Protein AF-0000000072560593 (afdb_homodimer)

Organism: Arthroderma benhamiae (strain ATCC MYA-4681 / CBS 112371) (NCBI:txid663331)

InterPro domains:
  IPR002575 Aminoglycoside phosphotransferase [PF01636] (200-382)
  IPR011009 Protein kinase-like domain superfamily [SSF56112] (179-382)
  IPR051678 Aminoglycoside Phosphotransferase Enzymes [PTHR21310] (184-388)

Secondary structure (DSSP, 8-state):
--------B--STTHHHHHHHHHHHHHHHHHH-TTB-GGGG--HHHHHHHHHHHHHTS-HHHHHHHHHHHHHHHHHHH-TTS-TGGGS-TTHHHHHHHHS--------SS------HHHHHHHT---EEEEEPPPHHHHHHHHTT-S-S-TT-HHHHHHHHHHHHHTSEEEEEETTTEEEEE-SSSEEEEEEETTS-SHHHHHHHHHHHH-TTSS-PPEEEEEEETTEEEEEEEPPPSEEGGGTGGG--HHHHHHHHHHHHHHHHHHTT-EE-TTSPPBBTTTTBEEETTTEEEEEE----SHHHHHHHHTTS-BSS-HHHHHHHHHTTHHHHHH--SEEEE-S---GGGEEEEE-SSSTT-EEEEEE---TT-EEE-TTHHHHHTTTT--SSS--GGGGG--TTT-GGGSHHHHHHHHHHHTTBSS--TTT--/--------B--STTHHHHHHHHHHHHHHHHHH-TTB-GGGS--HHHHHHHHHHHHHTS-HHHHHHHHHHHHHHHHHHH-TTS-TGGGS-TTHHHHHHHHS--------SS------HHHHHHHT---EEEEEPPPHHHHHHHHTT-S-S-TT-HHHHHHHHHHHHHTSEEEEEETTTEEEEE-SSSEEEEEEETTS-SHHHHHHHHHHHH-TTSS-PPEEEEEEETTEEEEEEEPPPSEEGGGTGGG--HHHHHHHHHHHHHHHHHHTT-EE-TTSPPBBTTTTBEEETTTEEEEEE----SHHHHHHHHTTS-BSS-HHHHHHHHHTTHHHHHH--SEEEE-S---GGGEEEEE-SSSTT-EEEEEE---TT-EEE-TTHHHHHTTTT--SSS--GGGGG--TTT-GGGSHHHHHHHHHHHTTBSS--TTT--

Nearest PDB structures (foldseek):
  4few-assembly8_D  TM=5.692E-01  e=2.452E-05  Acinetobacter baumannii AYE
  4feu-assembly6_F  TM=5.617E-01  e=8.099E-05  Acinetobacter baumannii AYE
  4gkh-assembly10_J  TM=5.613E-01  e=8.099E-05  Acinetobacter baumannii AYE
  4ej7-assembly2_B  TM=5.491E-01  e=1.139E-04  Acinetobacter baumannii AYE
  6e2o-assembly1_A  TM=5.482E-01  e=1.652E-03  Homo sapiens

Sequence (868 aa):
MTADARVLILDKPNAAQMNQDLMQAFTEAIQKNPAADLLSVIGRAYVRAHRVVQYRELSDAGQLNLQTANDLYDAVIANPDINLRDRFPSDYDRKYRWAKPKPVVAEPPKPVKPRDWFKERLDNIHSASIVYPLSDQASALLQTHSKSRDYSDEEALATSLKSLVLNSERLFDNIIRGAVVKANDDIAIKVFPDSRDLTEYHNLQYLASHAPDLPVPRVHGLIILGHYRVMFMSYIRGVTIDKVWSGLSHEGKVSLKEQLGNIFSRLRCLRQDDGQELGGLGGEGVKDYRIMEVFAYKGITTAKAFNDLQFSAKHRASPCYAKLLHSFLEIPNKSLRGAVFTHGDLKKSNIMVKQTSEDPNQYTITGIIDWEDSGFYPEYYESTTISNGQSIMNDDDWYLYMPDCLSPLQFPIYWLVDRLWGNLLWNWRTDIVRMTADARVLILDKPNAAQMNQDLMQAFTEAIQKNPAADLLSVIGRAYVRAHRVVQYRELSDAGQLNLQTANDLYDAVIANPDINLRDRFPSDYDRKYRWAKPKPVVAEPPKPVKPRDWFKERLDNIHSASIVYPLSDQASALLQTHSKSRDYSDEEALATSLKSLVLNSERLFDNIIRGAVVKANDDIAIKVFPDSRDLTEYHNLQYLASHAPDLPVPRVHGLIILGHYRVMFMSYIRGVTIDKVWSGLSHEGKVSLKEQLGNIFSRLRCLRQDDGQELGGLGGEGVKDYRIMEVFAYKGITTAKAFNDLQFSAKHRASPCYAKLLHSFLEIPNKSLRGAVFTHGDLKKSNIMVKQTSEDPNQYTITGIIDWEDSGFYPEYYESTTISNGQSIMNDDDWYLYMPDCLSPLQFPIYWLVDRLWGNLLWNWRTDIVR

Solvent-accessible surface area (backbone atoms only — not comparable to full-atom values): 46481 Å² total; per-residue (Å²): 133,75,80,81,69,78,67,42,60,41,89,48,97,59,26,43,59,51,46,51,53,48,52,49,51,44,51,53,42,36,72,74,34,51,32,41,28,60,79,56,65,63,52,69,68,60,50,51,47,51,50,54,44,57,39,71,77,38,54,60,18,17,32,52,36,45,51,50,27,50,51,46,38,51,47,29,72,75,40,33,66,53,66,59,76,76,66,50,64,88,60,45,65,64,54,42,69,70,24,39,74,66,79,67,73,57,73,63,63,81,69,67,76,74,80,53,64,68,55,60,61,51,68,77,45,63,38,28,47,78,76,40,74,61,33,73,67,50,46,52,57,44,47,74,47,33,96,58,94,61,71,82,41,28,48,59,41,23,52,14,49,50,52,47,58,73,72,24,51,75,75,44,76,39,95,83,64,28,35,31,25,40,69,51,92,56,33,22,36,40,37,26,45,63,78,50,79,63,29,32,61,40,42,32,50,49,38,56,73,75,44,63,83,55,53,52,54,45,71,28,24,30,31,37,46,63,65,27,35,39,35,32,25,41,41,71,64,65,45,39,37,66,80,48,54,89,76,40,46,71,68,31,47,50,51,47,20,51,52,51,37,56,54,49,53,58,45,44,66,43,64,46,60,62,72,48,74,31,14,17,76,75,67,58,15,33,76,45,61,58,60,36,75,74,54,54,46,68,88,36,30,44,52,64,53,48,51,53,53,61,72,64,34,67,56,63,54,12,69,42,46,48,48,52,58,54,53,64,46,56,64,60,51,72,70,62,74,35,26,18,43,34,53,52,58,60,47,47,79,30,30,24,27,37,73,74,51,91,47,90,41,40,62,40,80,52,26,47,55,74,45,63,60,23,27,34,36,40,76,57,49,45,26,44,37,48,48,56,78,41,40,47,57,57,70,54,63,67,77,77,48,48,29,69,94,47,22,47,73,68,40,47,62,62,27,46,46,46,52,58,52,27,51,35,26,73,84,40,32,40,77,62,34,121,133,74,80,80,67,76,67,42,59,41,90,46,96,57,26,43,57,51,45,51,54,47,50,50,50,45,51,54,43,37,70,75,33,52,32,40,28,63,78,55,64,62,52,70,68,60,52,52,46,51,49,54,44,57,39,72,78,39,55,59,17,18,31,53,35,46,51,48,26,50,49,48,38,50,47,28,72,73,39,34,66,52,65,60,76,75,64,48,65,88,60,44,66,64,52,41,71,69,24,40,73,66,78,68,73,56,74,65,63,80,70,67,77,73,79,52,64,67,55,59,60,50,69,78,45,62,39,27,47,77,76,40,74,60,35,72,67,49,45,53,57,43,44,74,48,33,98,57,94,61,73,82,41,29,47,60,38,23,53,13,49,49,50,48,57,71,72,25,50,76,77,43,78,38,95,82,66,28,35,32,25,40,68,52,91,56,34,23,36,41,36,28,45,63,78,50,79,62,29,32,62,40,42,31,52,49,38,56,72,75,44,65,84,54,53,51,54,45,71,29,26,31,32,35,46,64,64,28,35,38,36,33,24,42,41,71,64,65,44,39,38,65,82,48,53,90,76,41,45,71,69,29,47,50,51,46,20,52,53,49,36,56,54,49,55,56,45,44,64,43,65,48,61,63,74,47,71,32,15,16,75,75,68,57,15,33,77,46,63,59,59,36,74,73,54,54,46,70,88,36,30,41,51,64,52,47,51,53,53,62,69,63,34,66,57,63,54,13,69,43,45,49,49,52,58,54,53,65,46,56,66,60,51,73,71,62,73,34,26,18,44,34,54,53,58,61,46,47,78,30,31,23,26,36,74,74,52,92,48,89,43,40,63,41,80,52,24,47,54,75,45,62,60,23,28,34,35,39,76,56,49,45,26,43,36,50,48,56,77,40,40,48,58,56,70,54,63,69,76,77,47,48,29,69,93,47,22,46,76,69,37,46,62,62,28,46,49,46,52,58,52,28,49,36,26,72,84,38,30,40,78,64,35,120

Radius of gyration: 35.48 Å; Cα contacts (8 Å, |Δi|>4): 1489; chains: 2; bounding box: 83×112×77 Å

Structure (mmCIF, N/CA/C/O backbone):
data_AF-0000000072560593-model_v1
#
loop_
_entity.id
_entity.type
_entity.pdbx_description
1 polymer 'Aminoglycoside phosphotransferase domain-containing protein'
#
loop_
_atom_site.group_PDB
_atom_site.id
_atom_site.type_symbol
_atom_site.label_atom_id
_atom_site.label_alt_id
_atom_site.label_comp_id
_atom_site.label_asym_id
_atom_site.label_entity_id
_atom_site.label_seq_id
_atom_site.pdbx_PDB_ins_code
_atom_site.Cartn_x
_atom_site.Cartn_y
_atom_site.Cartn_z
_atom_site.occupancy
_atom_site.B_iso_or_equiv
_atom_site.auth_seq_id
_atom_site.auth_comp_id
_atom_site.auth_asym_id
_atom_site.auth_atom_id
_atom_site.pdbx_PDB_model_num
ATOM 1 N N . MET A 1 1 ? 37.312 35.906 -19.078 1 23.61 1 MET A N 1
ATOM 2 C CA . MET A 1 1 ? 38.281 35.469 -18.047 1 23.61 1 MET A CA 1
ATOM 3 C C . MET A 1 1 ? 37.781 34.25 -17.312 1 23.61 1 MET A C 1
ATOM 5 O O . MET A 1 1 ? 36.812 34.312 -16.562 1 23.61 1 MET A O 1
ATOM 9 N N . THR A 1 2 ? 37.75 33.125 -18.016 1 32.91 2 THR A N 1
ATOM 10 C CA . THR A 1 2 ? 37.281 31.781 -17.703 1 32.91 2 THR A CA 1
ATOM 11 C C . THR A 1 2 ? 37.75 31.359 -16.312 1 32.91 2 THR A C 1
ATOM 13 O O . THR A 1 2 ? 38.906 31.516 -15.969 1 32.91 2 THR A O 1
ATOM 16 N N . ALA A 1 3 ? 37 31.484 -15.297 1 35.66 3 ALA A N 1
ATOM 17 C CA . ALA A 1 3 ? 37.281 31.047 -13.93 1 35.66 3 ALA A CA 1
ATOM 18 C C . ALA A 1 3 ? 38.344 29.938 -13.906 1 35.66 3 ALA A C 1
ATOM 20 O O . ALA A 1 3 ? 38.219 28.969 -14.648 1 35.66 3 ALA A O 1
ATOM 21 N N . ASP A 1 4 ? 39.656 30.109 -13.68 1 45.06 4 ASP A N 1
ATOM 22 C CA . ASP A 1 4 ? 40.875 29.328 -13.5 1 45.06 4 ASP A CA 1
ATOM 23 C C . ASP A 1 4 ? 40.562 27.984 -12.82 1 45.06 4 ASP A C 1
ATOM 25 O O . ASP A 1 4 ? 40.375 27.938 -11.609 1 45.06 4 ASP A O 1
ATOM 29 N N . ALA A 1 5 ? 40 27.125 -13.336 1 55.78 5 ALA A N 1
ATOM 30 C CA . ALA A 1 5 ? 39.75 25.781 -12.836 1 55.78 5 ALA A CA 1
ATOM 31 C C . ALA A 1 5 ? 41.031 25.109 -12.359 1 55.78 5 ALA A C 1
ATOM 33 O O . ALA A 1 5 ? 42 25.031 -13.102 1 55.78 5 ALA A O 1
ATOM 34 N N . ARG A 1 6 ? 41.344 25 -11.141 1 74.19 6 ARG A N 1
ATOM 35 C CA . ARG A 1 6 ? 42.469 24.344 -10.469 1 74.19 6 ARG A CA 1
ATOM 36 C C . ARG A 1 6 ? 42.781 23.016 -11.141 1 74.19 6 ARG A C 1
ATOM 38 O O . ARG A 1 6 ? 41.906 22.172 -11.32 1 74.19 6 ARG A O 1
ATOM 45 N N . VAL A 1 7 ? 44.062 22.953 -11.828 1 84.75 7 VAL A N 1
ATOM 46 C CA . VAL A 1 7 ? 44.531 21.719 -12.453 1 84.75 7 VAL A CA 1
ATOM 47 C C . VAL A 1 7 ? 44.906 20.703 -11.375 1 84.75 7 VAL A C 1
ATOM 49 O O . VAL A 1 7 ? 45.688 21.016 -10.469 1 84.75 7 VAL A O 1
ATOM 52 N N . LEU A 1 8 ? 44.375 19.641 -11.414 1 88.75 8 LEU A N 1
ATOM 53 C CA . LEU A 1 8 ? 44.656 18.578 -10.453 1 88.75 8 LEU A CA 1
ATOM 54 C C . LEU A 1 8 ? 46 17.906 -10.742 1 88.75 8 LEU A C 1
ATOM 56 O O . LEU A 1 8 ? 46.531 18.031 -11.852 1 88.75 8 LEU A O 1
ATOM 60 N N . ILE A 1 9 ? 46.594 17.297 -9.672 1 90.69 9 ILE A N 1
ATOM 61 C CA . ILE A 1 9 ? 47.875 16.625 -9.805 1 90.69 9 ILE A CA 1
ATOM 62 C C . ILE A 1 9 ? 47.719 15.133 -9.578 1 90.69 9 ILE A C 1
ATOM 64 O O . ILE A 1 9 ? 47.094 14.711 -8.602 1 90.69 9 ILE A O 1
ATOM 68 N N . LEU A 1 10 ? 48.156 14.305 -10.523 1 91.19 10 LEU A N 1
ATOM 69 C CA . LEU A 1 10 ? 48.062 12.852 -10.391 1 91.19 10 LEU A CA 1
ATOM 70 C C . LEU A 1 10 ? 48.906 12.352 -9.234 1 91.19 10 LEU A C 1
ATOM 72 O O . LEU A 1 10 ? 50.031 12.781 -9.062 1 91.19 10 LEU A O 1
ATOM 76 N N . ASP A 1 11 ? 48.344 11.531 -8.375 1 84.62 11 ASP A N 1
ATOM 77 C CA . ASP A 1 11 ? 49.031 10.977 -7.211 1 84.62 11 ASP A CA 1
ATOM 78 C C . ASP A 1 11 ? 49.594 9.594 -7.531 1 84.62 11 ASP A C 1
ATOM 80 O O . ASP A 1 11 ? 49.219 8.602 -6.918 1 84.62 11 ASP A O 1
ATOM 84 N N . LYS A 1 12 ? 50.375 9.5 -8.609 1 87.25 12 LYS A N 1
ATOM 85 C CA . LYS A 1 12 ? 51.062 8.273 -8.992 1 87.25 12 LYS A CA 1
ATOM 86 C C . LYS A 1 12 ? 52.562 8.531 -9.227 1 87.25 12 LYS A C 1
ATOM 88 O O . LYS A 1 12 ? 52.938 9.578 -9.773 1 87.25 12 LYS A O 1
ATOM 93 N N . PRO A 1 13 ? 53.438 7.66 -8.82 1 85.5 13 PRO A N 1
ATOM 94 C CA . PRO A 1 13 ? 54.875 7.848 -9.008 1 85.5 13 PRO A CA 1
ATOM 95 C C . PRO A 1 13 ? 55.281 7.984 -10.477 1 85.5 13 PRO A C 1
ATOM 97 O O . PRO A 1 13 ? 56.25 8.68 -10.797 1 85.5 13 PRO A O 1
ATOM 100 N N . ASN A 1 14 ? 54.5 7.379 -11.367 1 90.44 14 ASN A N 1
ATOM 101 C CA . ASN A 1 14 ? 54.844 7.438 -12.789 1 90.44 14 ASN A CA 1
ATOM 102 C C . ASN A 1 14 ? 53.938 8.43 -13.531 1 90.44 14 ASN A C 1
ATOM 104 O O . ASN A 1 14 ? 53.688 8.273 -14.727 1 90.44 14 ASN A O 1
ATOM 108 N N . ALA A 1 15 ? 53.469 9.461 -12.781 1 91.69 15 ALA A N 1
ATOM 109 C CA . ALA A 1 15 ? 52.531 10.414 -13.344 1 91.69 15 ALA A CA 1
ATOM 110 C C . ALA A 1 15 ? 53.094 11.141 -14.555 1 91.69 15 ALA A C 1
ATOM 112 O O . ALA A 1 15 ? 52.438 11.312 -15.57 1 91.69 15 ALA A O 1
ATOM 113 N N . ALA A 1 16 ? 54.344 11.508 -14.461 1 92.56 16 ALA A N 1
ATOM 114 C CA . ALA A 1 16 ? 55 12.227 -15.555 1 92.56 16 ALA A CA 1
ATOM 115 C C . ALA A 1 16 ? 55.094 11.352 -16.797 1 92.56 16 ALA A C 1
ATOM 117 O O . ALA A 1 16 ? 54.844 11.82 -17.922 1 92.56 16 ALA A O 1
ATOM 118 N N . GLN A 1 17 ? 55.438 10.078 -16.594 1 92.75 17 GLN A N 1
ATOM 119 C CA . GLN A 1 17 ? 55.531 9.141 -17.703 1 92.75 17 GLN A CA 1
ATOM 120 C C . GLN A 1 17 ? 54.156 8.898 -18.328 1 92.75 17 GLN A C 1
ATOM 122 O O . GLN A 1 17 ? 54 8.781 -19.547 1 92.75 17 GLN A O 1
ATOM 127 N N . MET A 1 18 ? 53.125 8.859 -17.5 1 93.12 18 MET A N 1
ATOM 128 C CA . MET A 1 18 ? 51.75 8.688 -17.969 1 93.12 18 MET A CA 1
ATOM 129 C C . MET A 1 18 ? 51.344 9.836 -18.891 1 93.12 18 MET A C 1
ATOM 131 O O . MET A 1 18 ? 50.719 9.617 -19.922 1 93.12 18 MET A O 1
ATOM 135 N N . ASN A 1 19 ? 51.75 11.008 -18.484 1 94 19 ASN A N 1
ATOM 136 C CA . ASN A 1 19 ? 51.438 12.188 -19.266 1 94 19 ASN A CA 1
ATOM 137 C C . ASN A 1 19 ? 52.188 12.195 -20.609 1 94 19 ASN A C 1
ATOM 139 O O . ASN A 1 19 ? 51.594 12.547 -21.641 1 94 19 ASN A O 1
ATOM 143 N N . GLN A 1 20 ? 53.438 11.734 -20.547 1 93.31 20 GLN A N 1
ATOM 144 C CA . GLN A 1 20 ? 54.188 11.648 -21.781 1 93.31 20 GLN A CA 1
ATOM 145 C C . GLN A 1 20 ? 53.594 10.633 -22.75 1 93.31 20 GLN A C 1
ATOM 147 O O . GLN A 1 20 ? 53.469 10.898 -23.938 1 93.31 20 GLN A O 1
ATOM 152 N N . ASP A 1 21 ? 53.25 9.5 -22.188 1 92.81 21 ASP A N 1
ATOM 153 C CA . ASP A 1 21 ? 52.625 8.453 -23 1 92.81 21 ASP A CA 1
ATOM 154 C C . ASP A 1 21 ? 51.312 8.938 -23.609 1 92.81 21 ASP A C 1
ATOM 156 O O . ASP A 1 21 ? 51.031 8.664 -24.781 1 92.81 21 ASP A O 1
ATOM 160 N N . LEU A 1 22 ? 50.531 9.641 -22.828 1 93.69 22 LEU A N 1
ATOM 161 C CA . LEU A 1 22 ? 49.25 10.117 -23.297 1 93.69 22 LEU A CA 1
ATOM 162 C C . LEU A 1 22 ? 49.406 11.172 -24.375 1 93.69 22 LEU A C 1
ATOM 164 O O . LEU A 1 22 ? 48.719 11.148 -25.391 1 93.69 22 LEU A O 1
ATOM 168 N N . MET A 1 23 ? 50.344 12.07 -24.188 1 94.25 23 MET A N 1
ATOM 169 C CA . MET A 1 23 ? 50.625 13.102 -25.188 1 94.25 23 MET A CA 1
ATOM 170 C C . MET A 1 23 ? 51.062 12.477 -26.516 1 94.25 23 MET A C 1
ATOM 172 O O . MET A 1 23 ? 50.688 12.953 -27.578 1 94.25 23 MET A O 1
ATOM 176 N N . GLN A 1 24 ? 51.844 11.422 -26.406 1 92.69 24 GLN A N 1
ATOM 177 C CA . GLN A 1 24 ? 52.281 10.711 -27.609 1 92.69 24 GLN A CA 1
ATOM 178 C C . GLN A 1 24 ? 51.094 10.07 -28.312 1 92.69 24 GLN A C 1
ATOM 180 O O . GLN A 1 24 ? 50.969 10.148 -29.547 1 92.69 24 GLN A O 1
ATOM 185 N N . ALA A 1 25 ? 50.219 9.508 -27.562 1 92.81 25 ALA A N 1
ATOM 186 C CA . ALA A 1 25 ? 49 8.898 -28.125 1 92.81 25 ALA A CA 1
ATOM 187 C C . ALA A 1 25 ? 48.125 9.938 -28.828 1 92.81 25 ALA A C 1
ATOM 189 O O . ALA A 1 25 ? 47.562 9.68 -29.891 1 92.81 25 ALA A O 1
ATOM 190 N N . PHE A 1 26 ? 48 11.07 -28.188 1 94 26 PHE A N 1
ATOM 191 C CA . PHE A 1 26 ? 47.219 12.156 -28.766 1 94 26 PHE A CA 1
ATOM 192 C C . PHE A 1 26 ? 47.812 12.602 -30.094 1 94 26 PHE A C 1
ATOM 194 O O . PHE A 1 26 ? 47.094 12.781 -31.078 1 94 26 PHE A O 1
ATOM 201 N N . THR A 1 27 ? 49.156 12.75 -30.078 1 93.38 27 THR A N 1
ATOM 202 C CA . THR A 1 27 ? 49.844 13.18 -31.281 1 93.38 27 THR A CA 1
ATOM 203 C C . THR A 1 27 ? 49.656 12.164 -32.406 1 93.38 27 THR A C 1
ATOM 205 O O . THR A 1 27 ? 49.438 12.539 -33.562 1 93.38 27 THR A O 1
ATOM 208 N N . GLU A 1 28 ? 49.719 10.922 -32.094 1 92.31 28 GLU A N 1
ATOM 209 C CA . GLU A 1 28 ? 49.531 9.867 -33.094 1 92.31 28 GLU A CA 1
ATOM 210 C C . GLU A 1 28 ? 48.125 9.898 -33.656 1 92.31 28 GLU A C 1
ATOM 212 O O . GLU A 1 28 ? 47.906 9.711 -34.844 1 92.31 28 GLU A O 1
ATOM 217 N N . ALA A 1 29 ? 47.188 10.148 -32.812 1 93 29 ALA A N 1
ATOM 218 C CA . ALA A 1 29 ? 45.781 10.188 -33.219 1 93 29 ALA A CA 1
ATOM 219 C C . ALA A 1 29 ? 45.531 11.367 -34.156 1 93 29 ALA A C 1
ATOM 221 O O . ALA A 1 29 ? 44.844 11.227 -35.156 1 93 29 ALA A O 1
ATOM 222 N N . ILE A 1 30 ? 46.062 12.516 -33.781 1 92.75 30 ILE A N 1
ATOM 223 C CA . ILE A 1 30 ? 45.906 13.727 -34.562 1 92.75 30 ILE A CA 1
ATOM 224 C C . ILE A 1 30 ? 46.562 13.555 -35.938 1 92.75 30 ILE A C 1
ATOM 226 O O . ILE A 1 30 ? 46.062 14.031 -36.938 1 92.75 30 ILE A O 1
ATOM 230 N N . GLN A 1 31 ? 47.719 12.859 -35.969 1 92.12 31 GLN A N 1
ATOM 231 C CA . GLN A 1 31 ? 48.438 12.609 -37.219 1 92.12 31 GLN A CA 1
ATOM 232 C C . GLN A 1 31 ? 47.594 11.742 -38.156 1 92.12 31 GLN A C 1
ATOM 234 O O . GLN A 1 31 ? 47.625 11.945 -39.375 1 92.12 31 GLN A O 1
ATOM 239 N N . LYS A 1 32 ? 46.844 10.859 -37.594 1 91.44 32 LYS A N 1
ATOM 240 C CA . LYS A 1 32 ? 45.969 10.008 -38.375 1 91.44 32 LYS A CA 1
ATOM 241 C C . LYS A 1 32 ? 44.75 10.773 -38.875 1 91.44 32 LYS A C 1
ATOM 243 O O . LYS A 1 32 ? 44.344 10.648 -40.031 1 91.44 32 LYS A O 1
ATOM 248 N N . ASN A 1 33 ? 44.156 11.555 -37.969 1 91.69 33 ASN A N 1
ATOM 249 C CA . ASN A 1 33 ? 43 12.383 -38.281 1 91.69 33 ASN A CA 1
ATOM 250 C C . ASN A 1 33 ? 42.969 13.641 -37.406 1 91.69 33 ASN A C 1
ATOM 252 O O . ASN A 1 33 ? 42.781 13.57 -36.188 1 91.69 33 ASN A O 1
ATOM 256 N N . PRO A 1 34 ? 43.156 14.797 -37.969 1 91.75 34 PRO A N 1
ATOM 257 C CA . PRO A 1 34 ? 43.219 16.047 -37.188 1 91.75 34 PRO A CA 1
ATOM 258 C C . PRO A 1 34 ? 41.938 16.312 -36.406 1 91.75 34 PRO A C 1
ATOM 260 O O . PRO A 1 34 ? 41.938 17.109 -35.469 1 91.75 34 PRO A O 1
ATOM 263 N N 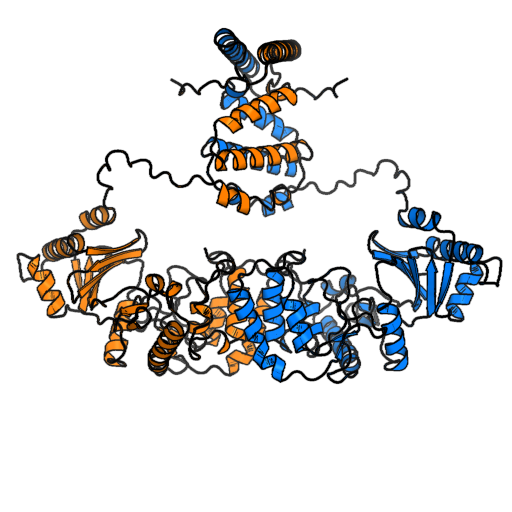. ALA A 1 35 ? 40.906 15.625 -36.812 1 91.19 35 ALA A N 1
ATOM 264 C CA . ALA A 1 35 ? 39.625 15.805 -36.125 1 91.19 35 ALA A CA 1
ATOM 265 C C . ALA A 1 35 ? 39.344 14.656 -35.156 1 91.19 35 ALA A C 1
ATOM 267 O O . ALA A 1 35 ? 38.219 14.453 -34.719 1 91.19 35 ALA A O 1
ATOM 268 N N . ALA A 1 36 ? 40.406 13.969 -34.812 1 93.38 36 ALA A N 1
ATOM 269 C CA . ALA A 1 36 ? 40.25 12.844 -33.906 1 93.38 36 ALA A CA 1
ATOM 270 C C . ALA A 1 36 ? 39.75 13.305 -32.531 1 93.38 36 ALA A C 1
ATOM 272 O O . ALA A 1 36 ? 40.156 14.359 -32.062 1 93.38 36 ALA A O 1
ATOM 273 N N . ASP A 1 37 ? 38.875 12.602 -31.906 1 92.62 37 ASP A N 1
ATOM 274 C CA . ASP A 1 37 ? 38.438 12.836 -30.531 1 92.62 37 ASP A CA 1
ATOM 275 C C . ASP A 1 37 ? 39.469 12.352 -29.531 1 92.62 37 ASP A C 1
ATOM 277 O O . ASP A 1 37 ? 39.594 11.156 -29.281 1 92.62 37 ASP A O 1
ATOM 281 N N . LEU A 1 38 ? 40.094 13.219 -28.969 1 92.62 38 LEU A N 1
ATOM 282 C CA . LEU A 1 38 ? 41.25 12.883 -28.125 1 92.62 38 LEU A CA 1
ATOM 283 C C . LEU A 1 38 ? 40.75 12.211 -26.828 1 92.62 38 LEU A C 1
ATOM 285 O O . LEU A 1 38 ? 41.5 11.445 -26.219 1 92.62 38 LEU A O 1
ATOM 289 N N . LEU A 1 39 ? 39.531 12.5 -26.406 1 92.25 39 LEU A N 1
ATOM 290 C CA . LEU A 1 39 ? 39 11.883 -25.188 1 92.25 39 LEU A CA 1
ATOM 291 C C . LEU A 1 39 ? 38.75 10.398 -25.406 1 92.25 39 LEU A C 1
ATOM 293 O O . LEU A 1 39 ? 38.719 9.617 -24.453 1 92.25 39 LEU A O 1
ATOM 297 N N . SER A 1 40 ? 38.594 9.992 -26.656 1 91.25 40 SER A N 1
ATOM 298 C CA . SER A 1 40 ? 38.344 8.586 -26.969 1 91.25 40 SER A CA 1
ATOM 299 C C . SER A 1 40 ? 39.656 7.785 -26.953 1 91.25 40 SER A C 1
ATOM 301 O O . SER A 1 40 ? 39.625 6.555 -26.984 1 91.25 40 SER A O 1
ATOM 303 N N . VAL A 1 41 ? 40.781 8.508 -26.844 1 91.38 41 VAL A N 1
ATOM 304 C CA . VAL A 1 41 ? 42.094 7.879 -26.938 1 91.38 41 VAL A CA 1
ATOM 305 C C . VAL A 1 41 ? 42.594 7.578 -25.531 1 91.38 41 VAL A C 1
ATOM 307 O O . VAL A 1 41 ? 43.562 6.812 -25.359 1 91.38 41 VAL A O 1
ATOM 310 N N . ILE A 1 42 ? 42 8.156 -24.531 1 91.25 42 ILE A N 1
ATOM 311 C CA . ILE A 1 42 ? 42.5 8.055 -23.156 1 91.25 42 ILE A CA 1
ATOM 312 C C . ILE A 1 42 ? 42.312 6.633 -22.641 1 91.25 42 ILE A C 1
ATOM 314 O O . ILE A 1 42 ? 41.219 6.086 -22.703 1 91.25 42 ILE A O 1
ATOM 318 N N . GLY A 1 43 ? 43.344 5.984 -22.188 1 88.25 43 GLY A N 1
ATOM 319 C CA . GLY A 1 43 ? 43.312 4.625 -21.672 1 88.25 43 GLY A CA 1
ATOM 320 C C . GLY A 1 43 ? 42.656 4.52 -20.297 1 88.25 43 GLY A C 1
ATOM 321 O O . GLY A 1 43 ? 42.562 5.512 -19.578 1 88.25 43 GLY A O 1
ATOM 322 N N . ARG A 1 44 ? 42.25 3.359 -19.875 1 88.19 44 ARG A N 1
ATOM 323 C CA . ARG A 1 44 ? 41.562 3.088 -18.625 1 88.19 44 ARG A CA 1
ATOM 324 C C . ARG A 1 44 ? 42.438 3.404 -17.422 1 88.19 44 ARG A C 1
ATOM 326 O O . ARG A 1 44 ? 41.969 3.879 -16.406 1 88.19 44 ARG A O 1
ATOM 333 N N . ALA A 1 45 ? 43.719 3.154 -17.578 1 88.38 45 ALA A N 1
ATOM 334 C CA . ALA A 1 45 ? 44.625 3.391 -16.469 1 88.38 45 ALA A CA 1
ATOM 335 C C . ALA A 1 45 ? 44.688 4.875 -16.125 1 88.38 45 ALA A C 1
ATOM 337 O O . ALA A 1 45 ? 44.75 5.234 -14.938 1 88.38 45 ALA A O 1
ATOM 338 N N . TYR A 1 46 ? 44.812 5.758 -17.109 1 92.62 46 TYR A N 1
ATOM 339 C CA . TYR A 1 46 ? 44.875 7.191 -16.859 1 92.62 46 TYR A CA 1
ATOM 340 C C . TYR A 1 46 ? 43.562 7.68 -16.234 1 92.62 46 TYR A C 1
ATOM 342 O O . TYR A 1 46 ? 43.562 8.492 -15.312 1 92.62 46 TYR A O 1
ATOM 350 N N . VAL A 1 47 ? 42.406 7.113 -16.766 1 92.06 47 VAL A N 1
ATOM 351 C CA . VAL A 1 47 ? 41.094 7.48 -16.25 1 92.06 47 VAL A CA 1
ATOM 352 C C . VAL A 1 47 ? 41 7.109 -14.766 1 92.06 47 VAL A C 1
ATOM 354 O O . VAL A 1 47 ? 40.5 7.891 -13.953 1 92.06 47 VAL A O 1
ATOM 357 N N . ARG A 1 48 ? 41.469 5.98 -14.461 1 89.81 48 ARG A N 1
ATOM 358 C CA . ARG A 1 48 ? 41.438 5.539 -13.07 1 89.81 48 ARG A CA 1
ATOM 359 C C . ARG A 1 48 ? 42.281 6.469 -12.188 1 89.81 48 ARG A C 1
ATOM 361 O O . ARG A 1 48 ? 41.844 6.828 -11.086 1 89.81 48 ARG A O 1
ATOM 368 N N . ALA A 1 49 ? 43.438 6.832 -12.664 1 90.56 49 ALA A N 1
ATOM 369 C CA . ALA A 1 49 ? 44.281 7.754 -11.914 1 90.56 49 ALA A CA 1
ATOM 370 C C . ALA A 1 49 ? 43.625 9.102 -11.727 1 90.56 49 ALA A C 1
ATOM 372 O O . ALA A 1 49 ? 43.688 9.703 -10.656 1 90.56 49 ALA A O 1
ATOM 373 N N . HIS A 1 50 ? 42.969 9.586 -12.734 1 92.12 50 HIS A N 1
ATOM 374 C CA . HIS A 1 50 ? 42.219 10.844 -12.688 1 92.12 50 HIS A CA 1
ATOM 375 C C . HIS A 1 50 ? 41.094 10.781 -11.648 1 92.12 50 HIS A C 1
ATOM 377 O O . HIS A 1 50 ? 40.969 11.703 -10.836 1 92.12 50 HIS A O 1
ATOM 383 N N . ARG A 1 51 ? 40.375 9.664 -11.656 1 92.38 51 ARG A N 1
ATOM 384 C CA . ARG A 1 51 ? 39.25 9.508 -10.742 1 92.38 51 ARG A CA 1
ATOM 385 C C . ARG A 1 51 ? 39.719 9.477 -9.289 1 92.38 51 ARG A C 1
ATOM 387 O O . ARG A 1 51 ? 39.062 10.055 -8.414 1 92.38 51 ARG A O 1
ATOM 394 N N . VAL A 1 52 ? 40.812 8.875 -9.086 1 89.25 52 VAL A N 1
ATOM 395 C CA . VAL A 1 52 ? 41.344 8.781 -7.734 1 89.25 52 VAL A CA 1
ATOM 396 C C . VAL A 1 52 ? 41.656 10.172 -7.203 1 89.25 52 VAL A C 1
ATOM 398 O O . VAL A 1 52 ? 41.375 10.484 -6.043 1 89.25 52 VAL A O 1
ATOM 401 N N . VAL A 1 53 ? 42.188 10.992 -7.996 1 89.06 53 VAL A N 1
ATOM 402 C CA . VAL A 1 53 ? 42.562 12.344 -7.582 1 89.06 53 VAL A CA 1
ATOM 403 C C . VAL A 1 53 ? 41.281 13.164 -7.355 1 89.06 53 VAL A C 1
ATOM 405 O O . VAL A 1 53 ? 41.219 13.977 -6.43 1 89.06 53 VAL A O 1
ATOM 408 N N . GLN A 1 54 ? 40.281 12.93 -8.18 1 88.12 54 GLN A N 1
ATOM 409 C CA . GLN A 1 54 ? 39 13.641 -8.016 1 88.12 54 GLN A CA 1
ATOM 410 C C . GLN A 1 54 ? 38.375 13.312 -6.676 1 88.12 54 GLN A C 1
ATOM 412 O O . GLN A 1 54 ? 37.812 14.188 -6.012 1 88.12 54 GLN A O 1
ATOM 417 N N . TYR A 1 55 ? 38.469 12.07 -6.312 1 87.5 55 TYR A N 1
ATOM 418 C CA . TYR A 1 55 ? 37.844 11.617 -5.074 1 87.5 55 TYR A CA 1
ATOM 419 C C . TYR A 1 55 ? 38.469 12.305 -3.865 1 87.5 55 TYR A C 1
ATOM 421 O O . TYR A 1 55 ? 37.781 12.672 -2.92 1 87.5 55 TYR A O 1
ATOM 429 N N . ARG A 1 56 ? 39.719 12.523 -3.896 1 81.69 56 ARG A N 1
ATOM 430 C CA . ARG A 1 56 ? 40.5 13.008 -2.75 1 81.69 56 ARG A CA 1
ATOM 431 C C . ARG A 1 56 ? 40.094 14.438 -2.398 1 81.69 56 ARG A C 1
ATOM 433 O O . ARG A 1 56 ? 40.219 14.859 -1.246 1 81.69 56 ARG A O 1
ATOM 440 N N . GLU A 1 57 ? 39.531 15.109 -3.314 1 79.88 57 GLU A N 1
ATOM 441 C CA . GLU A 1 57 ? 39.219 16.516 -3.086 1 79.88 57 GLU A CA 1
ATOM 442 C C . GLU A 1 57 ? 37.781 16.672 -2.615 1 79.88 57 GLU A C 1
ATOM 444 O O . GLU A 1 57 ? 37.312 17.781 -2.342 1 79.88 57 GLU A O 1
ATOM 449 N N . LEU A 1 58 ? 37.125 15.555 -2.514 1 85.44 58 LEU A N 1
ATOM 450 C CA . LEU A 1 58 ? 35.688 15.648 -2.256 1 85.44 58 LEU A CA 1
ATOM 451 C C . LEU A 1 58 ? 35.344 15.188 -0.838 1 85.44 58 LEU A C 1
ATOM 453 O O . LEU A 1 58 ? 36.156 14.492 -0.205 1 85.44 58 LEU A O 1
ATOM 457 N N . SER A 1 59 ? 34.25 15.711 -0.237 1 85.69 59 SER A N 1
ATOM 458 C CA . SER A 1 59 ? 33.688 15.203 1.011 1 85.69 59 SER A CA 1
ATOM 459 C C . SER A 1 59 ? 33.312 13.734 0.887 1 85.69 59 SER A C 1
ATOM 461 O O . SER A 1 59 ? 33.312 13.172 -0.211 1 85.69 59 SER A O 1
ATOM 463 N N . ASP A 1 60 ? 32.969 13.094 1.914 1 86.25 60 ASP A N 1
ATOM 464 C CA . ASP A 1 60 ? 32.531 11.695 1.892 1 86.25 60 ASP A CA 1
ATOM 465 C C . ASP A 1 60 ? 31.312 11.516 0.992 1 86.25 60 ASP A C 1
ATOM 467 O O . ASP A 1 60 ? 31.25 10.555 0.22 1 86.25 60 ASP A O 1
ATOM 471 N N . ALA A 1 61 ? 30.438 12.422 1.118 1 87.69 61 ALA A N 1
ATOM 472 C CA . ALA A 1 61 ? 29.25 12.375 0.271 1 87.69 61 ALA A CA 1
ATOM 473 C C . ALA A 1 61 ? 29.609 12.602 -1.194 1 87.69 61 ALA A C 1
ATOM 475 O O . ALA A 1 61 ? 29.062 11.938 -2.082 1 87.69 61 ALA A O 1
ATOM 476 N N . GLY A 1 62 ? 30.484 13.484 -1.345 1 91.19 62 GLY A N 1
ATOM 477 C CA . GLY A 1 62 ? 30.953 13.75 -2.691 1 91.19 62 GLY A CA 1
ATOM 478 C C . GLY A 1 62 ? 31.656 12.562 -3.328 1 91.19 62 GLY A C 1
ATOM 479 O O . GLY A 1 62 ? 31.453 12.281 -4.512 1 91.19 62 GLY A O 1
ATOM 480 N N . GLN A 1 63 ? 32.406 11.875 -2.541 1 92.38 63 GLN A N 1
ATOM 481 C CA . GLN A 1 63 ? 33.094 10.68 -3.023 1 92.38 63 GLN A CA 1
ATOM 482 C C . GLN A 1 63 ? 32.094 9.586 -3.395 1 92.38 63 GLN A C 1
ATOM 484 O O . GLN A 1 63 ? 32.219 8.969 -4.453 1 92.38 63 GLN A O 1
ATOM 489 N N . LEU A 1 64 ? 31.172 9.438 -2.5 1 90.44 64 LEU A N 1
ATOM 490 C CA . LEU A 1 64 ? 30.125 8.453 -2.752 1 90.44 64 LEU A CA 1
ATOM 491 C C . LEU A 1 64 ? 29.391 8.766 -4.047 1 90.44 64 LEU A C 1
ATOM 493 O O . LEU A 1 64 ? 29.172 7.879 -4.875 1 90.44 64 LEU A O 1
ATOM 497 N N . ASN A 1 65 ? 29.031 9.938 -4.176 1 92.81 65 ASN A N 1
ATOM 498 C CA . ASN A 1 65 ? 28.281 10.391 -5.34 1 92.81 65 ASN A CA 1
ATOM 499 C C . ASN A 1 65 ? 29.078 10.234 -6.625 1 92.81 65 ASN A C 1
ATOM 501 O O . ASN A 1 65 ? 28.578 9.719 -7.625 1 92.81 65 ASN A O 1
ATOM 505 N N . LEU A 1 66 ? 30.297 10.68 -6.586 1 93.56 66 LEU A N 1
ATOM 506 C CA . LEU A 1 66 ? 31.125 10.625 -7.785 1 93.56 66 LEU A CA 1
ATOM 507 C C . LEU A 1 66 ? 31.438 9.18 -8.156 1 93.56 66 LEU A C 1
ATOM 509 O O . LEU A 1 66 ? 31.438 8.82 -9.336 1 93.56 66 LEU A O 1
ATOM 513 N N . GLN A 1 67 ? 31.703 8.406 -7.176 1 92.88 67 GLN A N 1
ATOM 514 C CA . GLN A 1 67 ? 31.922 6.984 -7.434 1 92.88 67 GLN A CA 1
ATOM 515 C C . GLN A 1 67 ? 30.688 6.348 -8.07 1 92.88 67 GLN A C 1
ATOM 517 O O . GLN A 1 67 ? 30.812 5.586 -9.031 1 92.88 67 GLN A O 1
ATOM 522 N N . THR A 1 68 ? 29.578 6.652 -7.531 1 92.81 68 THR A N 1
ATOM 523 C CA . THR A 1 68 ? 28.328 6.117 -8.062 1 92.81 68 THR A CA 1
ATOM 524 C C . THR A 1 68 ? 28.109 6.574 -9.5 1 92.81 68 THR A C 1
ATOM 526 O O . THR A 1 68 ? 27.766 5.766 -10.367 1 92.81 68 THR A O 1
ATOM 529 N N . ALA A 1 69 ? 28.266 7.805 -9.75 1 93.62 69 ALA A N 1
ATOM 530 C CA . ALA A 1 69 ? 28.109 8.352 -11.094 1 93.62 69 ALA A CA 1
ATOM 531 C C . ALA A 1 69 ? 29.078 7.699 -12.078 1 93.62 69 ALA A C 1
ATOM 533 O O . ALA A 1 69 ? 28.688 7.355 -13.195 1 93.62 69 ALA A O 1
ATOM 534 N N . ASN A 1 70 ? 30.312 7.559 -11.641 1 93.81 70 ASN A N 1
ATOM 535 C CA . ASN A 1 70 ? 31.312 6.91 -12.477 1 93.81 70 ASN A CA 1
ATOM 536 C C . ASN A 1 70 ? 30.953 5.453 -12.758 1 93.81 70 ASN A C 1
ATOM 538 O O . ASN A 1 70 ? 31.141 4.965 -13.875 1 93.81 70 ASN A O 1
ATOM 542 N N . ASP A 1 71 ? 30.484 4.824 -11.758 1 91.69 71 ASP A N 1
ATOM 543 C CA . ASP A 1 71 ? 30.078 3.428 -11.922 1 91.69 71 ASP A CA 1
ATOM 544 C C . ASP A 1 71 ? 28.938 3.297 -12.93 1 91.69 71 ASP A C 1
ATOM 546 O O . ASP A 1 71 ? 28.938 2.375 -13.742 1 91.69 71 ASP A O 1
ATOM 550 N N . LEU A 1 72 ? 28 4.133 -12.828 1 92.75 72 LEU A N 1
ATOM 551 C CA . LEU A 1 72 ? 26.891 4.129 -13.766 1 92.75 72 LEU A CA 1
ATOM 552 C C . LEU A 1 72 ? 27.375 4.41 -15.188 1 92.75 72 LEU A C 1
ATOM 554 O O . LEU A 1 72 ? 26.938 3.752 -16.141 1 92.75 72 LEU A O 1
ATOM 558 N N . TYR A 1 73 ? 28.297 5.355 -15.312 1 93.25 73 TYR A N 1
ATOM 559 C CA . TYR A 1 73 ? 28.891 5.672 -16.609 1 93.25 73 TYR A CA 1
ATOM 560 C C . TYR A 1 73 ? 29.594 4.457 -17.188 1 93.25 73 TYR A C 1
ATOM 562 O O . TYR A 1 73 ? 29.391 4.109 -18.359 1 93.25 73 TYR A O 1
ATOM 570 N N . ASP A 1 74 ? 30.359 3.812 -16.375 1 92.25 74 ASP A N 1
ATOM 571 C CA . ASP A 1 74 ? 31.094 2.633 -16.828 1 92.25 74 ASP A CA 1
ATOM 572 C C . ASP A 1 74 ? 30.141 1.518 -17.25 1 92.25 74 ASP A C 1
ATOM 574 O O . ASP A 1 74 ? 30.406 0.8 -18.219 1 92.25 74 ASP A O 1
ATOM 578 N N . ALA A 1 75 ? 29.094 1.416 -16.516 1 90.44 75 ALA A N 1
ATOM 579 C CA . ALA A 1 75 ? 28.109 0.394 -16.844 1 90.44 75 ALA A CA 1
ATOM 580 C C . ALA A 1 75 ? 27.5 0.638 -18.234 1 90.44 75 ALA A C 1
ATOM 582 O O . ALA A 1 75 ? 27.297 -0.302 -19 1 90.44 75 ALA A O 1
ATOM 583 N N . VAL A 1 76 ? 27.281 1.85 -18.547 1 91.25 76 VAL A N 1
ATOM 584 C CA . VAL A 1 76 ? 26.672 2.199 -19.828 1 91.25 76 VAL A CA 1
ATOM 585 C C . VAL A 1 76 ? 27.688 1.977 -20.953 1 91.25 76 VAL A C 1
ATOM 587 O O . VAL A 1 76 ? 27.328 1.484 -22.031 1 91.25 76 VAL A O 1
ATOM 590 N N . ILE A 1 77 ? 28.938 2.322 -20.688 1 88.56 77 ILE A N 1
ATOM 591 C CA . ILE A 1 77 ? 29.969 2.141 -21.703 1 88.56 77 ILE A CA 1
ATOM 592 C C . ILE A 1 77 ? 30.156 0.653 -21.984 1 88.56 77 ILE A C 1
ATOM 594 O O . ILE A 1 77 ? 30.344 0.26 -23.141 1 88.56 77 ILE A O 1
ATOM 598 N N . ALA A 1 78 ? 30.031 -0.099 -20.969 1 87.12 78 ALA A N 1
ATOM 599 C CA . ALA A 1 78 ? 30.188 -1.542 -21.125 1 87.12 78 ALA A CA 1
ATOM 600 C C . ALA A 1 78 ? 28.984 -2.152 -21.828 1 87.12 78 ALA A C 1
ATOM 602 O O . ALA A 1 78 ? 29.125 -2.996 -22.719 1 87.12 78 ALA A O 1
ATOM 603 N N . ASN A 1 79 ? 27.828 -1.752 -21.422 1 87.69 79 ASN A N 1
ATOM 604 C CA . ASN A 1 79 ? 26.547 -2.209 -21.969 1 87.69 79 ASN A CA 1
ATOM 605 C C . ASN A 1 79 ? 25.562 -1.06 -22.125 1 87.69 79 ASN A C 1
ATOM 607 O O . ASN A 1 79 ? 24.781 -0.782 -21.219 1 87.69 79 ASN A O 1
ATOM 611 N N . PRO A 1 80 ? 25.562 -0.495 -23.266 1 89.38 80 PRO A N 1
ATOM 612 C CA . PRO A 1 80 ? 24.828 0.757 -23.453 1 89.38 80 PRO A CA 1
ATOM 613 C C . PRO A 1 80 ? 23.312 0.586 -23.266 1 89.38 80 PRO A C 1
ATOM 615 O O . PRO A 1 80 ? 22.625 1.535 -22.891 1 89.38 80 PRO A O 1
ATOM 618 N N . ASP A 1 81 ? 22.781 -0.588 -23.5 1 86.75 81 ASP A N 1
ATOM 619 C CA . ASP A 1 81 ? 21.328 -0.744 -23.562 1 86.75 81 ASP A CA 1
ATOM 620 C C . ASP A 1 81 ? 20.781 -1.279 -22.25 1 86.75 81 ASP A C 1
ATOM 622 O O . ASP A 1 81 ? 19.625 -1.722 -22.188 1 86.75 81 ASP A O 1
ATOM 626 N N . ILE A 1 82 ? 21.562 -1.179 -21.25 1 87.44 82 ILE A N 1
ATOM 627 C CA . ILE A 1 82 ? 21.141 -1.669 -19.938 1 87.44 82 ILE A CA 1
ATOM 628 C C . ILE A 1 82 ? 20.094 -0.734 -19.359 1 87.44 82 ILE A C 1
ATOM 630 O O . ILE A 1 82 ? 19.953 0.412 -19.797 1 87.44 82 ILE A O 1
ATOM 634 N N . ASN A 1 83 ? 19.312 -1.236 -18.453 1 84.94 83 ASN A N 1
ATOM 635 C CA . ASN A 1 83 ? 18.484 -0.359 -17.625 1 84.94 83 ASN A CA 1
ATOM 636 C C . ASN A 1 83 ? 19.312 0.315 -16.547 1 84.94 83 ASN A C 1
ATOM 638 O O . ASN A 1 83 ? 19.703 -0.329 -15.562 1 84.94 83 ASN A O 1
ATOM 642 N N . LEU A 1 84 ? 19.531 1.539 -16.641 1 88.75 84 LEU A N 1
ATOM 643 C CA . LEU A 1 84 ? 20.469 2.271 -15.797 1 88.75 84 LEU A CA 1
ATOM 644 C C . LEU A 1 84 ? 19.938 2.404 -14.375 1 88.75 84 LEU A C 1
ATOM 646 O O . LEU A 1 84 ? 20.719 2.402 -13.422 1 88.75 84 LEU A O 1
ATOM 650 N N . ARG A 1 85 ? 18.719 2.531 -14.25 1 85.44 85 ARG A N 1
ATOM 651 C CA . ARG A 1 85 ? 18.125 2.66 -12.922 1 85.44 85 ARG A CA 1
ATOM 652 C C . ARG A 1 85 ? 18.375 1.402 -12.094 1 85.44 85 ARG A C 1
ATOM 654 O O . ARG A 1 85 ? 18.641 1.485 -10.898 1 85.44 85 ARG A O 1
ATOM 661 N N . ASP A 1 86 ? 18.391 0.365 -12.828 1 81.94 86 ASP A N 1
ATOM 662 C CA . ASP A 1 86 ? 18.609 -0.918 -12.172 1 81.94 86 ASP A CA 1
ATOM 663 C C . ASP A 1 86 ? 20.062 -1.048 -11.695 1 81.94 86 ASP A C 1
ATOM 665 O O . ASP A 1 86 ? 20.359 -1.848 -10.805 1 81.94 86 ASP A O 1
ATOM 669 N N . ARG A 1 87 ? 20.922 -0.303 -12.266 1 86.81 87 ARG A N 1
ATOM 670 C CA . ARG A 1 87 ? 22.344 -0.39 -11.969 1 86.81 87 ARG A CA 1
ATOM 671 C C . ARG A 1 87 ? 22.719 0.566 -10.836 1 86.81 87 ARG A C 1
ATOM 673 O O . ARG A 1 87 ? 23.859 0.531 -10.344 1 86.81 87 ARG A O 1
ATOM 680 N N . PHE A 1 88 ? 21.719 1.31 -10.359 1 85.94 88 PHE A N 1
ATOM 681 C CA . PHE A 1 88 ? 21.953 2.189 -9.219 1 85.94 88 PHE A CA 1
ATOM 682 C C . PHE A 1 88 ? 22.109 1.383 -7.934 1 85.94 88 PHE A C 1
ATOM 684 O O . PHE A 1 88 ? 21.312 0.489 -7.656 1 85.94 88 PHE A O 1
ATOM 691 N N . PRO A 1 89 ? 23.219 1.662 -7.203 1 80.69 89 PRO A N 1
ATOM 692 C CA . PRO A 1 89 ? 23.5 0.813 -6.043 1 80.69 89 PRO A CA 1
ATOM 693 C C . PRO A 1 89 ? 22.344 0.786 -5.043 1 80.69 89 PRO A C 1
ATOM 695 O O . PRO A 1 89 ? 21.844 1.841 -4.633 1 80.69 89 PRO A O 1
ATOM 698 N N . SER A 1 90 ? 22.016 -0.382 -4.664 1 77.44 90 SER A N 1
ATOM 699 C CA . SER A 1 90 ? 20.875 -0.576 -3.779 1 77.44 90 SER A CA 1
ATOM 700 C C . SER A 1 90 ? 21.156 -0.009 -2.391 1 77.44 90 SER A C 1
ATOM 702 O O . SER A 1 90 ? 20.234 0.438 -1.705 1 77.44 90 SER A O 1
ATOM 704 N N . ASP A 1 91 ? 22.406 0.104 -2.029 1 76.38 91 ASP A N 1
ATOM 705 C CA . ASP A 1 91 ? 22.781 0.573 -0.695 1 76.38 91 ASP A CA 1
ATOM 706 C C . ASP A 1 91 ? 23.156 2.053 -0.718 1 76.38 91 ASP A C 1
ATOM 708 O O . ASP A 1 91 ? 23.703 2.574 0.255 1 76.38 91 ASP A O 1
ATOM 712 N N . TYR A 1 92 ? 22.906 2.691 -1.749 1 86.06 92 TYR A N 1
ATOM 713 C CA . TYR A 1 92 ? 23.312 4.082 -1.906 1 86.06 92 TYR A CA 1
ATOM 714 C C . TYR A 1 92 ? 22.719 4.957 -0.811 1 86.06 92 TYR A C 1
ATOM 716 O O . TYR A 1 92 ? 23.422 5.754 -0.188 1 86.06 92 TYR A O 1
ATOM 724 N N . ASP A 1 93 ? 21.516 4.793 -0.539 1 79.12 93 ASP A N 1
ATOM 725 C CA . ASP A 1 93 ? 20.844 5.672 0.407 1 79.12 93 ASP A CA 1
ATOM 726 C C . ASP A 1 93 ? 21.438 5.531 1.809 1 79.12 93 ASP A C 1
ATOM 728 O O . ASP A 1 93 ? 21.609 6.523 2.516 1 79.12 93 ASP A O 1
ATOM 732 N N . ARG A 1 94 ? 21.688 4.41 2.141 1 74.12 94 ARG A N 1
ATOM 733 C CA . ARG A 1 94 ? 22.328 4.141 3.422 1 74.12 94 ARG A CA 1
ATOM 734 C C . ARG A 1 94 ? 23.719 4.789 3.49 1 74.12 94 ARG A C 1
ATOM 736 O O . ARG A 1 94 ? 24.031 5.473 4.465 1 74.12 94 ARG A O 1
ATOM 743 N N . LYS A 1 95 ? 24.438 4.652 2.561 1 81.06 95 LYS A N 1
ATOM 744 C CA . LYS A 1 95 ? 25.797 5.199 2.516 1 81.06 95 LYS A CA 1
ATOM 745 C C . LYS A 1 95 ? 25.766 6.727 2.482 1 81.06 95 LYS A C 1
ATOM 747 O O . LYS A 1 95 ? 26.594 7.379 3.131 1 81.06 95 LYS A O 1
ATOM 752 N N . TYR A 1 96 ? 24.781 7.188 1.756 1 84.5 96 TYR A N 1
ATOM 753 C CA . TYR A 1 96 ? 24.688 8.641 1.632 1 84.5 96 TYR A CA 1
ATOM 754 C C . TYR A 1 96 ? 24.281 9.273 2.959 1 84.5 96 TYR A C 1
ATOM 756 O O . TYR A 1 96 ? 24.781 10.344 3.316 1 84.5 96 TYR A O 1
ATOM 764 N N . ARG A 1 97 ? 23.469 8.719 3.691 1 77.25 97 ARG A N 1
ATOM 765 C CA . ARG A 1 97 ? 23.047 9.211 5 1 77.25 97 ARG A CA 1
ATOM 766 C C . ARG A 1 97 ? 24.25 9.352 5.938 1 77.25 97 ARG A C 1
ATOM 768 O O . ARG A 1 97 ? 24.312 10.305 6.715 1 77.25 97 ARG A O 1
ATOM 775 N N . TRP A 1 98 ? 25.141 8.508 5.75 1 74 98 TRP A N 1
ATOM 776 C CA . TRP A 1 98 ? 26.328 8.516 6.602 1 74 98 TRP A CA 1
ATOM 777 C C . TRP A 1 98 ? 27.359 9.5 6.082 1 74 98 TRP A C 1
ATOM 779 O O . TRP A 1 98 ? 28.094 10.109 6.867 1 74 98 TRP A O 1
ATOM 789 N N . ALA A 1 99 ? 27.391 9.719 4.852 1 76.56 99 ALA A N 1
ATOM 790 C CA . ALA A 1 99 ? 28.453 10.484 4.227 1 76.56 99 ALA A CA 1
ATOM 791 C C . ALA A 1 99 ? 28.094 11.961 4.129 1 76.56 99 ALA A C 1
ATOM 793 O O . ALA A 1 99 ? 28.969 12.828 4.039 1 76.56 99 ALA A O 1
ATOM 794 N N . LYS A 1 100 ? 26.938 12.172 4.121 1 73 100 LYS A N 1
ATOM 795 C CA . LYS A 1 100 ? 26.531 13.555 3.93 1 73 100 LYS A CA 1
ATOM 796 C C . LYS A 1 100 ? 27.109 14.461 5.012 1 73 100 LYS A C 1
ATOM 798 O O . LYS A 1 100 ? 27.141 14.078 6.188 1 73 100 LYS A O 1
ATOM 803 N N . PRO A 1 101 ? 28 15.445 4.531 1 59.88 101 PRO A N 1
ATOM 804 C CA . PRO A 1 101 ? 28.578 16.344 5.551 1 59.88 101 PRO A CA 1
ATOM 805 C C . PRO A 1 101 ? 27.531 16.812 6.559 1 59.88 101 PRO A C 1
ATOM 807 O O . PRO A 1 101 ? 26.375 17.031 6.203 1 59.88 101 PRO A O 1
ATOM 810 N N . LYS A 1 102 ? 27.875 16.734 7.762 1 50.56 102 LYS A N 1
ATOM 811 C CA . LYS A 1 102 ? 27.078 17.438 8.758 1 50.56 102 LYS A CA 1
ATOM 812 C C . LYS A 1 102 ? 27 18.922 8.445 1 50.56 102 LYS A C 1
ATOM 814 O O . LYS A 1 102 ? 27.969 19.516 7.961 1 50.56 102 LYS A O 1
ATOM 819 N N . PRO A 1 103 ? 25.953 19.438 8.305 1 40.97 103 PRO A N 1
ATOM 820 C CA . PRO A 1 103 ? 26 20.891 8.094 1 40.97 103 PRO A CA 1
ATOM 821 C C . PRO A 1 103 ? 27.062 21.562 8.953 1 40.97 103 PRO A C 1
ATOM 823 O O . PRO A 1 103 ? 27.078 21.406 10.172 1 40.97 103 PRO A O 1
ATOM 826 N N . VAL A 1 104 ? 28.219 21.469 8.555 1 37.75 104 VAL A N 1
ATOM 827 C CA . VAL A 1 104 ? 29.016 22.453 9.289 1 37.75 104 VAL A CA 1
ATOM 828 C C . VAL A 1 104 ? 28.281 23.781 9.336 1 37.75 104 VAL A C 1
ATOM 830 O O . VAL A 1 104 ? 27.891 24.328 8.297 1 37.75 104 VAL A O 1
ATOM 833 N N . VAL A 1 105 ? 27.719 24.062 10.352 1 33.53 105 VAL A N 1
ATOM 834 C CA . VAL A 1 105 ? 27.359 25.453 10.562 1 33.53 105 VAL A CA 1
ATOM 835 C C . VAL A 1 105 ? 28.547 26.359 10.234 1 33.53 105 VAL A C 1
ATOM 837 O O . VAL A 1 105 ? 29.547 26.359 10.953 1 33.53 105 VAL A O 1
ATOM 840 N N . ALA A 1 106 ? 29.266 26.172 9.156 1 38.25 106 ALA A N 1
ATOM 841 C CA . ALA A 1 106 ? 30.109 27.344 8.898 1 38.25 106 ALA A CA 1
ATOM 842 C C . ALA A 1 106 ? 29.656 28.531 9.727 1 38.25 106 ALA A C 1
ATOM 844 O O . ALA A 1 106 ? 28.453 28.766 9.891 1 38.25 106 ALA A O 1
ATOM 845 N N . GLU A 1 107 ? 30.516 28.891 10.602 1 34.09 107 GLU A N 1
ATOM 846 C CA . GLU A 1 107 ? 30.156 30.141 11.25 1 34.09 107 GLU A CA 1
ATOM 847 C C . GLU A 1 107 ? 29.547 31.125 10.25 1 34.09 107 GLU A C 1
ATOM 849 O O . GLU A 1 107 ? 30.125 31.391 9.203 1 34.09 107 GLU A O 1
ATOM 854 N N . PRO A 1 108 ? 28.25 31.141 9.977 1 36.72 108 PRO A N 1
ATOM 855 C CA . PRO A 1 108 ? 27.75 32.031 8.938 1 36.72 108 PRO A CA 1
ATOM 856 C C . PRO A 1 108 ? 28.609 33.281 8.781 1 36.72 108 PRO A C 1
ATOM 858 O O . PRO A 1 108 ? 29.219 33.75 9.75 1 36.72 108 PRO A O 1
ATOM 861 N N . PRO A 1 109 ? 29.484 33.375 7.723 1 38.72 109 PRO A N 1
ATOM 862 C CA . PRO A 1 109 ? 30.078 34.719 7.766 1 38.72 109 PRO A CA 1
ATOM 863 C C . PRO A 1 109 ? 29.266 35.719 8.586 1 38.72 109 PRO A C 1
ATOM 865 O O . PRO A 1 109 ? 28.094 35.469 8.852 1 38.72 109 PRO A O 1
ATOM 868 N N . LYS A 1 110 ? 29.75 36.75 9.094 1 38.81 110 LYS A N 1
ATOM 869 C CA . LYS A 1 110 ? 28.906 37.625 9.906 1 38.81 110 LYS A CA 1
ATOM 870 C C . LYS A 1 110 ? 27.484 37.688 9.344 1 38.81 110 LYS A C 1
ATOM 872 O O . LYS A 1 110 ? 27.297 37.906 8.148 1 38.81 110 LYS A O 1
ATOM 877 N N . PRO A 1 111 ? 26.469 36.938 9.82 1 37.88 111 PRO A N 1
ATOM 878 C CA . PRO A 1 111 ? 25.125 36.906 9.25 1 37.88 111 PRO A CA 1
ATOM 879 C C . PRO A 1 111 ? 24.734 38.25 8.594 1 37.88 111 PRO A C 1
ATOM 881 O O . PRO A 1 111 ? 24.75 39.281 9.242 1 37.88 111 PRO A O 1
ATOM 884 N N . VAL A 1 112 ? 25.266 38.531 7.426 1 40.41 112 VAL A N 1
ATOM 885 C CA . VAL A 1 112 ? 24.469 39.625 6.902 1 40.41 112 VAL A CA 1
ATOM 886 C C . VAL A 1 112 ? 23.016 39.469 7.344 1 40.41 112 VAL A C 1
ATOM 888 O O . VAL A 1 112 ? 22.5 38.344 7.375 1 40.41 112 VAL A O 1
ATOM 891 N N . LYS A 1 113 ? 22.375 40.156 8.133 1 45.22 113 LYS A N 1
ATOM 892 C CA . LYS A 1 113 ? 21.047 40.062 8.719 1 45.22 113 LYS A CA 1
ATOM 893 C C . LYS A 1 113 ? 20.078 39.375 7.77 1 45.22 113 LYS A C 1
ATOM 895 O O . LYS A 1 113 ? 19.906 39.812 6.629 1 45.22 113 LYS A O 1
ATOM 900 N N . PRO A 1 114 ? 19.875 38 7.637 1 49.78 114 PRO A N 1
ATOM 901 C CA . PRO A 1 114 ? 18.922 37.312 6.762 1 49.78 114 PRO A CA 1
ATOM 902 C C . PRO A 1 114 ? 17.719 38.156 6.398 1 49.78 114 PRO A C 1
ATOM 904 O O . PRO A 1 114 ? 17.156 38.875 7.258 1 49.78 114 PRO A O 1
ATOM 907 N N . ARG A 1 115 ? 17.594 38.594 5.109 1 62.78 115 ARG A N 1
ATOM 908 C CA . ARG A 1 115 ? 16.438 39.344 4.66 1 62.78 115 ARG A CA 1
ATOM 909 C C . ARG A 1 115 ? 15.141 38.719 5.195 1 62.78 115 ARG A C 1
ATOM 911 O O . ARG A 1 115 ? 14.93 37.5 5.09 1 62.78 115 ARG A O 1
ATOM 918 N N . ASP A 1 116 ? 14.531 39.25 6.043 1 83.69 116 ASP A N 1
ATOM 919 C CA . ASP A 1 116 ? 13.227 38.875 6.578 1 83.69 116 ASP A CA 1
ATOM 920 C C . ASP A 1 116 ? 12.164 38.844 5.48 1 83.69 116 ASP A C 1
ATOM 922 O O . ASP A 1 116 ? 11.578 39.875 5.168 1 83.69 116 ASP A O 1
ATOM 926 N N . TRP A 1 117 ? 11.992 37.688 4.754 1 86.19 117 TRP A N 1
ATOM 927 C CA . TRP A 1 117 ? 11.055 37.562 3.639 1 86.19 117 TRP A CA 1
ATOM 928 C C . TRP A 1 117 ? 9.688 38.125 4.016 1 86.19 117 TRP A C 1
ATOM 930 O O . TRP A 1 117 ? 9 38.719 3.176 1 86.19 117 TRP A O 1
ATOM 940 N N . PHE A 1 118 ? 9.383 37.812 5.184 1 90.19 118 PHE A N 1
ATOM 941 C CA . PHE A 1 118 ? 8.062 38.219 5.672 1 90.19 118 PHE A CA 1
ATOM 942 C C . PHE A 1 118 ? 7.938 39.75 5.727 1 90.19 118 PHE A C 1
ATOM 944 O O . PHE A 1 118 ? 6.934 40.312 5.285 1 90.19 118 PHE A O 1
ATOM 951 N N . LYS A 1 119 ? 8.969 40.344 6.188 1 90.94 119 LYS A N 1
ATOM 952 C CA . LYS A 1 119 ? 9 41.812 6.211 1 90.94 119 LYS A CA 1
ATOM 953 C C . LYS A 1 119 ? 9.016 42.375 4.797 1 90.94 119 LYS A C 1
ATOM 955 O O . LYS A 1 119 ? 8.32 43.375 4.512 1 90.94 119 LYS A O 1
ATOM 960 N N . GLU A 1 120 ? 9.758 41.781 3.969 1 89.88 120 GLU A N 1
ATOM 961 C CA . GLU A 1 120 ? 9.859 42.25 2.588 1 89.88 120 GLU A CA 1
ATOM 962 C C . GLU A 1 120 ? 8.508 42.156 1.88 1 89.88 120 GLU A C 1
ATOM 964 O O . GLU A 1 120 ? 8.141 43.031 1.117 1 89.88 120 GLU A O 1
ATOM 969 N N . ARG A 1 121 ? 7.824 41.188 2.162 1 90.06 121 ARG A N 1
ATOM 970 C CA . ARG A 1 121 ? 6.539 40.969 1.501 1 90.06 121 ARG A CA 1
ATOM 971 C C . ARG A 1 121 ? 5.48 41.906 2.043 1 90.06 121 ARG A C 1
ATOM 973 O O . ARG A 1 121 ? 4.625 42.406 1.295 1 90.06 121 ARG A O 1
ATOM 980 N N . LEU A 1 122 ? 5.555 42.188 3.314 1 92.81 122 LEU A N 1
ATOM 981 C CA . LEU A 1 122 ? 4.555 43.062 3.93 1 92.81 122 LEU A CA 1
ATOM 982 C C . LEU A 1 122 ? 4.84 44.531 3.621 1 92.81 122 LEU A C 1
ATOM 984 O O . LEU A 1 122 ? 3.916 45.344 3.523 1 92.81 122 LEU A O 1
ATOM 988 N N . ASP A 1 123 ? 6.094 44.812 3.42 1 89.75 123 ASP A N 1
ATOM 989 C CA . ASP A 1 123 ? 6.504 46.219 3.213 1 89.75 123 ASP A CA 1
ATOM 990 C C . ASP A 1 123 ? 5.883 46.781 1.943 1 89.75 123 ASP A C 1
ATOM 992 O O . ASP A 1 123 ? 5.621 48 1.864 1 89.75 123 ASP A O 1
ATOM 996 N N . ASN A 1 124 ? 5.582 45.969 1.036 1 87.94 124 ASN A N 1
ATOM 997 C CA . ASN A 1 124 ? 5.09 46.438 -0.256 1 87.94 124 ASN A CA 1
ATOM 998 C C . ASN A 1 124 ? 3.568 46.562 -0.269 1 87.94 124 ASN A C 1
ATOM 1000 O O . ASN A 1 124 ? 2.977 46.906 -1.287 1 87.94 124 ASN A O 1
ATOM 1004 N N . ILE A 1 125 ? 2.928 46.375 0.896 1 93.88 125 ILE A N 1
ATOM 1005 C CA . ILE A 1 125 ? 1.471 46.406 0.964 1 93.88 125 ILE A CA 1
ATOM 1006 C C . ILE A 1 125 ? 1.019 47.719 1.647 1 93.88 125 ILE A C 1
ATOM 1008 O O . ILE A 1 125 ? 1.471 48.031 2.75 1 93.88 125 ILE A O 1
ATOM 1012 N N . HIS A 1 126 ? -0.003 48.438 1.012 1 92.56 126 HIS A N 1
ATOM 1013 C CA . HIS A 1 126 ? -0.33 49.781 1.527 1 92.56 126 HIS A CA 1
ATOM 1014 C C . HIS A 1 126 ? -1.824 49.906 1.804 1 92.56 126 HIS A C 1
ATOM 1016 O O . HIS A 1 126 ? -2.309 51 2.123 1 92.56 126 HIS A O 1
ATOM 1022 N N . SER A 1 127 ? -2.516 48.844 1.64 1 93.94 127 SER A N 1
ATOM 1023 C CA . SER A 1 127 ? -3.955 48.906 1.872 1 93.94 127 SER A CA 1
ATOM 1024 C C . SER A 1 127 ? -4.441 47.75 2.713 1 93.94 127 SER A C 1
ATOM 1026 O O . SER A 1 127 ? -3.941 46.625 2.57 1 93.94 127 SER A O 1
ATOM 1028 N N . ALA A 1 128 ? -5.387 48.031 3.594 1 95.94 128 ALA A N 1
ATOM 1029 C CA . ALA A 1 128 ? -6.016 47.031 4.434 1 95.94 128 ALA A CA 1
ATOM 1030 C C . ALA A 1 128 ? -7.488 47.344 4.672 1 95.94 128 ALA A C 1
ATOM 1032 O O . ALA A 1 128 ? -7.895 48.531 4.605 1 95.94 128 ALA A O 1
ATOM 1033 N N . SER A 1 129 ? -8.281 46.375 4.844 1 96 129 SER A N 1
ATOM 1034 C CA . SER A 1 129 ? -9.695 46.562 5.145 1 96 129 SER A CA 1
ATOM 1035 C C . SER A 1 129 ? -10.211 45.469 6.066 1 96 129 SER A C 1
ATOM 1037 O O . SER A 1 129 ? -9.82 44.312 5.934 1 96 129 SER A O 1
ATOM 1039 N N . ILE A 1 130 ? -11.055 45.812 6.945 1 95.56 130 ILE A N 1
ATOM 1040 C CA . ILE A 1 130 ? -11.625 44.844 7.883 1 95.56 130 ILE A CA 1
ATOM 1041 C C . ILE A 1 130 ? -12.742 44.062 7.199 1 95.56 130 ILE A C 1
ATOM 1043 O O . ILE A 1 130 ? -13.664 44.656 6.625 1 95.56 130 ILE A O 1
ATOM 1047 N N . VAL A 1 131 ? -12.672 42.781 7.184 1 95.06 131 VAL A N 1
ATOM 1048 C CA . VAL A 1 131 ? -13.664 41.875 6.598 1 95.06 131 VAL A CA 1
ATOM 1049 C C . VAL A 1 131 ? -14.633 41.406 7.68 1 95.06 131 VAL A C 1
ATOM 1051 O O . VAL A 1 131 ? -15.852 41.469 7.492 1 95.06 131 VAL A O 1
ATOM 1054 N N . TYR A 1 132 ? -14.148 40.875 8.727 1 96.88 132 TYR A N 1
ATOM 1055 C CA . TYR A 1 132 ? -14.898 40.5 9.922 1 96.88 132 TYR A CA 1
ATOM 1056 C C . TYR A 1 132 ? -14.516 41.375 11.102 1 96.88 132 TYR A C 1
ATOM 1058 O O . TYR A 1 132 ? -13.328 41.625 11.352 1 96.88 132 TYR A O 1
ATOM 1066 N N . PRO A 1 133 ? -15.422 41.875 11.844 1 96.06 133 PRO A N 1
ATOM 1067 C CA . PRO A 1 133 ? -15.141 42.844 12.898 1 96.06 133 PRO A CA 1
ATOM 1068 C C . PRO A 1 133 ? -14.164 42.312 13.945 1 96.06 133 PRO A C 1
ATOM 1070 O O . PRO A 1 133 ? -14.219 41.156 14.305 1 96.06 133 PRO A O 1
ATOM 1073 N N . LEU A 1 134 ? -13.336 43.25 14.383 1 96.56 134 LEU A N 1
ATOM 1074 C CA . LEU A 1 134 ? -12.359 42.938 15.414 1 96.56 134 LEU A CA 1
ATOM 1075 C C . LEU A 1 134 ? -13.023 42.906 16.797 1 96.56 134 LEU A C 1
ATOM 1077 O O . LEU A 1 134 ? -13.891 43.75 17.078 1 96.56 134 LEU A O 1
ATOM 1081 N N . SER A 1 135 ? -12.664 41.938 17.594 1 96.81 135 SER A N 1
ATOM 1082 C CA . SER A 1 135 ? -13.062 41.969 19 1 96.81 135 SER A CA 1
ATOM 1083 C C . SER A 1 135 ? -12.445 43.188 19.734 1 96.81 135 SER A C 1
ATOM 1085 O O . SER A 1 135 ? -11.57 43.844 19.188 1 96.81 135 SER A O 1
ATOM 1087 N N . ASP A 1 136 ? -12.859 43.375 20.969 1 95.31 136 ASP A N 1
ATOM 1088 C CA . ASP A 1 136 ? -12.305 44.469 21.781 1 95.31 136 ASP A CA 1
ATOM 1089 C C . ASP A 1 136 ? -10.812 44.25 22.031 1 95.31 136 ASP A C 1
ATOM 1091 O O . ASP A 1 136 ? -10.023 45.188 21.984 1 95.31 136 ASP A O 1
ATOM 1095 N N . GLN A 1 137 ? -10.438 43.031 22.219 1 96.12 137 GLN A N 1
ATOM 1096 C CA . GLN A 1 137 ? -9.039 42.719 22.5 1 96.12 137 GLN A CA 1
ATOM 1097 C C . GLN A 1 137 ? -8.164 42.969 21.281 1 96.12 137 GLN A C 1
ATOM 1099 O O . GLN A 1 137 ? -7.078 43.531 21.391 1 96.12 137 GLN A O 1
ATOM 1104 N N . ALA A 1 138 ? -8.664 42.5 20.156 1 95.88 138 ALA A N 1
ATOM 1105 C CA . ALA A 1 138 ? -7.902 42.688 18.922 1 95.88 138 ALA A CA 1
ATOM 1106 C C . ALA A 1 138 ? -7.801 44.156 18.547 1 95.88 138 ALA A C 1
ATOM 1108 O O . ALA A 1 138 ? -6.742 44.625 18.109 1 95.88 138 ALA A O 1
ATOM 1109 N N . SER A 1 139 ? -8.898 44.906 18.766 1 93.88 139 SER A N 1
ATOM 1110 C CA . SER A 1 139 ? -8.914 46.312 18.484 1 93.88 139 SER A CA 1
ATOM 1111 C C . SER A 1 139 ? -7.934 47.062 19.375 1 93.88 139 SER A C 1
ATOM 1113 O O . SER A 1 139 ? -7.238 48 18.906 1 93.88 139 SER A O 1
ATOM 1115 N N . ALA A 1 140 ? -7.918 46.688 20.609 1 93.56 140 ALA A N 1
ATOM 1116 C CA . ALA A 1 140 ? -7.012 47.312 21.562 1 93.56 140 ALA A CA 1
ATOM 1117 C C . ALA A 1 140 ? -5.555 47.094 21.156 1 93.56 140 ALA A C 1
ATOM 1119 O O . ALA A 1 140 ? -4.727 48 21.297 1 93.56 140 ALA A O 1
ATOM 1120 N N . LEU A 1 141 ? -5.215 45.969 20.688 1 94.06 141 LEU A N 1
ATOM 1121 C CA . LEU A 1 141 ? -3.861 45.656 20.25 1 94.06 141 LEU A CA 1
ATOM 1122 C C . LEU A 1 141 ? -3.471 46.5 19.047 1 94.06 141 LEU A C 1
ATOM 1124 O O . LEU A 1 141 ? -2.355 47.031 18.984 1 94.06 141 LEU A O 1
ATOM 1128 N N . LEU A 1 142 ? -4.379 46.531 18.141 1 92.56 142 LEU A N 1
ATOM 1129 C CA . LEU A 1 142 ? -4.121 47.312 16.938 1 92.56 142 LEU A CA 1
ATOM 1130 C C . LEU A 1 142 ? -3.938 48.812 17.281 1 92.56 142 LEU A C 1
ATOM 1132 O O . LEU A 1 142 ? -3.123 49.5 16.656 1 92.56 142 LEU A O 1
ATOM 1136 N N . GLN A 1 143 ? -4.641 49.281 18.25 1 91.06 143 GLN A N 1
ATOM 1137 C CA . GLN A 1 143 ? -4.609 50.688 18.656 1 91.06 143 GLN A CA 1
ATOM 1138 C C . GLN A 1 143 ? -3.26 51.062 19.266 1 91.06 143 GLN A C 1
ATOM 1140 O O . GLN A 1 143 ? -2.844 52.219 19.219 1 91.06 143 GLN A O 1
ATOM 1145 N N . THR A 1 144 ? -2.592 50.094 19.797 1 91.38 144 THR A N 1
ATOM 1146 C CA . THR A 1 144 ? -1.273 50.344 20.359 1 91.38 144 THR A CA 1
ATOM 1147 C C . THR A 1 144 ? -0.275 50.688 19.266 1 91.38 144 THR A C 1
ATOM 1149 O O . THR A 1 144 ? 0.779 51.281 19.531 1 91.38 144 THR A O 1
ATOM 1152 N N . HIS A 1 145 ? -0.597 50.406 18.031 1 90.06 145 HIS A N 1
ATOM 1153 C CA . HIS A 1 145 ? 0.29 50.656 16.906 1 90.06 145 HIS A CA 1
ATOM 1154 C C . HIS A 1 145 ? -0.292 51.719 15.977 1 90.06 145 HIS A C 1
ATOM 1156 O O . HIS A 1 145 ? 0.191 51.906 14.859 1 90.06 145 HIS A O 1
ATOM 1162 N N . SER A 1 146 ? -1.377 52.156 16.375 1 82.44 146 SER A N 1
ATOM 1163 C CA . SER A 1 146 ? -2.057 53.125 15.523 1 82.44 146 SER A CA 1
ATOM 1164 C C . SER A 1 146 ? -2.066 54.531 16.172 1 82.44 146 SER A C 1
ATOM 1166 O O . SER A 1 146 ? -2.154 54.625 17.391 1 82.44 146 SER A O 1
ATOM 1168 N N . LYS A 1 147 ? -1.905 55.531 15.305 1 72.88 147 LYS A N 1
ATOM 1169 C CA . LYS A 1 147 ? -2.045 56.906 15.781 1 72.88 147 LYS A CA 1
ATOM 1170 C C . LYS A 1 147 ? -3.502 57.344 15.734 1 72.88 147 LYS A C 1
ATOM 1172 O O . LYS A 1 147 ? -3.865 58.375 16.344 1 72.88 147 LYS A O 1
ATOM 1177 N N . SER A 1 148 ? -4.273 56.656 14.969 1 69.69 148 SER A N 1
ATOM 1178 C CA . SER A 1 148 ? -5.672 57.031 14.789 1 69.69 148 SER A CA 1
ATOM 1179 C C . SER A 1 148 ? -6.605 55.875 15.172 1 69.69 148 SER A C 1
ATOM 1181 O O . SER A 1 148 ? -6.242 54.688 15.039 1 69.69 148 SER A O 1
ATOM 1183 N N . ARG A 1 149 ? -7.723 56.219 15.812 1 68.19 149 ARG A N 1
ATOM 1184 C CA . ARG A 1 149 ? -8.742 55.219 16.156 1 68.19 149 ARG A CA 1
ATOM 1185 C C . ARG A 1 149 ? -9.688 55 14.984 1 68.19 149 ARG A C 1
ATOM 1187 O O . ARG A 1 149 ? -10.633 54.188 15.094 1 68.19 149 ARG A O 1
ATOM 1194 N N . ASP A 1 150 ? -9.43 55.656 13.875 1 71.44 150 ASP A N 1
ATOM 1195 C CA . ASP A 1 150 ? -10.281 55.531 12.703 1 71.44 150 ASP A CA 1
ATOM 1196 C C . ASP A 1 150 ? -9.75 54.5 11.734 1 71.44 150 ASP A C 1
ATOM 1198 O O . ASP A 1 150 ? -8.695 54.688 11.125 1 71.44 150 ASP A O 1
ATOM 1202 N N . TYR A 1 151 ? -10.461 53.344 11.648 1 76.75 151 TYR A N 1
ATOM 1203 C CA . TYR A 1 151 ? -10.023 52.25 10.789 1 76.75 151 TYR A CA 1
ATOM 1204 C C . TYR A 1 151 ? -10.539 52.406 9.367 1 76.75 151 TYR A C 1
ATOM 1206 O O . TYR A 1 151 ? -10.367 51.531 8.523 1 76.75 151 TYR A O 1
ATOM 1214 N N . SER A 1 152 ? -11.125 53.562 9.094 1 82.06 152 SER A N 1
ATOM 1215 C CA . SER A 1 152 ? -11.625 53.844 7.746 1 82.06 152 SER A CA 1
ATOM 1216 C C . SER A 1 152 ? -10.484 54.219 6.801 1 82.06 152 SER A C 1
ATOM 1218 O O . SER A 1 152 ? -10.617 54.062 5.582 1 82.06 152 SER A O 1
ATOM 1220 N N . ASP A 1 153 ? -9.445 54.594 7.383 1 87.69 153 ASP A N 1
ATOM 1221 C CA . ASP A 1 153 ? -8.258 54.875 6.582 1 87.69 153 ASP A CA 1
ATOM 1222 C C . ASP A 1 153 ? -7.477 53.594 6.285 1 87.69 153 ASP A C 1
ATOM 1224 O O . ASP A 1 153 ? -6.746 53.094 7.145 1 87.69 153 ASP A O 1
ATOM 1228 N N . GLU A 1 154 ? -7.531 53.188 5.043 1 91.75 154 GLU A N 1
ATOM 1229 C CA . GLU A 1 154 ? -6.957 51.906 4.633 1 91.75 154 GLU A CA 1
ATOM 1230 C C . GLU A 1 154 ? -5.438 51.906 4.793 1 91.75 154 GLU A C 1
ATOM 1232 O O . GLU A 1 154 ? -4.848 50.875 5.164 1 91.75 154 GLU A O 1
ATOM 1237 N N . GLU A 1 155 ? -4.828 52.969 4.496 1 91.31 155 GLU A N 1
ATOM 1238 C CA . GLU A 1 155 ? -3.373 53.094 4.586 1 91.31 155 GLU A CA 1
ATOM 1239 C C . GLU A 1 155 ? -2.908 53.062 6.039 1 91.31 155 GLU A C 1
ATOM 1241 O O . GLU A 1 155 ? -1.899 52.438 6.367 1 91.31 155 GLU A O 1
ATOM 1246 N N . ALA A 1 156 ? -3.625 53.781 6.852 1 91.56 156 ALA A N 1
ATOM 1247 C CA . ALA A 1 156 ? -3.297 53.844 8.273 1 91.56 156 ALA A CA 1
ATOM 1248 C C . ALA A 1 156 ? -3.477 52.469 8.914 1 91.56 156 ALA A C 1
ATOM 1250 O O . ALA A 1 156 ? -2.66 52.031 9.742 1 91.56 156 ALA A O 1
ATOM 1251 N N . LEU A 1 157 ? -4.578 51.875 8.5 1 93.94 157 LEU A N 1
ATOM 1252 C CA . LEU A 1 157 ? -4.84 50.531 9.016 1 93.94 157 LEU A CA 1
ATOM 1253 C C . LEU A 1 157 ? -3.73 49.562 8.609 1 93.94 157 LEU A C 1
ATOM 1255 O O . LEU A 1 157 ? -3.262 48.781 9.43 1 93.94 157 LEU A O 1
ATOM 1259 N N . ALA A 1 158 ? -3.316 49.625 7.359 1 95.25 158 ALA A N 1
ATOM 1260 C CA . ALA A 1 158 ? -2.252 48.75 6.859 1 95.25 158 ALA A CA 1
ATOM 1261 C C . ALA A 1 158 ? -0.955 48.969 7.629 1 95.25 158 ALA A C 1
ATOM 1263 O O . ALA A 1 158 ? -0.276 48.031 8.008 1 95.25 158 ALA A O 1
ATOM 1264 N N . THR A 1 159 ? -0.62 50.188 7.879 1 93.25 159 THR A N 1
ATOM 1265 C CA . THR A 1 159 ? 0.616 50.562 8.57 1 93.25 159 THR A CA 1
ATOM 1266 C C . THR A 1 159 ? 0.6 50.031 10.008 1 93.25 159 THR A C 1
ATOM 1268 O O . THR A 1 159 ? 1.579 49.438 10.469 1 93.25 159 THR A O 1
ATOM 1271 N N . SER A 1 160 ? -0.509 50.25 10.648 1 94.38 160 SER A N 1
ATOM 1272 C CA . SER A 1 160 ? -0.638 49.812 12.031 1 94.38 160 SER A CA 1
ATOM 1273 C C . SER A 1 160 ? -0.596 48.281 12.125 1 94.38 160 SER A C 1
ATOM 1275 O O . SER A 1 160 ? 0.02 47.719 13.039 1 94.38 160 SER A O 1
ATOM 1277 N N . LEU A 1 161 ? -1.289 47.719 11.203 1 96.06 161 LEU A N 1
ATOM 1278 C CA . LEU A 1 161 ? -1.345 46.25 11.188 1 96.06 161 LEU A CA 1
ATOM 1279 C C . LEU A 1 161 ? 0.036 45.656 10.93 1 96.06 161 LEU A C 1
ATOM 1281 O O . LEU A 1 161 ? 0.441 44.688 11.602 1 96.06 161 LEU A O 1
ATOM 1285 N N . LYS A 1 162 ? 0.774 46.125 10 1 96.25 162 LYS A N 1
ATOM 1286 C CA . LYS A 1 162 ? 2.123 45.656 9.695 1 96.25 162 LYS A CA 1
ATOM 1287 C C . LYS A 1 162 ? 3.053 45.844 10.891 1 96.25 162 LYS A C 1
ATOM 1289 O O . LYS A 1 162 ? 3.842 44.938 11.211 1 96.25 162 LYS A O 1
ATOM 1294 N N . SER A 1 163 ? 2.973 46.969 11.484 1 95.19 163 SER A N 1
ATOM 1295 C CA . SER A 1 163 ? 3.781 47.25 12.664 1 95.19 163 SER A CA 1
ATOM 1296 C C . SER A 1 163 ? 3.508 46.219 13.766 1 95.19 163 SER A C 1
ATOM 1298 O O . SER A 1 163 ? 4.441 45.688 14.375 1 95.19 163 SER A O 1
ATOM 1300 N N . LEU A 1 164 ? 2.25 46.031 14.016 1 96.44 164 LEU A N 1
ATOM 1301 C CA . LEU A 1 164 ? 1.863 45.062 15.039 1 96.44 164 LEU A CA 1
ATOM 1302 C C . LEU A 1 164 ? 2.426 43.688 14.719 1 96.44 164 LEU A C 1
ATOM 1304 O O . LEU A 1 164 ? 3.057 43.031 15.578 1 96.44 164 LEU A O 1
ATOM 1308 N N . VAL A 1 165 ? 2.217 43.156 13.484 1 97.19 165 VAL A N 1
ATOM 1309 C CA . VAL A 1 165 ? 2.605 41.812 13.062 1 97.19 165 VAL A CA 1
ATOM 1310 C C . VAL A 1 165 ? 4.125 41.656 13.109 1 97.19 165 VAL A C 1
ATOM 1312 O O . VAL A 1 165 ? 4.648 40.688 13.641 1 97.19 165 VAL A O 1
ATOM 1315 N N . LEU A 1 166 ? 4.875 42.656 12.625 1 95.31 166 LEU A N 1
ATOM 1316 C CA . LEU A 1 166 ? 6.328 42.562 12.484 1 95.31 166 LEU A CA 1
ATOM 1317 C C . LEU A 1 166 ? 7.016 42.688 13.836 1 95.31 166 LEU A C 1
ATOM 1319 O O . LEU A 1 166 ? 8.148 42.25 14.008 1 95.31 166 LEU A O 1
ATOM 1323 N N . ASN A 1 167 ? 6.344 43.25 14.797 1 94.94 167 ASN A N 1
ATOM 1324 C CA . ASN A 1 167 ? 6.93 43.406 16.125 1 94.94 167 ASN A CA 1
ATOM 1325 C C . ASN A 1 167 ? 6.473 42.312 17.078 1 94.94 167 ASN A C 1
ATOM 1327 O O . ASN A 1 167 ? 6.777 42.375 18.266 1 94.94 167 ASN A O 1
ATOM 1331 N N . SER A 1 168 ? 5.715 41.438 16.625 1 96.62 168 SER A N 1
ATOM 1332 C CA . SER A 1 168 ? 5.25 40.281 17.422 1 96.62 168 SER A CA 1
ATOM 1333 C C . SER A 1 168 ? 6.184 39.094 17.281 1 96.62 168 SER A C 1
ATOM 1335 O O . SER A 1 168 ? 6.902 38.969 16.281 1 96.62 168 SER A O 1
ATOM 1337 N N . GLU A 1 169 ? 6.148 38.219 18.266 1 96.25 169 GLU A N 1
ATOM 1338 C CA . GLU A 1 169 ? 6.961 37.031 18.234 1 96.25 169 GLU A CA 1
ATOM 1339 C C . GLU A 1 169 ? 6.469 36.031 17.172 1 96.25 169 GLU A C 1
ATOM 1341 O O . GLU A 1 169 ? 5.285 35.688 17.141 1 96.25 169 GLU A O 1
ATOM 1346 N N . ARG A 1 170 ? 7.355 35.594 16.375 1 95.38 170 ARG A N 1
ATOM 1347 C CA . ARG A 1 170 ? 7.004 34.656 15.305 1 95.38 170 ARG A CA 1
ATOM 1348 C C . ARG A 1 170 ? 6.941 33.219 15.82 1 95.38 170 ARG A C 1
ATOM 1350 O O . ARG A 1 170 ? 7.934 32.719 16.344 1 95.38 170 ARG A O 1
ATOM 1357 N N . LEU A 1 171 ? 5.863 32.594 15.625 1 95.19 171 LEU A N 1
ATOM 1358 C CA . LEU A 1 171 ? 5.652 31.234 16.062 1 95.19 171 LEU A CA 1
ATOM 1359 C C . LEU A 1 171 ? 5.863 30.25 14.914 1 95.19 171 LEU A C 1
ATOM 1361 O O . LEU A 1 171 ? 6.266 29.109 15.133 1 95.19 171 LEU A O 1
ATOM 1365 N N . PHE A 1 172 ? 5.504 30.656 13.797 1 92.56 172 PHE A N 1
ATOM 1366 C CA . PHE A 1 172 ? 5.602 29.875 12.562 1 92.56 172 PHE A CA 1
ATOM 1367 C C . PHE A 1 172 ? 5.805 30.781 11.359 1 92.56 172 PHE A C 1
ATOM 1369 O O . PHE A 1 172 ? 5.273 31.891 11.32 1 92.56 172 PHE A O 1
ATOM 1376 N N . ASP A 1 173 ? 6.59 30.359 10.438 1 90.38 173 ASP A N 1
ATOM 1377 C CA . ASP A 1 173 ? 6.695 31.094 9.18 1 90.38 173 ASP A CA 1
ATOM 1378 C C . ASP A 1 173 ? 7.113 30.172 8.031 1 90.38 173 ASP A C 1
ATOM 1380 O O . ASP A 1 173 ? 8.023 29.344 8.195 1 90.38 173 ASP A O 1
ATOM 1384 N N . ASN A 1 174 ? 6.395 30.234 7.012 1 89.44 174 ASN A N 1
ATOM 1385 C CA . ASN A 1 174 ? 6.582 29.531 5.746 1 89.44 174 ASN A CA 1
ATOM 1386 C C . ASN A 1 174 ? 6.23 30.422 4.559 1 89.44 174 ASN A C 1
ATOM 1388 O O . ASN A 1 174 ? 5.129 30.969 4.488 1 89.44 174 ASN A O 1
ATOM 1392 N N . ILE A 1 175 ? 7.098 30.578 3.682 1 84.38 175 ILE A N 1
ATOM 1393 C CA . ILE A 1 175 ? 6.969 31.531 2.598 1 84.38 175 ILE A CA 1
ATOM 1394 C C . ILE A 1 175 ? 5.715 31.234 1.778 1 84.38 175 ILE A C 1
ATOM 1396 O O . ILE A 1 175 ? 5.082 32.125 1.234 1 84.38 175 ILE A O 1
ATOM 1400 N N . ILE A 1 176 ? 5.332 30.016 1.767 1 81.62 176 ILE A N 1
ATOM 1401 C CA . ILE A 1 176 ? 4.195 29.609 0.951 1 81.62 176 ILE A CA 1
ATOM 1402 C C . ILE A 1 176 ? 2.908 29.719 1.764 1 81.62 176 ILE A C 1
ATOM 1404 O O . ILE A 1 176 ? 1.885 30.188 1.253 1 81.62 176 ILE A O 1
ATOM 1408 N N . ARG A 1 177 ? 3.014 29.453 3.051 1 87.75 177 ARG A N 1
ATOM 1409 C CA . ARG A 1 177 ? 1.805 29.312 3.857 1 87.75 177 ARG A CA 1
ATOM 1410 C C . ARG A 1 177 ? 1.551 30.562 4.688 1 87.75 177 ARG A C 1
ATOM 1412 O O . ARG A 1 177 ? 0.438 30.781 5.172 1 87.75 177 ARG A O 1
ATOM 1419 N N . GLY A 1 178 ? 2.592 31.359 4.914 1 93 178 GLY A N 1
ATOM 1420 C CA . GLY A 1 178 ? 2.455 32.562 5.719 1 93 178 GLY A CA 1
ATOM 1421 C C . GLY A 1 178 ? 3.111 32.438 7.082 1 93 178 GLY A C 1
ATOM 1422 O O . GLY A 1 178 ? 4.148 31.781 7.223 1 93 178 GLY A O 1
ATOM 1423 N N . ALA A 1 179 ? 2.512 33.219 7.973 1 96 179 ALA A N 1
ATOM 1424 C CA . ALA A 1 179 ? 3.141 33.25 9.289 1 96 179 ALA A CA 1
ATOM 1425 C C . ALA A 1 179 ? 2.094 33.344 10.398 1 96 179 ALA A C 1
ATOM 1427 O O . ALA A 1 179 ? 0.96 33.75 10.156 1 96 179 ALA A O 1
ATOM 1428 N N . VAL A 1 180 ? 2.498 32.812 11.516 1 97.75 180 VAL A N 1
ATOM 1429 C CA . VAL A 1 180 ? 1.719 32.969 12.742 1 97.75 180 VAL A CA 1
ATOM 1430 C C . VAL A 1 180 ? 2.562 33.656 13.805 1 97.75 180 VAL A C 1
ATOM 1432 O O . VAL A 1 180 ? 3.703 33.281 14.062 1 97.75 180 VAL A O 1
ATOM 1435 N N . VAL A 1 181 ? 1.982 34.75 14.422 1 97.81 181 VAL A N 1
ATOM 1436 C CA . VAL A 1 181 ? 2.738 35.5 15.422 1 97.81 181 VAL A CA 1
ATOM 1437 C C . VAL A 1 181 ? 1.939 35.562 16.719 1 97.81 181 VAL A C 1
ATOM 1439 O O . VAL A 1 181 ? 0.708 35.5 16.703 1 97.81 181 VAL A O 1
ATOM 1442 N N . LYS A 1 182 ? 2.658 35.594 17.781 1 98.12 182 LYS A N 1
ATOM 1443 C CA . LYS A 1 182 ? 2.074 35.844 19.094 1 98.12 182 LYS A CA 1
ATOM 1444 C C . LYS A 1 182 ? 2.037 37.344 19.391 1 98.12 182 LYS A C 1
ATOM 1446 O O . LYS A 1 182 ? 3.057 37.938 19.75 1 98.12 182 LYS A O 1
ATOM 1451 N N . ALA A 1 183 ? 0.896 37.938 19.25 1 97.44 183 ALA A N 1
ATOM 1452 C CA . ALA A 1 183 ? 0.766 39.375 19.484 1 97.44 183 ALA A CA 1
ATOM 1453 C C . ALA A 1 183 ? 0.877 39.719 20.969 1 97.44 183 ALA A C 1
ATOM 1455 O O . ALA A 1 183 ? 1.517 40.719 21.344 1 97.44 183 ALA A O 1
ATOM 1456 N N . ASN A 1 184 ? 0.271 38.938 21.797 1 96.25 184 ASN A N 1
ATOM 1457 C CA . ASN A 1 184 ? 0.406 38.969 23.25 1 96.25 184 ASN A CA 1
ATOM 1458 C C . ASN A 1 184 ? -0.026 37.656 23.891 1 96.25 184 ASN A C 1
ATOM 1460 O O . ASN A 1 184 ? -0.104 36.625 23.219 1 96.25 184 ASN A O 1
ATOM 1464 N N . ASP A 1 185 ? -0.305 37.656 25.188 1 96.19 185 ASP A N 1
ATOM 1465 C CA . ASP A 1 185 ? -0.556 36.406 25.906 1 96.19 185 ASP A CA 1
ATOM 1466 C C . ASP A 1 185 ? -1.962 35.875 25.609 1 96.19 185 ASP A C 1
ATOM 1468 O O . ASP A 1 185 ? -2.283 34.719 25.953 1 96.19 185 ASP A O 1
ATOM 1472 N N . ASP A 1 186 ? -2.734 36.688 24.844 1 97.06 186 ASP A N 1
ATOM 1473 C CA . ASP A 1 186 ? -4.125 36.281 24.641 1 97.06 186 ASP A CA 1
ATOM 1474 C C . ASP A 1 186 ? -4.426 36.094 23.156 1 97.06 186 ASP A C 1
ATOM 1476 O O . ASP A 1 186 ? -5.387 35.438 22.781 1 97.06 186 ASP A O 1
ATOM 1480 N N . ILE A 1 187 ? -3.637 36.781 22.312 1 98.25 187 ILE A N 1
ATOM 1481 C CA . ILE A 1 187 ? -4.02 36.844 20.906 1 98.25 187 ILE A CA 1
ATOM 1482 C C . ILE A 1 187 ? -2.852 36.375 20.031 1 98.25 187 ILE A C 1
ATOM 1484 O O . ILE A 1 187 ? -1.712 36.812 20.234 1 98.25 187 ILE A O 1
ATOM 1488 N N . ALA A 1 188 ? -3.15 35.5 19.125 1 98.56 188 ALA A N 1
ATOM 1489 C CA . ALA A 1 188 ? -2.27 35.125 18.016 1 98.56 188 ALA A CA 1
ATOM 1490 C C . ALA A 1 188 ? -2.811 35.656 16.703 1 98.56 188 ALA A C 1
ATOM 1492 O O . ALA A 1 188 ? -4.02 35.875 16.547 1 98.56 188 ALA A O 1
ATOM 1493 N N . ILE A 1 189 ? -1.897 35.906 15.773 1 98.62 189 ILE A N 1
ATOM 1494 C CA . ILE A 1 189 ? -2.279 36.438 14.461 1 98.62 189 ILE A CA 1
ATOM 1495 C C . ILE A 1 189 ? -1.729 35.5 13.375 1 98.62 189 ILE A C 1
ATOM 1497 O O . ILE A 1 189 ? -0.535 35.188 13.359 1 98.62 189 ILE A O 1
ATOM 1501 N N . LYS A 1 190 ? -2.566 35 12.523 1 98.38 190 LYS A N 1
ATOM 1502 C CA . LYS A 1 190 ? -2.176 34.219 11.352 1 98.38 190 LYS A CA 1
ATOM 1503 C C . LYS A 1 190 ? -2.262 35.062 10.078 1 98.38 190 LYS A C 1
ATOM 1505 O O . LYS A 1 190 ? -3.318 35.594 9.758 1 98.38 190 LYS A O 1
ATOM 1510 N N . VAL A 1 191 ? -1.173 35.219 9.406 1 97.75 191 VAL A N 1
ATOM 1511 C CA . VAL A 1 191 ? -1.094 35.906 8.125 1 97.75 191 VAL A CA 1
ATOM 1512 C C . VAL A 1 191 ? -0.909 34.875 7 1 97.75 191 VAL A C 1
ATOM 1514 O O . VAL A 1 191 ? 0.078 34.156 6.977 1 97.75 191 VAL A O 1
ATOM 1517 N N . PHE A 1 192 ? -1.862 34.844 6.102 1 95.62 192 PHE A N 1
ATOM 1518 C CA . PHE A 1 192 ? -1.788 33.844 5.043 1 95.62 192 PHE A CA 1
ATOM 1519 C C . PHE A 1 192 ? -2.223 34.438 3.707 1 95.62 192 PHE A C 1
ATOM 1521 O O . PHE A 1 192 ? -2.975 35.406 3.67 1 95.62 192 PHE A O 1
ATOM 1528 N N . PRO A 1 193 ? -1.725 33.875 2.625 1 92.88 193 PRO A N 1
ATOM 1529 C CA . PRO A 1 193 ? -2.01 34.438 1.307 1 92.88 193 PRO A CA 1
ATOM 1530 C C . PRO A 1 193 ? -3.459 34.25 0.873 1 92.88 193 PRO A C 1
ATOM 1532 O O . PRO A 1 193 ? -4.137 33.344 1.385 1 92.88 193 PRO A O 1
ATOM 1535 N N . ASP A 1 194 ? -3.85 35.031 -0.05 1 91.06 194 ASP A N 1
ATOM 1536 C CA . ASP A 1 194 ? -5.23 35 -0.515 1 91.06 194 ASP A CA 1
ATOM 1537 C C . ASP A 1 194 ? -5.473 33.781 -1.419 1 91.06 194 ASP A C 1
ATOM 1539 O O . ASP A 1 194 ? -6.602 33.531 -1.846 1 91.06 194 ASP A O 1
ATOM 1543 N N . SER A 1 195 ? -4.441 33 -1.637 1 84.75 195 SER A N 1
ATOM 1544 C CA . SER A 1 195 ? -4.605 31.734 -2.322 1 84.75 195 SER A CA 1
ATOM 1545 C C . SER A 1 195 ? -5.309 30.703 -1.43 1 84.75 195 SER A C 1
ATOM 1547 O O . SER A 1 195 ? -5.84 29.703 -1.919 1 84.75 195 SER A O 1
ATOM 1549 N N . ARG A 1 196 ? -5.344 31.016 -0.191 1 88 196 ARG A N 1
ATOM 1550 C CA . ARG A 1 196 ? -6.051 30.172 0.757 1 88 196 ARG A CA 1
ATOM 1551 C C . ARG A 1 196 ? -7.414 30.75 1.113 1 88 196 ARG A C 1
ATOM 1553 O O . ARG A 1 196 ? -7.578 31.984 1.131 1 88 196 ARG A O 1
ATOM 1560 N N . ASP A 1 197 ? -8.281 29.922 1.399 1 90.31 197 ASP A N 1
ATOM 1561 C CA . ASP A 1 197 ? -9.633 30.391 1.676 1 90.31 197 ASP A CA 1
ATOM 1562 C C . ASP A 1 197 ? -9.828 30.672 3.164 1 90.31 197 ASP A C 1
ATOM 1564 O O . ASP A 1 197 ? -8.859 30.672 3.928 1 90.31 197 ASP A O 1
ATOM 1568 N N . LEU A 1 198 ? -11.047 31.016 3.562 1 94.81 198 LEU A N 1
ATOM 1569 C CA . LEU A 1 198 ? -11.32 31.453 4.926 1 94.81 198 LEU A CA 1
ATOM 1570 C C . LEU A 1 198 ? -11.945 30.344 5.746 1 94.81 198 LEU A C 1
ATOM 1572 O O . LEU A 1 198 ? -12.719 30.594 6.668 1 94.81 198 LEU A O 1
ATOM 1576 N N . THR A 1 199 ? -11.664 29.078 5.406 1 94.88 199 THR A N 1
ATOM 1577 C CA . THR A 1 199 ? -12.219 27.891 6.07 1 94.88 199 THR A CA 1
ATOM 1578 C C . THR A 1 199 ? -11.945 27.938 7.57 1 94.88 199 THR A C 1
ATOM 1580 O O . THR A 1 199 ? -12.844 27.719 8.383 1 94.88 199 THR A O 1
ATOM 1583 N N . GLU A 1 200 ? -10.758 28.25 7.855 1 96.88 200 GLU A N 1
ATOM 1584 C CA . GLU A 1 200 ? -10.391 28.25 9.266 1 96.88 200 GLU A CA 1
ATOM 1585 C C . GLU A 1 200 ? -11.234 29.25 10.062 1 96.88 200 GLU A C 1
ATOM 1587 O O . GLU A 1 200 ? -11.758 28.922 11.125 1 96.88 200 GLU A O 1
ATOM 1592 N N . TYR A 1 201 ? -11.375 30.438 9.555 1 97.69 201 TYR A N 1
ATOM 1593 C CA . TYR A 1 201 ? -12.148 31.453 10.258 1 97.69 201 TYR A CA 1
ATOM 1594 C C . TYR A 1 201 ? -13.594 31.016 10.43 1 97.69 201 TYR A C 1
ATOM 1596 O O . TYR A 1 201 ? -14.141 31.062 11.539 1 97.69 201 TYR A O 1
ATOM 1604 N N . HIS A 1 202 ? -14.227 30.578 9.367 1 97.5 202 HIS A N 1
ATOM 1605 C CA . HIS A 1 202 ? -15.625 30.188 9.375 1 97.5 202 HIS A CA 1
ATOM 1606 C C . HIS A 1 202 ? -15.852 29 10.305 1 97.5 202 HIS A C 1
ATOM 1608 O O . HIS A 1 202 ? -16.828 28.969 11.055 1 97.5 202 HIS A O 1
ATOM 1614 N N . ASN A 1 203 ? -14.969 28.062 10.289 1 97.5 203 ASN A N 1
ATOM 1615 C CA . ASN A 1 203 ? -15.125 26.859 11.102 1 97.5 203 ASN A CA 1
ATOM 1616 C C . ASN A 1 203 ? -14.93 27.156 12.586 1 97.5 203 ASN A C 1
ATOM 1618 O O . ASN A 1 203 ? -15.633 26.609 13.43 1 97.5 203 ASN A O 1
ATOM 1622 N N . LEU A 1 204 ? -13.977 28.016 12.852 1 98.25 204 LEU A N 1
ATOM 1623 C CA . LEU A 1 204 ? -13.781 28.406 14.242 1 98.25 204 LEU A CA 1
ATOM 1624 C C . LEU A 1 204 ? -14.977 29.188 14.766 1 98.25 204 LEU A C 1
ATOM 1626 O O . LEU A 1 204 ? -15.344 29.062 15.938 1 98.25 204 LEU A O 1
ATOM 1630 N N . GLN A 1 205 ? -15.602 30 13.914 1 97.5 205 GLN A N 1
ATOM 1631 C CA . GLN A 1 205 ? -16.828 30.703 14.289 1 97.5 205 GLN A CA 1
ATOM 1632 C C . GLN A 1 205 ? -17.953 29.719 14.609 1 97.5 205 GLN A C 1
ATOM 1634 O O . GLN A 1 205 ? -18.656 29.891 15.602 1 97.5 205 GLN A O 1
ATOM 1639 N N . TYR A 1 206 ? -18.094 28.781 13.812 1 97.75 206 TYR A N 1
ATOM 1640 C CA . TYR A 1 206 ? -19.109 27.75 14.008 1 97.75 206 TYR A CA 1
ATOM 1641 C C . TYR A 1 206 ? -18.891 27.016 15.328 1 97.75 206 TYR A C 1
ATOM 1643 O O . TYR A 1 206 ? -19.828 26.812 16.094 1 97.75 206 TYR A O 1
ATOM 1651 N N . LEU A 1 207 ? -17.609 26.594 15.594 1 98.19 207 LEU A N 1
ATOM 1652 C CA . LEU A 1 207 ? -17.297 25.844 16.812 1 98.19 207 LEU A CA 1
ATOM 1653 C C . LEU A 1 207 ? -17.547 26.703 18.047 1 98.19 207 LEU A C 1
ATOM 1655 O O . LEU A 1 207 ? -17.969 26.188 19.094 1 98.19 207 LEU A O 1
ATOM 1659 N N . ALA A 1 208 ? -17.297 28.031 17.922 1 97.19 208 ALA A N 1
ATOM 1660 C CA . ALA A 1 208 ? -17.547 28.938 19.047 1 97.19 208 ALA A CA 1
ATOM 1661 C C . ALA A 1 208 ? -19.016 28.953 19.422 1 97.19 208 ALA A C 1
ATOM 1663 O O . ALA A 1 208 ? -19.359 29.078 20.594 1 97.19 208 ALA A O 1
ATOM 1664 N N . SER A 1 209 ? -19.844 28.766 18.453 1 96.75 209 SER A N 1
ATOM 1665 C CA . SER A 1 209 ? -21.281 28.844 18.656 1 96.75 209 SER A CA 1
ATOM 1666 C C . SER A 1 209 ? -21.859 27.5 19.047 1 96.75 209 SER A C 1
ATOM 1668 O O . SER A 1 209 ? -22.781 27.422 19.859 1 96.75 209 SER A O 1
ATOM 1670 N N . HIS A 1 210 ? -21.344 26.422 18.578 1 97.38 210 HIS A N 1
ATOM 1671 C CA . HIS A 1 210 ? -22 25.125 18.688 1 97.38 210 HIS A CA 1
ATOM 1672 C C . HIS A 1 210 ? -21.297 24.219 19.703 1 97.38 210 HIS A C 1
ATOM 1674 O O . HIS A 1 210 ? -21.875 23.25 20.188 1 97.38 210 HIS A O 1
ATOM 1680 N N . ALA A 1 211 ? -20.062 24.484 19.938 1 97.44 211 ALA A N 1
ATOM 1681 C CA . ALA A 1 211 ? -19.281 23.734 20.906 1 97.44 211 ALA A CA 1
ATOM 1682 C C . ALA A 1 211 ? -18.297 24.641 21.641 1 97.44 211 ALA A C 1
ATOM 1684 O O . ALA A 1 211 ? -17.094 24.453 21.578 1 97.44 211 ALA A O 1
ATOM 1685 N N . PRO A 1 212 ? -18.797 25.531 22.453 1 96.25 212 PRO A N 1
ATOM 1686 C CA . PRO A 1 212 ? -17.984 26.562 23.078 1 96.25 212 PRO A CA 1
ATOM 1687 C C . PRO A 1 212 ? -16.984 26 24.094 1 96.25 212 PRO A C 1
ATOM 1689 O O . PRO A 1 212 ? -15.992 26.641 24.422 1 96.25 212 PRO A O 1
ATOM 1692 N N . ASP A 1 213 ? -17.172 24.797 24.547 1 96.12 213 ASP A N 1
ATOM 1693 C CA . ASP A 1 213 ? -16.344 24.234 25.594 1 96.12 213 ASP A CA 1
ATOM 1694 C C . ASP A 1 213 ? -15.133 23.5 25 1 96.12 213 ASP A C 1
ATOM 1696 O O . ASP A 1 213 ? -14.25 23.047 25.75 1 96.12 213 ASP A O 1
ATOM 1700 N N . LEU A 1 214 ? -15.117 23.344 23.719 1 97.94 214 LEU A N 1
ATOM 1701 C CA . LEU A 1 214 ? -13.969 22.688 23.094 1 97.94 214 LEU A CA 1
ATOM 1702 C C . LEU A 1 214 ? -12.727 23.562 23.188 1 97.94 214 LEU A C 1
ATOM 1704 O O . LEU A 1 214 ? -12.805 24.797 23.047 1 97.94 214 LEU A O 1
ATOM 1708 N N . PRO A 1 215 ? -11.602 22.938 23.5 1 98.25 215 PRO A N 1
ATOM 1709 C CA . PRO A 1 215 ? -10.352 23.703 23.562 1 98.25 215 PRO A CA 1
ATOM 1710 C C . PRO A 1 215 ? -9.805 24.062 22.188 1 98.25 215 PRO A C 1
ATOM 1712 O O . PRO A 1 215 ? -8.812 23.469 21.734 1 98.25 215 PRO A O 1
ATOM 1715 N N . VAL A 1 216 ? -10.375 25.031 21.516 1 98.44 216 VAL A N 1
ATOM 1716 C CA . VAL A 1 216 ? -9.984 25.516 20.203 1 98.44 216 VAL A CA 1
ATOM 1717 C C . VAL A 1 216 ? -9.867 27.031 20.219 1 98.44 216 VAL A C 1
ATOM 1719 O O . VAL A 1 216 ? -10.469 27.703 21.062 1 98.44 216 VAL A O 1
ATOM 1722 N N . PRO A 1 217 ? -9.102 27.609 19.297 1 98.5 217 PRO A N 1
ATOM 1723 C CA . PRO A 1 217 ? -9 29.062 19.266 1 98.5 217 PRO A CA 1
ATOM 1724 C C . PRO A 1 217 ? -10.328 29.75 18.938 1 98.5 217 PRO A C 1
ATOM 1726 O O . PRO A 1 217 ? -11.109 29.219 18.141 1 98.5 217 PRO A O 1
ATOM 1729 N N . ARG A 1 218 ? -10.5 30.891 19.562 1 98.06 218 ARG A N 1
ATOM 1730 C CA . ARG A 1 218 ? -11.602 31.766 19.203 1 98.06 218 ARG A CA 1
ATOM 1731 C C . ARG A 1 218 ? -11.148 32.844 18.234 1 98.06 218 ARG A C 1
ATOM 1733 O O . ARG A 1 218 ? -10.047 33.375 18.375 1 98.06 218 ARG A O 1
ATOM 1740 N N . VAL A 1 219 ? -12.023 33.156 17.359 1 98 219 VAL A N 1
ATOM 1741 C CA . VAL A 1 219 ? -11.648 34.188 16.375 1 98 219 VAL A CA 1
ATOM 1742 C C . VAL A 1 219 ? -11.93 35.562 16.938 1 98 219 VAL A C 1
ATOM 1744 O O . VAL A 1 219 ? -12.914 35.75 17.641 1 98 219 VAL A O 1
ATOM 1747 N N . HIS A 1 220 ? -11.047 36.5 16.594 1 98.38 220 HIS A N 1
ATOM 1748 C CA . HIS A 1 220 ? -11.133 37.875 17.094 1 98.38 220 HIS A CA 1
ATOM 1749 C C . HIS A 1 220 ? -11.148 38.875 15.93 1 98.38 220 HIS A C 1
ATOM 1751 O O . HIS A 1 220 ? -10.734 40 16.094 1 98.38 220 HIS A O 1
ATOM 1757 N N . GLY A 1 221 ? -11.492 38.375 14.742 1 97.94 221 GLY A N 1
ATOM 1758 C CA . GLY A 1 221 ? -11.609 39.25 13.586 1 97.94 221 GLY A CA 1
ATOM 1759 C C . GLY A 1 221 ? -10.656 38.906 12.461 1 97.94 221 GLY A C 1
ATOM 1760 O O . GLY A 1 221 ? -9.797 38.031 12.625 1 97.94 221 GLY A O 1
ATOM 1761 N N . LEU A 1 222 ? -10.906 39.562 11.297 1 98.25 222 LEU A N 1
ATOM 1762 C CA . LEU A 1 222 ? -10.109 39.281 10.109 1 98.25 222 LEU A CA 1
ATOM 1763 C C . LEU A 1 222 ? -9.961 40.531 9.25 1 98.25 222 LEU A C 1
ATOM 1765 O O . LEU A 1 222 ? -10.93 41.25 9.039 1 98.25 222 LEU A O 1
ATOM 1769 N N . ILE A 1 223 ? -8.758 40.75 8.797 1 97.69 223 ILE A N 1
ATOM 1770 C CA . ILE A 1 223 ? -8.43 41.938 7.988 1 97.69 223 ILE A CA 1
ATOM 1771 C C . ILE A 1 223 ? -7.793 41.469 6.672 1 97.69 223 ILE A C 1
ATOM 1773 O O . ILE A 1 223 ? -6.965 40.562 6.656 1 97.69 223 ILE A O 1
ATOM 1777 N N . ILE A 1 224 ? -8.164 42.125 5.609 1 97.31 224 ILE A N 1
ATOM 1778 C CA . ILE A 1 224 ? -7.453 41.969 4.34 1 97.31 224 ILE A CA 1
ATOM 1779 C C . ILE A 1 224 ? -6.27 42.938 4.297 1 97.31 224 ILE A C 1
ATOM 1781 O O . ILE A 1 224 ? -6.422 44.125 4.551 1 97.31 224 ILE A O 1
ATOM 1785 N N . LEU A 1 225 ? -5.145 42.438 4.074 1 97.25 225 LEU A N 1
ATOM 1786 C CA . LEU A 1 225 ? -3.914 43.188 3.898 1 97.25 225 LEU A CA 1
ATOM 1787 C C . LEU A 1 225 ? -3.283 42.906 2.541 1 97.25 225 LEU A C 1
ATOM 1789 O O . LEU A 1 225 ? -2.42 42.031 2.428 1 97.25 225 LEU A O 1
ATOM 1793 N N . GLY A 1 226 ? -3.734 43.656 1.525 1 95.31 226 GLY A N 1
ATOM 1794 C CA . GLY A 1 226 ? -3.301 43.344 0.173 1 95.31 226 GLY A CA 1
ATOM 1795 C C . GLY A 1 226 ? -3.686 41.938 -0.272 1 95.31 226 GLY A C 1
ATOM 1796 O O . GLY A 1 226 ? -4.867 41.594 -0.283 1 95.31 226 GLY A O 1
ATOM 1797 N N . HIS A 1 227 ? -2.672 41.156 -0.555 1 93.88 227 HIS A N 1
ATOM 1798 C CA . HIS A 1 227 ? -2.924 39.812 -1.002 1 93.88 227 HIS A CA 1
ATOM 1799 C C . HIS A 1 227 ? -2.826 38.812 0.158 1 93.88 227 HIS A C 1
ATOM 1801 O O . HIS A 1 227 ? -2.701 37.594 -0.057 1 93.88 227 HIS A O 1
ATOM 1807 N N . TYR A 1 228 ? -2.855 39.375 1.334 1 96.25 228 TYR A N 1
ATOM 1808 C CA . TYR A 1 228 ? -2.836 38.531 2.518 1 96.25 228 TYR A CA 1
ATOM 1809 C C . TYR A 1 228 ? -4.125 38.656 3.318 1 96.25 228 TYR A C 1
ATOM 1811 O O . TYR A 1 228 ? -4.84 39.656 3.176 1 96.25 228 TYR A O 1
ATOM 1819 N N . ARG A 1 229 ? -4.391 37.656 4.062 1 97.62 229 ARG A N 1
ATOM 1820 C CA . ARG A 1 229 ? -5.406 37.656 5.109 1 97.62 229 ARG A CA 1
ATOM 1821 C C . ARG A 1 229 ? -4.766 37.625 6.492 1 97.62 229 ARG A C 1
ATOM 1823 O O . ARG A 1 229 ? -3.799 36.875 6.707 1 97.62 229 ARG A O 1
ATOM 1830 N N . VAL A 1 230 ? -5.273 38.469 7.316 1 98.31 230 VAL A N 1
ATOM 1831 C CA . VAL A 1 230 ? -4.762 38.531 8.68 1 98.31 230 VAL A CA 1
ATOM 1832 C C . VAL A 1 230 ? -5.867 38.188 9.672 1 98.31 230 VAL A C 1
ATOM 1834 O O . VAL A 1 230 ? -6.77 38.969 9.922 1 98.31 230 VAL A O 1
ATOM 1837 N N . MET A 1 231 ? -5.688 37.031 10.258 1 98.5 231 MET A N 1
ATOM 1838 C CA . MET A 1 231 ? -6.711 36.531 11.164 1 98.5 231 MET A CA 1
ATOM 1839 C C . MET A 1 231 ? -6.242 36.625 12.617 1 98.5 231 MET A C 1
ATOM 1841 O O . MET A 1 231 ? -5.172 36.125 12.961 1 98.5 231 MET A O 1
ATOM 1845 N N . PHE A 1 232 ? -7.051 37.281 13.414 1 98.56 232 PHE A N 1
ATOM 1846 C CA . PHE A 1 232 ? -6.82 37.344 14.852 1 98.56 232 PHE A CA 1
ATOM 1847 C C . PHE A 1 232 ? -7.535 36.188 15.562 1 98.56 232 PHE A C 1
ATOM 1849 O O . PHE A 1 232 ? -8.711 35.938 15.305 1 98.56 232 PHE A O 1
ATOM 1856 N N . MET A 1 233 ? -6.848 35.5 16.469 1 98.56 233 MET A N 1
ATOM 1857 C CA . MET A 1 233 ? -7.445 34.375 17.219 1 98.56 233 MET A CA 1
ATOM 1858 C C . MET A 1 233 ? -6.812 34.281 18.609 1 98.56 233 MET A C 1
ATOM 1860 O O . MET A 1 233 ? -5.773 34.875 18.875 1 98.56 233 MET A O 1
ATOM 1864 N N . SER A 1 234 ? -7.488 33.625 19.438 1 98.38 234 SER A N 1
ATOM 1865 C CA . SER A 1 234 ? -6.945 33.438 20.766 1 98.38 234 SER A CA 1
ATOM 1866 C C . SER A 1 234 ? -5.652 32.625 20.734 1 98.38 234 SER A C 1
ATOM 1868 O O . SER A 1 234 ? -5.539 31.656 19.969 1 98.38 234 SER A O 1
ATOM 1870 N N . TYR A 1 235 ? -4.723 33.031 21.484 1 98.25 235 TYR A N 1
ATOM 1871 C CA . TYR A 1 235 ? -3.465 32.312 21.641 1 98.25 235 TYR A CA 1
ATOM 1872 C C . TYR A 1 235 ? -3.627 31.141 22.594 1 98.25 235 TYR A C 1
ATOM 1874 O O . TYR A 1 235 ? -4.176 31.281 23.688 1 98.25 235 TYR A O 1
ATOM 1882 N N . ILE A 1 236 ? -3.227 29.953 22.203 1 98.06 236 ILE A N 1
ATOM 1883 C CA . ILE A 1 236 ? -3.277 28.766 23.031 1 98.06 236 ILE A CA 1
ATOM 1884 C C . ILE A 1 236 ? -1.917 28.531 23.688 1 98.06 236 ILE A C 1
ATOM 1886 O O . ILE A 1 236 ? -0.919 28.312 22.984 1 98.06 236 ILE A O 1
ATOM 1890 N N . ARG A 1 237 ? -1.895 28.516 24.953 1 96.12 237 ARG A N 1
ATOM 1891 C CA . ARG A 1 237 ? -0.65 28.391 25.703 1 96.12 237 ARG A CA 1
ATOM 1892 C C . ARG A 1 237 ? -0.168 26.938 25.719 1 96.12 237 ARG A C 1
ATOM 1894 O O . ARG A 1 237 ? -0.967 26.016 25.578 1 96.12 237 ARG A O 1
ATOM 1901 N N . GLY A 1 238 ? 1.17 26.844 25.891 1 96.38 238 GLY A N 1
ATOM 1902 C CA . GLY A 1 238 ? 1.764 25.516 26 1 96.38 238 GLY A CA 1
ATOM 1903 C C . GLY A 1 238 ? 2.729 25.203 24.875 1 96.38 238 GLY A C 1
ATOM 1904 O O . GLY A 1 238 ? 3.232 26.109 24.203 1 96.38 238 GLY A O 1
ATOM 1905 N N . VAL A 1 239 ? 3.076 23.938 24.797 1 96.19 239 VAL A N 1
ATOM 1906 C CA . VAL A 1 239 ? 3.955 23.438 23.75 1 96.19 239 VAL A CA 1
ATOM 1907 C C . VAL A 1 239 ? 3.236 22.359 22.953 1 96.19 239 VAL A C 1
ATOM 1909 O O . VAL A 1 239 ? 2.258 21.766 23.422 1 96.19 239 VAL A O 1
ATOM 1912 N N . THR A 1 240 ? 3.668 22.109 21.734 1 97.56 240 THR A N 1
ATOM 1913 C CA . THR A 1 240 ? 3.053 21.078 20.906 1 97.56 240 THR A CA 1
ATOM 1914 C C . THR A 1 240 ? 3.475 19.688 21.391 1 97.56 240 THR A C 1
ATOM 1916 O O . THR A 1 240 ? 4.578 19.516 21.906 1 97.56 240 THR A O 1
ATOM 1919 N N . ILE A 1 241 ? 2.672 18.703 21.141 1 97.06 241 ILE A N 1
ATOM 1920 C CA . ILE A 1 241 ? 2.873 17.344 21.609 1 97.06 241 ILE A CA 1
ATOM 1921 C C . ILE A 1 241 ? 4.148 16.766 21 1 97.06 241 ILE A C 1
ATOM 1923 O O . ILE A 1 241 ? 4.836 15.953 21.641 1 97.06 241 ILE A O 1
ATOM 1927 N N . ASP A 1 242 ? 4.488 17.172 19.859 1 95.81 242 ASP A N 1
ATOM 1928 C CA . ASP A 1 242 ? 5.66 16.625 19.172 1 95.81 242 ASP A CA 1
ATOM 1929 C C . ASP A 1 242 ? 6.934 16.906 19.969 1 95.81 242 ASP A C 1
ATOM 1931 O O . ASP A 1 242 ? 7.91 16.156 19.859 1 95.81 242 ASP A O 1
ATOM 1935 N N . LYS A 1 243 ? 6.934 17.906 20.844 1 95.44 243 LYS A N 1
ATOM 1936 C CA . LYS A 1 243 ? 8.109 18.297 21.609 1 95.44 243 LYS A CA 1
ATOM 1937 C C . LYS A 1 243 ? 8.242 17.469 22.875 1 95.44 243 LYS A C 1
ATOM 1939 O O . LYS A 1 243 ? 9.32 17.406 23.484 1 95.44 243 LYS A O 1
ATOM 1944 N N . VAL A 1 244 ? 7.176 16.781 23.25 1 96.12 244 VAL A N 1
ATOM 1945 C CA . VAL A 1 244 ? 7.23 16.141 24.562 1 96.12 244 VAL A CA 1
ATOM 1946 C C . VAL A 1 244 ? 6.934 14.648 24.422 1 96.12 244 VAL A C 1
ATOM 1948 O O . VAL A 1 244 ? 7.211 13.867 25.328 1 96.12 244 VAL A O 1
ATOM 1951 N N . TRP A 1 245 ? 6.473 14.141 23.344 1 96.94 245 TRP A N 1
ATOM 1952 C CA . TRP A 1 245 ? 5.918 12.805 23.172 1 96.94 245 TRP A CA 1
ATOM 1953 C C . TRP A 1 245 ? 6.965 11.742 23.469 1 96.94 245 TRP A C 1
ATOM 1955 O O . TRP A 1 245 ? 6.688 10.773 24.188 1 96.94 245 TRP A O 1
ATOM 1965 N N . SER A 1 246 ? 8.164 11.93 22.938 1 94.25 246 SER A N 1
ATOM 1966 C CA . SER A 1 246 ? 9.211 10.914 23.016 1 94.25 246 SER A CA 1
ATOM 1967 C C . SER A 1 246 ? 9.617 10.672 24.469 1 94.25 246 SER A C 1
ATOM 1969 O O . SER A 1 246 ? 10.102 9.586 24.812 1 94.25 246 SER A O 1
ATOM 1971 N N . GLY A 1 247 ? 9.352 11.641 25.344 1 94.38 247 GLY A N 1
ATOM 1972 C CA . GLY A 1 247 ? 9.773 11.523 26.734 1 94.38 247 GLY A CA 1
ATOM 1973 C C . GLY A 1 247 ? 8.664 11.023 27.641 1 94.38 247 GLY A C 1
ATOM 1974 O O . GLY A 1 247 ? 8.914 10.734 28.812 1 94.38 247 GLY A O 1
ATOM 1975 N N . LEU A 1 248 ? 7.52 10.797 27.125 1 96.5 248 LEU A N 1
ATOM 1976 C CA . LEU A 1 248 ? 6.375 10.414 27.953 1 96.5 248 LEU A CA 1
ATOM 1977 C C . LEU A 1 248 ? 6.402 8.922 28.25 1 96.5 248 LEU A C 1
ATOM 1979 O O . LEU A 1 248 ? 6.809 8.117 27.406 1 96.5 248 LEU A O 1
ATOM 1983 N N . SER A 1 249 ? 5.941 8.578 29.422 1 95.81 249 SER A N 1
ATOM 1984 C CA . SER A 1 249 ? 5.703 7.188 29.781 1 95.81 249 SER A CA 1
ATOM 1985 C C . SER A 1 249 ? 4.438 6.648 29.125 1 95.81 249 SER A C 1
ATOM 1987 O O . SER A 1 249 ? 3.666 7.414 28.547 1 95.81 249 SER A O 1
ATOM 1989 N N . HIS A 1 250 ? 4.262 5.348 29.219 1 97 250 HIS A N 1
ATOM 1990 C CA . HIS A 1 250 ? 3.041 4.719 28.734 1 97 250 HIS A CA 1
ATOM 1991 C C . HIS A 1 250 ? 1.803 5.328 29.375 1 97 250 HIS A C 1
ATOM 1993 O O . HIS A 1 250 ? 0.827 5.641 28.688 1 97 250 HIS A O 1
ATOM 1999 N N . GLU A 1 251 ? 1.857 5.566 30.641 1 96.31 251 GLU A N 1
ATOM 2000 C CA . GLU A 1 251 ? 0.724 6.125 31.375 1 96.31 251 GLU A CA 1
ATOM 2001 C C . GLU A 1 251 ? 0.421 7.551 30.922 1 96.31 251 GLU A C 1
ATOM 2003 O O . GLU A 1 251 ? -0.744 7.938 30.812 1 96.31 251 GLU A O 1
ATOM 2008 N N . GLY A 1 252 ? 1.521 8.328 30.672 1 96.88 252 GLY A N 1
ATOM 2009 C CA . GLY A 1 252 ? 1.345 9.672 30.141 1 96.88 252 GLY A CA 1
ATOM 2010 C C . GLY A 1 252 ? 0.676 9.695 28.781 1 96.88 252 GLY A C 1
ATOM 2011 O O . GLY A 1 252 ? -0.214 10.508 28.531 1 96.88 252 GLY A O 1
ATOM 2012 N N . LYS A 1 253 ? 1.07 8.766 27.984 1 98 253 LYS A N 1
ATOM 2013 C CA . LYS A 1 253 ? 0.506 8.672 26.641 1 98 253 LYS A CA 1
ATOM 2014 C C . LYS A 1 253 ? -0.953 8.227 26.688 1 98 253 LYS A C 1
ATOM 2016 O O . LYS A 1 253 ? -1.786 8.727 25.922 1 98 253 LYS A O 1
ATOM 2021 N N . VAL A 1 254 ? -1.266 7.305 27.531 1 98.12 254 VAL A N 1
ATOM 2022 C CA . VAL A 1 254 ? -2.637 6.836 27.703 1 98.12 254 VAL A CA 1
ATOM 2023 C C . VAL A 1 254 ? -3.52 7.977 28.203 1 98.12 254 VAL A C 1
ATOM 2025 O O . VAL A 1 254 ? -4.66 8.125 27.766 1 98.12 254 VAL A O 1
ATOM 2028 N N . SER A 1 255 ? -2.957 8.758 29.094 1 97.5 255 SER A N 1
ATOM 2029 C CA . SER A 1 255 ? -3.699 9.906 29.609 1 97.5 255 SER A CA 1
ATOM 2030 C C . SER A 1 255 ? -4.035 10.891 28.484 1 97.5 255 SER A C 1
ATOM 2032 O O . SER A 1 255 ? -5.168 11.375 28.406 1 97.5 255 SER A O 1
ATOM 2034 N N . LEU A 1 256 ? -3.094 11.195 27.688 1 98.06 256 LEU A N 1
ATOM 2035 C CA . LEU A 1 256 ? -3.322 12.102 26.562 1 98.06 256 LEU A CA 1
ATOM 2036 C C . LEU A 1 256 ? -4.301 11.492 25.562 1 98.06 256 LEU A C 1
ATOM 2038 O O . LEU A 1 256 ? -5.133 12.203 25 1 98.06 256 LEU A O 1
ATOM 2042 N N . LYS A 1 257 ? -4.184 10.195 25.359 1 98.38 257 LYS A N 1
ATOM 2043 C CA . LYS A 1 257 ? -5.137 9.477 24.516 1 98.38 257 LYS A CA 1
ATOM 2044 C C . LYS A 1 257 ? -6.562 9.672 25.016 1 98.38 257 LYS A C 1
ATOM 2046 O O . LYS A 1 257 ? -7.473 9.938 24.219 1 98.38 257 LYS A O 1
ATOM 2051 N N . GLU A 1 258 ? -6.75 9.539 26.266 1 98.38 258 GLU A N 1
ATOM 2052 C CA . GLU A 1 258 ? -8.07 9.695 26.875 1 98.38 258 GLU A CA 1
ATOM 2053 C C . GLU A 1 258 ? -8.586 11.125 26.719 1 98.38 258 GLU A C 1
ATOM 2055 O O . GLU A 1 258 ? -9.758 11.344 26.422 1 98.38 258 GLU A O 1
ATOM 2060 N N . GLN A 1 259 ? -7.715 12.07 26.922 1 98.31 259 GLN A N 1
ATOM 2061 C CA . GLN A 1 259 ? -8.086 13.477 26.734 1 98.31 259 GLN A CA 1
ATOM 2062 C C . GLN A 1 259 ? -8.5 13.758 25.297 1 98.31 259 GLN A C 1
ATOM 2064 O O . GLN A 1 259 ? -9.523 14.391 25.047 1 98.31 259 GLN A O 1
ATOM 2069 N N . LEU A 1 260 ? -7.734 13.234 24.375 1 98.56 260 LEU A N 1
ATOM 2070 C CA . LEU A 1 260 ? -8.062 13.383 22.969 1 98.56 260 LEU A CA 1
ATOM 2071 C C . LEU A 1 260 ? -9.406 12.734 22.656 1 98.56 260 LEU A C 1
ATOM 2073 O O . LEU A 1 260 ? -10.219 13.305 21.922 1 98.56 260 LEU A O 1
ATOM 2077 N N . GLY A 1 261 ? -9.586 11.562 23.219 1 98.5 261 GLY A N 1
ATOM 2078 C CA . GLY A 1 261 ? -10.852 10.875 23.047 1 98.5 261 GLY A CA 1
ATOM 2079 C C . GLY A 1 261 ? -12.047 11.695 23.5 1 98.5 261 GLY A C 1
ATOM 2080 O O . GLY A 1 261 ? -13.055 11.766 22.781 1 98.5 261 GLY A O 1
ATOM 2081 N N . ASN A 1 262 ? -11.922 12.297 24.594 1 98.25 262 ASN A N 1
ATOM 2082 C CA . ASN A 1 262 ? -12.992 13.125 25.125 1 98.25 262 ASN A CA 1
ATOM 2083 C C . ASN A 1 262 ? -13.266 14.344 24.234 1 98.25 262 ASN A C 1
ATOM 2085 O O . ASN A 1 262 ? -14.422 14.656 23.953 1 98.25 262 ASN A O 1
ATOM 2089 N N . ILE A 1 263 ? -12.242 14.977 23.812 1 98.56 263 ILE A N 1
ATOM 2090 C CA . ILE A 1 263 ? -12.359 16.172 22.984 1 98.56 263 ILE A CA 1
ATOM 2091 C C . ILE A 1 263 ? -12.992 15.82 21.641 1 98.56 263 ILE A C 1
ATOM 2093 O O . ILE A 1 263 ? -13.961 16.453 21.219 1 98.56 263 ILE A O 1
ATOM 2097 N N . PHE A 1 264 ? -12.586 14.766 21.031 1 98.38 264 PHE A N 1
ATOM 2098 C CA . PHE A 1 264 ? -13.008 14.469 19.656 1 98.38 264 PHE A CA 1
ATOM 2099 C C . PHE A 1 264 ? -14.336 13.727 19.656 1 98.38 264 PHE A C 1
ATOM 2101 O O . PHE A 1 264 ? -15.086 13.797 18.672 1 98.38 264 PHE A O 1
ATOM 2108 N N . SER A 1 265 ? -14.641 13.039 20.734 1 97.38 265 SER A N 1
ATOM 2109 C CA . SER A 1 265 ? -15.992 12.5 20.812 1 97.38 265 SER A CA 1
ATOM 2110 C C . SER A 1 265 ? -17.031 13.617 20.828 1 97.38 265 SER A C 1
ATOM 2112 O O . SER A 1 265 ? -18.094 13.5 20.203 1 97.38 265 SER A O 1
ATOM 2114 N N . ARG A 1 266 ? -16.703 14.672 21.516 1 97.75 266 ARG A N 1
ATOM 2115 C CA . ARG A 1 266 ? -17.594 15.828 21.547 1 97.75 266 ARG A CA 1
ATOM 2116 C C . ARG A 1 266 ? -17.641 16.531 20.203 1 97.75 266 ARG A C 1
ATOM 2118 O O . ARG A 1 266 ? -18.719 16.906 19.719 1 97.75 266 ARG A O 1
ATOM 2125 N N . LEU A 1 267 ? -16.484 16.672 19.594 1 98.38 267 LEU A N 1
ATOM 2126 C CA . LEU A 1 267 ? -16.422 17.297 18.281 1 98.38 267 LEU A CA 1
ATOM 2127 C C . LEU A 1 267 ? -17.266 16.531 17.281 1 98.38 267 LEU A C 1
ATOM 2129 O O . LEU A 1 267 ? -18.031 17.141 16.516 1 98.38 267 LEU A O 1
ATOM 2133 N N . ARG A 1 268 ? -17.219 15.25 17.328 1 97.06 268 ARG A N 1
ATOM 2134 C CA . ARG A 1 268 ? -17.844 14.375 16.328 1 97.06 268 ARG A CA 1
ATOM 2135 C C . ARG A 1 268 ? -19.328 14.18 16.609 1 97.06 268 ARG A C 1
ATOM 2137 O O . ARG A 1 268 ? -20.031 13.562 15.82 1 97.06 268 ARG A O 1
ATOM 2144 N N . CYS A 1 269 ? -19.797 14.734 17.734 1 96.88 269 CYS A N 1
ATOM 2145 C CA . CYS A 1 269 ? -21.219 14.797 17.984 1 96.88 269 CYS A CA 1
ATOM 2146 C C . CYS A 1 269 ? -21.891 15.844 17.109 1 96.88 269 CYS A C 1
ATOM 2148 O O . CYS A 1 269 ? -23.109 15.828 16.938 1 96.88 269 CYS A O 1
ATOM 2150 N N . LEU A 1 270 ? -21.094 16.766 16.656 1 97.88 270 LEU A N 1
ATOM 2151 C CA . LEU A 1 270 ? -21.609 17.688 15.656 1 97.88 270 LEU A CA 1
ATOM 2152 C C . LEU A 1 270 ? -21.781 17 14.312 1 97.88 270 LEU A C 1
ATOM 2154 O O . LEU A 1 270 ? -20.781 16.641 13.672 1 97.88 270 LEU A O 1
ATOM 2158 N N . ARG A 1 271 ? -23.031 16.859 13.875 1 96.56 271 ARG A N 1
ATOM 2159 C CA . ARG A 1 271 ? -23.328 16.047 12.695 1 96.56 271 ARG A CA 1
ATOM 2160 C C . ARG A 1 271 ? -24.203 16.812 11.711 1 96.56 271 ARG A C 1
ATOM 2162 O O . ARG A 1 271 ? -24.844 17.797 12.078 1 96.56 271 ARG A O 1
ATOM 2169 N N . GLN A 1 272 ? -24.156 16.391 10.539 1 95.44 272 GLN A N 1
ATOM 2170 C CA . GLN A 1 272 ? -25.094 16.844 9.523 1 95.44 272 GLN A CA 1
ATOM 2171 C C . GLN A 1 272 ? -25.594 15.688 8.68 1 95.44 272 GLN A C 1
ATOM 2173 O O . GLN A 1 272 ? -24.906 14.672 8.523 1 95.44 272 GLN A O 1
ATOM 2178 N N . ASP A 1 273 ? -26.766 15.812 8.117 1 93.69 273 ASP A N 1
ATOM 2179 C CA . ASP A 1 273 ? -27.391 14.781 7.289 1 93.69 273 ASP A CA 1
ATOM 2180 C C . ASP A 1 273 ? -26.875 14.859 5.852 1 93.69 273 ASP A C 1
ATOM 2182 O O . ASP A 1 273 ? -26.344 15.891 5.43 1 93.69 273 ASP A O 1
ATOM 2186 N N . ASP A 1 274 ? -27.031 13.719 5.184 1 91.69 274 ASP A N 1
ATOM 2187 C CA . ASP A 1 274 ? -26.719 13.727 3.756 1 91.69 274 ASP A CA 1
ATOM 2188 C C . ASP A 1 274 ? -27.547 14.781 3.021 1 91.69 274 ASP A C 1
ATOM 2190 O O . ASP A 1 274 ? -28.656 15.102 3.432 1 91.69 274 ASP A O 1
ATOM 2194 N N . GLY A 1 275 ? -26.953 15.312 1.978 1 92.31 275 GLY A N 1
ATOM 2195 C CA . GLY A 1 275 ? -27.625 16.359 1.227 1 92.31 275 GLY A CA 1
ATOM 2196 C C . GLY A 1 275 ? -27.031 17.734 1.439 1 92.31 275 GLY A C 1
ATOM 2197 O O . GLY A 1 275 ? -27.141 18.609 0.574 1 92.31 275 GLY A O 1
ATOM 2198 N N . GLN A 1 276 ? -26.469 17.969 2.602 1 94.56 276 GLN A N 1
ATOM 2199 C CA . GLN A 1 276 ? -25.766 19.219 2.875 1 94.56 276 GLN A CA 1
ATOM 2200 C C . GLN A 1 276 ? -24.344 19.172 2.352 1 94.56 276 GLN A C 1
ATOM 2202 O O . GLN A 1 276 ? -23.688 18.125 2.41 1 94.56 276 GLN A O 1
ATOM 2207 N N . GLU A 1 277 ? -23.875 20.312 1.94 1 95.69 277 GLU A N 1
ATOM 2208 C CA . GLU A 1 277 ? -22.531 20.375 1.373 1 95.69 277 GLU A CA 1
ATOM 2209 C C . GLU A 1 277 ? -21.469 20.062 2.426 1 95.69 277 GLU A C 1
ATOM 2211 O O . GLU A 1 277 ? -21.531 20.562 3.549 1 95.69 277 GLU A O 1
ATOM 2216 N N . LEU A 1 278 ? -20.562 19.203 2.035 1 96.12 278 LEU A N 1
ATOM 2217 C CA . LEU A 1 278 ? -19.422 18.859 2.891 1 96.12 278 LEU A CA 1
ATOM 2218 C C . LEU A 1 278 ? -18.328 19.906 2.791 1 96.12 278 LEU A C 1
ATOM 2220 O O . LEU A 1 278 ? -18.312 20.719 1.858 1 96.12 278 LEU A O 1
ATOM 2224 N N . GLY A 1 279 ? -17.453 19.891 3.82 1 95.5 279 GLY A N 1
ATOM 2225 C CA . GLY A 1 279 ? -16.312 20.797 3.801 1 95.5 279 GLY A CA 1
ATOM 2226 C C . GLY A 1 279 ? -16.5 22 4.711 1 95.5 279 GLY A C 1
ATOM 2227 O O . GLY A 1 279 ? -17.125 21.906 5.766 1 95.5 279 GLY A O 1
ATOM 2228 N N . GLY A 1 280 ? -15.844 23.078 4.332 1 94.06 280 GLY A N 1
ATOM 2229 C CA . GLY A 1 280 ? -15.875 24.297 5.125 1 94.06 280 GLY A CA 1
ATOM 2230 C C . GLY A 1 280 ? -17.266 24.906 5.234 1 94.06 280 GLY A C 1
ATOM 2231 O O . GLY A 1 280 ? -18.047 24.844 4.285 1 94.06 280 GLY A O 1
ATOM 2232 N N . LEU A 1 281 ? -17.531 25.547 6.289 1 94.75 281 LEU A N 1
ATOM 2233 C CA . LEU A 1 281 ? -18.875 25.984 6.652 1 94.75 281 LEU A CA 1
ATOM 2234 C C . LEU A 1 281 ? -19.203 27.328 6.012 1 94.75 281 LEU A C 1
ATOM 2236 O O . LEU A 1 281 ? -20.344 27.781 6.07 1 94.75 281 LEU A O 1
ATOM 2240 N N . GLY A 1 282 ? -18.219 27.969 5.375 1 93.38 282 GLY A N 1
ATOM 2241 C CA . GLY A 1 282 ? -18.469 29.172 4.602 1 93.38 282 GLY A CA 1
ATOM 2242 C C . GLY A 1 282 ? -18.781 28.891 3.143 1 93.38 282 GLY A C 1
ATOM 2243 O O . GLY A 1 282 ? -18.875 29.812 2.332 1 93.38 282 GLY A O 1
ATOM 2244 N N . GLY A 1 283 ? -18.906 27.625 2.873 1 92 283 GLY A N 1
ATOM 2245 C CA . GLY A 1 283 ? -19.156 27.234 1.496 1 92 283 GLY A CA 1
ATOM 2246 C C . GLY A 1 283 ? -17.891 27 0.694 1 92 283 GLY A C 1
ATOM 2247 O O . GLY A 1 283 ? -17.922 27 -0.538 1 92 283 GLY A O 1
ATOM 2248 N N . GLU A 1 284 ? -16.859 26.828 1.315 1 92.25 284 GLU A N 1
ATOM 2249 C CA . GLU A 1 284 ? -15.578 26.672 0.626 1 92.25 284 GLU A CA 1
ATOM 2250 C C . GLU A 1 284 ? -15.508 25.344 -0.107 1 92.25 284 GLU A C 1
ATOM 2252 O O . GLU A 1 284 ? -14.812 25.219 -1.119 1 92.25 284 GLU A O 1
ATOM 2257 N N . GLY A 1 285 ? -16.219 24.281 0.438 1 93.44 285 GLY A N 1
ATOM 2258 C CA . GLY A 1 285 ? -16.172 22.953 -0.15 1 93.44 285 GLY A CA 1
ATOM 2259 C C . GLY A 1 285 ? -15.195 22.031 0.548 1 93.44 285 GLY A C 1
ATOM 2260 O O . GLY A 1 285 ? -14.68 22.359 1.621 1 93.44 285 GLY A O 1
ATOM 2261 N N . VAL A 1 286 ? -15.008 20.844 -0.059 1 93.81 286 VAL A N 1
ATOM 2262 C CA . VAL A 1 286 ? -14.164 19.828 0.548 1 93.81 286 VAL A CA 1
ATOM 2263 C C . VAL A 1 286 ? -12.719 20 0.076 1 93.81 286 VAL A C 1
ATOM 2265 O O . VAL A 1 286 ? -12.477 20.5 -1.024 1 93.81 286 VAL A O 1
ATOM 2268 N N . LYS A 1 287 ? -11.844 19.578 1.034 1 88.88 287 LYS A N 1
ATOM 2269 C CA . LYS A 1 287 ? -10.414 19.609 0.751 1 88.88 287 LYS A CA 1
ATOM 2270 C C . LYS A 1 287 ? -9.781 18.234 0.936 1 88.88 287 LYS A C 1
ATOM 2272 O O . LYS A 1 287 ? -10.172 17.484 1.833 1 88.88 287 LYS A O 1
ATOM 2277 N N . ASP A 1 288 ? -8.867 17.875 -0.02 1 83.69 288 ASP A N 1
ATOM 2278 C CA . ASP A 1 288 ? -7.961 16.734 0.105 1 83.69 288 ASP A CA 1
ATOM 2279 C C . ASP A 1 288 ? -6.637 17.016 -0.603 1 83.69 288 ASP A C 1
ATOM 2281 O O . ASP A 1 288 ? -6.57 17 -1.834 1 83.69 288 ASP A O 1
ATOM 2285 N N . TYR A 1 289 ? -5.707 17.281 0.225 1 74.06 289 TYR A N 1
ATOM 2286 C CA . TYR A 1 289 ? -4.422 17.719 -0.314 1 74.06 289 TYR A CA 1
ATOM 2287 C C . TYR A 1 289 ? -3.814 16.641 -1.211 1 74.06 289 TYR A C 1
ATOM 2289 O O . TYR A 1 289 ? -2.971 16.938 -2.059 1 74.06 289 TYR A O 1
ATOM 2297 N N . ARG A 1 290 ? -4.195 15.508 -1.026 1 74.31 290 ARG A N 1
ATOM 2298 C CA . ARG A 1 290 ? -3.658 14.43 -1.859 1 74.31 290 ARG A CA 1
ATOM 2299 C C . ARG A 1 290 ? -4.188 14.531 -3.285 1 74.31 290 ARG A C 1
ATOM 2301 O O . ARG A 1 290 ? -3.596 13.969 -4.215 1 74.31 290 ARG A O 1
ATOM 2308 N N . ILE A 1 291 ? -5.367 15.055 -3.439 1 71.06 291 ILE A N 1
ATOM 2309 C CA . ILE A 1 291 ? -5.996 15.211 -4.746 1 71.06 291 ILE A CA 1
ATOM 2310 C C . ILE A 1 291 ? -5.562 16.531 -5.371 1 71.06 291 ILE A C 1
ATOM 2312 O O . ILE A 1 291 ? -5.078 16.562 -6.504 1 71.06 291 ILE A O 1
ATOM 2316 N N . MET A 1 292 ? -5.863 17.547 -4.613 1 63 292 MET A N 1
ATOM 2317 C CA . MET A 1 292 ? -5.539 18.906 -5.02 1 63 292 MET A CA 1
ATOM 2318 C C . MET A 1 292 ? -5.016 19.719 -3.84 1 63 292 MET A C 1
ATOM 2320 O O . MET A 1 292 ? -5.637 19.75 -2.777 1 63 292 MET A O 1
ATOM 2324 N N . GLU A 1 293 ? -3.891 20.219 -4.023 1 58.72 293 GLU A N 1
ATOM 2325 C CA . GLU A 1 293 ? -3.205 20.891 -2.926 1 58.72 293 GLU A CA 1
ATOM 2326 C C . GLU A 1 293 ? -3.967 22.141 -2.486 1 58.72 293 GLU A C 1
ATOM 2328 O O . GLU A 1 293 ? -4.125 22.391 -1.288 1 58.72 293 GLU A O 1
ATOM 2333 N N . VAL A 1 294 ? -4.449 22.938 -3.363 1 58.66 294 VAL A N 1
ATOM 2334 C CA . VAL A 1 294 ? -4.805 24.266 -2.873 1 58.66 294 VAL A CA 1
ATOM 2335 C C . VAL A 1 294 ? -6.289 24.531 -3.115 1 58.66 294 VAL A C 1
ATOM 2337 O O . VAL A 1 294 ? -6.879 25.406 -2.496 1 58.66 294 VAL A O 1
ATOM 2340 N N . PHE A 1 295 ? -6.953 23.641 -3.785 1 67.44 295 PHE A N 1
ATOM 2341 C CA . PHE A 1 295 ? -8.305 24.031 -4.156 1 67.44 295 PHE A CA 1
ATOM 2342 C C . PHE A 1 295 ? -9.336 23.094 -3.529 1 67.44 295 PHE A C 1
ATOM 2344 O O . PHE A 1 295 ? -9.062 21.906 -3.34 1 67.44 295 PHE A O 1
ATOM 2351 N N . ALA A 1 296 ? -10.406 23.797 -3.084 1 77.56 296 ALA A N 1
ATOM 2352 C CA . ALA A 1 296 ? -11.562 23.062 -2.566 1 77.56 296 ALA A CA 1
ATOM 2353 C C . ALA A 1 296 ? -12.531 22.688 -3.688 1 77.56 296 ALA A C 1
ATOM 2355 O O . ALA A 1 296 ? -12.57 23.359 -4.719 1 77.56 296 ALA A O 1
ATOM 2356 N N . TYR A 1 297 ? -13.219 21.578 -3.463 1 87.5 297 TYR A N 1
ATOM 2357 C CA . TYR A 1 297 ? -14.242 21.109 -4.391 1 87.5 297 TYR A CA 1
ATOM 2358 C C . TYR A 1 297 ? -15.633 21.344 -3.818 1 87.5 297 TYR A C 1
ATOM 2360 O O . TYR A 1 297 ? -15.922 20.938 -2.689 1 87.5 297 TYR A O 1
ATOM 2368 N N . LYS A 1 298 ? -16.438 22.016 -4.633 1 91.38 298 LYS A N 1
ATOM 2369 C CA . LYS A 1 298 ? -17.812 22.297 -4.199 1 91.38 298 LYS A CA 1
ATOM 2370 C C . LYS A 1 298 ? -18.781 21.25 -4.75 1 91.38 298 LYS A C 1
ATOM 2372 O O . LYS A 1 298 ? -18.422 20.469 -5.633 1 91.38 298 LYS A O 1
ATOM 2377 N N . GLY A 1 299 ? -19.875 21.156 -4.098 1 92 299 GLY A N 1
ATOM 2378 C CA . GLY A 1 299 ? -20.953 20.359 -4.641 1 92 299 GLY A CA 1
ATOM 2379 C C . GLY A 1 299 ? -20.922 18.922 -4.152 1 92 299 GLY A C 1
ATOM 2380 O O . GLY A 1 299 ? -21.672 18.078 -4.648 1 92 299 GLY A O 1
ATOM 2381 N N . ILE A 1 300 ? -20.109 18.562 -3.221 1 94.94 300 ILE A N 1
ATOM 2382 C CA . ILE A 1 300 ? -20.062 17.219 -2.65 1 94.94 300 ILE A CA 1
ATOM 2383 C C . ILE A 1 300 ? -20.984 17.141 -1.434 1 94.94 300 ILE A C 1
ATOM 2385 O O . ILE A 1 300 ? -20.797 17.875 -0.459 1 94.94 300 ILE A O 1
ATOM 2389 N N . THR A 1 301 ? -21.938 16.203 -1.462 1 95.31 301 THR A N 1
ATOM 2390 C CA . THR A 1 301 ? -22.953 16.25 -0.425 1 95.31 301 THR A CA 1
ATOM 2391 C C . THR A 1 301 ? -23.125 14.891 0.242 1 95.31 301 THR A C 1
ATOM 2393 O O . THR A 1 301 ? -23.969 14.727 1.128 1 95.31 301 THR A O 1
ATOM 2396 N N . THR A 1 302 ? -22.359 13.875 -0.203 1 93.44 302 THR A N 1
ATOM 2397 C CA . THR A 1 302 ? -22.453 12.539 0.385 1 93.44 302 THR A CA 1
ATOM 2398 C C . THR A 1 302 ? -21.062 11.922 0.554 1 93.44 302 THR A C 1
ATOM 2400 O O . THR A 1 302 ? -20.125 12.32 -0.125 1 93.44 302 THR A O 1
ATOM 2403 N N . ALA A 1 303 ? -21.047 10.938 1.409 1 92.19 303 ALA A N 1
ATOM 2404 C CA . ALA A 1 303 ? -19.797 10.211 1.606 1 92.19 303 ALA A CA 1
ATOM 2405 C C . ALA A 1 303 ? -19.359 9.516 0.32 1 92.19 303 ALA A C 1
ATOM 2407 O O . ALA A 1 303 ? -18.172 9.508 -0.015 1 92.19 303 ALA A O 1
ATOM 2408 N N . LYS A 1 304 ? -20.312 8.945 -0.377 1 92.19 304 LYS A N 1
ATOM 2409 C CA . LYS A 1 304 ? -20.016 8.266 -1.634 1 92.19 304 LYS A CA 1
ATOM 2410 C C . LYS A 1 304 ? -19.422 9.234 -2.652 1 92.19 304 LYS A C 1
ATOM 2412 O O . LYS A 1 304 ? -18.438 8.906 -3.324 1 92.19 304 LYS A O 1
ATOM 2417 N N . ALA A 1 305 ? -20 10.383 -2.752 1 92.56 305 ALA A N 1
ATOM 2418 C CA . ALA A 1 305 ? -19.5 11.383 -3.684 1 92.56 305 ALA A CA 1
ATOM 2419 C C . ALA A 1 305 ? -18.094 11.828 -3.293 1 92.56 305 ALA A C 1
ATOM 2421 O O . ALA A 1 305 ? -17.25 12.094 -4.16 1 92.56 305 ALA A O 1
ATOM 2422 N N . PHE A 1 306 ? -17.875 11.961 -2.01 1 94.5 306 PHE A N 1
ATOM 2423 C CA . PHE A 1 306 ? -16.547 12.328 -1.528 1 94.5 306 PHE A CA 1
ATOM 2424 C C . PHE A 1 306 ? -15.531 11.258 -1.871 1 94.5 306 PHE A C 1
ATOM 2426 O O . PHE A 1 306 ? -14.422 11.562 -2.316 1 94.5 306 PHE A O 1
ATOM 2433 N N . ASN A 1 307 ? -15.906 10.008 -1.727 1 92.88 307 ASN A N 1
ATOM 2434 C CA . ASN A 1 307 ? -15.047 8.891 -2.117 1 92.88 307 ASN A CA 1
ATOM 2435 C C . ASN A 1 307 ? -14.75 8.914 -3.613 1 92.88 307 ASN A C 1
ATOM 2437 O O . ASN A 1 307 ? -13.602 8.695 -4.023 1 92.88 307 ASN A O 1
ATOM 2441 N N . ASP A 1 308 ? -15.766 9.148 -4.383 1 92.69 308 ASP A N 1
ATOM 2442 C CA . ASP A 1 308 ? -15.594 9.227 -5.832 1 92.69 308 ASP A CA 1
ATOM 2443 C C . ASP A 1 308 ? -14.602 10.328 -6.203 1 92.69 308 ASP A C 1
ATOM 2445 O O . ASP A 1 308 ? -13.773 10.148 -7.098 1 92.69 308 ASP A O 1
ATOM 2449 N N . LEU A 1 309 ? -14.703 11.445 -5.516 1 92.19 309 LEU A N 1
ATOM 2450 C CA . LEU A 1 309 ? -13.766 12.539 -5.734 1 92.19 309 LEU A CA 1
ATOM 2451 C C . LEU A 1 309 ? -12.336 12.109 -5.414 1 92.19 309 LEU A C 1
ATOM 2453 O O . LEU A 1 309 ? -11.414 12.391 -6.18 1 92.19 309 LEU A O 1
ATOM 2457 N N . GLN A 1 310 ? -12.141 11.469 -4.328 1 92.12 310 GLN A N 1
ATOM 2458 C CA . GLN A 1 310 ? -10.812 11.016 -3.93 1 92.12 310 GLN A CA 1
ATOM 2459 C C . GLN A 1 310 ? -10.219 10.078 -4.977 1 92.12 310 GLN A C 1
ATOM 2461 O O . GLN A 1 310 ? -9.023 10.148 -5.27 1 92.12 310 GLN A O 1
ATOM 2466 N N . PHE A 1 311 ? -11 9.219 -5.57 1 92.88 311 PHE A N 1
ATOM 2467 C CA . PHE A 1 311 ? -10.523 8.234 -6.543 1 92.88 311 PHE A CA 1
ATOM 2468 C C . PHE A 1 311 ? -10.359 8.867 -7.914 1 92.88 311 PHE A C 1
ATOM 2470 O O . PHE A 1 311 ? -9.859 8.234 -8.844 1 92.88 311 PHE A O 1
ATOM 2477 N N . SER A 1 312 ? -10.766 10.133 -8.047 1 89.19 312 SER A N 1
ATOM 2478 C CA . SER A 1 312 ? -10.586 10.844 -9.312 1 89.19 312 SER A CA 1
ATOM 2479 C C . SER A 1 312 ? -9.195 11.477 -9.398 1 89.19 312 SER A C 1
ATOM 2481 O O . SER A 1 312 ? -8.805 11.977 -10.453 1 89.19 312 SER A O 1
ATOM 2483 N N . ALA A 1 313 ? -8.422 11.414 -8.305 1 86.88 313 ALA A N 1
ATOM 2484 C CA . ALA A 1 313 ? -7.074 11.977 -8.281 1 86.88 313 ALA A CA 1
ATOM 2485 C C . ALA A 1 313 ? -6.18 11.328 -9.328 1 86.88 313 ALA A C 1
ATOM 2487 O O . ALA A 1 313 ? -6.355 10.148 -9.656 1 86.88 313 ALA A O 1
ATOM 2488 N N . LYS A 1 314 ? -5.23 12.133 -9.82 1 85.19 314 LYS A N 1
ATOM 2489 C CA . LYS A 1 314 ? -4.258 11.578 -10.75 1 85.19 314 LYS A CA 1
ATOM 2490 C C . LYS A 1 314 ? -3.396 10.516 -10.078 1 85.19 314 LYS A C 1
ATOM 2492 O O . LYS A 1 314 ? -2.928 10.703 -8.953 1 85.19 314 LYS A O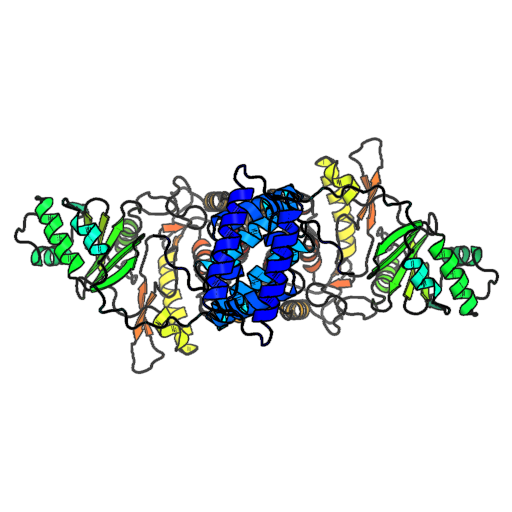 1
ATOM 2497 N N . HIS A 1 315 ? -3.26 9.383 -10.766 1 87.81 315 HIS A N 1
ATOM 2498 C CA . HIS A 1 315 ? -2.596 8.242 -10.156 1 87.81 315 HIS A CA 1
ATOM 2499 C C . HIS A 1 315 ? -1.923 7.363 -11.203 1 87.81 315 HIS A C 1
ATOM 2501 O O . HIS A 1 315 ? -2.16 7.531 -12.406 1 87.81 315 HIS A O 1
ATOM 2507 N N . ARG A 1 316 ? -1.138 6.367 -10.789 1 85.88 316 ARG A N 1
ATOM 2508 C CA . ARG A 1 316 ? -0.38 5.492 -11.68 1 85.88 316 ARG A CA 1
ATOM 2509 C C . ARG A 1 316 ? -1.07 4.145 -11.844 1 85.88 316 ARG A C 1
ATOM 2511 O O . ARG A 1 316 ? -0.631 3.305 -12.633 1 85.88 316 ARG A O 1
ATOM 2518 N N . ALA A 1 317 ? -2.141 3.879 -11.133 1 91.19 317 ALA A N 1
ATOM 2519 C CA . ALA A 1 317 ? -2.826 2.59 -11.172 1 91.19 317 ALA A CA 1
ATOM 2520 C C . ALA A 1 317 ? -3.516 2.371 -12.516 1 91.19 317 ALA A C 1
ATOM 2522 O O . ALA A 1 317 ? -4.027 3.316 -13.117 1 91.19 317 ALA A O 1
ATOM 2523 N N . SER A 1 318 ? -3.461 1.136 -12.961 1 92.69 318 SER A N 1
ATOM 2524 C CA . SER A 1 318 ? -4.293 0.787 -14.109 1 92.69 318 SER A CA 1
ATOM 2525 C C . SER A 1 318 ? -5.773 0.969 -13.789 1 92.69 318 SER A C 1
ATOM 2527 O O . SER A 1 318 ? -6.172 0.948 -12.625 1 92.69 318 SER A O 1
ATOM 2529 N N . PRO A 1 319 ? -6.633 1.108 -14.789 1 95.12 319 PRO A N 1
ATOM 2530 C CA . PRO A 1 319 ? -8.07 1.275 -14.562 1 95.12 319 PRO A CA 1
ATOM 2531 C C . PRO A 1 319 ? -8.688 0.115 -13.781 1 95.12 319 PRO A C 1
ATOM 2533 O O . PRO A 1 319 ? -9.477 0.336 -12.859 1 95.12 319 PRO A O 1
ATOM 2536 N N . CYS A 1 320 ? -8.234 -1.104 -14.062 1 95.12 320 CYS A N 1
ATOM 2537 C CA . CYS A 1 320 ? -8.812 -2.266 -13.391 1 95.12 320 CYS A CA 1
ATOM 2538 C C . CYS A 1 320 ? -8.359 -2.34 -11.938 1 95.12 320 CYS A C 1
ATOM 2540 O O . CYS A 1 320 ? -9.125 -2.752 -11.07 1 95.12 320 CYS A O 1
ATOM 2542 N N . TYR A 1 321 ? -7.121 -1.944 -11.758 1 95.25 321 TYR A N 1
ATOM 2543 C CA . TYR A 1 321 ? -6.648 -1.942 -10.383 1 95.25 321 TYR A CA 1
ATOM 2544 C C . TYR A 1 321 ? -7.371 -0.883 -9.555 1 95.25 321 TYR A C 1
ATOM 2546 O O . TYR A 1 321 ? -7.785 -1.145 -8.422 1 95.25 321 TYR A O 1
ATOM 2554 N N . ALA A 1 322 ? -7.539 0.303 -10.109 1 95.94 322 ALA A N 1
ATOM 2555 C CA . ALA A 1 322 ? -8.281 1.375 -9.453 1 95.94 322 ALA A CA 1
ATOM 2556 C C . ALA A 1 322 ? -9.719 0.954 -9.164 1 95.94 322 ALA A C 1
ATOM 2558 O O . ALA A 1 322 ? -10.242 1.206 -8.078 1 95.94 322 ALA A O 1
ATOM 2559 N N . LYS A 1 323 ? -10.305 0.3 -10.109 1 96.81 323 LYS A N 1
ATOM 2560 C CA . LYS A 1 323 ? -11.672 -0.176 -9.945 1 96.81 323 LYS A CA 1
ATOM 2561 C C . LYS A 1 323 ? -11.766 -1.203 -8.82 1 96.81 323 LYS A C 1
ATOM 2563 O O . LYS A 1 323 ? -12.711 -1.176 -8.023 1 96.81 323 LYS A O 1
ATOM 2568 N N . LEU A 1 324 ? -10.836 -2.08 -8.773 1 96.56 324 LEU A N 1
ATOM 2569 C CA . LEU A 1 324 ? -10.82 -3.078 -7.711 1 96.56 324 LEU A CA 1
ATOM 2570 C C . LEU A 1 324 ? -10.711 -2.414 -6.34 1 96.56 324 LEU A C 1
ATOM 2572 O O . LEU A 1 324 ? -11.5 -2.713 -5.441 1 96.56 324 LEU A O 1
ATOM 2576 N N . LEU A 1 325 ? -9.789 -1.494 -6.195 1 96.75 325 LEU A N 1
ATOM 2577 C CA . LEU A 1 325 ? -9.625 -0.805 -4.922 1 96.75 325 LEU A CA 1
ATOM 2578 C C . LEU A 1 325 ? -10.891 -0.051 -4.543 1 96.75 325 LEU A C 1
ATOM 2580 O O . LEU A 1 325 ? -11.312 -0.077 -3.383 1 96.75 325 LEU A O 1
ATOM 2584 N N . HIS A 1 326 ? -11.5 0.586 -5.516 1 97.19 326 HIS A N 1
ATOM 2585 C CA . HIS A 1 326 ? -12.727 1.336 -5.281 1 97.19 326 HIS A CA 1
ATOM 2586 C C . HIS A 1 326 ? -13.867 0.414 -4.855 1 97.19 326 HIS A C 1
ATOM 2588 O O . HIS A 1 326 ? -14.703 0.795 -4.039 1 97.19 326 HIS A O 1
ATOM 2594 N N . SER A 1 327 ? -13.844 -0.829 -5.316 1 96.81 327 SER A N 1
ATOM 2595 C CA . SER A 1 327 ? -14.922 -1.774 -5.055 1 96.81 327 SER A CA 1
ATOM 2596 C C . SER A 1 327 ? -14.953 -2.184 -3.586 1 96.81 327 SER A C 1
ATOM 2598 O O . SER A 1 327 ? -16.016 -2.553 -3.062 1 96.81 327 SER A O 1
ATOM 2600 N N . PHE A 1 328 ? -13.859 -2.08 -2.922 1 97.44 328 PHE A N 1
ATOM 2601 C CA . PHE A 1 328 ? -13.828 -2.418 -1.503 1 97.44 328 PHE A CA 1
ATOM 2602 C C . PHE A 1 328 ? -14.703 -1.471 -0.699 1 97.44 328 PHE A C 1
ATOM 2604 O O . PHE A 1 328 ? -15.117 -1.795 0.417 1 97.44 328 PHE A O 1
ATOM 2611 N N . LEU A 1 329 ? -15.008 -0.289 -1.216 1 96.75 329 LEU A N 1
ATOM 2612 C CA . LEU A 1 329 ? -15.727 0.737 -0.47 1 96.75 329 LEU A CA 1
ATOM 2613 C C . LEU A 1 329 ? -17.219 0.651 -0.735 1 96.75 329 LEU A C 1
ATOM 2615 O O . LEU A 1 329 ? -18.016 1.318 -0.067 1 96.75 329 LEU A O 1
ATOM 2619 N N . GLU A 1 330 ? -17.656 -0.193 -1.63 1 93.75 330 GLU A N 1
ATOM 2620 C CA . GLU A 1 330 ? -19.047 -0.26 -2.025 1 93.75 330 GLU A CA 1
ATOM 2621 C C . GLU A 1 330 ? -19.938 -0.682 -0.856 1 93.75 330 GLU A C 1
ATOM 2623 O O . GLU A 1 330 ? -20.953 -0.039 -0.576 1 93.75 330 GLU A O 1
ATOM 2628 N N . ILE A 1 331 ? -19.531 -1.652 -0.156 1 90 331 ILE A N 1
ATOM 2629 C CA . ILE A 1 331 ? -20.359 -2.168 0.932 1 90 331 ILE A CA 1
ATOM 2630 C C . ILE A 1 331 ? -20.266 -1.235 2.137 1 90 331 ILE A C 1
ATOM 2632 O O . ILE A 1 331 ? -21.281 -0.819 2.689 1 90 331 ILE A O 1
ATOM 2636 N N . PRO A 1 332 ? -19.062 -0.866 2.496 1 88.62 332 PRO A N 1
ATOM 2637 C CA . PRO A 1 332 ? -18.969 0.08 3.609 1 88.62 332 PRO A CA 1
ATOM 2638 C C . PRO A 1 332 ? -19.734 1.374 3.354 1 88.62 332 PRO A C 1
ATOM 2640 O O . PRO A 1 332 ? -20.312 1.951 4.281 1 88.62 332 PRO A O 1
ATOM 2643 N N . ASN A 1 333 ? -19.797 1.822 2.176 1 86.44 333 ASN A N 1
ATOM 2644 C CA . ASN A 1 333 ? -20.453 3.076 1.833 1 86.44 333 ASN A CA 1
ATOM 2645 C C . ASN A 1 333 ? -21.953 2.998 2.068 1 86.44 333 ASN A C 1
ATOM 2647 O O . ASN A 1 333 ? -22.609 4.016 2.305 1 86.44 333 ASN A O 1
ATOM 2651 N N . LYS A 1 334 ? -22.469 1.817 2.045 1 85.94 334 LYS A N 1
ATOM 2652 C CA . LYS A 1 334 ? -23.906 1.644 2.229 1 85.94 334 LYS A CA 1
ATOM 2653 C C . LYS A 1 334 ? -24.312 1.925 3.672 1 85.94 334 LYS A C 1
ATOM 2655 O O . LYS A 1 334 ? -25.453 2.289 3.939 1 85.94 334 LYS A O 1
ATOM 2660 N N . SER A 1 335 ? -23.328 1.889 4.551 1 83.69 335 SER A N 1
ATOM 2661 C CA . SER A 1 335 ? -23.641 2.039 5.965 1 83.69 335 SER A CA 1
ATOM 2662 C C . SER A 1 335 ? -23.328 3.443 6.461 1 83.69 335 SER A C 1
ATOM 2664 O O . SER A 1 335 ? -23.688 3.814 7.578 1 83.69 335 SER A O 1
ATOM 2666 N N . LEU A 1 336 ? -22.719 4.16 5.625 1 86.62 336 LEU A N 1
ATOM 2667 C CA . LEU A 1 336 ? -22.344 5.504 6.043 1 86.62 336 LEU A CA 1
ATOM 2668 C C . LEU A 1 336 ? -23.531 6.457 5.969 1 86.62 336 LEU A C 1
ATOM 2670 O O . LEU A 1 336 ? -24.297 6.434 5 1 86.62 336 LEU A O 1
ATOM 2674 N N . ARG A 1 337 ? -23.719 7.129 7.145 1 84.12 337 ARG A N 1
ATOM 2675 C CA . ARG A 1 337 ? -24.797 8.109 7.172 1 84.12 337 ARG A CA 1
ATOM 2676 C C . ARG A 1 337 ? -24.297 9.461 7.656 1 84.12 337 ARG A C 1
ATOM 2678 O O . ARG A 1 337 ? -23.703 9.562 8.727 1 84.12 337 ARG A O 1
ATOM 2685 N N . GLY A 1 338 ? -24.547 10.453 6.809 1 91.12 338 GLY A N 1
ATOM 2686 C CA . GLY A 1 338 ? -24.25 11.82 7.191 1 91.12 338 GLY A CA 1
ATOM 2687 C C . GLY A 1 338 ? -22.766 12.102 7.312 1 91.12 338 GLY A C 1
ATOM 2688 O O . GLY A 1 338 ? -21.953 11.516 6.59 1 91.12 338 GLY A O 1
ATOM 2689 N N . ALA A 1 339 ? -22.469 13.203 8 1 96.69 339 ALA A N 1
ATOM 2690 C CA . ALA A 1 339 ? -21.109 13.68 8.203 1 96.69 339 ALA A CA 1
ATOM 2691 C C . ALA A 1 339 ? -20.906 14.211 9.617 1 96.69 339 ALA A C 1
ATOM 2693 O O . ALA A 1 339 ? -21.875 14.453 10.336 1 96.69 339 ALA A O 1
ATOM 2694 N N . VAL A 1 340 ? -19.703 14.219 9.992 1 97.75 340 VAL A N 1
ATOM 2695 C CA . VAL A 1 340 ? -19.344 14.727 11.32 1 97.75 340 VAL A CA 1
ATOM 2696 C C . VAL A 1 340 ? -18.266 15.797 11.188 1 97.75 340 VAL A C 1
ATOM 2698 O O . VAL A 1 340 ? -17.516 15.82 10.219 1 97.75 340 VAL A O 1
ATOM 2701 N N . PHE A 1 341 ? -18.266 16.656 12.141 1 98.5 341 PHE A N 1
ATOM 2702 C CA . PHE A 1 341 ? -17.219 17.672 12.117 1 98.5 341 PHE A CA 1
ATOM 2703 C C . PHE A 1 341 ? -15.844 17.062 12.32 1 98.5 341 PHE A C 1
ATOM 2705 O O . PHE A 1 341 ? -15.648 16.234 13.211 1 98.5 341 PHE A O 1
ATOM 2712 N N . THR A 1 342 ? -14.922 17.422 11.469 1 98 342 THR A N 1
ATOM 2713 C CA . THR A 1 342 ? -13.602 16.797 11.352 1 98 342 THR A CA 1
ATOM 2714 C C . THR A 1 342 ? -12.508 17.875 11.328 1 98 342 THR A C 1
ATOM 2716 O O . THR A 1 342 ? -12.68 18.922 10.727 1 98 342 THR A O 1
ATOM 2719 N N . HIS A 1 343 ? -11.398 17.656 12 1 97.94 343 HIS A N 1
ATOM 2720 C CA . HIS A 1 343 ? -10.266 18.578 12.016 1 97.94 343 HIS A CA 1
ATOM 2721 C C . HIS A 1 343 ? -9.523 18.547 10.688 1 97.94 343 HIS A C 1
ATOM 2723 O O . HIS A 1 343 ? -9.172 19.594 10.148 1 97.94 343 HIS A O 1
ATOM 2729 N N . GLY A 1 344 ? -9.227 17.328 10.227 1 95.56 344 GLY A N 1
ATOM 2730 C CA . GLY A 1 344 ? -8.688 17.141 8.883 1 95.56 344 GLY A CA 1
ATOM 2731 C C . GLY A 1 344 ? -7.172 17.125 8.844 1 95.56 344 GLY A C 1
ATOM 2732 O O . GLY A 1 344 ? -6.574 16.719 7.84 1 95.56 344 GLY A O 1
ATOM 2733 N N . ASP A 1 345 ? -6.48 17.578 9.883 1 94.75 345 ASP A N 1
ATOM 2734 C CA . ASP A 1 345 ? -5.023 17.562 9.945 1 94.75 345 ASP A CA 1
ATOM 2735 C C . ASP A 1 345 ? -4.535 17.375 11.383 1 94.75 345 ASP A C 1
ATOM 2737 O O . ASP A 1 345 ? -3.652 18.094 11.844 1 94.75 345 ASP A O 1
ATOM 2741 N N . LEU A 1 346 ? -5.145 16.438 12.023 1 96.69 346 LEU A N 1
ATOM 2742 C CA . LEU A 1 346 ? -4.738 16.188 13.398 1 96.69 346 LEU A CA 1
ATOM 2743 C C . LEU A 1 346 ? -3.391 15.469 13.445 1 96.69 346 LEU A C 1
ATOM 2745 O O . LEU A 1 346 ? -3.242 14.383 12.891 1 96.69 346 LEU A O 1
ATOM 2749 N N . LYS A 1 347 ? -2.418 16.125 14.031 1 96 347 LYS A N 1
ATOM 2750 C CA . LYS A 1 347 ? -1.067 15.602 14.242 1 96 347 LYS A CA 1
ATOM 2751 C C . LYS A 1 347 ? -0.455 16.172 15.516 1 96 347 LYS A C 1
ATOM 2753 O O . LYS A 1 347 ? -1.038 17.047 16.156 1 96 347 LYS A O 1
ATOM 2758 N N . LYS A 1 348 ? 0.657 15.68 15.883 1 96.62 348 LYS A N 1
ATOM 2759 C CA . LYS A 1 348 ? 1.287 16.047 17.141 1 96.62 348 LYS A CA 1
ATOM 2760 C C . LYS A 1 348 ? 1.555 17.547 17.203 1 96.62 348 LYS A C 1
ATOM 2762 O O . LYS A 1 348 ? 1.353 18.172 18.25 1 96.62 348 LYS A O 1
ATOM 2767 N N . SER A 1 349 ? 1.888 18.141 16.047 1 96.5 349 SER A N 1
ATOM 2768 C CA . SER A 1 349 ? 2.279 19.547 16.016 1 96.5 349 SER A CA 1
ATOM 2769 C C . SER A 1 349 ? 1.06 20.453 16.078 1 96.5 349 SER A C 1
ATOM 2771 O O . SER A 1 349 ? 1.197 21.672 16.203 1 96.5 349 SER A O 1
ATOM 2773 N N . ASN A 1 350 ? -0.144 19.844 16.125 1 97.88 350 ASN A N 1
ATOM 2774 C CA . ASN A 1 350 ? -1.358 20.656 16.172 1 97.88 350 ASN A CA 1
ATOM 2775 C C . ASN A 1 350 ? -2.105 20.469 17.5 1 97.88 350 ASN A C 1
ATOM 2777 O O . ASN A 1 350 ? -3.268 20.859 17.609 1 97.88 350 ASN A O 1
ATOM 2781 N N . ILE A 1 351 ? -1.458 19.859 18.406 1 98.56 351 ILE A N 1
ATOM 2782 C CA . ILE A 1 351 ? -2.01 19.641 19.734 1 98.56 351 ILE A CA 1
ATOM 2783 C C . ILE A 1 351 ? -1.123 20.328 20.781 1 98.56 351 ILE A C 1
ATOM 2785 O O . ILE A 1 351 ? 0.06 20 20.906 1 98.56 351 ILE A O 1
ATOM 2789 N N . MET A 1 352 ? -1.759 21.25 21.531 1 98.5 352 MET A N 1
ATOM 2790 C CA . MET A 1 352 ? -1.046 22 22.562 1 98.5 352 MET A CA 1
ATOM 2791 C C . MET A 1 352 ? -1.251 21.359 23.938 1 98.5 352 MET A C 1
ATOM 2793 O O . MET A 1 352 ? -2.361 20.953 24.281 1 98.5 352 MET A O 1
ATOM 2797 N N . VAL A 1 353 ? -0.132 21.281 24.672 1 98.06 353 VAL A N 1
ATOM 2798 C CA . VAL A 1 353 ? -0.213 20.688 26 1 98.06 353 VAL A CA 1
ATOM 2799 C C . VAL A 1 353 ? 0.575 21.547 27 1 98.06 353 VAL A C 1
ATOM 2801 O O . VAL A 1 353 ? 1.447 22.312 26.594 1 98.06 353 VAL A O 1
ATOM 2804 N N . LYS A 1 354 ? 0.208 21.406 28.234 1 97.12 354 LYS A N 1
ATOM 2805 C CA . LYS A 1 354 ? 0.927 22 29.344 1 97.12 354 LYS A CA 1
ATOM 2806 C C . LYS A 1 354 ? 1.143 21 30.484 1 97.12 354 LYS A C 1
ATOM 2808 O O . LYS A 1 354 ? 0.263 20.188 30.766 1 97.12 354 LYS A O 1
ATOM 2813 N N . GLN A 1 355 ? 2.281 21.125 31.062 1 94.75 355 GLN A N 1
ATOM 2814 C CA . GLN A 1 355 ? 2.578 20.266 32.188 1 94.75 355 GLN A CA 1
ATOM 2815 C C . GLN A 1 355 ? 1.778 20.688 33.438 1 94.75 355 GLN A C 1
ATOM 2817 O O . GLN A 1 355 ? 1.675 21.891 33.719 1 94.75 355 GLN A O 1
ATOM 2822 N N . THR A 1 356 ? 1.142 19.844 34.062 1 86.75 356 THR A N 1
ATOM 2823 C CA . THR A 1 356 ? 0.228 20.188 35.156 1 86.75 356 THR A CA 1
ATOM 2824 C C . THR A 1 356 ? 0.846 19.875 36.5 1 86.75 356 THR A C 1
ATOM 2826 O O . THR A 1 356 ? 0.301 20.25 37.562 1 86.75 356 THR A O 1
ATOM 2829 N N . SER A 1 357 ? 1.753 19.094 36.562 1 84.06 357 SER A N 1
ATOM 2830 C CA . SER A 1 357 ? 2.357 18.734 37.844 1 84.06 357 SER A CA 1
ATOM 2831 C C . SER A 1 357 ? 3.875 18.625 37.719 1 84.06 357 SER A C 1
ATOM 2833 O O . SER A 1 357 ? 4.434 18.797 36.625 1 84.06 357 SER A O 1
ATOM 2835 N N . GLU A 1 358 ? 4.41 18.344 38.844 1 85.19 358 GLU A N 1
ATOM 2836 C CA . GLU A 1 358 ? 5.852 18.125 38.875 1 85.19 358 GLU A CA 1
ATOM 2837 C C . GLU A 1 358 ? 6.223 16.812 38.188 1 85.19 358 GLU A C 1
ATOM 2839 O O . GLU A 1 358 ? 7.379 16.594 37.844 1 85.19 358 GLU A O 1
ATOM 2844 N N . ASP A 1 359 ? 5.199 16.109 38 1 85.69 359 ASP A N 1
ATOM 2845 C CA . ASP A 1 359 ? 5.422 14.859 37.281 1 85.69 359 ASP A CA 1
ATOM 2846 C C . ASP A 1 359 ? 5.656 15.125 35.781 1 85.69 359 ASP A C 1
ATOM 2848 O O . ASP A 1 359 ? 4.801 15.695 35.125 1 85.69 359 ASP A O 1
ATOM 2852 N N . PRO A 1 360 ? 6.773 14.734 35.344 1 87.44 360 PRO A N 1
ATOM 2853 C CA . PRO A 1 360 ? 7.145 15.031 33.938 1 87.44 360 PRO A CA 1
ATOM 2854 C C . PRO A 1 360 ? 6.258 14.305 32.938 1 87.44 360 PRO A C 1
ATOM 2856 O O . PRO A 1 360 ? 6.285 14.633 31.734 1 87.44 360 PRO A O 1
ATOM 2859 N N . ASN A 1 361 ? 5.402 13.414 33.438 1 90.19 361 ASN A N 1
ATOM 2860 C CA . ASN A 1 361 ? 4.559 12.625 32.531 1 90.19 361 ASN A CA 1
ATOM 2861 C C . ASN A 1 361 ? 3.123 13.141 32.531 1 90.19 361 ASN A C 1
ATOM 2863 O O . ASN A 1 361 ? 2.273 12.602 31.812 1 90.19 361 ASN A O 1
ATOM 2867 N N . GLN A 1 362 ? 2.871 14.102 33.219 1 94.06 362 GLN A N 1
ATOM 2868 C CA . GLN A 1 362 ? 1.495 14.578 33.344 1 94.06 362 GLN A CA 1
ATOM 2869 C C . GLN A 1 362 ? 1.3 15.875 32.562 1 94.06 362 GLN A C 1
ATOM 2871 O O . GLN A 1 362 ? 1.839 16.922 32.938 1 94.06 362 GLN A O 1
ATOM 2876 N N . TYR A 1 363 ? 0.584 15.711 31.5 1 97 363 TYR A N 1
ATOM 2877 C CA . TYR A 1 363 ? 0.262 16.844 30.656 1 97 363 TYR A CA 1
ATOM 2878 C C . TYR A 1 363 ? -1.243 16.969 30.438 1 97 363 TYR A C 1
ATOM 2880 O O . TYR A 1 363 ? -1.961 15.961 30.484 1 97 363 TYR A O 1
ATOM 2888 N N . THR A 1 364 ? -1.7 18.172 30.281 1 97.56 364 THR A N 1
ATOM 2889 C CA . THR A 1 364 ? -3.084 18.453 29.906 1 97.56 364 THR A CA 1
ATOM 2890 C C . THR A 1 364 ? -3.148 19.156 28.562 1 97.56 364 THR A C 1
ATOM 2892 O O . THR A 1 364 ? -2.334 20.031 28.266 1 97.56 364 THR A O 1
ATOM 2895 N N . ILE A 1 365 ? -4.078 18.703 27.75 1 98.31 365 ILE A N 1
ATOM 2896 C CA . ILE A 1 365 ? -4.281 19.344 26.453 1 98.31 365 ILE A CA 1
ATOM 2897 C C . ILE A 1 365 ? -4.914 20.719 26.672 1 98.31 365 ILE A C 1
ATOM 2899 O O . ILE A 1 365 ? -5.988 20.828 27.266 1 98.31 365 ILE A O 1
ATOM 2903 N N . THR A 1 366 ? -4.238 21.75 26.156 1 98.19 366 THR A N 1
ATOM 2904 C CA . THR A 1 366 ? -4.719 23.125 26.328 1 98.19 366 THR A CA 1
ATOM 2905 C C . THR A 1 366 ? -5.5 23.578 25.094 1 98.19 366 THR A C 1
ATOM 2907 O O . THR A 1 366 ? -6.273 24.547 25.172 1 98.19 366 THR A O 1
ATOM 2910 N N . GLY A 1 367 ? -5.211 22.938 24 1 98.56 367 GLY A N 1
ATOM 2911 C CA . GLY A 1 367 ? -5.973 23.297 22.812 1 98.56 367 GLY A CA 1
ATOM 2912 C C . GLY A 1 367 ? -5.531 22.547 21.562 1 98.56 367 GLY A C 1
ATOM 2913 O O . GLY A 1 367 ? -4.426 22 21.516 1 98.56 367 GLY A O 1
ATOM 2914 N N . ILE A 1 368 ? -6.395 22.469 20.562 1 98.75 368 ILE A N 1
ATOM 2915 C CA . ILE A 1 368 ? -6.125 21.969 19.219 1 98.75 368 ILE A CA 1
ATOM 2916 C C . ILE A 1 368 ? -6.09 23.125 18.219 1 98.75 368 ILE A C 1
ATOM 2918 O O . ILE A 1 368 ? -7.02 23.938 18.172 1 98.75 368 ILE A O 1
ATOM 2922 N N . ILE A 1 369 ? -4.977 23.172 17.438 1 98.38 369 ILE A N 1
ATOM 2923 C CA . ILE A 1 369 ? -4.805 24.359 16.594 1 98.38 369 ILE A CA 1
ATOM 2924 C C . ILE A 1 369 ? -4.77 23.953 15.125 1 98.38 369 ILE A C 1
ATOM 2926 O O . ILE A 1 369 ? -4.801 22.766 14.805 1 98.38 369 ILE A O 1
ATOM 2930 N N . ASP A 1 370 ? -4.84 24.906 14.18 1 96.94 370 ASP A N 1
ATOM 2931 C CA . ASP A 1 370 ? -4.719 24.781 12.734 1 96.94 370 ASP A CA 1
ATOM 2932 C C . ASP A 1 370 ? -5.938 24.078 12.141 1 96.94 370 ASP A C 1
ATOM 2934 O O . ASP A 1 370 ? -5.832 22.953 11.656 1 96.94 370 ASP A O 1
ATOM 2938 N N . TRP A 1 371 ? -7.004 24.812 12.016 1 97.38 371 TRP A N 1
ATOM 2939 C CA . TRP A 1 371 ? -8.289 24.266 11.594 1 97.38 371 TRP A CA 1
ATOM 2940 C C . TRP A 1 371 ? -8.57 24.594 10.133 1 97.38 371 TRP A C 1
ATOM 2942 O O . TRP A 1 371 ? -9.727 24.688 9.719 1 97.38 371 TRP A O 1
ATOM 2952 N N . GLU A 1 372 ? -7.531 24.766 9.359 1 94.06 372 GLU A N 1
ATOM 2953 C CA . GLU A 1 372 ? -7.676 25.234 7.988 1 94.06 372 GLU A CA 1
ATOM 2954 C C . GLU A 1 372 ? -8.258 24.141 7.09 1 94.06 372 GLU A C 1
ATOM 2956 O O . GLU A 1 372 ? -8.781 24.438 6.012 1 94.06 372 GLU A O 1
ATOM 2961 N N . ASP A 1 373 ? -8.219 22.875 7.547 1 93.19 373 ASP A N 1
ATOM 2962 C CA . ASP A 1 373 ? -8.719 21.781 6.73 1 93.19 373 ASP A CA 1
ATOM 2963 C C . ASP A 1 373 ? -9.984 21.172 7.34 1 93.19 373 ASP A C 1
ATOM 2965 O O . ASP A 1 373 ? -10.469 20.141 6.879 1 93.19 373 ASP A O 1
ATOM 2969 N N . SER A 1 374 ? -10.539 21.844 8.305 1 96.5 374 SER A N 1
ATOM 2970 C CA . SER A 1 374 ? -11.672 21.297 9.047 1 96.5 374 SER A CA 1
ATOM 2971 C C . SER A 1 374 ? -12.977 21.484 8.281 1 96.5 374 SER A C 1
ATOM 2973 O O . SER A 1 374 ? -13.016 22.203 7.277 1 96.5 374 SER A O 1
ATOM 2975 N N . GLY A 1 375 ? -13.992 20.781 8.727 1 97.19 375 GLY A N 1
ATOM 2976 C CA . GLY A 1 375 ? -15.336 20.844 8.172 1 97.19 375 GLY A CA 1
ATOM 2977 C C . GLY A 1 375 ? -16.125 19.562 8.375 1 97.19 375 GLY A C 1
ATOM 2978 O O . GLY A 1 375 ? -15.719 18.703 9.164 1 97.19 375 GLY A O 1
ATOM 2979 N N . PHE A 1 376 ? -17.312 19.562 7.781 1 97.75 376 PHE A N 1
ATOM 2980 C CA . PHE A 1 376 ? -18.078 18.328 7.809 1 97.75 376 PHE A CA 1
ATOM 2981 C C . PHE A 1 376 ? -17.594 17.359 6.734 1 97.75 376 PHE A C 1
ATOM 2983 O O . PHE A 1 376 ? -17.531 17.719 5.559 1 97.75 376 PHE A O 1
ATOM 2990 N N . TYR A 1 377 ? -17.203 16.203 7.199 1 96.94 377 TYR A N 1
ATOM 2991 C CA . TYR A 1 377 ? -16.703 15.133 6.332 1 96.94 377 TYR A CA 1
ATOM 2992 C C . TYR A 1 377 ? -17.266 13.781 6.75 1 96.94 377 TYR A C 1
ATOM 2994 O O . TYR A 1 377 ? -17.797 13.633 7.848 1 96.94 377 TYR A O 1
ATOM 3002 N N . PRO A 1 378 ? -17.141 12.797 5.875 1 96.38 378 PRO A N 1
ATOM 3003 C CA . PRO A 1 378 ? -17.562 11.445 6.27 1 96.38 378 PRO A CA 1
ATOM 3004 C C . PRO A 1 378 ? -16.875 10.969 7.547 1 96.38 378 PRO A C 1
ATOM 3006 O O . PRO A 1 378 ? -15.734 11.336 7.816 1 96.38 378 PRO A O 1
ATOM 3009 N N . GLU A 1 379 ? -17.531 10.141 8.289 1 95.56 379 GLU A N 1
ATOM 3010 C CA . GLU A 1 379 ? -17.094 9.727 9.625 1 95.56 379 GLU A CA 1
ATOM 3011 C C . GLU A 1 379 ? -15.703 9.109 9.586 1 95.56 379 GLU A C 1
ATOM 3013 O O . GLU A 1 379 ? -14.938 9.227 10.547 1 95.56 379 GLU A O 1
ATOM 3018 N N . TYR A 1 380 ? -15.359 8.531 8.477 1 95.81 380 TYR A N 1
ATOM 3019 C CA . TYR A 1 380 ? -14.094 7.797 8.406 1 95.81 380 TYR A CA 1
ATOM 3020 C C . TYR A 1 380 ? -12.93 8.742 8.164 1 95.81 380 TYR A C 1
ATOM 3022 O O . TYR A 1 380 ? -11.773 8.375 8.367 1 95.81 380 TYR A O 1
ATOM 3030 N N . TYR A 1 381 ? -13.148 9.914 7.719 1 96.5 381 TYR A N 1
ATOM 3031 C CA . TYR A 1 381 ? -12.148 10.773 7.094 1 96.5 381 TYR A CA 1
ATOM 3032 C C . TYR A 1 381 ? -11.039 11.117 8.078 1 96.5 381 TYR A C 1
ATOM 3034 O O . TYR A 1 381 ? -9.852 11.055 7.727 1 96.5 381 TYR A O 1
ATOM 3042 N N . GLU A 1 382 ? -11.336 11.469 9.312 1 96.62 382 GLU A N 1
ATOM 3043 C CA . GLU A 1 382 ? -10.32 11.805 10.305 1 96.62 382 GLU A CA 1
ATOM 3044 C C . GLU A 1 382 ? -9.375 10.633 10.547 1 96.62 382 GLU A C 1
ATOM 3046 O O . GLU A 1 382 ? -8.164 10.82 10.672 1 96.62 382 GLU A O 1
ATOM 3051 N N . SER A 1 383 ? -9.93 9.422 10.555 1 95.44 383 SER A N 1
ATOM 3052 C CA . SER A 1 383 ? -9.125 8.227 10.781 1 95.44 383 SER A CA 1
ATOM 3053 C C . SER A 1 383 ? -8.117 8.016 9.656 1 95.44 383 SER A C 1
ATOM 3055 O O . SER A 1 383 ? -7.051 7.441 9.875 1 95.44 383 SER A O 1
ATOM 3057 N N . THR A 1 384 ? -8.453 8.438 8.492 1 95.06 384 THR A N 1
ATOM 3058 C CA . THR A 1 384 ? -7.543 8.281 7.359 1 95.06 384 THR A CA 1
ATOM 3059 C C . THR A 1 384 ? -6.504 9.398 7.34 1 95.06 384 THR A C 1
ATOM 3061 O O . THR A 1 384 ? -5.32 9.148 7.094 1 95.06 384 THR A O 1
ATOM 3064 N N . THR A 1 385 ? -6.883 10.633 7.711 1 93.75 385 THR A N 1
ATOM 3065 C CA . THR A 1 385 ? -5.996 11.781 7.578 1 93.75 385 THR A CA 1
ATOM 3066 C C . THR A 1 385 ? -4.969 11.812 8.703 1 93.75 385 THR A C 1
ATOM 3068 O O . THR A 1 385 ? -3.896 12.398 8.562 1 93.75 385 THR A O 1
ATOM 3071 N N . ILE A 1 386 ? -5.254 11.164 9.773 1 93.62 386 ILE A N 1
ATOM 3072 C CA . ILE A 1 386 ? -4.324 11.141 10.898 1 93.62 386 ILE A CA 1
ATOM 3073 C C . ILE A 1 386 ? -2.996 10.531 10.469 1 93.62 386 ILE A C 1
ATOM 3075 O O . ILE A 1 386 ? -1.939 10.891 10.992 1 93.62 386 ILE A O 1
ATOM 3079 N N . SER A 1 387 ? -3.07 9.703 9.43 1 91.5 387 SER A N 1
ATOM 3080 C CA . SER A 1 387 ? -1.885 8.969 9 1 91.5 387 SER A CA 1
ATOM 3081 C C . SER A 1 387 ? -1.221 9.648 7.805 1 91.5 387 SER A C 1
ATOM 3083 O O . SER A 1 387 ? -0.297 9.094 7.207 1 91.5 387 SER A O 1
ATOM 3085 N N . ASN A 1 388 ? -1.662 10.781 7.473 1 88.31 388 ASN A N 1
ATOM 3086 C CA . ASN A 1 388 ? -1.089 11.461 6.316 1 88.31 388 ASN A CA 1
ATOM 3087 C C . ASN A 1 388 ? 0.406 11.711 6.496 1 88.31 388 ASN A C 1
ATOM 3089 O O . ASN A 1 388 ? 1.171 11.648 5.531 1 88.31 388 ASN A O 1
ATOM 3093 N N . GLY A 1 389 ? 0.812 11.969 7.723 1 84.62 389 GLY A N 1
ATOM 3094 C CA . GLY A 1 389 ? 2.221 12.219 7.984 1 84.62 389 GLY A CA 1
ATOM 3095 C C . GLY A 1 389 ? 2.947 11.016 8.555 1 84.62 389 GLY A C 1
ATOM 3096 O O . GLY A 1 389 ? 4.059 11.141 9.07 1 84.62 389 GLY A O 1
ATOM 3097 N N . GLN A 1 390 ? 2.328 9.867 8.422 1 90.62 390 GLN A N 1
ATOM 3098 C CA . GLN A 1 390 ? 2.916 8.672 9.023 1 90.62 390 GLN A CA 1
ATOM 3099 C C . GLN A 1 390 ? 3.967 8.055 8.109 1 90.62 390 GLN A C 1
ATOM 3101 O O . GLN A 1 390 ? 3.656 7.648 6.988 1 90.62 390 GLN A O 1
ATOM 3106 N N . SER A 1 391 ? 5.145 7.934 8.68 1 86.81 391 SER A N 1
ATOM 3107 C CA . SER A 1 391 ? 6.234 7.27 7.973 1 86.81 391 SER A CA 1
ATOM 3108 C C . SER A 1 391 ? 6.188 5.758 8.172 1 86.81 391 SER A C 1
ATOM 3110 O O . SER A 1 391 ? 5.898 5.281 9.273 1 86.81 391 SER A O 1
ATOM 3112 N N . ILE A 1 392 ? 6.473 5.086 7.152 1 88.88 392 ILE A N 1
ATOM 3113 C CA . ILE A 1 392 ? 6.551 3.631 7.223 1 88.88 392 ILE A CA 1
ATOM 3114 C C . ILE A 1 392 ? 7.836 3.215 7.934 1 88.88 392 ILE A C 1
ATOM 3116 O O . ILE A 1 392 ? 7.867 2.193 8.625 1 88.88 392 ILE A O 1
ATOM 3120 N N . MET A 1 393 ? 8.852 4.023 7.852 1 85.19 393 MET A N 1
ATOM 3121 C CA . MET A 1 393 ? 10.188 3.623 8.281 1 85.19 393 MET A CA 1
ATOM 3122 C C . MET A 1 393 ? 10.531 4.219 9.641 1 85.19 393 MET A C 1
ATOM 3124 O O . MET A 1 393 ? 11.242 3.604 10.43 1 85.19 393 MET A O 1
ATOM 3128 N N . ASN A 1 394 ? 10.039 5.414 9.852 1 86.75 394 ASN A N 1
ATOM 3129 C CA . ASN A 1 394 ? 10.305 6.039 11.148 1 86.75 394 ASN A CA 1
ATOM 3130 C C . ASN A 1 394 ? 9.414 5.453 12.242 1 86.75 394 ASN A C 1
ATOM 3132 O O . ASN A 1 394 ? 8.188 5.457 12.117 1 86.75 394 ASN A O 1
ATOM 3136 N N . ASP A 1 395 ? 10.078 5.004 13.258 1 90.69 395 ASP A N 1
ATOM 3137 C CA . ASP A 1 395 ? 9.328 4.355 14.328 1 90.69 395 ASP A CA 1
ATOM 3138 C C . ASP A 1 395 ? 8.672 5.387 15.234 1 90.69 395 ASP A C 1
ATOM 3140 O O . ASP A 1 395 ? 9.359 6.156 15.914 1 90.69 395 ASP A O 1
ATOM 3144 N N . ASP A 1 396 ? 7.43 5.516 15.125 1 92.44 396 ASP A N 1
ATOM 3145 C CA . ASP A 1 396 ? 6.598 6.453 15.883 1 92.44 396 ASP A CA 1
ATOM 3146 C C . ASP A 1 396 ? 5.359 5.758 16.438 1 92.44 396 ASP A C 1
ATOM 3148 O O . ASP A 1 396 ? 4.488 5.32 15.68 1 92.44 396 ASP A O 1
ATOM 3152 N N . ASP A 1 397 ? 5.199 5.711 17.797 1 95.69 397 ASP A N 1
ATOM 3153 C CA . ASP A 1 397 ? 4.117 4.953 18.422 1 95.69 397 ASP A CA 1
ATOM 3154 C C . ASP A 1 397 ? 2.867 5.816 18.578 1 95.69 397 ASP A C 1
ATOM 3156 O O . ASP A 1 397 ? 1.865 5.367 19.141 1 95.69 397 ASP A O 1
ATOM 3160 N N . TRP A 1 398 ? 2.986 7.062 18.047 1 95.69 398 TRP A N 1
ATOM 3161 C CA . TRP A 1 398 ? 1.875 8.008 18.094 1 95.69 398 TRP A CA 1
ATOM 3162 C C . TRP A 1 398 ? 0.594 7.363 17.562 1 95.69 398 TRP A C 1
ATOM 3164 O O . TRP A 1 398 ? -0.471 7.508 18.172 1 95.69 398 TRP A O 1
ATOM 3174 N N . TYR A 1 399 ? 0.701 6.566 16.625 1 94.12 399 TYR A N 1
ATOM 3175 C CA . TYR A 1 399 ? -0.44 6.031 15.891 1 94.12 399 TYR A CA 1
ATOM 3176 C C . TYR A 1 399 ? -1.061 4.852 16.625 1 94.12 399 TYR A C 1
ATOM 3178 O O . TYR A 1 399 ? -2.186 4.445 16.328 1 94.12 399 TYR A O 1
ATOM 3186 N N . LEU A 1 400 ? -0.339 4.312 17.609 1 95.75 400 LEU A N 1
ATOM 3187 C CA . LEU A 1 400 ? -0.841 3.209 18.422 1 95.75 400 LEU A CA 1
ATOM 3188 C C . LEU A 1 400 ? -1.639 3.73 19.609 1 95.75 400 LEU A C 1
ATOM 3190 O O . LEU A 1 400 ? -2.324 2.961 20.281 1 95.75 400 LEU A O 1
ATOM 3194 N N . TYR A 1 401 ? -1.607 5.051 19.828 1 97.12 401 TYR A N 1
ATOM 3195 C CA . TYR A 1 401 ? -2.275 5.641 20.984 1 97.12 401 TYR A CA 1
ATOM 3196 C C . TYR A 1 401 ? -3.453 6.504 20.547 1 97.12 401 TYR A C 1
ATOM 3198 O O . TYR A 1 401 ? -3.828 7.449 21.25 1 97.12 401 TYR A O 1
ATOM 3206 N N . MET A 1 402 ? -4.012 6.211 19.406 1 97.12 402 MET A N 1
ATOM 3207 C CA . MET A 1 402 ? -5.199 6.938 18.969 1 97.12 402 MET A CA 1
ATOM 3208 C C . MET A 1 402 ? -6.441 6.441 19.703 1 97.12 402 MET A C 1
ATOM 3210 O O . MET A 1 402 ? -6.656 5.234 19.828 1 97.12 402 MET A O 1
ATOM 3214 N N . PRO A 1 403 ? -7.246 7.367 20.234 1 97.69 403 PRO A N 1
ATOM 3215 C CA . PRO A 1 403 ? -8.516 6.91 20.812 1 97.69 403 PRO A CA 1
ATOM 3216 C C . PRO A 1 403 ? -9.422 6.25 19.766 1 97.69 403 PRO A C 1
ATOM 3218 O O . PRO A 1 403 ? -9.219 6.418 18.562 1 97.69 403 PRO A O 1
ATOM 3221 N N . ASP A 1 404 ? -10.461 5.566 20.156 1 94.81 404 ASP A N 1
ATOM 3222 C CA . ASP A 1 404 ? -11.312 4.75 19.297 1 94.81 404 ASP A CA 1
ATOM 3223 C C . ASP A 1 404 ? -11.969 5.602 18.203 1 94.81 404 ASP A C 1
ATOM 3225 O O . ASP A 1 404 ? -12.031 5.195 17.047 1 94.81 404 ASP A O 1
ATOM 3229 N N . CYS A 1 405 ? -12.383 6.742 18.562 1 95.38 405 CYS A N 1
ATOM 3230 C CA . CYS A 1 405 ? -13.133 7.574 17.625 1 95.38 405 CYS A CA 1
ATOM 3231 C C . CYS A 1 405 ? -12.227 8.117 16.531 1 95.38 405 CYS A C 1
ATOM 3233 O O . CYS A 1 405 ? -12.703 8.656 15.531 1 95.38 405 CYS A O 1
ATOM 3235 N N . LEU A 1 406 ? -10.891 7.969 16.688 1 96.56 406 LEU A N 1
ATOM 3236 C CA . LEU A 1 406 ? -9.93 8.477 15.719 1 96.56 406 LEU A CA 1
ATOM 3237 C C . LEU A 1 406 ? -9.109 7.348 15.125 1 96.56 406 LEU A C 1
ATOM 3239 O O . LEU A 1 406 ? -8.422 7.535 14.117 1 96.56 406 LEU A O 1
ATOM 3243 N N . SER A 1 407 ? -9.195 6.199 15.68 1 96.19 407 SER A N 1
ATOM 3244 C CA . SER A 1 407 ? -8.305 5.086 15.375 1 96.19 407 SER A CA 1
ATOM 3245 C C . SER A 1 407 ? -8.523 4.574 13.953 1 96.19 407 SER A C 1
ATOM 3247 O O . SER A 1 407 ? -9.664 4.445 13.508 1 96.19 407 SER A O 1
ATOM 3249 N N . PRO A 1 408 ? -7.402 4.266 13.273 1 95.5 408 PRO A N 1
ATOM 3250 C CA . PRO A 1 408 ? -7.516 3.574 11.984 1 95.5 408 PRO A CA 1
ATOM 3251 C C . PRO A 1 408 ? -8.352 2.297 12.078 1 95.5 408 PRO A C 1
ATOM 3253 O O . PRO A 1 408 ? -8.992 1.905 11.102 1 95.5 408 PRO A O 1
ATOM 3256 N N . LEU A 1 409 ? -8.43 1.677 13.227 1 96.19 409 LEU A N 1
ATOM 3257 C CA . LEU A 1 409 ? -9.086 0.39 13.43 1 96.19 409 LEU A CA 1
ATOM 3258 C C . LEU A 1 409 ? -10.602 0.553 13.461 1 96.19 409 LEU A C 1
ATOM 3260 O O . LEU A 1 409 ? -11.336 -0.429 13.336 1 96.19 409 LEU A O 1
ATOM 3264 N N . GLN A 1 410 ? -11.078 1.763 13.617 1 94 410 GLN A N 1
ATOM 3265 C CA . GLN A 1 410 ? -12.516 2.02 13.648 1 94 410 GLN A CA 1
ATOM 3266 C C . GLN A 1 410 ? -13.125 1.879 12.258 1 94 410 GLN A C 1
ATOM 3268 O O . GLN A 1 410 ? -14.273 1.462 12.117 1 94 410 GLN A O 1
ATOM 3273 N N . PHE A 1 411 ? -12.406 2.293 11.266 1 94.75 411 PHE A N 1
ATOM 3274 C CA . PHE A 1 411 ? -12.812 2.191 9.875 1 94.75 411 PHE A CA 1
ATOM 3275 C C . PHE A 1 411 ? -11.734 1.497 9.047 1 94.75 411 PHE A C 1
ATOM 3277 O O . PHE A 1 411 ? -11.164 2.096 8.133 1 94.75 411 PHE A O 1
ATOM 3284 N N . PRO A 1 412 ? -11.555 0.205 9.305 1 96.62 412 PRO A N 1
ATOM 3285 C CA . PRO A 1 412 ? -10.375 -0.492 8.789 1 96.62 412 PRO A CA 1
ATOM 3286 C C . PRO A 1 412 ? -10.32 -0.507 7.262 1 96.62 412 PRO A C 1
ATOM 3288 O O . PRO A 1 412 ? -9.258 -0.273 6.676 1 96.62 412 PRO A O 1
ATOM 3291 N N . ILE A 1 413 ? -11.43 -0.77 6.582 1 97.31 413 ILE A N 1
ATOM 3292 C CA . ILE A 1 413 ? -11.414 -0.875 5.125 1 97.31 413 ILE A CA 1
ATOM 3293 C C . ILE A 1 413 ? -11.094 0.486 4.512 1 97.31 413 ILE A C 1
ATOM 3295 O O . ILE A 1 413 ? -10.281 0.582 3.59 1 97.31 413 ILE A O 1
ATOM 3299 N N . TYR A 1 414 ? -11.688 1.565 5.086 1 96.75 414 TYR A N 1
ATOM 3300 C CA . TYR A 1 414 ? -11.43 2.906 4.574 1 96.75 414 TYR A CA 1
ATOM 3301 C C . TYR A 1 414 ? -9.961 3.281 4.734 1 96.75 414 TYR A C 1
ATOM 3303 O O . TYR A 1 414 ? -9.344 3.807 3.803 1 96.75 414 TYR A O 1
ATOM 3311 N N . TRP A 1 415 ? -9.43 2.988 5.883 1 96.81 415 TRP A N 1
ATOM 3312 C CA . TRP A 1 415 ? -8.039 3.342 6.141 1 96.81 415 TRP A CA 1
ATOM 3313 C C . TRP A 1 415 ? -7.098 2.559 5.227 1 96.81 415 TRP A C 1
ATOM 3315 O O . TRP A 1 415 ? -6.195 3.135 4.613 1 96.81 415 TRP A O 1
ATOM 3325 N N . LEU A 1 416 ? -7.348 1.286 5.141 1 97.56 416 LEU A N 1
ATOM 3326 C CA . LEU A 1 416 ? -6.477 0.426 4.348 1 97.56 416 LEU A CA 1
ATOM 3327 C C . LEU A 1 416 ? -6.531 0.806 2.873 1 97.56 416 LEU A C 1
ATOM 3329 O O . LEU A 1 416 ? -5.496 0.875 2.205 1 97.56 416 LEU A O 1
ATOM 3333 N N . VAL A 1 417 ? -7.699 1.013 2.342 1 97.06 417 VAL A N 1
ATOM 3334 C CA . VAL A 1 417 ? -7.855 1.435 0.954 1 97.06 417 VAL A CA 1
ATOM 3335 C C . VAL A 1 417 ? -7.164 2.779 0.742 1 97.06 417 VAL A C 1
ATOM 3337 O O . VAL A 1 417 ? -6.465 2.977 -0.256 1 97.06 417 VAL A O 1
ATOM 3340 N N . ASP A 1 418 ? -7.316 3.668 1.711 1 94.69 418 ASP A N 1
ATOM 3341 C CA . ASP A 1 418 ? -6.707 4.992 1.613 1 94.69 418 ASP A CA 1
ATOM 3342 C C . ASP A 1 418 ? -5.184 4.891 1.56 1 94.69 418 ASP A C 1
ATOM 3344 O O . ASP A 1 418 ? -4.539 5.609 0.793 1 94.69 418 ASP A O 1
ATOM 3348 N N . ARG A 1 419 ? -4.633 4.027 2.373 1 93.94 419 ARG A N 1
ATOM 3349 C CA . ARG A 1 419 ? -3.186 3.857 2.396 1 93.94 419 ARG A CA 1
ATOM 3350 C C . ARG A 1 419 ? -2.678 3.316 1.063 1 93.94 419 ARG A C 1
ATOM 3352 O O . ARG A 1 419 ? -1.67 3.795 0.537 1 93.94 419 ARG A O 1
ATOM 3359 N N . LEU A 1 420 ? -3.375 2.32 0.506 1 94 420 LEU A N 1
ATOM 3360 C CA . LEU A 1 420 ? -2.977 1.734 -0.769 1 94 420 LEU A CA 1
ATOM 3361 C C . LEU A 1 420 ? -3.143 2.738 -1.904 1 94 420 LEU A C 1
ATOM 3363 O O . LEU A 1 420 ? -2.238 2.908 -2.725 1 94 420 LEU A O 1
ATOM 3367 N N . TRP A 1 421 ? -4.27 3.43 -1.94 1 92.94 421 TRP A N 1
ATOM 3368 C CA . TRP A 1 421 ? -4.551 4.422 -2.973 1 92.94 421 TRP A CA 1
ATOM 3369 C C . TRP A 1 421 ? -3.561 5.578 -2.902 1 92.94 421 TRP A C 1
ATOM 3371 O O . TRP A 1 421 ? -3.035 6.016 -3.93 1 92.94 421 TRP A O 1
ATOM 3381 N N . GLY A 1 422 ? -3.318 6.039 -1.628 1 90.25 422 GLY A N 1
ATOM 3382 C CA . GLY A 1 422 ? -2.371 7.125 -1.439 1 90.25 422 GLY A CA 1
ATOM 3383 C C . GLY A 1 422 ? -1.001 6.828 -2.023 1 90.25 422 GLY A C 1
ATOM 3384 O O . GLY A 1 422 ? -0.33 7.73 -2.531 1 90.25 422 GLY A O 1
ATOM 3385 N N . ASN A 1 423 ? -0.586 5.574 -2.021 1 86.56 423 ASN A N 1
ATOM 3386 C CA . ASN A 1 423 ? 0.704 5.16 -2.561 1 86.56 423 ASN A CA 1
ATOM 3387 C C . ASN A 1 423 ? 0.744 5.293 -4.082 1 86.56 423 ASN A C 1
ATOM 3389 O O . ASN A 1 423 ? 1.818 5.262 -4.684 1 86.56 423 ASN A O 1
ATOM 3393 N N . LEU A 1 424 ? -0.374 5.438 -4.652 1 88.75 424 LEU A N 1
ATOM 3394 C CA . LEU A 1 424 ? -0.456 5.391 -6.109 1 88.75 424 LEU A CA 1
ATOM 3395 C C . LEU A 1 424 ? -0.563 6.797 -6.691 1 88.75 424 LEU A C 1
ATOM 3397 O O . LEU A 1 424 ? -0.455 6.977 -7.906 1 88.75 424 LEU A O 1
ATOM 3401 N N . LEU A 1 425 ? -0.703 7.805 -5.793 1 84.88 425 LEU A N 1
ATOM 3402 C CA . LEU A 1 425 ? -0.944 9.164 -6.25 1 84.88 425 LEU A CA 1
ATOM 3403 C C . LEU A 1 425 ? 0.351 9.82 -6.723 1 84.88 425 LEU A C 1
ATOM 3405 O O . LEU A 1 425 ? 1.433 9.492 -6.234 1 84.88 425 LEU A O 1
ATOM 3409 N N . TRP A 1 426 ? 0.273 10.703 -7.652 1 71.31 426 TRP A N 1
ATOM 3410 C CA . TRP A 1 426 ? 1.447 11.359 -8.211 1 71.31 426 TRP A CA 1
ATOM 3411 C C . TRP A 1 426 ? 1.906 12.508 -7.32 1 71.31 426 TRP A C 1
ATOM 3413 O O . TRP A 1 426 ? 3.107 12.727 -7.145 1 71.31 426 TRP A O 1
ATOM 3423 N N . ASN A 1 427 ? 1.028 13.211 -6.777 1 65.88 427 ASN A N 1
ATOM 3424 C CA . ASN A 1 427 ? 1.327 14.453 -6.066 1 65.88 427 ASN A CA 1
ATOM 3425 C C . ASN A 1 427 ? 1.783 14.18 -4.633 1 65.88 427 ASN A C 1
ATOM 3427 O O . ASN A 1 427 ? 2.754 14.781 -4.164 1 65.88 427 ASN A O 1
ATOM 3431 N N . TRP A 1 428 ? 1.111 13.25 -3.967 1 65.94 428 TRP A N 1
ATOM 3432 C CA . TRP A 1 428 ? 1.365 12.977 -2.557 1 65.94 428 TRP A CA 1
ATOM 3433 C C . TRP A 1 428 ? 1.245 11.484 -2.266 1 65.94 428 TRP A C 1
ATOM 3435 O O . TRP A 1 428 ? 0.14 10.93 -2.248 1 65.94 428 TRP A O 1
ATOM 3445 N N . ARG A 1 429 ? 2.459 10.883 -1.974 1 67.75 429 ARG A N 1
ATOM 3446 C CA . ARG A 1 429 ? 2.41 9.445 -1.726 1 67.75 429 ARG A CA 1
ATOM 3447 C C . ARG A 1 429 ? 2.607 9.141 -0.245 1 67.75 429 ARG A C 1
ATOM 3449 O O . ARG A 1 429 ? 3.471 9.727 0.407 1 67.75 429 ARG A O 1
ATOM 3456 N N . THR A 1 430 ? 1.734 8.297 0.185 1 66.44 430 THR A N 1
ATOM 3457 C CA . THR A 1 430 ? 1.716 7.926 1.596 1 66.44 430 THR A CA 1
ATOM 3458 C C . THR A 1 430 ? 2.967 7.137 1.964 1 66.44 430 THR A C 1
ATOM 3460 O O . THR A 1 430 ? 3.354 7.086 3.133 1 66.44 430 THR A O 1
ATOM 3463 N N . ASP A 1 431 ? 3.49 6.453 0.925 1 62.38 431 ASP A N 1
ATOM 3464 C CA . ASP A 1 431 ? 4.633 5.598 1.244 1 62.38 431 ASP A CA 1
ATOM 3465 C C . ASP A 1 431 ? 5.934 6.395 1.222 1 62.38 431 ASP A C 1
ATOM 3467 O O . ASP A 1 431 ? 6.984 5.895 1.635 1 62.38 431 ASP A O 1
ATOM 3471 N N . ILE A 1 432 ? 5.887 7.609 0.621 1 50.62 432 ILE A N 1
ATOM 3472 C CA . ILE A 1 432 ? 7.078 8.453 0.55 1 50.62 432 ILE A CA 1
ATOM 3473 C C . ILE A 1 432 ? 6.977 9.57 1.579 1 50.62 432 ILE A C 1
ATOM 3475 O O . ILE A 1 432 ? 7.965 10.25 1.866 1 50.62 432 ILE A O 1
ATOM 3479 N N . VAL A 1 433 ? 5.848 9.703 2.178 1 47.12 433 VAL A N 1
ATOM 3480 C CA . VAL A 1 433 ? 5.648 10.867 3.025 1 47.12 433 VAL A CA 1
ATOM 3481 C C . VAL A 1 433 ? 6.809 11 4.008 1 47.12 433 VAL A C 1
ATOM 3483 O O . VAL A 1 433 ? 7.113 10.055 4.746 1 47.12 433 VAL A O 1
ATOM 3486 N N . ARG A 1 434 ? 7.891 11.656 3.645 1 41.03 434 ARG A N 1
ATOM 3487 C CA . ARG A 1 434 ? 9.031 12.133 4.414 1 41.03 434 ARG A CA 1
ATOM 3488 C C . ARG A 1 434 ? 8.578 13.031 5.562 1 41.03 434 ARG A C 1
ATOM 3490 O O . ARG A 1 434 ? 7.559 13.719 5.461 1 41.03 434 ARG A O 1
ATOM 3497 N N . MET B 1 1 ? 48.312 -6.895 -26.797 1 23.56 1 MET B N 1
ATOM 3498 C CA . MET B 1 1 ? 47.688 -6.34 -27.984 1 23.56 1 MET B CA 1
ATOM 3499 C C . MET B 1 1 ? 46.312 -5.781 -27.672 1 23.56 1 MET B C 1
ATOM 3501 O O . MET B 1 1 ? 45.375 -6.539 -27.391 1 23.56 1 MET B O 1
ATOM 3505 N N . THR B 1 2 ? 46.281 -4.707 -26.906 1 32.69 2 THR B N 1
ATOM 3506 C CA . THR B 1 2 ? 45.188 -3.941 -26.344 1 32.69 2 THR B CA 1
ATOM 3507 C C . THR B 1 2 ? 44.094 -3.707 -27.375 1 32.69 2 THR B C 1
ATOM 3509 O O . THR B 1 2 ? 44.406 -3.33 -28.516 1 32.69 2 THR B O 1
ATOM 3512 N N . ALA B 1 3 ? 43.094 -4.477 -27.453 1 35.78 3 ALA B N 1
ATOM 3513 C CA . ALA B 1 3 ? 41.938 -4.348 -28.344 1 35.78 3 ALA B CA 1
ATOM 3514 C C . ALA B 1 3 ? 41.812 -2.914 -28.844 1 35.78 3 ALA B C 1
ATOM 3516 O O . ALA B 1 3 ? 41.812 -1.969 -28.062 1 35.78 3 ALA B O 1
ATOM 3517 N N . ASP B 1 4 ? 42.219 -2.449 -30.031 1 44.81 4 ASP B N 1
ATOM 3518 C CA . ASP B 1 4 ? 42.188 -1.238 -30.859 1 44.81 4 ASP B CA 1
ATOM 3519 C C . ASP B 1 4 ? 40.906 -0.466 -30.641 1 44.81 4 ASP B C 1
ATOM 3521 O O . ASP B 1 4 ? 39.844 -0.851 -31.141 1 44.81 4 ASP B O 1
ATOM 3525 N N . ALA B 1 5 ? 40.688 0.065 -29.641 1 55.38 5 ALA B N 1
ATOM 3526 C CA . ALA B 1 5 ? 39.531 0.909 -29.344 1 55.38 5 ALA B CA 1
ATOM 3527 C C . ALA B 1 5 ? 39.344 1.979 -30.422 1 55.38 5 ALA B C 1
ATOM 3529 O O . ALA B 1 5 ? 40.281 2.721 -30.734 1 55.38 5 ALA B O 1
ATOM 3530 N N . ARG B 1 6 ? 38.469 1.866 -31.328 1 73.88 6 ARG B N 1
ATOM 3531 C CA . ARG B 1 6 ? 38.094 2.783 -32.406 1 73.88 6 ARG B CA 1
ATOM 3532 C C . ARG B 1 6 ? 38.094 4.227 -31.906 1 73.88 6 ARG B C 1
ATOM 3534 O O . ARG B 1 6 ? 37.469 4.543 -30.891 1 73.88 6 ARG B O 1
ATOM 3541 N N . VAL B 1 7 ? 39.125 5.078 -32.438 1 84.81 7 VAL B N 1
ATOM 3542 C CA . VAL B 1 7 ? 39.188 6.5 -32.125 1 84.81 7 VAL B CA 1
ATOM 3543 C C . VAL B 1 7 ? 38.031 7.23 -32.75 1 84.81 7 VAL B C 1
ATOM 3545 O O . VAL B 1 7 ? 37.812 7.125 -33.969 1 84.81 7 VAL B O 1
ATOM 3548 N N . LEU B 1 8 ? 37.312 7.863 -32.031 1 88.69 8 LEU B N 1
ATOM 3549 C CA . LEU B 1 8 ? 36.156 8.617 -32.5 1 88.69 8 LEU B CA 1
ATOM 3550 C C . LEU B 1 8 ? 36.594 9.914 -33.188 1 88.69 8 LEU B C 1
ATOM 3552 O O . LEU B 1 8 ? 37.719 10.367 -33 1 88.69 8 LEU B O 1
ATOM 3556 N N . ILE B 1 9 ? 35.719 10.414 -34.094 1 90.88 9 ILE B N 1
ATOM 3557 C CA . ILE B 1 9 ? 36.031 11.641 -34.812 1 90.88 9 ILE B CA 1
ATOM 3558 C C . ILE B 1 9 ? 35.031 12.727 -34.406 1 90.88 9 ILE B C 1
ATOM 3560 O O . ILE B 1 9 ? 33.812 12.5 -34.406 1 90.88 9 ILE B O 1
ATOM 3564 N N . LEU B 1 10 ? 35.531 13.891 -34 1 91.12 10 LEU B N 1
ATOM 3565 C CA . LEU B 1 10 ? 34.688 15 -33.594 1 91.12 10 LEU B CA 1
ATOM 3566 C C . LEU B 1 10 ? 33.875 15.523 -34.781 1 91.12 10 LEU B C 1
ATOM 3568 O O . LEU B 1 10 ? 34.438 15.68 -35.875 1 91.12 10 LEU B O 1
ATOM 3572 N N . ASP B 1 11 ? 32.594 15.688 -34.625 1 84.44 11 ASP B N 1
ATOM 3573 C CA . ASP B 1 11 ? 31.703 16.188 -35.688 1 84.44 11 ASP B CA 1
ATOM 3574 C C . ASP B 1 11 ? 31.5 17.688 -35.562 1 84.44 11 ASP B C 1
ATOM 3576 O O . ASP B 1 11 ? 30.375 18.156 -35.344 1 84.44 11 ASP B O 1
ATOM 3580 N N . LYS B 1 12 ? 32.594 18.453 -35.531 1 87.44 12 LYS B N 1
ATOM 3581 C CA . LYS B 1 12 ? 32.562 19.906 -35.5 1 87.44 12 LYS B CA 1
ATOM 3582 C C . LYS B 1 12 ? 33.469 20.484 -36.594 1 87.44 12 LYS B C 1
ATOM 3584 O O . LYS B 1 12 ? 34.562 19.953 -36.844 1 87.44 12 LYS B O 1
ATOM 3589 N N . PRO B 1 13 ? 33.094 21.531 -37.281 1 85.69 13 PRO B N 1
ATOM 3590 C CA . PRO B 1 13 ? 33.906 22.141 -38.312 1 85.69 13 PRO B CA 1
ATOM 3591 C C . PRO B 1 13 ? 35.281 22.625 -37.781 1 85.69 13 PRO B C 1
ATOM 3593 O O . PRO B 1 13 ? 36.25 22.609 -38.531 1 85.69 13 PRO B O 1
ATOM 3596 N N . ASN B 1 14 ? 35.344 22.984 -36.531 1 90.31 14 ASN B N 1
ATOM 3597 C CA . ASN B 1 14 ? 36.594 23.484 -35.969 1 90.31 14 ASN B CA 1
ATOM 3598 C C . ASN B 1 14 ? 37.281 22.422 -35.125 1 90.31 14 ASN B C 1
ATOM 3600 O O . ASN B 1 14 ? 38.031 22.75 -34.188 1 90.31 14 ASN B O 1
ATOM 3604 N N . ALA B 1 15 ? 37.031 21.156 -35.469 1 91.62 15 ALA B N 1
ATOM 3605 C CA . ALA B 1 15 ? 37.531 20.047 -34.656 1 91.62 15 ALA B CA 1
ATOM 3606 C C . ALA B 1 15 ? 39.062 20.062 -34.594 1 91.62 15 ALA B C 1
ATOM 3608 O O . ALA B 1 15 ? 39.656 19.859 -33.531 1 91.62 15 ALA B O 1
ATOM 3609 N N . ALA B 1 16 ? 39.656 20.344 -35.688 1 92.5 16 ALA B N 1
ATOM 3610 C CA . ALA B 1 16 ? 41.125 20.359 -35.75 1 92.5 16 ALA B CA 1
ATOM 3611 C C . ALA B 1 16 ? 41.688 21.469 -34.875 1 92.5 16 ALA B C 1
ATOM 3613 O O . ALA B 1 16 ? 42.688 21.266 -34.156 1 92.5 16 ALA B O 1
ATOM 3614 N N . GLN B 1 17 ? 41.062 22.641 -34.906 1 92.62 17 GLN B N 1
ATOM 3615 C CA . GLN B 1 17 ? 41.5 23.75 -34.062 1 92.62 17 GLN B CA 1
ATOM 3616 C C . GLN B 1 17 ? 41.281 23.438 -32.594 1 92.62 17 GLN B C 1
ATOM 3618 O O . GLN B 1 17 ? 42.094 23.797 -31.75 1 92.62 17 GLN B O 1
ATOM 3623 N N . MET B 1 18 ? 40.188 22.75 -32.281 1 93.12 18 MET B N 1
ATOM 3624 C CA . MET B 1 18 ? 39.906 22.344 -30.906 1 93.12 18 MET B CA 1
ATOM 3625 C C . MET B 1 18 ? 41.031 21.438 -30.375 1 93.12 18 MET B C 1
ATOM 3627 O O . MET B 1 18 ? 41.438 21.578 -29.234 1 93.12 18 MET B O 1
ATOM 3631 N N . ASN B 1 19 ? 41.469 20.562 -31.25 1 94.06 19 ASN B N 1
ATOM 3632 C CA . ASN B 1 19 ? 42.5 19.641 -30.859 1 94.06 19 ASN B CA 1
ATOM 3633 C C . ASN B 1 19 ? 43.844 20.359 -30.641 1 94.06 19 ASN B C 1
ATOM 3635 O O . ASN B 1 19 ? 44.562 20.062 -29.703 1 94.06 19 ASN B O 1
ATOM 3639 N N . GLN B 1 20 ? 44.062 21.344 -31.5 1 93.19 20 GLN B N 1
ATOM 3640 C CA . GLN B 1 20 ? 45.281 22.125 -31.359 1 93.19 20 GLN B CA 1
ATOM 3641 C C . GLN B 1 20 ? 45.281 22.938 -30.062 1 93.19 20 GLN B C 1
ATOM 3643 O O . GLN B 1 20 ? 46.281 22.969 -29.344 1 93.19 20 GLN B O 1
ATOM 3648 N N . ASP B 1 21 ? 44.156 23.547 -29.812 1 92.75 21 ASP B N 1
ATOM 3649 C CA . ASP B 1 21 ? 44 24.328 -28.594 1 92.75 21 ASP B CA 1
ATOM 3650 C C . ASP B 1 21 ? 44.188 23.438 -27.359 1 92.75 21 ASP B C 1
ATOM 3652 O O . ASP B 1 21 ? 44.844 23.844 -26.391 1 92.75 21 ASP B O 1
ATOM 3656 N N . LEU B 1 22 ? 43.625 22.281 -27.406 1 93.62 22 LEU B N 1
ATOM 3657 C CA . LEU B 1 22 ? 43.688 21.359 -26.281 1 93.62 22 LEU B CA 1
ATOM 3658 C C . LEU B 1 22 ? 45.125 20.859 -26.062 1 93.62 22 LEU B C 1
ATOM 3660 O O . LEU B 1 22 ? 45.594 20.797 -24.922 1 93.62 22 LEU B O 1
ATOM 3664 N N . MET B 1 23 ? 45.781 20.547 -27.141 1 94.19 23 MET B N 1
ATOM 3665 C CA . MET B 1 23 ? 47.188 20.094 -27.047 1 94.19 23 MET B CA 1
ATOM 3666 C C . MET B 1 23 ? 48.062 21.188 -26.453 1 94.19 23 MET B C 1
ATOM 3668 O O . MET B 1 23 ? 48.969 20.891 -25.656 1 94.19 23 MET B O 1
ATOM 3672 N N . GLN B 1 24 ? 47.781 22.406 -26.797 1 92.62 24 GLN B N 1
ATOM 3673 C CA . GLN B 1 24 ? 48.531 23.531 -26.234 1 92.62 24 GLN B CA 1
ATOM 3674 C C . GLN B 1 24 ? 48.25 23.656 -24.734 1 92.62 24 GLN B C 1
ATOM 3676 O O . GLN B 1 24 ? 49.188 23.875 -23.953 1 92.62 24 GLN B O 1
ATOM 3681 N N . ALA B 1 25 ? 47.031 23.484 -24.359 1 92.88 25 ALA B N 1
ATOM 3682 C CA . ALA B 1 25 ? 46.688 23.547 -22.938 1 92.88 25 ALA B CA 1
ATOM 3683 C C . ALA B 1 25 ? 47.375 22.438 -22.156 1 92.88 25 ALA B C 1
ATOM 3685 O O . ALA B 1 25 ? 47.844 22.672 -21.031 1 92.88 25 ALA B O 1
ATOM 3686 N N . PHE B 1 26 ? 47.406 21.281 -22.75 1 93.88 26 PHE B N 1
ATOM 3687 C CA . PHE B 1 26 ? 48.062 20.156 -22.109 1 93.88 26 PHE B CA 1
ATOM 3688 C C . PHE B 1 26 ? 49.531 20.438 -21.906 1 93.88 26 PHE B C 1
ATOM 3690 O O . PHE B 1 26 ? 50.094 20.188 -20.828 1 93.88 26 PHE B O 1
ATOM 3697 N N . THR B 1 27 ? 50.156 20.969 -22.969 1 93.25 27 THR B N 1
ATOM 3698 C CA . THR B 1 27 ? 51.562 21.281 -22.922 1 93.25 27 THR B CA 1
ATOM 3699 C C . THR B 1 27 ? 51.875 22.328 -21.859 1 93.25 27 THR B C 1
ATOM 3701 O O . THR B 1 27 ? 52.844 22.203 -21.094 1 93.25 27 THR B O 1
ATOM 3704 N N . GLU B 1 28 ? 51.031 23.297 -21.734 1 92.25 28 GLU B N 1
ATOM 3705 C CA . GLU B 1 28 ? 51.188 24.344 -20.719 1 92.25 28 GLU B CA 1
ATOM 3706 C C . GLU B 1 28 ? 51.062 23.766 -19.312 1 92.25 28 GLU B C 1
ATOM 3708 O O . GLU B 1 28 ? 51.812 24.141 -18.406 1 92.25 28 GLU B O 1
ATOM 3713 N N . ALA B 1 29 ? 50.156 22.875 -19.156 1 92.88 29 ALA B N 1
ATOM 3714 C CA . ALA B 1 29 ? 49.906 22.266 -17.844 1 92.88 29 ALA B CA 1
ATOM 3715 C C . ALA B 1 29 ? 51.125 21.406 -17.422 1 92.88 29 ALA B C 1
ATOM 3717 O O . ALA B 1 29 ? 51.562 21.453 -16.281 1 92.88 29 ALA B O 1
ATOM 3718 N N . ILE B 1 30 ? 51.625 20.625 -18.391 1 92.75 30 ILE B N 1
ATOM 3719 C CA . ILE B 1 30 ? 52.75 19.75 -18.125 1 92.75 30 ILE B CA 1
ATOM 3720 C C . ILE B 1 30 ? 53.969 20.578 -17.797 1 92.75 30 ILE B C 1
ATOM 3722 O O . ILE B 1 30 ? 54.781 20.203 -16.938 1 92.75 30 ILE B O 1
ATOM 3726 N N . GLN B 1 31 ? 54.125 21.734 -18.484 1 92 31 GLN B N 1
ATOM 3727 C CA . GLN B 1 31 ? 55.25 22.625 -18.234 1 92 31 GLN B CA 1
ATOM 3728 C C . GLN B 1 31 ? 55.219 23.172 -16.812 1 92 31 GLN B C 1
ATOM 3730 O O . GLN B 1 31 ? 56.25 23.344 -16.188 1 92 31 GLN B O 1
ATOM 3735 N N . LYS B 1 32 ? 54.031 23.391 -16.328 1 91.44 32 LYS B N 1
ATOM 3736 C CA . LYS B 1 32 ? 53.875 23.891 -14.961 1 91.44 32 LYS B CA 1
ATOM 3737 C C . LYS B 1 32 ? 54.125 22.766 -13.945 1 91.44 32 LYS B C 1
ATOM 3739 O O . LYS B 1 32 ? 54.781 22.984 -12.922 1 91.44 32 LYS B O 1
ATOM 3744 N N . ASN B 1 33 ? 53.594 21.594 -14.211 1 91.75 33 ASN B N 1
ATOM 3745 C CA . ASN B 1 33 ? 53.75 20.422 -13.367 1 91.75 33 ASN B CA 1
ATOM 3746 C C . ASN B 1 33 ? 53.719 19.125 -14.188 1 91.75 33 ASN B C 1
ATOM 3748 O O . ASN B 1 33 ? 52.656 18.766 -14.727 1 91.75 33 ASN B O 1
ATOM 3752 N N . PRO B 1 34 ? 54.781 18.406 -14.312 1 91.56 34 PRO B N 1
ATOM 3753 C CA . PRO B 1 34 ? 54.812 17.203 -15.141 1 91.56 34 PRO B CA 1
ATOM 3754 C C . PRO B 1 34 ? 53.844 16.141 -14.68 1 91.56 34 PRO B C 1
ATOM 3756 O O . PRO B 1 34 ? 53.5 15.227 -15.438 1 91.56 34 PRO B O 1
ATOM 3759 N N . ALA B 1 35 ? 53.375 16.297 -13.469 1 91.25 35 ALA B N 1
ATOM 3760 C CA . ALA B 1 35 ? 52.406 15.328 -12.938 1 91.25 35 ALA B CA 1
ATOM 3761 C C . ALA B 1 35 ? 51 15.883 -12.992 1 91.25 35 ALA B C 1
ATOM 3763 O O . ALA B 1 35 ? 50.094 15.367 -12.328 1 91.25 35 ALA B O 1
ATOM 3764 N N . ALA B 1 36 ? 50.812 16.891 -13.797 1 93.44 36 ALA B N 1
ATOM 3765 C CA . ALA B 1 36 ? 49.5 17.516 -13.914 1 93.44 36 ALA B CA 1
ATOM 3766 C C . ALA B 1 36 ? 48.469 16.516 -14.445 1 93.44 36 ALA B C 1
ATOM 3768 O O . ALA B 1 36 ? 48.781 15.695 -15.32 1 93.44 36 ALA B O 1
ATOM 3769 N N . ASP B 1 37 ? 47.281 16.484 -13.953 1 92.5 37 ASP B N 1
ATOM 3770 C CA . ASP B 1 37 ? 46.188 15.703 -14.477 1 92.5 37 ASP B CA 1
ATOM 3771 C C . ASP B 1 37 ? 45.594 16.344 -15.727 1 92.5 37 ASP B C 1
ATOM 3773 O O . ASP B 1 37 ? 44.844 17.328 -15.641 1 92.5 37 ASP B O 1
ATOM 3777 N N . LEU B 1 38 ? 45.844 15.797 -16.781 1 92.62 38 LEU B N 1
ATOM 3778 C CA . LEU B 1 38 ? 45.5 16.406 -18.047 1 92.62 38 LEU B CA 1
ATOM 3779 C C . LEU B 1 38 ? 43.969 16.375 -18.25 1 92.62 38 LEU B C 1
ATOM 3781 O O . LEU B 1 38 ? 43.438 17.219 -18.984 1 92.62 38 LEU B O 1
ATOM 3785 N N . LEU B 1 39 ? 43.281 15.414 -17.641 1 92.31 39 LEU B N 1
ATOM 3786 C CA . LEU B 1 39 ? 41.844 15.336 -17.781 1 92.31 39 LEU B CA 1
ATOM 3787 C C . LEU B 1 39 ? 41.156 16.484 -17.031 1 92.31 39 LEU B C 1
ATOM 3789 O O . LEU B 1 39 ? 40.031 16.859 -17.359 1 92.31 39 LEU B O 1
ATOM 3793 N N . SER B 1 40 ? 41.844 17.078 -16.078 1 91.25 40 SER B N 1
ATOM 3794 C CA . SER B 1 40 ? 41.312 18.203 -15.344 1 91.25 40 SER B CA 1
ATOM 3795 C C . SER B 1 40 ? 41.438 19.5 -16.141 1 91.25 40 SER B C 1
ATOM 3797 O O . SER B 1 40 ? 40.844 20.516 -15.766 1 91.25 40 SER B O 1
ATOM 3799 N N . VAL B 1 41 ? 42.156 19.438 -17.25 1 91.44 41 VAL B N 1
ATOM 3800 C CA . VAL B 1 41 ? 42.438 20.641 -18.047 1 91.44 41 VAL B CA 1
ATOM 3801 C C . VAL B 1 41 ? 41.438 20.75 -19.172 1 91.44 41 VAL B C 1
ATOM 3803 O O . VAL B 1 41 ? 41.312 21.812 -19.797 1 91.44 41 VAL B O 1
ATOM 3806 N N . ILE B 1 42 ? 40.719 19.703 -19.453 1 91 42 ILE B N 1
ATOM 3807 C CA . ILE B 1 42 ? 39.812 19.672 -20.609 1 91 42 ILE B CA 1
ATOM 3808 C C . ILE B 1 42 ? 38.625 20.609 -20.375 1 91 42 ILE B C 1
ATOM 3810 O O . ILE B 1 42 ? 37.969 20.531 -19.344 1 91 42 ILE B O 1
ATOM 3814 N N . GLY B 1 43 ? 38.375 21.531 -21.25 1 87.94 43 GLY B N 1
ATOM 3815 C CA . GLY B 1 43 ? 37.281 22.5 -21.156 1 87.94 43 GLY B CA 1
ATOM 3816 C C . GLY B 1 43 ? 35.938 21.906 -21.438 1 87.94 43 GLY B C 1
ATOM 3817 O O . GLY B 1 43 ? 35.812 20.844 -22.047 1 87.94 43 GLY B O 1
ATOM 3818 N N . ARG B 1 44 ? 34.875 22.547 -21.078 1 88.06 44 ARG B N 1
ATOM 3819 C CA . ARG B 1 44 ? 33.5 22.078 -21.188 1 88.06 44 ARG B CA 1
ATOM 3820 C C . ARG B 1 44 ? 33.094 21.938 -22.656 1 88.06 44 ARG B C 1
ATOM 3822 O O . ARG B 1 44 ? 32.344 21.016 -23 1 88.06 44 ARG B O 1
ATOM 3829 N N . ALA B 1 45 ? 33.594 22.797 -23.453 1 88.38 45 ALA B N 1
ATOM 3830 C CA . ALA B 1 45 ? 33.25 22.766 -24.859 1 88.38 45 ALA B CA 1
ATOM 3831 C C . ALA B 1 45 ? 33.719 21.484 -25.516 1 88.38 45 ALA B C 1
ATOM 3833 O O . ALA B 1 45 ? 33.031 20.891 -26.344 1 88.38 45 ALA B O 1
ATOM 3834 N N . TYR B 1 46 ? 34.969 21.078 -25.297 1 92.44 46 TYR B N 1
ATOM 3835 C CA . TYR B 1 46 ? 35.5 19.844 -25.859 1 92.44 46 TYR B CA 1
ATOM 3836 C C . TYR B 1 46 ? 34.75 18.641 -25.344 1 92.44 46 TYR B C 1
ATOM 3838 O O . TYR B 1 46 ? 34.438 17.719 -26.109 1 92.44 46 TYR B O 1
ATOM 3846 N N . VAL B 1 47 ? 34.406 18.672 -23.984 1 92 47 VAL B N 1
ATOM 3847 C CA . VAL B 1 47 ? 33.656 17.578 -23.391 1 92 47 VAL B CA 1
ATOM 3848 C C . VAL B 1 47 ? 32.281 17.438 -24.078 1 92 47 VAL B C 1
ATOM 3850 O O . VAL B 1 47 ? 31.859 16.328 -24.391 1 92 47 VAL B O 1
ATOM 3853 N N . ARG B 1 48 ? 31.688 18.516 -24.312 1 89.81 48 ARG B N 1
ATOM 3854 C CA . ARG B 1 48 ? 30.391 18.484 -24.984 1 89.81 48 ARG B CA 1
ATOM 3855 C C . ARG B 1 48 ? 30.516 17.891 -26.391 1 89.81 48 ARG B C 1
ATOM 3857 O O . ARG B 1 48 ? 29.688 17.094 -26.812 1 89.81 48 ARG B O 1
ATOM 3864 N N . ALA B 1 49 ? 31.547 18.312 -27.109 1 90.5 49 ALA B N 1
ATOM 3865 C CA . ALA B 1 49 ? 31.781 17.766 -28.438 1 90.5 49 ALA B CA 1
ATOM 3866 C C . ALA B 1 49 ? 32.031 16.266 -28.391 1 90.5 49 ALA B C 1
ATOM 3868 O O . ALA B 1 49 ? 31.531 15.523 -29.25 1 90.5 49 ALA B O 1
ATOM 3869 N N . HIS B 1 50 ? 32.781 15.812 -27.438 1 92.06 50 HIS B N 1
ATOM 3870 C CA . HIS B 1 50 ? 33.062 14.398 -27.234 1 92.06 50 HIS B CA 1
ATOM 3871 C C . HIS B 1 50 ? 31.766 13.617 -26.984 1 92.06 50 HIS B C 1
ATOM 3873 O O . HIS B 1 50 ? 31.547 12.57 -27.594 1 92.06 50 HIS B O 1
ATOM 3879 N N . ARG B 1 51 ? 30.922 14.172 -26.109 1 92.31 51 ARG B N 1
ATOM 3880 C CA . ARG B 1 51 ? 29.688 13.5 -25.719 1 92.31 51 ARG B CA 1
ATOM 3881 C C . ARG B 1 51 ? 28.75 13.352 -26.922 1 92.31 51 ARG B C 1
ATOM 3883 O O . ARG B 1 51 ? 28.094 12.32 -27.094 1 92.31 51 ARG B O 1
ATOM 3890 N N . VAL B 1 52 ? 28.75 14.336 -27.734 1 89.44 52 VAL B N 1
ATOM 3891 C CA . VAL B 1 52 ? 27.891 14.32 -28.906 1 89.44 52 VAL B CA 1
ATOM 3892 C C . VAL B 1 52 ? 28.312 13.18 -29.828 1 89.44 52 VAL B C 1
ATOM 3894 O O . VAL B 1 52 ? 27.453 12.461 -30.375 1 89.44 52 VAL B O 1
ATOM 3897 N N . VAL B 1 53 ? 29.531 12.992 -29.984 1 89.06 53 VAL B N 1
ATOM 3898 C CA . VAL B 1 53 ? 30.031 11.938 -30.859 1 89.06 53 VAL B CA 1
ATOM 3899 C C . VAL B 1 53 ? 29.75 10.57 -30.25 1 89.06 53 VAL B C 1
ATOM 3901 O O . VAL B 1 53 ? 29.422 9.625 -30.953 1 89.06 53 VAL B O 1
ATOM 3904 N N . GLN B 1 54 ? 29.844 10.492 -28.922 1 87.88 54 GLN B N 1
ATOM 3905 C CA . GLN B 1 54 ? 29.562 9.234 -28.25 1 87.88 54 GLN B CA 1
ATOM 3906 C C . GLN B 1 54 ? 28.109 8.82 -28.438 1 87.88 54 GLN B C 1
ATOM 3908 O O . GLN B 1 54 ? 27.812 7.641 -28.641 1 87.88 54 GLN B O 1
ATOM 3913 N N . TYR B 1 55 ? 27.25 9.805 -28.406 1 87.25 55 TYR B N 1
ATOM 3914 C CA . TYR B 1 55 ? 25.828 9.539 -28.531 1 87.25 55 TYR B CA 1
ATOM 3915 C C . TYR B 1 55 ? 25.5 8.953 -29.906 1 87.25 55 TYR B C 1
ATOM 3917 O O . TYR B 1 55 ? 24.672 8.047 -30.016 1 87.25 55 TYR B O 1
ATOM 3925 N N . ARG B 1 56 ? 26.141 9.398 -30.891 1 81.81 56 ARG B N 1
ATOM 3926 C CA . ARG B 1 56 ? 25.812 9.062 -32.281 1 81.81 56 ARG B CA 1
ATOM 3927 C C . ARG B 1 56 ? 26.078 7.59 -32.562 1 81.81 56 ARG B C 1
ATOM 3929 O O . ARG B 1 56 ? 25.453 6.996 -33.438 1 81.81 56 ARG B O 1
ATOM 3936 N N . GLU B 1 57 ? 26.891 7.02 -31.797 1 79.75 57 GLU B N 1
ATOM 3937 C CA . GLU B 1 57 ? 27.281 5.637 -32.062 1 79.75 57 GLU B CA 1
ATOM 3938 C C . GLU B 1 57 ? 26.406 4.664 -31.266 1 79.75 57 GLU B C 1
ATOM 3940 O O . GLU B 1 57 ? 26.562 3.447 -31.375 1 79.75 57 GLU B O 1
ATOM 3945 N N . LEU B 1 58 ? 25.516 5.234 -30.516 1 85.12 58 LEU B N 1
ATOM 3946 C CA . LEU B 1 58 ? 24.766 4.383 -29.594 1 85.12 58 LEU B CA 1
ATOM 3947 C C . LEU B 1 58 ? 23.328 4.211 -30.047 1 85.12 58 LEU B C 1
ATOM 3949 O O . LEU B 1 58 ? 22.828 5.012 -30.844 1 85.12 58 LEU B O 1
ATOM 3953 N N . SER B 1 59 ? 22.672 3.064 -29.688 1 85.5 59 SER B N 1
ATOM 3954 C CA . SER B 1 59 ? 21.234 2.873 -29.844 1 85.5 59 SER B CA 1
ATOM 3955 C C . SER B 1 59 ? 20.453 3.932 -29.078 1 85.5 59 SER B C 1
ATOM 3957 O O . SER B 1 59 ? 21.031 4.695 -28.297 1 85.5 59 SER B O 1
ATOM 3959 N N . ASP B 1 60 ? 19.219 4.023 -29.25 1 86.25 60 ASP B N 1
ATOM 3960 C CA . ASP B 1 60 ? 18.375 4.969 -28.531 1 86.25 60 ASP B CA 1
ATOM 3961 C C . ASP B 1 60 ? 18.469 4.754 -27.016 1 86.25 60 ASP B C 1
ATOM 3963 O O . ASP B 1 60 ? 18.562 5.719 -26.266 1 86.25 60 ASP B O 1
ATOM 3967 N N . ALA B 1 61 ? 18.453 3.539 -26.672 1 87.56 61 ALA B N 1
ATOM 3968 C CA . ALA B 1 61 ? 18.594 3.221 -25.25 1 87.56 61 ALA B CA 1
ATOM 3969 C C . ALA B 1 61 ? 19.984 3.605 -24.734 1 87.56 61 ALA B C 1
ATOM 3971 O O . ALA B 1 61 ? 20.109 4.129 -23.625 1 87.56 61 ALA B O 1
ATOM 3972 N N . GLY B 1 62 ? 20.891 3.336 -25.547 1 91 62 GLY B N 1
ATOM 3973 C CA . GLY B 1 62 ? 22.25 3.713 -25.203 1 91 62 GLY B CA 1
ATOM 3974 C C . GLY B 1 62 ? 22.438 5.211 -25.047 1 91 62 GLY B C 1
ATOM 3975 O O . GLY B 1 62 ? 23.125 5.668 -24.125 1 91 62 GLY B O 1
ATOM 3976 N N . GLN B 1 63 ? 21.812 5.945 -25.906 1 92.31 63 GLN B N 1
ATOM 3977 C CA . GLN B 1 63 ? 21.875 7.402 -25.828 1 92.31 63 GLN B CA 1
ATOM 3978 C C . GLN B 1 63 ? 21.203 7.914 -24.547 1 92.31 63 GLN B C 1
ATOM 3980 O O . GLN B 1 63 ? 21.766 8.766 -23.859 1 92.31 63 GLN B O 1
ATOM 3985 N N . LEU B 1 64 ? 20.062 7.348 -24.312 1 90.44 64 LEU B N 1
ATOM 3986 C CA . LEU B 1 64 ? 19.344 7.715 -23.094 1 90.44 64 LEU B CA 1
ATOM 3987 C C . LEU B 1 64 ? 20.188 7.438 -21.859 1 90.44 64 LEU B C 1
ATOM 3989 O O . LEU B 1 64 ? 20.297 8.289 -20.969 1 90.44 64 LEU B O 1
ATOM 3993 N N . ASN B 1 65 ? 20.719 6.324 -21.844 1 92.5 65 ASN B N 1
ATOM 3994 C CA . ASN B 1 65 ? 21.531 5.891 -20.703 1 92.5 65 ASN B CA 1
ATOM 3995 C C . ASN B 1 65 ? 22.766 6.758 -20.531 1 92.5 65 ASN B C 1
ATOM 3997 O O . ASN B 1 65 ? 23.062 7.203 -19.422 1 92.5 65 ASN B O 1
ATOM 4001 N N . LEU B 1 66 ? 23.453 6.988 -21.594 1 93.56 66 LEU B N 1
ATOM 4002 C CA . LEU B 1 66 ? 24.688 7.766 -21.516 1 93.56 66 LEU B CA 1
ATOM 4003 C C . LEU B 1 66 ? 24.391 9.219 -21.141 1 93.56 66 LEU B C 1
ATOM 4005 O O . LEU B 1 66 ? 25.109 9.828 -20.359 1 93.56 66 LEU B O 1
ATOM 4009 N N . GLN B 1 67 ? 23.344 9.719 -21.719 1 92.81 67 GLN B N 1
ATOM 4010 C CA . GLN B 1 67 ? 22.938 11.07 -21.344 1 92.81 67 GLN B CA 1
ATOM 4011 C C . GLN B 1 67 ? 22.594 11.164 -19.859 1 92.81 67 GLN B C 1
ATOM 4013 O O . GLN B 1 67 ? 23.016 12.109 -19.188 1 92.81 67 GLN B O 1
ATOM 4018 N N . THR B 1 68 ? 21.891 10.211 -19.406 1 92.94 68 THR B N 1
ATOM 4019 C CA . THR B 1 68 ? 21.516 10.18 -18 1 92.94 68 THR B CA 1
ATOM 4020 C C . THR B 1 68 ? 22.75 10.078 -17.109 1 92.94 68 THR B C 1
ATOM 4022 O O . THR B 1 68 ? 22.875 10.812 -16.125 1 92.94 68 THR B O 1
ATOM 4025 N N . ALA B 1 69 ? 23.609 9.203 -17.422 1 93.56 69 ALA B N 1
ATOM 4026 C CA . ALA B 1 69 ? 24.844 9.023 -16.656 1 93.56 69 ALA B CA 1
ATOM 4027 C C . ALA B 1 69 ? 25.672 10.312 -16.641 1 93.56 69 ALA B C 1
ATOM 4029 O O . ALA B 1 69 ? 26.203 10.703 -15.609 1 93.56 69 ALA B O 1
ATOM 4030 N N . ASN B 1 70 ? 25.781 10.938 -17.812 1 93.69 70 ASN B N 1
ATOM 4031 C CA . ASN B 1 70 ? 26.516 12.195 -17.906 1 93.69 70 ASN B CA 1
ATOM 4032 C C . ASN B 1 70 ? 25.859 13.297 -17.094 1 93.69 70 ASN B C 1
ATOM 4034 O O . ASN B 1 70 ? 26.547 14.086 -16.438 1 93.69 70 ASN B O 1
ATOM 4038 N N . ASP B 1 71 ? 24.594 13.305 -17.125 1 91.56 71 ASP B N 1
ATOM 4039 C CA . ASP B 1 71 ? 23.859 14.305 -16.359 1 91.56 71 ASP B CA 1
ATOM 4040 C C . ASP B 1 71 ? 24.094 14.125 -14.859 1 91.56 71 ASP B C 1
ATOM 4042 O O . ASP B 1 71 ? 24.266 15.102 -14.125 1 91.56 71 ASP B O 1
ATOM 4046 N N . LEU B 1 72 ? 24.031 12.938 -14.43 1 92.62 72 LEU B N 1
ATOM 4047 C CA . LEU B 1 72 ? 24.297 12.641 -13.031 1 92.62 72 LEU B CA 1
ATOM 4048 C C . LEU B 1 72 ? 25.719 13.031 -12.648 1 92.62 72 LEU B C 1
ATOM 4050 O O . LEU B 1 72 ? 25.953 13.617 -11.586 1 92.62 72 LEU B O 1
ATOM 4054 N N . TYR B 1 73 ? 26.672 12.742 -13.523 1 93.19 73 TYR B N 1
ATOM 4055 C CA . TYR B 1 73 ? 28.062 13.125 -13.312 1 93.19 73 TYR B CA 1
ATOM 4056 C C . TYR B 1 73 ? 28.203 14.641 -13.195 1 93.19 73 TYR B C 1
ATOM 4058 O O . TYR B 1 73 ? 28.828 15.141 -12.266 1 93.19 73 TYR B O 1
ATOM 4066 N N . ASP B 1 74 ? 27.562 15.328 -14.086 1 92.06 74 ASP B N 1
ATOM 4067 C CA . ASP B 1 74 ? 27.625 16.781 -14.07 1 92.06 74 ASP B CA 1
ATOM 4068 C C . ASP B 1 74 ? 27 17.344 -12.789 1 92.06 74 ASP B C 1
ATOM 4070 O O . ASP B 1 74 ? 27.5 18.328 -12.234 1 92.06 74 ASP B O 1
ATOM 4074 N N . ALA B 1 75 ? 25.984 16.719 -12.383 1 90.69 75 ALA B N 1
ATOM 4075 C CA . ALA B 1 75 ? 25.328 17.156 -11.156 1 90.69 75 ALA B CA 1
ATOM 4076 C C . ALA B 1 75 ? 26.25 17.031 -9.953 1 90.69 75 ALA B C 1
ATOM 4078 O O . ALA B 1 75 ? 26.297 17.922 -9.094 1 90.69 75 ALA B O 1
ATOM 4079 N N . VAL B 1 76 ? 27 16 -9.93 1 91.19 76 VAL B N 1
ATOM 4080 C CA . VAL B 1 76 ? 27.906 15.758 -8.812 1 91.19 76 VAL B CA 1
ATOM 4081 C C . VAL B 1 76 ? 29.078 16.75 -8.875 1 91.19 76 VAL B C 1
ATOM 4083 O O . VAL B 1 76 ? 29.516 17.266 -7.848 1 91.19 76 VAL B O 1
ATOM 4086 N N . ILE B 1 77 ? 29.547 17 -10.078 1 88.5 77 ILE B N 1
ATOM 4087 C CA . ILE B 1 77 ? 30.656 17.938 -10.242 1 88.5 77 ILE B CA 1
ATOM 4088 C C . ILE B 1 77 ? 30.219 19.344 -9.805 1 88.5 77 ILE B C 1
ATOM 4090 O O . ILE B 1 77 ? 30.984 20.062 -9.172 1 88.5 77 ILE B O 1
ATOM 4094 N N . ALA B 1 78 ? 29.016 19.641 -10.109 1 87.12 78 ALA B N 1
ATOM 4095 C CA . ALA B 1 78 ? 28.484 20.953 -9.75 1 87.12 78 ALA B CA 1
ATOM 4096 C C . ALA B 1 78 ? 28.234 21.047 -8.25 1 87.12 78 ALA B C 1
ATOM 4098 O O . ALA B 1 78 ? 28.547 22.047 -7.621 1 87.12 78 ALA B O 1
ATOM 4099 N N . ASN B 1 79 ? 27.641 20.031 -7.684 1 87.81 79 ASN B N 1
ATOM 4100 C CA . ASN B 1 79 ? 27.328 19.922 -6.262 1 87.81 79 ASN B CA 1
ATOM 4101 C C . ASN B 1 79 ? 27.609 18.531 -5.723 1 87.81 79 ASN B C 1
ATOM 4103 O O . ASN B 1 79 ? 26.719 17.672 -5.727 1 87.81 79 ASN B O 1
ATOM 4107 N N . PRO B 1 80 ? 28.766 18.359 -5.227 1 89.38 80 PRO B N 1
ATOM 4108 C CA . PRO B 1 80 ? 29.219 17 -4.895 1 89.38 80 PRO B CA 1
ATOM 4109 C C . PRO B 1 80 ? 28.375 16.359 -3.795 1 89.38 80 PRO B C 1
ATOM 4111 O O . PRO B 1 80 ? 28.281 15.125 -3.736 1 89.38 80 PRO B O 1
ATOM 4114 N N . ASP B 1 81 ? 27.75 17.125 -2.932 1 86.81 81 ASP B N 1
ATOM 4115 C CA . ASP B 1 81 ? 27.125 16.547 -1.739 1 86.81 81 ASP B CA 1
ATOM 4116 C C . ASP B 1 81 ? 25.625 16.375 -1.938 1 86.81 81 ASP B C 1
ATOM 4118 O O . ASP B 1 81 ? 24.891 16.141 -0.974 1 86.81 81 ASP B O 1
ATOM 4122 N N . ILE B 1 82 ? 25.234 16.406 -3.148 1 87.56 82 ILE B N 1
ATOM 4123 C CA . ILE B 1 82 ? 23.812 16.25 -3.453 1 87.56 82 ILE B CA 1
ATOM 4124 C C . ILE B 1 82 ? 23.391 14.797 -3.236 1 87.56 82 ILE B C 1
ATOM 4126 O O . ILE B 1 82 ? 24.25 13.906 -3.193 1 87.56 82 ILE B O 1
ATOM 4130 N N . ASN B 1 83 ? 22.141 14.578 -3.02 1 85.06 83 ASN B N 1
ATOM 4131 C CA . ASN B 1 83 ? 21.609 13.227 -3.109 1 85.06 83 ASN B CA 1
ATOM 4132 C C . ASN B 1 83 ? 21.438 12.781 -4.562 1 85.06 83 ASN B C 1
ATOM 4134 O O . ASN B 1 83 ? 20.547 13.25 -5.258 1 85.06 83 ASN B O 1
ATOM 4138 N N . LEU B 1 84 ? 22.219 11.906 -5.004 1 88.88 84 LEU B N 1
ATOM 4139 C CA . LEU B 1 84 ? 22.328 11.547 -6.41 1 88.88 84 LEU B CA 1
ATOM 4140 C C . LEU B 1 84 ? 21.078 10.789 -6.871 1 88.88 84 LEU B C 1
ATOM 4142 O O . LEU B 1 84 ? 20.656 10.914 -8.023 1 88.88 84 LEU B O 1
ATOM 4146 N N . ARG B 1 85 ? 20.547 10.039 -6.039 1 85.38 85 ARG B N 1
ATOM 4147 C CA . ARG B 1 85 ? 19.344 9.289 -6.406 1 85.38 85 ARG B CA 1
ATOM 4148 C C . ARG B 1 85 ? 18.203 10.234 -6.738 1 85.38 85 ARG B C 1
ATOM 4150 O O . ARG B 1 85 ? 17.438 9.977 -7.676 1 85.38 85 ARG B O 1
ATOM 4157 N N . ASP B 1 86 ? 18.266 11.305 -6.031 1 82.06 86 ASP B N 1
ATOM 4158 C CA . ASP B 1 86 ? 17.219 12.297 -6.242 1 82.06 86 ASP B CA 1
ATOM 4159 C C . ASP B 1 86 ? 17.375 12.992 -7.594 1 82.06 86 ASP B C 1
ATOM 4161 O O . ASP B 1 86 ? 16.422 13.562 -8.125 1 82.06 86 ASP B O 1
ATOM 4165 N N . ARG B 1 87 ? 18.547 12.953 -8.133 1 86.88 87 ARG B N 1
ATOM 4166 C CA . ARG B 1 87 ? 18.859 13.656 -9.375 1 86.88 87 ARG B CA 1
ATOM 4167 C C . ARG B 1 87 ? 18.609 12.75 -10.586 1 86.88 87 ARG B C 1
ATOM 4169 O O . ARG B 1 87 ? 18.688 13.203 -11.727 1 86.88 87 ARG B O 1
ATOM 4176 N N . PHE B 1 88 ? 18.203 11.508 -10.305 1 85.62 88 PHE B N 1
ATOM 4177 C CA . PHE B 1 88 ? 17.859 10.594 -11.391 1 85.62 88 PHE B CA 1
ATOM 4178 C C . PHE B 1 88 ? 16.547 11 -12.047 1 85.62 88 PHE B C 1
ATOM 4180 O O . PHE B 1 88 ? 15.562 11.266 -11.359 1 85.62 88 PHE B O 1
ATOM 4187 N N . PRO B 1 89 ? 16.594 11.117 -13.383 1 80.5 89 PRO B N 1
ATOM 4188 C CA . PRO B 1 89 ? 15.398 11.648 -14.047 1 80.5 89 PRO B CA 1
ATOM 4189 C C . PRO B 1 89 ? 14.148 10.836 -13.742 1 80.5 89 PRO B C 1
ATOM 4191 O O . PRO B 1 89 ? 14.148 9.609 -13.883 1 80.5 89 PRO B O 1
ATOM 4194 N N . SER B 1 90 ? 13.141 11.547 -13.414 1 76.5 90 SER B N 1
ATOM 4195 C CA . SER B 1 90 ? 11.898 10.906 -13 1 76.5 90 SER B CA 1
ATOM 4196 C C . SER B 1 90 ? 11.227 10.195 -14.172 1 76.5 90 SER B C 1
ATOM 4198 O O . SER B 1 90 ? 10.547 9.188 -13.977 1 76.5 90 SER B O 1
ATOM 4200 N N . ASP B 1 91 ? 11.531 10.625 -15.375 1 75.94 91 ASP B N 1
ATOM 4201 C CA . ASP B 1 91 ? 10.891 10.055 -16.547 1 75.94 91 ASP B CA 1
ATOM 4202 C C . ASP B 1 91 ? 11.797 9.016 -17.219 1 75.94 91 ASP B C 1
ATOM 4204 O O . ASP B 1 91 ? 11.539 8.602 -18.359 1 75.94 91 ASP B O 1
ATOM 4208 N N . TYR B 1 92 ? 12.789 8.641 -16.609 1 85.88 92 TYR B N 1
ATOM 4209 C CA . TYR B 1 92 ? 13.766 7.734 -17.188 1 85.88 92 TYR B CA 1
ATOM 4210 C C . TYR B 1 92 ? 13.117 6.422 -17.609 1 85.88 92 TYR B C 1
ATOM 4212 O O . TYR B 1 92 ? 13.32 5.941 -18.719 1 85.88 92 TYR B O 1
ATOM 4220 N N . ASP B 1 93 ? 12.344 5.883 -16.812 1 78.75 93 ASP B N 1
ATOM 4221 C CA . ASP B 1 93 ? 11.773 4.566 -17.078 1 78.75 93 ASP B CA 1
ATOM 4222 C C . ASP B 1 93 ? 10.875 4.598 -18.312 1 78.75 93 ASP B C 1
ATOM 4224 O O . ASP B 1 93 ? 10.898 3.674 -19.125 1 78.75 93 ASP B O 1
ATOM 4228 N N . ARG B 1 94 ? 10.172 5.57 -18.406 1 73.81 94 ARG B N 1
ATOM 4229 C CA . ARG B 1 94 ? 9.32 5.762 -19.562 1 73.81 94 ARG B CA 1
ATOM 4230 C C . ARG B 1 94 ? 10.156 5.891 -20.844 1 73.81 94 ARG B C 1
ATOM 4232 O O . ARG B 1 94 ? 9.883 5.223 -21.844 1 73.81 94 ARG B O 1
ATOM 4239 N N . LYS B 1 95 ? 11.094 6.617 -20.812 1 81 95 LYS B N 1
ATOM 4240 C CA . LYS B 1 95 ? 11.945 6.844 -21.984 1 81 95 LYS B CA 1
ATOM 4241 C C . LYS B 1 95 ? 12.719 5.578 -22.344 1 81 95 LYS B C 1
ATOM 4243 O O . LYS B 1 95 ? 12.883 5.266 -23.531 1 81 95 LYS B O 1
ATOM 4248 N N . TYR B 1 96 ? 13.094 4.902 -21.297 1 84.38 96 TYR B N 1
ATOM 4249 C CA . TYR B 1 96 ? 13.867 3.691 -21.547 1 84.38 96 TYR B CA 1
ATOM 4250 C C . TYR B 1 96 ? 13.008 2.609 -22.172 1 84.38 96 TYR B C 1
ATOM 4252 O O . TYR B 1 96 ? 13.469 1.876 -23.047 1 84.38 96 TYR B O 1
ATOM 4260 N N . ARG B 1 97 ? 11.836 2.471 -21.844 1 76.56 97 ARG B N 1
ATOM 4261 C CA . ARG B 1 97 ? 10.906 1.504 -22.422 1 76.56 97 ARG B CA 1
ATOM 4262 C C . ARG B 1 97 ? 10.75 1.717 -23.922 1 76.56 97 ARG B C 1
ATOM 4264 O O . ARG B 1 97 ? 10.656 0.752 -24.688 1 76.56 97 ARG B O 1
ATOM 4271 N N . TRP B 1 98 ? 10.844 2.91 -24.266 1 73.94 98 TRP B N 1
ATOM 4272 C CA . TRP B 1 98 ? 10.68 3.262 -25.672 1 73.94 98 TRP B CA 1
ATOM 4273 C C . TRP B 1 98 ? 12 3.098 -26.422 1 73.94 98 TRP B C 1
ATOM 4275 O O . TRP B 1 98 ? 12 2.742 -27.609 1 73.94 98 TRP B O 1
ATOM 4285 N N . ALA B 1 99 ? 13.055 3.275 -25.781 1 76.44 99 ALA B N 1
ATOM 4286 C CA . ALA B 1 99 ? 14.359 3.34 -26.453 1 76.44 99 ALA B CA 1
ATOM 4287 C C . ALA B 1 99 ? 15.016 1.963 -26.5 1 76.44 99 ALA B C 1
ATOM 4289 O O . ALA B 1 99 ? 15.875 1.712 -27.344 1 76.44 99 ALA B O 1
ATOM 4290 N N . LYS B 1 100 ? 14.664 1.219 -25.688 1 72.06 100 LYS B N 1
ATOM 4291 C CA . LYS B 1 100 ? 15.32 -0.082 -25.625 1 72.06 100 LYS B CA 1
ATOM 4292 C C . LYS B 1 100 ? 15.188 -0.828 -26.953 1 72.06 100 LYS B C 1
ATOM 4294 O O . LYS B 1 100 ? 14.125 -0.812 -27.578 1 72.06 100 LYS B O 1
ATOM 4299 N N . PRO B 1 101 ? 16.422 -1.034 -27.625 1 59.94 101 PRO B N 1
ATOM 4300 C CA . PRO B 1 101 ? 16.328 -1.763 -28.891 1 59.94 101 PRO B CA 1
ATOM 4301 C C . PRO B 1 101 ? 15.375 -2.953 -28.828 1 59.94 101 PRO B C 1
ATOM 4303 O O . PRO B 1 101 ? 15.273 -3.604 -27.781 1 59.94 101 PRO B O 1
ATOM 4306 N N . LYS B 1 102 ? 14.562 -3.035 -29.766 1 50.28 102 LYS B N 1
ATOM 4307 C CA . LYS B 1 102 ? 13.836 -4.297 -29.922 1 50.28 102 LYS B CA 1
ATOM 4308 C C . LYS B 1 102 ? 14.805 -5.465 -30.078 1 50.28 102 LYS B C 1
ATOM 4310 O O . LYS B 1 102 ? 15.867 -5.324 -30.688 1 50.28 102 LYS B O 1
ATOM 4315 N N . PRO B 1 103 ? 14.781 -6.344 -29.344 1 41.06 103 PRO B N 1
ATOM 4316 C CA . PRO B 1 103 ? 15.703 -7.445 -29.625 1 41.06 103 PRO B CA 1
ATOM 4317 C C . PRO B 1 103 ? 15.844 -7.723 -31.125 1 41.06 103 PRO B C 1
ATOM 4319 O O . PRO B 1 103 ? 14.844 -7.941 -31.812 1 41.06 103 PRO B O 1
ATOM 4322 N N . VAL B 1 104 ? 16.562 -6.922 -31.75 1 37.53 104 VAL B N 1
ATOM 4323 C CA . VAL B 1 104 ? 16.828 -7.535 -33.031 1 37.53 104 VAL B CA 1
ATOM 4324 C C . VAL B 1 104 ? 17.203 -9.008 -32.844 1 37.53 104 VAL B C 1
ATOM 4326 O O . VAL B 1 104 ? 18.125 -9.328 -32.094 1 37.53 104 VAL B O 1
ATOM 4329 N N . VAL B 1 105 ? 16.344 -9.812 -33.062 1 33.81 105 VAL B N 1
ATOM 4330 C CA . VAL B 1 105 ? 16.719 -11.211 -33.219 1 33.81 105 VAL B CA 1
ATOM 4331 C C . VAL B 1 105 ? 17.906 -11.312 -34.188 1 33.81 105 VAL B C 1
ATOM 4333 O O . VAL B 1 105 ? 17.781 -11.039 -35.375 1 33.81 105 VAL B O 1
ATOM 4336 N N . ALA B 1 106 ? 18.969 -10.555 -34.031 1 37.22 106 ALA B N 1
ATOM 4337 C CA . ALA B 1 106 ? 20.062 -11.055 -34.875 1 37.22 106 ALA B CA 1
ATOM 4338 C C . ALA B 1 106 ? 19.797 -12.484 -35.344 1 37.22 106 ALA B C 1
ATOM 4340 O O . ALA B 1 106 ? 19.219 -13.281 -34.594 1 37.22 106 ALA B O 1
ATOM 4341 N N . GLU B 1 107 ? 19.688 -12.602 -36.625 1 34.16 107 GLU B N 1
ATOM 4342 C CA . GLU B 1 107 ? 19.641 -13.992 -37.031 1 34.16 107 GLU B CA 1
ATOM 4343 C C . GLU B 1 107 ? 20.594 -14.859 -36.219 1 34.16 107 GLU B C 1
ATOM 4345 O O . GLU B 1 107 ? 21.781 -14.531 -36.094 1 34.16 107 GLU B O 1
ATOM 4350 N N . PRO B 1 108 ? 20.234 -15.445 -35.094 1 36.44 108 PRO B N 1
ATOM 4351 C CA . PRO B 1 108 ? 21.219 -16.188 -34.312 1 36.44 108 PRO B CA 1
ATOM 4352 C C . PRO B 1 108 ? 22.328 -16.781 -35.188 1 36.44 108 PRO B C 1
ATOM 4354 O O . PRO B 1 108 ? 22.094 -17.094 -36.375 1 36.44 108 PRO B O 1
ATOM 4357 N N . PRO B 1 109 ? 23.547 -16.156 -35.25 1 38.75 109 PRO B N 1
ATOM 4358 C CA . PRO B 1 109 ? 24.422 -16.984 -36.062 1 38.75 109 PRO B CA 1
ATOM 4359 C C . PRO B 1 109 ? 23.922 -18.422 -36.188 1 38.75 109 PRO B C 1
ATOM 4361 O O . PRO B 1 109 ? 23.109 -18.875 -35.406 1 38.75 109 PRO B O 1
ATOM 4364 N N . LYS B 1 110 ? 24.25 -19.172 -37.156 1 38.34 110 LYS B N 1
ATOM 4365 C CA . LYS B 1 110 ? 23.703 -20.531 -37.25 1 38.34 110 LYS B CA 1
ATOM 4366 C C . LYS B 1 110 ? 23.562 -21.156 -35.844 1 38.34 110 LYS B C 1
ATOM 4368 O O . LYS B 1 110 ? 24.484 -21.094 -35.031 1 38.34 110 LYS B O 1
ATOM 4373 N N . PRO B 1 111 ? 22.375 -21.219 -35.188 1 37.72 111 PRO B N 1
ATOM 4374 C CA . PRO B 1 111 ? 22.188 -21.75 -33.844 1 37.72 111 PRO B CA 1
ATOM 4375 C C . PRO B 1 111 ? 23.188 -22.844 -33.5 1 37.72 111 PRO B C 1
ATOM 4377 O O . PRO B 1 111 ? 23.281 -23.859 -34.219 1 37.72 111 PRO B O 1
ATOM 4380 N N . VAL B 1 112 ? 24.438 -22.5 -33.312 1 40.88 112 VAL B N 1
ATOM 4381 C CA . VAL B 1 112 ? 25.016 -23.672 -32.656 1 40.88 112 VAL B CA 1
ATOM 4382 C C . VAL B 1 112 ? 23.969 -24.359 -31.797 1 40.88 112 VAL B C 1
ATOM 4384 O O . VAL B 1 112 ? 23.156 -23.703 -31.141 1 40.88 112 VAL B O 1
ATOM 4387 N N . LYS B 1 113 ? 23.422 -25.453 -32 1 45.22 113 LYS B N 1
ATOM 4388 C CA . LYS B 1 113 ? 22.328 -26.156 -31.328 1 45.22 113 LYS B CA 1
ATOM 4389 C C . LYS B 1 113 ? 22.281 -25.812 -29.844 1 45.22 113 LYS B C 1
ATOM 4391 O O . LYS B 1 113 ? 23.281 -25.969 -29.125 1 45.22 113 LYS B O 1
ATOM 4396 N N . PRO B 1 114 ? 21.625 -24.734 -29.266 1 49.91 114 PRO B N 1
ATOM 4397 C CA . PRO B 1 114 ? 21.531 -24.391 -27.844 1 49.91 114 PRO B CA 1
ATOM 4398 C C . PRO B 1 114 ? 21.672 -25.609 -26.938 1 49.91 114 PRO B C 1
ATOM 4400 O O . PRO B 1 114 ? 21.109 -26.672 -27.219 1 49.91 114 PRO B O 1
ATOM 4403 N N . ARG B 1 115 ? 22.797 -25.703 -26.188 1 63.25 115 ARG B N 1
ATOM 4404 C CA . ARG B 1 115 ? 22.969 -26.797 -25.234 1 63.25 115 ARG B CA 1
ATOM 4405 C C . ARG B 1 115 ? 21.703 -27.047 -24.438 1 63.25 115 ARG B C 1
ATOM 4407 O O . ARG B 1 115 ? 21.094 -26.109 -23.906 1 63.25 115 ARG B O 1
ATOM 4414 N N . ASP B 1 116 ? 21.031 -28 -24.625 1 83.81 116 ASP B N 1
ATOM 4415 C CA . ASP B 1 116 ? 19.859 -28.438 -23.875 1 83.81 116 ASP B CA 1
ATOM 4416 C C . ASP B 1 116 ? 20.203 -28.672 -22.406 1 83.81 116 ASP B C 1
ATOM 4418 O O . ASP B 1 116 ? 20.672 -29.734 -22.031 1 83.81 116 ASP B O 1
ATOM 4422 N N . TRP B 1 117 ? 20.094 -27.578 -21.531 1 86.31 117 TRP B N 1
ATOM 4423 C CA . TRP B 1 117 ? 20.453 -27.656 -20.125 1 86.31 117 TRP B CA 1
ATOM 4424 C C . TRP B 1 117 ? 19.828 -28.875 -19.469 1 86.31 117 TRP B C 1
ATOM 4426 O O . TRP B 1 117 ? 20.438 -29.5 -18.578 1 86.31 117 TRP B O 1
ATOM 4436 N N . PHE B 1 118 ? 18.656 -29.078 -19.875 1 90.12 118 PHE B N 1
ATOM 4437 C CA . PHE B 1 118 ? 17.891 -30.172 -19.281 1 90.12 118 PHE B CA 1
ATOM 4438 C C . PHE B 1 118 ? 18.531 -31.516 -19.609 1 90.12 118 PHE B C 1
ATOM 4440 O O . PHE B 1 118 ? 18.688 -32.375 -18.719 1 90.12 118 PHE B O 1
ATOM 4447 N N . LYS B 1 119 ? 18.953 -31.641 -20.812 1 91.06 119 LYS B N 1
ATOM 4448 C CA . LYS B 1 119 ? 19.656 -32.844 -21.219 1 91.06 119 LYS B CA 1
ATOM 4449 C C . LYS B 1 119 ? 21 -32.969 -20.5 1 91.06 119 LYS B C 1
ATOM 4451 O O . LYS B 1 119 ? 21.375 -34.062 -20.047 1 91.06 119 LYS B O 1
ATOM 4456 N N . GLU B 1 120 ? 21.656 -31.891 -20.406 1 90 120 GLU B N 1
ATOM 4457 C CA . GLU B 1 120 ? 22.969 -31.891 -19.75 1 90 120 GLU B CA 1
ATOM 4458 C C . GLU B 1 120 ? 22.844 -32.281 -18.281 1 90 120 GLU B C 1
ATOM 4460 O O . GLU B 1 120 ? 23.688 -33.031 -17.766 1 90 120 GLU B O 1
ATOM 4465 N N . ARG B 1 121 ? 21.859 -31.875 -17.703 1 90 121 ARG B N 1
ATOM 4466 C CA . ARG B 1 121 ? 21.672 -32.156 -16.281 1 90 121 ARG B CA 1
ATOM 4467 C C . ARG B 1 121 ? 21.25 -33.594 -16.047 1 90 121 ARG B C 1
ATOM 4469 O O . ARG B 1 121 ? 21.672 -34.219 -15.078 1 90 121 ARG B O 1
ATOM 4476 N N . LEU B 1 122 ? 20.469 -34.125 -16.953 1 92.88 122 LEU B N 1
ATOM 4477 C CA . LEU B 1 122 ? 19.984 -35.469 -16.781 1 92.88 122 LEU B CA 1
ATOM 4478 C C . LEU B 1 122 ? 21.047 -36.5 -17.188 1 92.88 122 LEU B C 1
ATOM 4480 O O . LEU B 1 122 ? 21.109 -37.594 -16.641 1 92.88 122 LEU B O 1
ATOM 4484 N N . ASP B 1 123 ? 21.906 -36.094 -18.078 1 89.75 123 ASP B N 1
ATOM 4485 C CA . ASP B 1 123 ? 22.906 -37 -18.625 1 89.75 123 ASP B CA 1
ATOM 4486 C C . ASP B 1 123 ? 23.859 -37.469 -17.516 1 89.75 123 ASP B C 1
ATOM 4488 O O . ASP B 1 123 ? 24.391 -38.594 -17.578 1 89.75 123 ASP B O 1
ATOM 4492 N N . ASN B 1 124 ? 24.031 -36.688 -16.531 1 88 124 ASN B N 1
ATOM 4493 C CA . ASN B 1 124 ? 25 -37 -15.492 1 88 124 ASN B CA 1
ATOM 4494 C C . ASN B 1 124 ? 24.375 -37.844 -14.367 1 88 124 ASN B C 1
ATOM 4496 O O . ASN B 1 124 ? 25.047 -38.156 -13.398 1 88 124 ASN B O 1
ATOM 4500 N N . ILE B 1 125 ? 23.141 -38.281 -14.555 1 93.81 125 ILE B N 1
ATOM 4501 C CA . ILE B 1 125 ? 22.453 -39.031 -13.508 1 93.81 125 ILE B CA 1
ATOM 4502 C C . ILE B 1 125 ? 22.359 -40.5 -13.906 1 93.81 125 ILE B C 1
ATOM 4504 O O . ILE B 1 125 ? 21.891 -40.844 -15 1 93.81 125 ILE B O 1
ATOM 4508 N N . HIS B 1 126 ? 22.719 -41.469 -12.938 1 92.56 126 HIS B N 1
ATOM 4509 C CA . HIS B 1 126 ? 22.812 -42.844 -13.344 1 92.56 126 HIS B CA 1
ATOM 4510 C C . HIS B 1 126 ? 22.016 -43.75 -12.414 1 92.56 126 HIS B C 1
ATOM 4512 O O . HIS B 1 126 ? 22.094 -45 -12.508 1 92.56 126 HIS B O 1
ATOM 4518 N N . SER B 1 127 ? 21.312 -43.188 -11.523 1 93.94 127 SER B N 1
ATOM 4519 C CA . SER B 1 127 ? 20.531 -44 -10.602 1 93.94 127 SER B CA 1
ATOM 4520 C C . SER B 1 127 ? 19.109 -43.438 -10.453 1 93.94 127 SER B C 1
ATOM 4522 O O . SER B 1 127 ? 18.906 -42.219 -10.453 1 93.94 127 SER B O 1
ATOM 4524 N N . ALA B 1 128 ? 18.172 -44.375 -10.352 1 95.88 128 ALA B N 1
ATOM 4525 C CA . ALA B 1 128 ? 16.766 -44.031 -10.141 1 95.88 128 ALA B CA 1
ATOM 4526 C C . ALA B 1 128 ? 16.078 -45.094 -9.258 1 95.88 128 ALA B C 1
ATOM 4528 O O . ALA B 1 128 ? 16.516 -46.25 -9.219 1 95.88 128 ALA B O 1
ATOM 4529 N N . SER B 1 129 ? 15.141 -44.688 -8.523 1 96 129 SER B N 1
ATOM 4530 C CA . SER B 1 129 ? 14.367 -45.594 -7.684 1 96 129 SER B CA 1
ATOM 4531 C C . SER B 1 129 ? 12.914 -45.156 -7.582 1 96 129 SER B C 1
ATOM 4533 O O . SER B 1 129 ? 12.625 -43.969 -7.5 1 96 129 SER B O 1
ATOM 4535 N N . ILE B 1 130 ? 12.031 -46.094 -7.566 1 95.56 130 ILE B N 1
ATOM 4536 C CA . ILE B 1 130 ? 10.602 -45.781 -7.469 1 95.56 130 ILE B CA 1
ATOM 4537 C C . ILE B 1 130 ? 10.234 -45.5 -6.016 1 95.56 130 ILE B C 1
ATOM 4539 O O . ILE B 1 130 ? 10.531 -46.281 -5.117 1 95.56 130 ILE B O 1
ATOM 4543 N N . VAL B 1 131 ? 9.664 -44.375 -5.738 1 95.06 131 VAL B N 1
ATOM 4544 C CA . VAL B 1 131 ? 9.234 -43.938 -4.414 1 95.06 131 VAL B CA 1
ATOM 4545 C C . VAL B 1 131 ? 7.758 -44.281 -4.219 1 95.06 131 VAL B C 1
ATOM 4547 O O . VAL B 1 131 ? 7.375 -44.875 -3.195 1 95.06 131 VAL B O 1
ATOM 4550 N N . TYR B 1 132 ? 6.922 -43.875 -5.094 1 96.94 132 TYR B N 1
ATOM 4551 C CA . TYR B 1 132 ? 5.508 -44.25 -5.16 1 96.94 132 TYR B CA 1
ATOM 4552 C C . TYR B 1 132 ? 5.219 -45.094 -6.391 1 96.94 132 TYR B C 1
ATOM 4554 O O . TYR B 1 132 ? 5.672 -44.781 -7.492 1 96.94 132 TYR B O 1
ATOM 4562 N N . PRO B 1 133 ? 4.508 -46.125 -6.277 1 96.06 133 PRO B N 1
ATOM 4563 C CA . PRO B 1 133 ? 4.309 -47.062 -7.375 1 96.06 133 PRO B CA 1
ATOM 4564 C C . PRO B 1 133 ? 3.703 -46.406 -8.617 1 96.06 133 PRO B C 1
ATOM 4566 O O . PRO B 1 133 ? 2.84 -45.531 -8.5 1 96.06 133 PRO B O 1
ATOM 4569 N N . LEU B 1 134 ? 4.188 -46.906 -9.742 1 96.5 134 LEU B N 1
ATOM 4570 C CA . LEU B 1 134 ? 3.688 -46.438 -11.023 1 96.5 134 LEU B CA 1
ATOM 4571 C C . LEU B 1 134 ? 2.346 -47.094 -11.359 1 96.5 134 LEU B C 1
ATOM 4573 O O . LEU B 1 134 ? 2.137 -48.25 -11.094 1 96.5 134 LEU B O 1
ATOM 4577 N N . SER B 1 135 ? 1.436 -46.312 -11.875 1 96.88 135 SER B N 1
ATOM 4578 C CA . SER B 1 135 ? 0.214 -46.875 -12.445 1 96.88 135 SER B CA 1
ATOM 4579 C C . SER B 1 135 ? 0.52 -47.75 -13.641 1 96.88 135 SER B C 1
ATOM 4581 O O . SER B 1 135 ? 1.647 -47.781 -14.141 1 96.88 135 SER B O 1
ATOM 4583 N N . ASP B 1 136 ? -0.493 -48.438 -14.133 1 95.31 136 ASP B N 1
ATOM 4584 C CA . ASP B 1 136 ? -0.331 -49.281 -15.312 1 95.31 136 ASP B CA 1
ATOM 4585 C C . ASP B 1 136 ? 0.037 -48.438 -16.531 1 95.31 136 ASP B C 1
ATOM 4587 O O . ASP B 1 136 ? 0.892 -48.844 -17.328 1 95.31 136 ASP B O 1
ATOM 4591 N N . GLN B 1 137 ? -0.515 -47.312 -16.641 1 96.12 137 GLN B N 1
ATOM 4592 C CA . GLN B 1 137 ? -0.26 -46.438 -17.781 1 96.12 137 GLN B CA 1
ATOM 4593 C C . GLN B 1 137 ? 1.171 -45.906 -17.766 1 96.12 137 GLN B C 1
ATOM 4595 O O . GLN B 1 137 ? 1.852 -45.875 -18.797 1 96.12 137 GLN B O 1
ATOM 4600 N N . ALA B 1 138 ? 1.587 -45.469 -16.594 1 95.81 138 ALA B N 1
ATOM 4601 C CA . ALA B 1 138 ? 2.943 -44.938 -16.469 1 95.81 138 ALA B CA 1
ATOM 4602 C C . ALA B 1 138 ? 3.98 -46.062 -16.688 1 95.81 138 ALA B C 1
ATOM 4604 O O . ALA B 1 138 ? 5.004 -45.812 -17.328 1 95.81 138 ALA B O 1
ATOM 4605 N N . SER B 1 139 ? 3.672 -47.25 -16.172 1 93.94 139 SER B N 1
ATOM 4606 C CA . SER B 1 139 ? 4.566 -48.375 -16.344 1 93.94 139 SER B CA 1
ATOM 4607 C C . SER B 1 139 ? 4.695 -48.75 -17.812 1 93.94 139 SER B C 1
ATOM 4609 O O . SER B 1 139 ? 5.793 -49.062 -18.281 1 93.94 139 SER B O 1
ATOM 4611 N N . ALA B 1 140 ? 3.59 -48.75 -18.469 1 93.56 140 ALA B N 1
ATOM 4612 C CA . ALA B 1 140 ? 3.586 -49.062 -19.891 1 93.56 140 ALA B CA 1
ATOM 4613 C C . ALA B 1 140 ? 4.434 -48.094 -20.688 1 93.56 140 ALA B C 1
ATOM 4615 O O . ALA B 1 140 ? 5.141 -48.469 -21.609 1 93.56 140 ALA B O 1
ATOM 4616 N N . LEU B 1 141 ? 4.383 -46.844 -20.391 1 94 141 LEU B N 1
ATOM 4617 C CA . LEU B 1 141 ? 5.172 -45.812 -21.062 1 94 141 LEU B CA 1
ATOM 4618 C C . LEU B 1 141 ? 6.664 -46.031 -20.82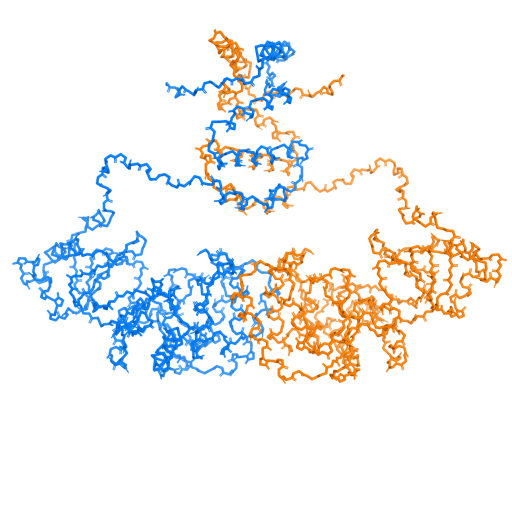8 1 94 141 LEU B C 1
ATOM 4620 O O . LEU B 1 141 ? 7.461 -45.938 -21.766 1 94 141 LEU B O 1
ATOM 4624 N N . LEU B 1 142 ? 6.957 -46.281 -19.609 1 92.31 142 LEU B N 1
ATOM 4625 C CA . LEU B 1 142 ? 8.359 -46.531 -19.266 1 92.31 142 LEU B CA 1
ATOM 4626 C C . LEU B 1 142 ? 8.898 -47.75 -19.984 1 92.31 142 LEU B C 1
ATOM 4628 O O . LEU B 1 142 ? 10.062 -47.781 -20.391 1 92.31 142 LEU B O 1
ATOM 4632 N N . GLN B 1 143 ? 8.078 -48.75 -20.172 1 91.06 143 GLN B N 1
ATOM 4633 C CA . GLN B 1 143 ? 8.469 -50 -20.781 1 91.06 143 GLN B CA 1
ATOM 4634 C C . GLN B 1 143 ? 8.789 -49.812 -22.266 1 91.06 143 GLN B C 1
ATOM 4636 O O . GLN B 1 143 ? 9.562 -50.594 -22.844 1 91.06 143 GLN B O 1
ATOM 4641 N N . THR B 1 144 ? 8.219 -48.812 -22.828 1 91.31 144 THR B N 1
ATOM 4642 C CA . THR B 1 144 ? 8.516 -48.531 -24.234 1 91.31 144 THR B CA 1
ATOM 4643 C C . THR B 1 144 ? 9.961 -48.094 -24.406 1 91.31 144 THR B C 1
ATOM 4645 O O . THR B 1 144 ? 10.5 -48.125 -25.516 1 91.31 144 THR B O 1
ATOM 4648 N N . HIS B 1 145 ? 10.594 -47.688 -23.359 1 90 145 HIS B N 1
ATOM 4649 C CA . HIS B 1 145 ? 11.969 -47.188 -23.406 1 90 145 HIS B CA 1
ATOM 4650 C C . HIS B 1 145 ? 12.914 -48.125 -22.672 1 90 145 HIS B C 1
ATOM 4652 O O . HIS B 1 145 ? 14.062 -47.75 -22.391 1 90 145 HIS B O 1
ATOM 4658 N N . SER B 1 146 ? 12.359 -49.125 -22.172 1 82.12 146 SER B N 1
ATOM 4659 C CA . SER B 1 146 ? 13.164 -50.062 -21.391 1 82.12 146 SER B CA 1
ATOM 4660 C C . SER B 1 146 ? 13.352 -51.375 -22.109 1 82.12 146 SER B C 1
ATOM 4662 O O . SER B 1 146 ? 12.453 -51.844 -22.828 1 82.12 146 SER B O 1
ATOM 4664 N N . LYS B 1 147 ? 14.555 -51.938 -21.969 1 73.56 147 LYS B N 1
ATOM 4665 C CA . LYS B 1 147 ? 14.812 -53.281 -22.5 1 73.56 147 LYS B CA 1
ATOM 4666 C C . LYS B 1 147 ? 14.406 -54.344 -21.5 1 73.56 147 LYS B C 1
ATOM 4668 O O . LYS B 1 147 ? 14.273 -55.531 -21.859 1 73.56 147 LYS B O 1
ATOM 4673 N N . SER B 1 148 ? 14.281 -53.906 -20.266 1 69.44 148 SER B N 1
ATOM 4674 C CA . SER B 1 148 ? 13.969 -54.875 -19.203 1 69.44 148 SER B CA 1
ATOM 4675 C C . SER B 1 148 ? 12.711 -54.469 -18.438 1 69.44 148 SER B C 1
ATOM 4677 O O . SER B 1 148 ? 12.406 -53.281 -18.328 1 69.44 148 SER B O 1
ATOM 4679 N N . ARG B 1 149 ? 11.875 -55.438 -18.078 1 68.06 149 ARG B N 1
ATOM 4680 C CA . ARG B 1 149 ? 10.68 -55.188 -17.281 1 68.06 149 ARG B CA 1
ATOM 4681 C C . ARG B 1 149 ? 11.023 -55.156 -15.797 1 68.06 149 ARG B C 1
ATOM 4683 O O . ARG B 1 149 ? 10.133 -55 -14.953 1 68.06 149 ARG B O 1
ATOM 4690 N N . ASP B 1 150 ? 12.305 -55.312 -15.484 1 71.19 150 ASP B N 1
ATOM 4691 C CA . ASP B 1 150 ? 12.75 -55.344 -14.094 1 71.19 150 ASP B CA 1
ATOM 4692 C C . ASP B 1 150 ? 13.211 -53.938 -13.641 1 71.19 150 ASP B C 1
ATOM 4694 O O . ASP B 1 150 ? 14.234 -53.438 -14.102 1 71.19 150 ASP B O 1
ATOM 4698 N N . TYR B 1 151 ? 12.383 -53.281 -12.766 1 76.69 151 TYR B N 1
ATOM 4699 C CA . TYR B 1 151 ? 12.695 -51.938 -12.305 1 76.69 151 TYR B CA 1
ATOM 4700 C C . TYR B 1 151 ? 13.625 -51.969 -11.094 1 76.69 151 TYR B C 1
ATOM 4702 O O . TYR B 1 151 ? 13.914 -50.938 -10.484 1 76.69 151 TYR B O 1
ATOM 4710 N N . SER B 1 152 ? 14.125 -53.156 -10.766 1 81.88 152 SER B N 1
ATOM 4711 C CA . SER B 1 152 ? 15.047 -53.281 -9.641 1 81.88 152 SER B CA 1
ATOM 4712 C C . SER B 1 152 ? 16.438 -52.812 -10.016 1 81.88 152 SER B C 1
ATOM 4714 O O . SER B 1 152 ? 17.234 -52.469 -9.133 1 81.88 152 SER B O 1
ATOM 4716 N N . ASP B 1 153 ? 16.656 -52.781 -11.234 1 87.44 153 ASP B N 1
ATOM 4717 C CA . ASP B 1 153 ? 17.938 -52.25 -11.703 1 87.44 153 ASP B CA 1
ATOM 4718 C C . ASP B 1 153 ? 17.891 -50.719 -11.797 1 87.44 153 ASP B C 1
ATOM 4720 O O . ASP B 1 153 ? 17.328 -50.156 -12.742 1 87.44 153 ASP B O 1
ATOM 4724 N N . GLU B 1 154 ? 18.609 -50.094 -10.906 1 91.75 154 GLU B N 1
ATOM 4725 C CA . GLU B 1 154 ? 18.562 -48.625 -10.773 1 91.75 154 GLU B CA 1
ATOM 4726 C C . GLU B 1 154 ? 19.125 -47.938 -12.016 1 91.75 154 GLU B C 1
ATOM 4728 O O . GLU B 1 154 ? 18.609 -46.906 -12.43 1 91.75 154 GLU B O 1
ATOM 4733 N N . GLU B 1 155 ? 20.141 -48.469 -12.555 1 91.31 155 GLU B N 1
ATOM 4734 C CA . GLU B 1 155 ? 20.766 -47.875 -13.727 1 91.31 155 GLU B CA 1
ATOM 4735 C C . GLU B 1 155 ? 19.875 -48 -14.961 1 91.31 155 GLU B C 1
ATOM 4737 O O . GLU B 1 155 ? 19.766 -47.062 -15.758 1 91.31 155 GLU B O 1
ATOM 4742 N N . ALA B 1 156 ? 19.297 -49.156 -15.094 1 91.5 156 ALA B N 1
ATOM 4743 C CA . ALA B 1 156 ? 18.391 -49.406 -16.219 1 91.5 156 ALA B CA 1
ATOM 4744 C C . ALA B 1 156 ? 17.156 -48.5 -16.125 1 91.5 156 ALA B C 1
ATOM 4746 O O . ALA B 1 156 ? 16.719 -47.969 -17.141 1 91.5 156 ALA B O 1
ATOM 4747 N N . LEU B 1 157 ? 16.703 -48.438 -14.906 1 93.94 157 LEU B N 1
ATOM 4748 C CA . LEU B 1 157 ? 15.547 -47.562 -14.688 1 93.94 157 LEU B CA 1
ATOM 4749 C C . LEU B 1 157 ? 15.883 -46.125 -15.031 1 93.94 157 LEU B C 1
ATOM 4751 O O . LEU B 1 157 ? 15.102 -45.438 -15.695 1 93.94 157 LEU B O 1
ATOM 4755 N N . ALA B 1 158 ? 17.047 -45.656 -14.602 1 95.25 158 ALA B N 1
ATOM 4756 C CA . ALA B 1 158 ? 17.484 -44.281 -14.883 1 95.25 158 ALA B CA 1
ATOM 4757 C C . ALA B 1 158 ? 17.594 -44.031 -16.391 1 95.25 158 ALA B C 1
ATOM 4759 O O . ALA B 1 158 ? 17.141 -43 -16.891 1 95.25 158 ALA B O 1
ATOM 4760 N N . THR B 1 159 ? 18.141 -44.969 -17.094 1 93.25 159 THR B N 1
ATOM 4761 C CA . THR B 1 159 ? 18.344 -44.844 -18.531 1 93.25 159 THR B CA 1
ATOM 4762 C C . THR B 1 159 ? 17 -44.781 -19.266 1 93.25 159 THR B C 1
ATOM 4764 O O . THR B 1 159 ? 16.812 -43.938 -20.141 1 93.25 159 THR B O 1
ATOM 4767 N N . SER B 1 160 ? 16.125 -45.656 -18.875 1 94.31 160 SER B N 1
ATOM 4768 C CA . SER B 1 160 ? 14.812 -45.688 -19.516 1 94.31 160 SER B CA 1
ATOM 4769 C C . SER B 1 160 ? 14.031 -44.406 -19.219 1 94.31 160 SER B C 1
ATOM 4771 O O . SER B 1 160 ? 13.352 -43.875 -20.094 1 94.31 160 SER B O 1
ATOM 4773 N N . LEU B 1 161 ? 14.125 -44.031 -18 1 96.06 161 LEU B N 1
ATOM 4774 C CA . LEU B 1 161 ? 13.406 -42.844 -17.578 1 96.06 161 LEU B CA 1
ATOM 4775 C C . LEU B 1 161 ? 13.938 -41.594 -18.312 1 96.06 161 LEU B C 1
ATOM 4777 O O . LEU B 1 161 ? 13.156 -40.781 -18.781 1 96.06 161 LEU B O 1
ATOM 4781 N N . LYS B 1 162 ? 15.195 -41.406 -18.406 1 96.25 162 LYS B N 1
ATOM 4782 C CA . LYS B 1 162 ? 15.805 -40.312 -19.125 1 96.25 162 LYS B CA 1
ATOM 4783 C C . LYS B 1 162 ? 15.414 -40.312 -20.594 1 96.25 162 LYS B C 1
ATOM 4785 O O . LYS B 1 162 ? 15.094 -39.25 -21.156 1 96.25 162 LYS B O 1
ATOM 4790 N N . SER B 1 163 ? 15.469 -41.438 -21.188 1 95.19 163 SER B N 1
ATOM 4791 C CA . SER B 1 163 ? 15.078 -41.594 -22.578 1 95.19 163 SER B CA 1
ATOM 4792 C C . SER B 1 163 ? 13.633 -41.125 -22.797 1 95.19 163 SER B C 1
ATOM 4794 O O . SER B 1 163 ? 13.336 -40.375 -23.719 1 95.19 163 SER B O 1
ATOM 4796 N N . LEU B 1 164 ? 12.789 -41.625 -21.953 1 96.44 164 LEU B N 1
ATOM 4797 C CA . LEU B 1 164 ? 11.375 -41.25 -22.047 1 96.44 164 LEU B CA 1
ATOM 4798 C C . LEU B 1 164 ? 11.195 -39.75 -21.922 1 96.44 164 LEU B C 1
ATOM 4800 O O . LEU B 1 164 ? 10.547 -39.125 -22.766 1 96.44 164 LEU B O 1
ATOM 4804 N N . VAL B 1 165 ? 11.789 -39.094 -20.875 1 97.12 165 VAL B N 1
ATOM 4805 C CA . VAL B 1 165 ? 11.625 -37.656 -20.578 1 97.12 165 VAL B CA 1
ATOM 4806 C C . VAL B 1 165 ? 12.211 -36.844 -21.719 1 97.12 165 VAL B C 1
ATOM 4808 O O . VAL B 1 165 ? 11.57 -35.875 -22.188 1 97.12 165 VAL B O 1
ATOM 4811 N N . LEU B 1 166 ? 13.383 -37.188 -22.219 1 95.25 166 LEU B N 1
ATOM 4812 C CA . LEU B 1 166 ? 14.102 -36.375 -23.203 1 95.25 166 LEU B CA 1
ATOM 4813 C C . LEU B 1 166 ? 13.453 -36.5 -24.578 1 95.25 166 LEU B C 1
ATOM 4815 O O . LEU B 1 166 ? 13.609 -35.594 -25.422 1 95.25 166 LEU B O 1
ATOM 4819 N N . ASN B 1 167 ? 12.703 -37.531 -24.797 1 94.81 167 ASN B N 1
ATOM 4820 C CA . ASN B 1 167 ? 12.055 -37.719 -26.094 1 94.81 167 ASN B CA 1
ATOM 4821 C C . ASN B 1 167 ? 10.602 -37.25 -26.062 1 94.81 167 ASN B C 1
ATOM 4823 O O . ASN B 1 167 ? 9.867 -37.406 -27.031 1 94.81 167 ASN B O 1
ATOM 4827 N N . SER B 1 168 ? 10.164 -36.75 -25 1 96.62 168 SER B N 1
ATOM 4828 C CA . SER B 1 168 ? 8.805 -36.219 -24.844 1 96.62 168 SER B CA 1
ATOM 4829 C C . SER B 1 168 ? 8.758 -34.719 -25.156 1 96.62 168 SER B C 1
ATOM 4831 O O . SER B 1 168 ? 9.773 -34.031 -25.062 1 96.62 168 SER B O 1
ATOM 4833 N N . GLU B 1 169 ? 7.578 -34.281 -25.516 1 96.25 169 GLU B N 1
ATOM 4834 C CA . GLU B 1 169 ? 7.371 -32.875 -25.812 1 96.25 169 GLU B CA 1
ATOM 4835 C C . GLU B 1 169 ? 7.48 -32 -24.547 1 96.25 169 GLU B C 1
ATOM 4837 O O . GLU B 1 169 ? 6.812 -32.281 -23.547 1 96.25 169 GLU B O 1
ATOM 4842 N N . ARG B 1 170 ? 8.266 -31 -24.609 1 95.31 170 ARG B N 1
ATOM 4843 C CA . ARG B 1 170 ? 8.469 -30.125 -23.469 1 95.31 170 ARG B CA 1
ATOM 4844 C C . ARG B 1 170 ? 7.359 -29.078 -23.375 1 95.31 170 ARG B C 1
ATOM 4846 O O . ARG B 1 170 ? 7.156 -28.297 -24.312 1 95.31 170 ARG B O 1
ATOM 4853 N N . LEU B 1 171 ? 6.723 -29.031 -22.281 1 95.12 171 LEU B N 1
ATOM 4854 C CA . LEU B 1 171 ? 5.629 -28.078 -22.047 1 95.12 171 LEU B CA 1
ATOM 4855 C C . LEU B 1 171 ? 6.117 -26.875 -21.266 1 95.12 171 LEU B C 1
ATOM 4857 O O . LEU B 1 171 ? 5.582 -25.766 -21.422 1 95.12 171 LEU B O 1
ATOM 4861 N N . PHE B 1 172 ? 6.988 -27.094 -20.406 1 92.69 172 PHE B N 1
ATOM 4862 C CA . PHE B 1 172 ? 7.578 -26.094 -19.531 1 92.69 172 PHE B CA 1
ATOM 4863 C C . PHE B 1 172 ? 9.016 -26.453 -19.172 1 92.69 172 PHE B C 1
ATOM 4865 O O . PHE B 1 172 ? 9.344 -27.625 -19.031 1 92.69 172 PHE B O 1
ATOM 4872 N N . ASP B 1 173 ? 9.852 -25.469 -19.094 1 90.44 173 ASP B N 1
ATOM 4873 C CA . ASP B 1 173 ? 11.203 -25.719 -18.594 1 90.44 173 ASP B CA 1
ATOM 4874 C C . ASP B 1 173 ? 11.797 -24.453 -17.969 1 90.44 173 ASP B C 1
ATOM 4876 O O . ASP B 1 173 ? 11.68 -23.359 -18.547 1 90.44 173 ASP B O 1
ATOM 4880 N N . ASN B 1 174 ? 12.289 -24.594 -16.828 1 89.44 174 ASN B N 1
ATOM 4881 C CA . ASN B 1 174 ? 12.984 -23.609 -16.016 1 89.44 174 ASN B CA 1
ATOM 4882 C C . ASN B 1 174 ? 14.156 -24.234 -15.258 1 89.44 174 ASN B C 1
ATOM 4884 O O . ASN B 1 174 ? 13.977 -25.203 -14.531 1 89.44 174 ASN B O 1
ATOM 4888 N N . ILE B 1 175 ? 15.273 -23.719 -15.414 1 84.38 175 ILE B N 1
ATOM 4889 C CA . ILE B 1 175 ? 16.5 -24.328 -14.898 1 84.38 175 ILE B CA 1
ATOM 4890 C C . ILE B 1 175 ? 16.406 -24.469 -13.383 1 84.38 175 ILE B C 1
ATOM 4892 O O . ILE B 1 175 ? 16.969 -25.391 -12.805 1 84.38 175 ILE B O 1
ATOM 4896 N N . ILE B 1 176 ? 15.648 -23.641 -12.781 1 81.62 176 ILE B N 1
ATOM 4897 C CA . ILE B 1 176 ? 15.555 -23.641 -11.32 1 81.62 176 ILE B CA 1
ATOM 4898 C C . ILE B 1 176 ? 14.422 -24.562 -10.883 1 81.62 176 ILE B C 1
ATOM 4900 O O . ILE B 1 176 ? 14.57 -25.328 -9.922 1 81.62 176 ILE B O 1
ATOM 4904 N N . ARG B 1 177 ? 13.375 -24.594 -11.688 1 87.81 177 ARG B N 1
ATOM 4905 C CA . ARG B 1 177 ? 12.156 -25.266 -11.242 1 87.81 177 ARG B CA 1
ATOM 4906 C C . ARG B 1 177 ? 12.023 -26.656 -11.875 1 87.81 177 ARG B C 1
ATOM 4908 O O . ARG B 1 177 ? 11.258 -27.484 -11.398 1 87.81 177 ARG B O 1
ATOM 4915 N N . GLY B 1 178 ? 12.703 -26.859 -12.977 1 93.06 178 GLY B N 1
ATOM 4916 C CA . GLY B 1 178 ? 12.617 -28.141 -13.672 1 93.06 178 GLY B CA 1
ATOM 4917 C C . GLY B 1 178 ? 11.828 -28.062 -14.961 1 93.06 178 GLY B C 1
ATOM 4918 O O . GLY B 1 178 ? 11.875 -27.047 -15.664 1 93.06 178 GLY B O 1
ATOM 4919 N N . ALA B 1 179 ? 11.266 -29.219 -15.242 1 96.06 179 ALA B N 1
ATOM 4920 C CA . ALA B 1 179 ? 10.57 -29.281 -16.531 1 96.06 179 ALA B CA 1
ATOM 4921 C C . ALA B 1 179 ? 9.312 -30.141 -16.438 1 96.06 179 ALA B C 1
ATOM 4923 O O . ALA B 1 179 ? 9.188 -30.984 -15.539 1 96.06 179 ALA B O 1
ATOM 4924 N N . VAL B 1 180 ? 8.406 -29.797 -17.297 1 97.81 180 VAL B N 1
ATOM 4925 C CA . VAL B 1 180 ? 7.211 -30.609 -17.5 1 97.81 180 VAL B CA 1
ATOM 4926 C C . VAL B 1 180 ? 7.121 -31.047 -18.953 1 97.81 180 VAL B C 1
ATOM 4928 O O . VAL B 1 180 ? 7.25 -30.234 -19.875 1 97.81 180 VAL B O 1
ATOM 4931 N N . VAL B 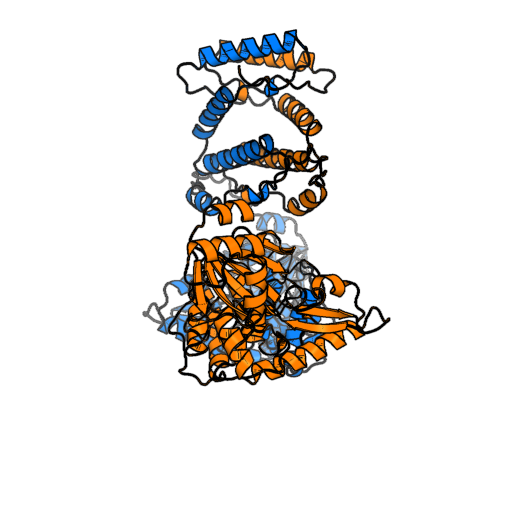1 181 ? 6.918 -32.406 -19.156 1 97.81 181 VAL B N 1
ATOM 4932 C CA . VAL B 1 181 ? 6.867 -32.906 -20.531 1 97.81 181 VAL B CA 1
ATOM 4933 C C . VAL B 1 181 ? 5.574 -33.688 -20.734 1 97.81 181 VAL B C 1
ATOM 4935 O O . VAL B 1 181 ? 5.008 -34.219 -19.781 1 97.81 181 VAL B O 1
ATOM 4938 N N . LYS B 1 182 ? 5.109 -33.625 -21.922 1 98.12 182 LYS B N 1
ATOM 4939 C CA . LYS B 1 182 ? 3.986 -34.438 -22.359 1 98.12 182 LYS B CA 1
ATOM 4940 C C . LYS B 1 182 ? 4.469 -35.781 -22.891 1 98.12 182 LYS B C 1
ATOM 4942 O O . LYS B 1 182 ? 4.949 -35.875 -24.016 1 98.12 182 LYS B O 1
ATOM 4947 N N . ALA B 1 183 ? 4.332 -36.812 -22.094 1 97.44 183 ALA B N 1
ATOM 4948 C CA . ALA B 1 183 ? 4.801 -38.156 -22.5 1 97.44 183 ALA B CA 1
ATOM 4949 C C . ALA B 1 183 ? 3.9 -38.75 -23.562 1 97.44 183 ALA B C 1
ATOM 4951 O O . ALA B 1 183 ? 4.383 -39.375 -24.516 1 97.44 183 ALA B O 1
ATOM 4952 N N . ASN B 1 184 ? 2.621 -38.562 -23.422 1 96.25 184 ASN B N 1
ATOM 4953 C CA . ASN B 1 184 ? 1.611 -38.906 -24.422 1 96.25 184 ASN B CA 1
ATOM 4954 C C . ASN B 1 184 ? 0.301 -38.188 -24.156 1 96.25 184 ASN B C 1
ATOM 4956 O O . ASN B 1 184 ? 0.275 -37.188 -23.438 1 96.25 184 ASN B O 1
ATOM 4960 N N . ASP B 1 185 ? -0.807 -38.625 -24.75 1 96.12 185 ASP B N 1
ATOM 4961 C CA . ASP B 1 185 ? -2.059 -37.875 -24.688 1 96.12 185 ASP B CA 1
ATOM 4962 C C . ASP B 1 185 ? -2.73 -38.031 -23.312 1 96.12 185 ASP B C 1
ATOM 4964 O O . ASP B 1 185 ? -3.678 -37.312 -23 1 96.12 185 ASP B O 1
ATOM 4968 N N . ASP B 1 186 ? -2.092 -38.906 -22.469 1 97 186 ASP B N 1
ATOM 4969 C CA . ASP B 1 186 ? -2.756 -39.188 -21.203 1 97 186 ASP B CA 1
ATOM 4970 C C . ASP B 1 186 ? -1.867 -38.812 -20.016 1 97 186 ASP B C 1
ATOM 4972 O O . ASP B 1 186 ? -2.357 -38.625 -18.906 1 97 186 ASP B O 1
ATOM 4976 N N . ILE B 1 187 ? -0.569 -38.812 -20.266 1 98.25 187 ILE B N 1
ATOM 4977 C CA . ILE B 1 187 ? 0.346 -38.688 -19.141 1 98.25 187 ILE B CA 1
ATOM 4978 C C . ILE B 1 187 ? 1.308 -37.531 -19.375 1 98.25 187 ILE B C 1
ATOM 4980 O O . ILE B 1 187 ? 1.871 -37.375 -20.453 1 98.25 187 ILE B O 1
ATOM 4984 N N . ALA B 1 188 ? 1.428 -36.688 -18.375 1 98.56 188 ALA B N 1
ATOM 4985 C CA . ALA B 1 188 ? 2.484 -35.688 -18.266 1 98.56 188 ALA B CA 1
ATOM 4986 C C . ALA B 1 188 ? 3.492 -36.062 -17.188 1 98.56 188 ALA B C 1
ATOM 4988 O O . ALA B 1 188 ? 3.16 -36.75 -16.234 1 98.56 188 ALA B O 1
ATOM 4989 N N . ILE B 1 189 ? 4.727 -35.594 -17.359 1 98.62 189 ILE B N 1
ATOM 4990 C CA . ILE B 1 189 ? 5.789 -35.875 -16.406 1 98.62 189 ILE B CA 1
ATOM 4991 C C . ILE B 1 189 ? 6.402 -34.562 -15.93 1 98.62 189 ILE B C 1
ATOM 4993 O O . ILE B 1 189 ? 6.797 -33.719 -16.734 1 98.62 189 ILE B O 1
ATOM 4997 N N . LYS B 1 190 ? 6.422 -34.344 -14.656 1 98.38 190 LYS B N 1
ATOM 4998 C CA . LYS B 1 190 ? 7.098 -33.188 -14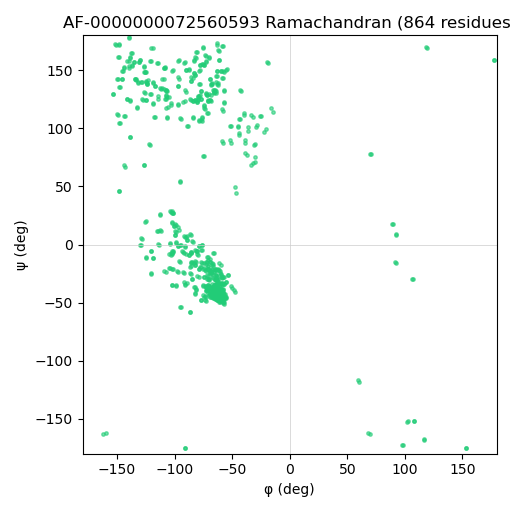.047 1 98.38 190 LYS B CA 1
ATOM 4999 C C . LYS B 1 190 ? 8.422 -33.625 -13.414 1 98.38 190 LYS B C 1
ATOM 5001 O O . LYS B 1 190 ? 8.453 -34.5 -12.562 1 98.38 190 LYS B O 1
ATOM 5006 N N . VAL B 1 191 ? 9.492 -33.031 -13.852 1 97.75 191 VAL B N 1
ATOM 5007 C CA . VAL B 1 191 ? 10.828 -33.25 -13.305 1 97.75 191 VAL B CA 1
ATOM 5008 C C . VAL B 1 191 ? 11.266 -32.031 -12.5 1 97.75 191 VAL B C 1
ATOM 5010 O O . VAL B 1 191 ? 11.367 -30.922 -13.047 1 97.75 191 VAL B O 1
ATOM 5013 N N . PHE B 1 192 ? 11.492 -32.219 -11.234 1 95.62 192 PHE B N 1
ATOM 5014 C CA . PHE B 1 192 ? 11.836 -31.094 -10.391 1 95.62 192 PHE B CA 1
ATOM 5015 C C . PHE B 1 192 ? 12.93 -31.453 -9.398 1 95.62 192 PHE B C 1
ATOM 5017 O O . PHE B 1 192 ? 13.094 -32.625 -9.055 1 95.62 192 PHE B O 1
ATOM 5024 N N . PRO B 1 193 ? 13.719 -30.5 -8.977 1 93 193 PRO B N 1
ATOM 5025 C CA . PRO B 1 193 ? 14.859 -30.797 -8.102 1 93 193 PRO B CA 1
ATOM 5026 C C . PRO B 1 193 ? 14.422 -31.203 -6.691 1 93 193 PRO B C 1
ATOM 5028 O O . PRO B 1 193 ? 13.305 -30.891 -6.27 1 93 193 PRO B O 1
ATOM 5031 N N . ASP B 1 194 ? 15.328 -31.828 -6.027 1 91.06 194 ASP B N 1
ATOM 5032 C CA . ASP B 1 194 ? 15.031 -32.344 -4.691 1 91.06 194 ASP B CA 1
ATOM 5033 C C . ASP B 1 194 ? 15.023 -31.219 -3.66 1 91.06 194 ASP B C 1
ATOM 5035 O O . ASP B 1 194 ? 14.727 -31.438 -2.486 1 91.06 194 ASP B O 1
ATOM 5039 N N . SER B 1 195 ? 15.281 -30.016 -4.109 1 84.88 195 SER B N 1
ATOM 5040 C CA . SER B 1 195 ? 15.109 -28.844 -3.248 1 84.88 195 SER B CA 1
ATOM 5041 C C . SER B 1 195 ? 13.633 -28.547 -3.012 1 84.88 195 SER B C 1
ATOM 5043 O O . SER B 1 195 ? 13.281 -27.844 -2.064 1 84.88 195 SER B O 1
ATOM 5045 N N . ARG B 1 196 ? 12.828 -29.141 -3.824 1 88 196 ARG B N 1
ATOM 5046 C CA . ARG B 1 196 ? 11.383 -29 -3.656 1 88 196 ARG B CA 1
ATOM 5047 C C . ARG B 1 196 ? 10.789 -30.25 -3 1 88 196 ARG B C 1
ATOM 5049 O O . ARG B 1 196 ? 11.281 -31.359 -3.197 1 88 196 ARG B O 1
ATOM 5056 N N . ASP B 1 197 ? 9.781 -30.016 -2.299 1 90.38 197 ASP B N 1
ATOM 5057 C CA . ASP B 1 197 ? 9.195 -31.141 -1.566 1 90.38 197 ASP B CA 1
ATOM 5058 C C . ASP B 1 197 ? 8.117 -31.844 -2.398 1 90.38 197 ASP B C 1
ATOM 5060 O O . ASP B 1 197 ? 7.977 -31.562 -3.592 1 90.38 197 ASP B O 1
ATOM 5064 N N . LEU B 1 198 ? 7.445 -32.812 -1.816 1 94.81 198 LEU B N 1
ATOM 5065 C CA . LEU B 1 198 ? 6.508 -33.656 -2.551 1 94.81 198 LEU B CA 1
ATOM 5066 C C . LEU B 1 198 ? 5.07 -33.219 -2.299 1 94.81 198 LEU B C 1
ATOM 5068 O O . LEU B 1 198 ? 4.152 -34.062 -2.344 1 94.81 198 LEU B O 1
ATOM 5072 N N . THR B 1 199 ? 4.84 -31.953 -1.982 1 94.88 199 THR B N 1
ATOM 5073 C CA . THR B 1 199 ? 3.527 -31.406 -1.677 1 94.88 199 THR B CA 1
ATOM 5074 C C . THR B 1 199 ? 2.545 -31.672 -2.812 1 94.88 199 THR B C 1
ATOM 5076 O O . THR B 1 199 ? 1.427 -32.125 -2.574 1 94.88 199 THR B O 1
ATOM 5079 N N . GLU B 1 200 ? 3.014 -31.438 -3.953 1 96.88 200 GLU B N 1
ATOM 5080 C CA . GLU B 1 200 ? 2.117 -31.625 -5.094 1 96.88 200 GLU B CA 1
ATOM 5081 C C . GLU B 1 200 ? 1.624 -33.062 -5.191 1 96.88 200 GLU B C 1
ATOM 5083 O O . GLU B 1 200 ? 0.427 -33.312 -5.359 1 96.88 200 GLU B O 1
ATOM 5088 N N . TYR B 1 201 ? 2.514 -34 -5.078 1 97.62 201 TYR B N 1
ATOM 5089 C CA . TYR B 1 201 ? 2.133 -35.406 -5.176 1 97.62 201 TYR B CA 1
ATOM 5090 C C . TYR B 1 201 ? 1.136 -35.781 -4.082 1 97.62 201 TYR B C 1
ATOM 5092 O O . TYR B 1 201 ? 0.087 -36.344 -4.363 1 97.62 201 TYR B O 1
ATOM 5100 N N . HIS B 1 202 ? 1.449 -35.438 -2.852 1 97.5 202 HIS B N 1
ATOM 5101 C CA . HIS B 1 202 ? 0.62 -35.781 -1.702 1 97.5 202 HIS B CA 1
ATOM 5102 C C . HIS B 1 202 ? -0.754 -35.125 -1.799 1 97.5 202 HIS B C 1
ATOM 5104 O O . HIS B 1 202 ? -1.771 -35.781 -1.513 1 97.5 202 HIS B O 1
ATOM 5110 N N . ASN B 1 203 ? -0.801 -33.938 -2.221 1 97.44 203 ASN B N 1
ATOM 5111 C CA . ASN B 1 203 ? -2.062 -33.188 -2.303 1 97.44 203 ASN B CA 1
ATOM 5112 C C . ASN B 1 203 ? -2.945 -33.719 -3.428 1 97.44 203 ASN B C 1
ATOM 5114 O O . ASN B 1 203 ? -4.164 -33.812 -3.275 1 97.44 203 ASN B O 1
ATOM 5118 N N . LEU B 1 204 ? -2.303 -34.062 -4.516 1 98.25 204 LEU B N 1
ATOM 5119 C CA . LEU B 1 204 ? -3.078 -34.625 -5.609 1 98.25 204 LEU B CA 1
ATOM 5120 C C . LEU B 1 204 ? -3.625 -36 -5.223 1 98.25 204 LEU B C 1
ATOM 5122 O O . LEU B 1 204 ? -4.734 -36.375 -5.617 1 98.25 204 LEU B O 1
ATOM 5126 N N . GLN B 1 205 ? -2.869 -36.75 -4.441 1 97.5 205 GLN B N 1
ATOM 5127 C CA . GLN B 1 205 ? -3.359 -38.031 -3.926 1 97.5 205 GLN B CA 1
ATOM 5128 C C . GLN B 1 205 ? -4.574 -37.844 -3.027 1 97.5 205 GLN B C 1
ATOM 5130 O O . GLN B 1 205 ? -5.566 -38.562 -3.145 1 97.5 205 GLN B O 1
ATOM 5135 N N . TYR B 1 206 ? -4.508 -36.906 -2.191 1 97.75 206 TYR B N 1
ATOM 5136 C CA . TYR B 1 206 ? -5.609 -36.594 -1.294 1 97.75 206 TYR B CA 1
ATOM 5137 C C . TYR B 1 206 ? -6.859 -36.219 -2.08 1 97.75 206 TYR B C 1
ATOM 5139 O O . TYR B 1 206 ? -7.957 -36.688 -1.784 1 97.75 206 TYR B O 1
ATOM 5147 N N . LEU B 1 207 ? -6.691 -35.312 -3.088 1 98.19 207 LEU B N 1
ATOM 5148 C CA . LEU B 1 207 ? -7.824 -34.844 -3.881 1 98.19 207 LEU B CA 1
ATOM 5149 C C . LEU B 1 207 ? -8.453 -36 -4.66 1 98.19 207 LEU B C 1
ATOM 5151 O O . LEU B 1 207 ? -9.672 -36.031 -4.848 1 98.19 207 LEU B O 1
ATOM 5155 N N . ALA B 1 208 ? -7.605 -36.938 -5.113 1 97.19 208 ALA B N 1
ATOM 5156 C CA . ALA B 1 208 ? -8.117 -38.094 -5.832 1 97.19 208 ALA B CA 1
ATOM 5157 C C . ALA B 1 208 ? -9.055 -38.938 -4.953 1 97.19 208 ALA B C 1
ATOM 5159 O O . ALA B 1 208 ? -10.039 -39.5 -5.441 1 97.19 208 ALA B O 1
ATOM 5160 N N . SER B 1 209 ? -8.789 -38.906 -3.701 1 96.69 209 SER B N 1
ATOM 5161 C CA . SER B 1 209 ? -9.547 -39.75 -2.766 1 96.69 209 SER B CA 1
ATOM 5162 C C . SER B 1 209 ? -10.758 -38.969 -2.223 1 96.69 209 SER B C 1
ATOM 5164 O O . SER B 1 209 ? -11.82 -39.562 -2.004 1 96.69 209 SER B O 1
ATOM 5166 N N . HIS B 1 210 ? -10.695 -37.688 -2.064 1 97.38 210 HIS B N 1
ATOM 5167 C CA . HIS B 1 210 ? -11.695 -36.969 -1.306 1 97.38 210 HIS B CA 1
ATOM 5168 C C . HIS B 1 210 ? -12.578 -36.125 -2.227 1 97.38 210 HIS B C 1
ATOM 5170 O O . HIS B 1 210 ? -13.68 -35.719 -1.846 1 97.38 210 HIS B O 1
ATOM 5176 N N . ALA B 1 211 ? -12.07 -35.812 -3.359 1 97.38 211 ALA B N 1
ATOM 5177 C CA . ALA B 1 211 ? -12.812 -35.031 -4.355 1 97.38 211 ALA B CA 1
ATOM 5178 C C . ALA B 1 211 ? -12.492 -35.531 -5.77 1 97.38 211 ALA B C 1
ATOM 5180 O O . ALA B 1 211 ? -12 -34.75 -6.598 1 97.38 211 ALA B O 1
ATOM 5181 N N . PRO B 1 212 ? -12.891 -36.719 -6.102 1 96.25 212 PRO B N 1
ATOM 5182 C CA . PRO B 1 212 ? -12.5 -37.344 -7.363 1 96.25 212 PRO B CA 1
ATOM 5183 C C . PRO B 1 212 ? -13.102 -36.625 -8.578 1 96.25 212 PRO B C 1
ATOM 5185 O O . PRO B 1 212 ? -12.586 -36.781 -9.695 1 96.25 212 PRO B O 1
ATOM 5188 N N . ASP B 1 213 ? -14.094 -35.812 -8.398 1 96.06 213 ASP B N 1
ATOM 5189 C CA . ASP B 1 213 ? -14.781 -35.219 -9.531 1 96.06 213 ASP B CA 1
ATOM 5190 C C . ASP B 1 213 ? -14.156 -33.875 -9.898 1 96.06 213 ASP B C 1
ATOM 5192 O O . ASP B 1 213 ? -14.531 -33.25 -10.898 1 96.06 213 ASP B O 1
ATOM 5196 N N . LEU B 1 214 ? -13.25 -33.406 -9.086 1 97.94 214 LEU B N 1
ATOM 5197 C CA . LEU B 1 214 ? -12.578 -32.156 -9.406 1 97.94 214 LEU B CA 1
ATOM 5198 C C . LEU B 1 214 ? -11.68 -32.312 -10.625 1 97.94 214 LEU B C 1
ATOM 5200 O O . LEU B 1 214 ? -11.016 -33.344 -10.781 1 97.94 214 LEU B O 1
ATOM 5204 N N . PRO B 1 215 ? -11.711 -31.328 -11.5 1 98.25 215 PRO B N 1
ATOM 5205 C CA . PRO B 1 215 ? -10.836 -31.375 -12.672 1 98.25 215 PRO B CA 1
ATOM 5206 C C . PRO B 1 215 ? -9.383 -31.062 -12.344 1 98.25 215 PRO B C 1
ATOM 5208 O O . PRO B 1 215 ? -8.891 -29.984 -12.672 1 98.25 215 PRO B O 1
ATOM 5211 N N . VAL B 1 216 ? -8.664 -31.984 -11.75 1 98.38 216 VAL B N 1
ATOM 5212 C CA . VAL B 1 216 ? -7.262 -31.875 -11.367 1 98.38 216 VAL B CA 1
ATOM 5213 C C . VAL B 1 216 ? -6.492 -33.094 -11.852 1 98.38 216 VAL B C 1
ATOM 5215 O O . VAL B 1 216 ? -7.086 -34.156 -12.078 1 98.38 216 VAL B O 1
ATOM 5218 N N . PRO B 1 217 ? -5.176 -32.969 -12.008 1 98.5 217 PRO B N 1
ATOM 5219 C CA . PRO B 1 217 ? -4.398 -34.125 -12.43 1 98.5 217 PRO B CA 1
ATOM 5220 C C . PRO B 1 217 ? -4.43 -35.281 -11.406 1 98.5 217 PRO B C 1
ATOM 5222 O O . PRO B 1 217 ? -4.422 -35 -10.203 1 98.5 217 PRO B O 1
ATOM 5225 N N . ARG B 1 218 ? -4.426 -36.469 -11.945 1 98.06 218 ARG B N 1
ATOM 5226 C CA . ARG B 1 218 ? -4.223 -37.656 -11.117 1 98.06 218 ARG B CA 1
ATOM 5227 C C . ARG B 1 218 ? -2.762 -38.094 -11.141 1 98.06 218 ARG B C 1
ATOM 5229 O O . ARG B 1 218 ? -2.111 -38.062 -12.188 1 98.06 218 ARG B O 1
ATOM 5236 N N . VAL B 1 219 ? -2.344 -38.531 -10.023 1 98 219 VAL B N 1
ATOM 5237 C CA . VAL B 1 219 ? -0.949 -38.969 -9.961 1 98 219 VAL B CA 1
ATOM 5238 C C . VAL B 1 219 ? -0.825 -40.406 -10.438 1 98 219 VAL B C 1
ATOM 5240 O O . VAL B 1 219 ? -1.704 -41.219 -10.18 1 98 219 VAL B O 1
ATOM 5243 N N . HIS B 1 220 ? 0.272 -40.688 -11.125 1 98.38 220 HIS B N 1
ATOM 5244 C CA . HIS B 1 220 ? 0.529 -42 -11.703 1 98.38 220 HIS B CA 1
ATOM 5245 C C . HIS B 1 220 ? 1.872 -42.562 -11.242 1 98.38 220 HIS B C 1
ATOM 5247 O O . HIS B 1 220 ? 2.492 -43.344 -11.945 1 98.38 220 HIS B O 1
ATOM 5253 N N . GLY B 1 221 ? 2.381 -42.031 -10.133 1 97.88 221 GLY B N 1
ATOM 5254 C CA . GLY B 1 221 ? 3.619 -42.531 -9.555 1 97.88 221 GLY B CA 1
ATOM 5255 C C . GLY B 1 221 ? 4.719 -41.5 -9.508 1 97.88 221 GLY B C 1
ATOM 5256 O O . GLY B 1 221 ? 4.566 -40.375 -10.047 1 97.88 221 GLY B O 1
ATOM 5257 N N . LEU B 1 222 ? 5.809 -41.875 -8.781 1 98.25 222 LEU B N 1
ATOM 5258 C CA . LEU B 1 222 ? 6.926 -40.938 -8.578 1 98.25 222 LEU B CA 1
ATOM 5259 C C . LEU B 1 222 ? 8.242 -41.719 -8.484 1 98.25 222 LEU B C 1
ATOM 5261 O O . LEU B 1 222 ? 8.32 -42.75 -7.812 1 98.25 222 LEU B O 1
ATOM 5265 N N . ILE B 1 223 ? 9.234 -41.219 -9.164 1 97.69 223 ILE B N 1
ATOM 5266 C CA . ILE B 1 223 ? 10.555 -41.812 -9.211 1 97.69 223 ILE B CA 1
ATOM 5267 C C . ILE B 1 223 ? 11.617 -40.812 -8.781 1 97.69 223 ILE B C 1
ATOM 5269 O O . ILE B 1 223 ? 11.555 -39.625 -9.164 1 97.69 223 ILE B O 1
ATOM 5273 N N . ILE B 1 224 ? 12.57 -41.25 -8.016 1 97.31 224 ILE B N 1
ATOM 5274 C CA . ILE B 1 224 ? 13.766 -40.469 -7.738 1 97.31 224 ILE B CA 1
ATOM 5275 C C . ILE B 1 224 ? 14.797 -40.688 -8.844 1 97.31 224 ILE B C 1
ATOM 5277 O O . ILE B 1 224 ? 15.117 -41.844 -9.18 1 97.31 224 ILE B O 1
ATOM 5281 N N . LEU B 1 225 ? 15.219 -39.688 -9.422 1 97.25 225 LEU B N 1
ATOM 5282 C CA . LEU B 1 225 ? 16.266 -39.688 -10.43 1 97.25 225 LEU B CA 1
ATOM 5283 C C . LEU B 1 225 ? 17.438 -38.781 -10.008 1 97.25 225 LEU B C 1
ATOM 5285 O O . LEU B 1 225 ? 17.484 -37.594 -10.367 1 97.25 225 LEU B O 1
ATOM 5289 N N . GLY B 1 226 ? 18.359 -39.375 -9.234 1 95.31 226 GLY B N 1
ATOM 5290 C CA . GLY B 1 226 ? 19.422 -38.594 -8.656 1 95.31 226 GLY B CA 1
ATOM 5291 C C . GLY B 1 226 ? 18.906 -37.469 -7.742 1 95.31 226 GLY B C 1
ATOM 5292 O O . GLY B 1 226 ? 18.219 -37.75 -6.762 1 95.31 226 GLY B O 1
ATOM 5293 N N . HIS B 1 227 ? 19.188 -36.281 -8.133 1 93.81 227 HIS B N 1
ATOM 5294 C CA . HIS B 1 227 ? 18.75 -35.125 -7.328 1 93.81 227 HIS B CA 1
ATOM 5295 C C . HIS B 1 227 ? 17.438 -34.562 -7.863 1 93.81 227 HIS B C 1
ATOM 5297 O O . HIS B 1 227 ? 17.078 -33.438 -7.523 1 93.81 227 HIS B O 1
ATOM 5303 N N . TYR B 1 228 ? 16.828 -35.312 -8.711 1 96.25 228 TYR B N 1
ATOM 5304 C CA . TYR B 1 228 ? 15.531 -34.906 -9.234 1 96.25 228 TYR B CA 1
ATOM 5305 C C . TYR B 1 228 ? 14.422 -35.844 -8.789 1 96.25 228 TYR B C 1
ATOM 5307 O O . TYR B 1 228 ? 14.688 -37 -8.414 1 96.25 228 TYR B O 1
ATOM 5315 N N . ARG B 1 229 ? 13.258 -35.312 -8.789 1 97.62 229 ARG B N 1
ATOM 5316 C CA . ARG B 1 229 ? 12.023 -36.094 -8.664 1 97.62 229 ARG B CA 1
ATOM 5317 C C . ARG B 1 229 ? 11.242 -36.062 -9.977 1 97.62 229 ARG B C 1
ATOM 5319 O O . ARG B 1 229 ? 11.164 -35.031 -10.656 1 97.62 229 ARG B O 1
ATOM 5326 N N . VAL B 1 230 ? 10.805 -37.25 -10.305 1 98.31 230 VAL B N 1
ATOM 5327 C CA . VAL B 1 230 ? 10.047 -37.406 -11.547 1 98.31 230 VAL B CA 1
ATOM 5328 C C . VAL B 1 230 ? 8.625 -37.875 -11.227 1 98.31 230 VAL B C 1
ATOM 5330 O O . VAL B 1 230 ? 8.422 -39.031 -10.898 1 98.31 230 VAL B O 1
ATOM 5333 N N . MET B 1 231 ? 7.711 -36.969 -11.43 1 98.5 231 MET B N 1
ATOM 5334 C CA . MET B 1 231 ? 6.324 -37.281 -11.086 1 98.5 231 MET B CA 1
ATOM 5335 C C . MET B 1 231 ? 5.488 -37.469 -12.344 1 98.5 231 MET B C 1
ATOM 5337 O O . MET B 1 231 ? 5.465 -36.625 -13.234 1 98.5 231 MET B O 1
ATOM 5341 N N . PHE B 1 232 ? 4.844 -38.625 -12.391 1 98.56 232 PHE B N 1
ATOM 5342 C CA . PHE B 1 232 ? 3.895 -38.938 -13.453 1 98.56 232 PHE B CA 1
ATOM 5343 C C . PHE B 1 232 ? 2.488 -38.5 -13.062 1 98.56 232 PHE B C 1
ATOM 5345 O O . PHE B 1 232 ? 2.027 -38.781 -11.961 1 98.56 232 PHE B O 1
ATOM 5352 N N . MET B 1 233 ? 1.771 -37.781 -13.953 1 98.56 233 MET B N 1
ATOM 5353 C CA . MET B 1 233 ? 0.405 -37.344 -13.688 1 98.56 233 MET B CA 1
ATOM 5354 C C . MET B 1 233 ? -0.409 -37.281 -14.977 1 98.56 233 MET B C 1
ATOM 5356 O O . MET B 1 233 ? 0.148 -37.375 -16.078 1 98.56 233 MET B O 1
ATOM 5360 N N . SER B 1 234 ? -1.652 -37.281 -14.812 1 98.38 234 SER B N 1
ATOM 5361 C CA . SER B 1 234 ? -2.512 -37.188 -15.992 1 98.38 234 SER B CA 1
ATOM 5362 C C . SER B 1 234 ? -2.287 -35.875 -16.734 1 98.38 234 SER B C 1
ATOM 5364 O O . SER B 1 234 ? -2.135 -34.812 -16.109 1 98.38 234 SER B O 1
ATOM 5366 N N . TYR B 1 235 ? -2.236 -35.969 -18 1 98.25 235 TYR B N 1
ATOM 5367 C CA . TYR B 1 235 ? -2.141 -34.812 -18.859 1 98.25 235 TYR B CA 1
ATOM 5368 C C . TYR B 1 235 ? -3.5 -34.125 -19.016 1 98.25 235 TYR B C 1
ATOM 5370 O O . TYR B 1 235 ? -4.496 -34.781 -19.312 1 98.25 235 TYR B O 1
ATOM 5378 N N . ILE B 1 236 ? -3.588 -32.844 -18.797 1 98.06 236 ILE B N 1
ATOM 5379 C CA . ILE B 1 236 ? -4.816 -32.062 -18.969 1 98.06 236 ILE B CA 1
ATOM 5380 C C . ILE B 1 236 ? -4.809 -31.391 -20.328 1 98.06 236 ILE B C 1
ATOM 5382 O O . ILE B 1 236 ? -3.939 -30.547 -20.594 1 98.06 236 ILE B O 1
ATOM 5386 N N . ARG B 1 237 ? -5.758 -31.688 -21.109 1 96.06 237 ARG B N 1
ATOM 5387 C CA . ARG B 1 237 ? -5.828 -31.156 -22.469 1 96.06 237 ARG B CA 1
ATOM 5388 C C . ARG B 1 237 ? -6.324 -29.719 -22.469 1 96.06 237 ARG B C 1
ATOM 5390 O O . ARG B 1 237 ? -7.027 -29.297 -21.547 1 96.06 237 ARG B O 1
ATOM 5397 N N . GLY B 1 238 ? -5.898 -29.031 -23.562 1 96.31 238 GLY B N 1
ATOM 5398 C CA . GLY B 1 238 ? -6.352 -27.656 -23.734 1 96.31 238 GLY B CA 1
ATOM 5399 C C . GLY B 1 238 ? -5.219 -26.641 -23.703 1 96.31 238 GLY B C 1
ATOM 5400 O O . GLY B 1 238 ? -4.059 -27 -23.906 1 96.31 238 GLY B O 1
ATOM 5401 N N . VAL B 1 239 ? -5.629 -25.406 -23.609 1 96.19 239 VAL B N 1
ATOM 5402 C CA . VAL B 1 239 ? -4.684 -24.297 -23.5 1 96.19 239 VAL B CA 1
ATOM 5403 C C . VAL B 1 239 ? -4.93 -23.531 -22.203 1 96.19 239 VAL B C 1
ATOM 5405 O O . VAL B 1 239 ? -6.004 -23.625 -21.609 1 96.19 239 VAL B O 1
ATOM 5408 N N . THR B 1 240 ? -3.932 -22.812 -21.719 1 97.56 240 THR B N 1
ATOM 5409 C CA . THR B 1 240 ? -4.09 -22.031 -20.5 1 97.56 240 THR B CA 1
ATOM 5410 C C . THR B 1 240 ? -4.93 -20.781 -20.766 1 97.56 240 THR B C 1
ATOM 5412 O O . THR B 1 240 ? -4.914 -20.234 -21.859 1 97.56 240 THR B O 1
ATOM 5415 N N . ILE B 1 241 ? -5.582 -20.281 -19.75 1 97.06 241 ILE B N 1
ATOM 5416 C CA . ILE B 1 241 ? -6.508 -19.156 -19.859 1 97.06 241 ILE B CA 1
ATOM 5417 C C . ILE B 1 241 ? -5.758 -17.906 -20.297 1 97.06 241 ILE B C 1
ATOM 5419 O O . ILE B 1 241 ? -6.312 -17.047 -21 1 97.06 241 ILE B O 1
ATOM 5423 N N . ASP B 1 242 ? -4.539 -17.797 -19.953 1 95.88 242 ASP B N 1
ATOM 5424 C CA . ASP B 1 242 ? -3.771 -16.594 -20.281 1 95.88 242 ASP B CA 1
ATOM 5425 C C . ASP B 1 242 ? -3.664 -16.422 -21.797 1 95.88 242 ASP B C 1
ATOM 5427 O O . ASP B 1 242 ? -3.506 -15.289 -22.281 1 95.88 242 ASP B O 1
ATOM 5431 N N . LYS B 1 243 ? -3.84 -17.469 -22.578 1 95.5 243 LYS B N 1
ATOM 5432 C CA . LYS B 1 243 ? -3.697 -17.422 -24.031 1 95.5 243 LYS B CA 1
ATOM 5433 C C . LYS B 1 243 ? -5 -16.984 -24.703 1 95.5 243 LYS B C 1
ATOM 5435 O O . LYS B 1 243 ? -4.996 -16.562 -25.859 1 95.5 243 LYS B O 1
ATOM 5440 N N . VAL B 1 244 ? -6.09 -17.031 -23.953 1 96.19 244 VAL B N 1
ATOM 5441 C CA . VAL B 1 244 ? -7.359 -16.797 -24.641 1 96.19 244 VAL B CA 1
ATOM 5442 C C . VAL B 1 244 ? -8.109 -15.648 -23.953 1 96.19 244 VAL B C 1
ATOM 5444 O O . VAL B 1 244 ? -9.047 -15.086 -24.516 1 96.19 244 VAL B O 1
ATOM 5447 N N . TRP B 1 245 ? -7.746 -15.172 -22.828 1 97 245 TRP B N 1
ATOM 5448 C CA . TRP B 1 245 ? -8.516 -14.273 -21.969 1 97 245 TRP B CA 1
ATOM 5449 C C . TRP B 1 245 ? -8.781 -12.945 -22.672 1 97 245 TRP B C 1
ATOM 5451 O O . TRP B 1 245 ? -9.914 -12.453 -22.656 1 97 245 TRP B O 1
ATOM 5461 N N . SER B 1 246 ? -7.758 -12.391 -23.281 1 94.38 246 SER B N 1
ATOM 5462 C CA . SER B 1 246 ? -7.848 -11.055 -23.859 1 94.38 246 SER B CA 1
ATOM 5463 C C . SER B 1 246 ? -8.867 -11.016 -25 1 94.38 246 SER B C 1
ATOM 5465 O O . SER B 1 246 ? -9.438 -9.961 -25.297 1 94.38 246 SER B O 1
ATOM 5467 N N . GLY B 1 247 ? -9.18 -12.188 -25.578 1 94.5 247 GLY B N 1
ATOM 5468 C CA . GLY B 1 247 ? -10.094 -12.234 -26.703 1 94.5 247 GLY B CA 1
ATOM 5469 C C . GLY B 1 247 ? -11.516 -12.578 -26.297 1 94.5 247 GLY B C 1
ATOM 5470 O O . GLY B 1 247 ? -12.43 -12.516 -27.125 1 94.5 247 GLY B O 1
ATOM 5471 N N . LEU B 1 248 ? -11.75 -12.812 -25.062 1 96.56 248 LEU B N 1
ATOM 5472 C CA . LEU B 1 248 ? -13.062 -13.242 -24.609 1 96.56 248 LEU B CA 1
ATOM 5473 C C . LEU B 1 248 ? -14 -12.055 -24.438 1 96.56 248 LEU B C 1
ATOM 5475 O O . LEU B 1 248 ? -13.57 -10.977 -24.031 1 96.56 248 LEU B O 1
ATOM 5479 N N . SER B 1 249 ? -15.258 -12.281 -24.719 1 95.81 249 SER B N 1
ATOM 5480 C CA . SER B 1 249 ? -16.312 -11.312 -24.406 1 95.81 249 SER B CA 1
ATOM 5481 C C . SER B 1 249 ? -16.641 -11.312 -22.922 1 95.81 249 SER B C 1
ATOM 5483 O O . SER B 1 249 ? -16.172 -12.18 -22.172 1 95.81 249 SER B O 1
ATOM 5485 N N . HIS B 1 250 ? -17.422 -10.336 -22.516 1 97 250 HIS B N 1
ATOM 5486 C CA . HIS B 1 250 ? -17.891 -10.273 -21.141 1 97 250 HIS B CA 1
ATOM 5487 C C . HIS B 1 250 ? -18.641 -11.547 -20.766 1 97 250 HIS B C 1
ATOM 5489 O O . HIS B 1 250 ? -18.406 -12.117 -19.688 1 97 250 HIS B O 1
ATOM 5495 N N . GLU B 1 251 ? -19.469 -12.047 -21.641 1 96.31 251 GLU B N 1
ATOM 5496 C CA . GLU B 1 251 ? -20.25 -13.242 -21.375 1 96.31 251 GLU B CA 1
ATOM 5497 C C . GLU B 1 251 ? -19.359 -14.469 -21.219 1 96.31 251 GLU B C 1
ATOM 5499 O O . GLU B 1 251 ? -19.609 -15.328 -20.375 1 96.31 251 GLU B O 1
ATOM 5504 N N . GLY B 1 252 ? -18.297 -14.539 -22.094 1 96.88 252 GLY B N 1
ATOM 5505 C CA . GLY B 1 252 ? -17.328 -15.617 -21.969 1 96.88 252 GLY B CA 1
ATOM 5506 C C . GLY B 1 252 ? -16.594 -15.609 -20.641 1 96.88 252 GLY B C 1
ATOM 5507 O O . GLY B 1 252 ? -16.406 -16.672 -20.031 1 96.88 252 GLY B O 1
ATOM 5508 N N . LYS B 1 253 ? -16.25 -14.438 -20.219 1 98 253 LYS B N 1
ATOM 5509 C CA . LYS B 1 253 ? -15.539 -14.289 -18.953 1 98 253 LYS B CA 1
ATOM 5510 C C . LYS B 1 253 ? -16.438 -14.633 -17.781 1 98 253 LYS B C 1
ATOM 5512 O O . LYS B 1 253 ? -16 -15.273 -16.812 1 98 253 LYS B O 1
ATOM 5517 N N . VAL B 1 254 ? -17.672 -14.227 -17.828 1 98.12 254 VAL B N 1
ATOM 5518 C CA . VAL B 1 254 ? -18.641 -14.539 -16.781 1 98.12 254 VAL B CA 1
ATOM 5519 C C . VAL B 1 254 ? -18.859 -16.047 -16.703 1 98.12 254 VAL B C 1
ATOM 5521 O O . VAL B 1 254 ? -18.969 -16.609 -15.617 1 98.12 254 VAL B O 1
ATOM 5524 N N . SER B 1 255 ? -18.891 -16.656 -17.859 1 97.5 255 SER B N 1
ATOM 5525 C CA . SER B 1 255 ? -19.062 -18.109 -17.906 1 97.5 255 SER B CA 1
ATOM 5526 C C . SER B 1 255 ? -17.906 -18.812 -17.219 1 97.5 255 SER B C 1
ATOM 5528 O O . SER B 1 255 ? -18.109 -19.734 -16.438 1 97.5 255 SER B O 1
ATOM 5530 N N . LEU B 1 256 ? -16.719 -18.406 -17.516 1 98.06 256 LEU B N 1
ATOM 5531 C CA . LEU B 1 256 ? -15.547 -19 -16.891 1 98.06 256 LEU B CA 1
ATOM 5532 C C . LEU B 1 256 ? -15.523 -18.703 -15.391 1 98.06 256 LEU B C 1
ATOM 5534 O O . LEU B 1 256 ? -15.125 -19.562 -14.602 1 98.06 256 LEU B O 1
ATOM 5538 N N . LYS B 1 257 ? -15.938 -17.516 -15.039 1 98.38 257 LYS B N 1
ATOM 5539 C CA . LYS B 1 257 ? -16.078 -17.156 -13.625 1 98.38 257 LYS B CA 1
ATOM 5540 C C . LYS B 1 257 ? -17 -18.141 -12.906 1 98.38 257 LYS B C 1
ATOM 5542 O O . LYS B 1 257 ? -16.688 -18.609 -11.805 1 98.38 257 LYS B O 1
ATOM 5547 N N . GLU B 1 258 ? -18.094 -18.438 -13.5 1 98.44 258 GLU B N 1
ATOM 5548 C CA . GLU B 1 258 ? -19.062 -19.344 -12.906 1 98.44 258 GLU B CA 1
ATOM 5549 C C . GLU B 1 258 ? -18.484 -20.766 -12.789 1 98.44 258 GLU B C 1
ATOM 5551 O O . GLU B 1 258 ? -18.688 -21.438 -11.773 1 98.44 258 GLU B O 1
ATOM 5556 N N . GLN B 1 259 ? -17.797 -21.188 -13.797 1 98.31 259 GLN B N 1
ATOM 5557 C CA . GLN B 1 259 ? -17.156 -22.5 -13.758 1 98.31 259 GLN B CA 1
ATOM 5558 C C . GLN B 1 259 ? -16.109 -22.578 -12.641 1 98.31 259 GLN B C 1
ATOM 5560 O O . GLN B 1 259 ? -16.078 -23.547 -11.875 1 98.31 259 GLN B O 1
ATOM 5565 N N . LEU B 1 260 ? -15.328 -21.531 -12.531 1 98.56 260 LEU B N 1
ATOM 5566 C CA . LEU B 1 260 ? -14.344 -21.469 -11.453 1 98.56 260 LEU B CA 1
ATOM 5567 C C . LEU B 1 260 ? -15.023 -21.484 -10.094 1 98.56 260 LEU B C 1
ATOM 5569 O O . LEU B 1 260 ? -14.562 -22.172 -9.172 1 98.56 260 LEU B O 1
ATOM 5573 N N . GLY B 1 261 ? -16.109 -20.734 -10.008 1 98.5 261 GLY B N 1
ATOM 5574 C CA . GLY B 1 261 ? -16.859 -20.719 -8.773 1 98.5 261 GLY B CA 1
ATOM 5575 C C . GLY B 1 261 ? -17.344 -22.094 -8.352 1 98.5 261 GLY B C 1
ATOM 5576 O O . GLY B 1 261 ? -17.234 -22.469 -7.18 1 98.5 261 GLY B O 1
ATOM 5577 N N . ASN B 1 262 ? -17.828 -22.828 -9.266 1 98.25 262 ASN B N 1
ATOM 5578 C CA . ASN B 1 262 ? -18.297 -24.172 -8.992 1 98.25 262 ASN B CA 1
ATOM 5579 C C . ASN B 1 262 ? -17.172 -25.094 -8.555 1 98.25 262 ASN B C 1
ATOM 5581 O O . ASN B 1 262 ? -17.312 -25.844 -7.582 1 98.25 262 ASN B O 1
ATOM 5585 N N . ILE B 1 263 ? -16.078 -25.016 -9.227 1 98.56 263 ILE B N 1
ATOM 5586 C CA . ILE B 1 263 ? -14.93 -25.875 -8.938 1 98.56 263 ILE B CA 1
ATOM 5587 C C . ILE B 1 263 ? -14.375 -25.547 -7.551 1 98.56 263 ILE B C 1
ATOM 5589 O O . ILE B 1 263 ? -14.18 -26.438 -6.723 1 98.56 263 ILE B O 1
ATOM 5593 N N . PHE B 1 264 ? -14.25 -24.312 -7.215 1 98.38 264 PHE B N 1
ATOM 5594 C CA . PHE B 1 264 ? -13.547 -23.922 -5.996 1 98.38 264 PHE B CA 1
ATOM 5595 C C . PHE B 1 264 ? -14.5 -23.938 -4.801 1 98.38 264 PHE B C 1
ATOM 5597 O O . PHE B 1 264 ? -14.062 -24.109 -3.66 1 98.38 264 PHE B O 1
ATOM 5604 N N . SER B 1 265 ? -15.766 -23.781 -5.059 1 97.38 265 SER B N 1
ATOM 5605 C CA . SER B 1 265 ? -16.703 -24 -3.957 1 97.38 265 SER B CA 1
ATOM 5606 C C . SER B 1 265 ? -16.641 -25.438 -3.465 1 97.38 265 SER B C 1
ATOM 5608 O O . SER B 1 265 ? -16.688 -25.703 -2.26 1 97.38 265 SER B O 1
ATOM 5610 N N . ARG B 1 266 ? -16.484 -26.344 -4.387 1 97.75 266 ARG B N 1
ATOM 5611 C CA . ARG B 1 266 ? -16.359 -27.75 -4.027 1 97.75 266 ARG B CA 1
ATOM 5612 C C . ARG B 1 266 ? -15.023 -28.016 -3.342 1 97.75 266 ARG B C 1
ATOM 5614 O O . ARG B 1 266 ? -14.969 -28.734 -2.342 1 97.75 266 ARG B O 1
ATOM 5621 N N . LEU B 1 267 ? -13.992 -27.438 -3.895 1 98.38 267 LEU B N 1
ATOM 5622 C CA . LEU B 1 267 ? -12.672 -27.609 -3.295 1 98.38 267 LEU B CA 1
ATOM 5623 C C . LEU B 1 267 ? -12.664 -27.125 -1.851 1 98.38 267 LEU B C 1
ATOM 5625 O O . LEU B 1 267 ? -12.148 -27.797 -0.963 1 98.38 267 LEU B O 1
ATOM 5629 N N . ARG B 1 268 ? -13.305 -26.016 -1.599 1 97.06 268 ARG B N 1
ATOM 5630 C CA . ARG B 1 268 ? -13.25 -25.328 -0.312 1 97.06 268 ARG B CA 1
ATOM 5631 C C . ARG B 1 268 ? -14.219 -25.969 0.684 1 97.06 268 ARG B C 1
ATOM 5633 O O . ARG B 1 268 ? -14.234 -25.594 1.859 1 97.06 268 ARG B O 1
ATOM 5640 N N . CYS B 1 269 ? -15.008 -26.938 0.219 1 96.88 269 CYS B N 1
ATOM 5641 C CA . CYS B 1 269 ? -15.805 -27.75 1.125 1 96.88 269 CYS B CA 1
ATOM 5642 C C . CYS B 1 269 ? -14.93 -28.734 1.902 1 96.88 269 CYS B C 1
ATOM 5644 O O . CYS B 1 269 ? -15.352 -29.266 2.93 1 96.88 269 CYS B O 1
ATOM 5646 N N . LEU B 1 270 ? -13.805 -29.016 1.341 1 97.88 270 LEU B N 1
ATOM 5647 C CA . LEU B 1 270 ? -12.828 -29.781 2.105 1 97.88 270 LEU B CA 1
ATOM 5648 C C . LEU B 1 270 ? -12.227 -28.938 3.225 1 97.88 270 LEU B C 1
ATOM 5650 O O . LEU B 1 270 ? -11.477 -28 2.965 1 97.88 270 LEU B O 1
ATOM 5654 N N . ARG B 1 271 ? -12.531 -29.328 4.473 1 96.56 271 ARG B N 1
ATOM 5655 C CA . ARG B 1 271 ? -12.164 -28.484 5.613 1 96.56 271 ARG B CA 1
ATOM 5656 C C . ARG B 1 271 ? -11.445 -29.312 6.684 1 96.56 271 ARG B C 1
ATOM 5658 O O . ARG B 1 271 ? -11.523 -30.547 6.688 1 96.56 271 ARG B O 1
ATOM 5665 N N . GLN B 1 272 ? -10.742 -28.625 7.465 1 95.44 272 GLN B N 1
ATOM 5666 C CA . GLN B 1 272 ? -10.18 -29.219 8.672 1 95.44 272 GLN B CA 1
ATOM 5667 C C . GLN B 1 272 ? -10.32 -28.281 9.867 1 95.44 272 GLN B C 1
ATOM 5669 O O . GLN B 1 272 ? -10.398 -27.062 9.695 1 95.44 272 GLN B O 1
ATOM 5674 N N . ASP B 1 273 ? -10.359 -28.797 11.055 1 93.81 273 ASP B N 1
ATOM 5675 C CA . ASP B 1 273 ? -10.5 -28.031 12.281 1 93.81 273 ASP B CA 1
ATOM 5676 C C . ASP B 1 273 ? -9.156 -27.484 12.742 1 93.81 273 ASP B C 1
ATOM 5678 O O . ASP B 1 273 ? -8.102 -27.984 12.344 1 93.81 273 ASP B O 1
ATOM 5682 N N . ASP B 1 274 ? -9.273 -26.453 13.562 1 91.88 274 ASP B N 1
ATOM 5683 C CA . ASP B 1 274 ? -8.055 -25.953 14.195 1 91.88 274 ASP B CA 1
ATOM 5684 C C . ASP B 1 274 ? -7.363 -27.047 14.992 1 91.88 274 ASP B C 1
ATOM 5686 O O . ASP B 1 274 ? -8.016 -27.969 15.5 1 91.88 274 ASP B O 1
ATOM 5690 N N . GLY B 1 275 ? -6.055 -26.938 15.062 1 92.44 275 GLY B N 1
ATOM 5691 C CA . GLY B 1 275 ? -5.285 -27.953 15.766 1 92.44 275 GLY B CA 1
ATOM 5692 C C . GLY B 1 275 ? -4.516 -28.875 14.828 1 92.44 275 GLY B C 1
ATOM 5693 O O . GLY B 1 275 ? -3.494 -29.438 15.219 1 92.44 275 GLY B O 1
ATOM 5694 N N . GLN B 1 276 ? -5.031 -29.078 13.641 1 94.56 276 GLN B N 1
ATOM 5695 C CA . GLN B 1 276 ? -4.324 -29.859 12.633 1 94.56 276 GLN B CA 1
ATOM 5696 C C . GLN B 1 276 ? -3.312 -29 11.883 1 94.56 276 GLN B C 1
ATOM 5698 O O . GLN B 1 276 ? -3.564 -27.812 11.617 1 94.56 276 GLN B O 1
ATOM 5703 N N . GLU B 1 277 ? -2.246 -29.641 11.5 1 95.62 277 GLU B N 1
ATOM 5704 C CA . GLU B 1 277 ? -1.188 -28.906 10.82 1 95.62 277 GLU B CA 1
ATOM 5705 C C . GLU B 1 277 ? -1.661 -28.391 9.461 1 95.62 277 GLU B C 1
ATOM 5707 O O . GLU B 1 277 ? -2.293 -29.125 8.703 1 95.62 277 GLU B O 1
ATOM 5712 N N . LEU B 1 278 ? -1.366 -27.125 9.227 1 96.12 278 LEU B N 1
ATOM 5713 C CA . LEU B 1 278 ? -1.675 -26.5 7.945 1 96.12 278 LEU B CA 1
ATOM 5714 C C . LEU B 1 278 ? -0.602 -26.828 6.91 1 96.12 278 LEU B C 1
ATOM 5716 O O . LEU B 1 278 ? 0.494 -27.266 7.266 1 96.12 278 LEU B O 1
ATOM 5720 N N . GLY B 1 279 ? -0.997 -26.641 5.625 1 95.5 279 GLY B N 1
ATOM 5721 C CA . GLY B 1 279 ? -0.037 -26.859 4.555 1 95.5 279 GLY B CA 1
ATOM 5722 C C . GLY B 1 279 ? -0.222 -28.188 3.842 1 95.5 279 GLY B C 1
ATOM 5723 O O . GLY B 1 279 ? -1.348 -28.672 3.699 1 95.5 279 GLY B O 1
ATOM 5724 N N . GLY B 1 280 ? 0.886 -28.672 3.303 1 93.88 280 GLY B N 1
ATOM 5725 C CA . GLY B 1 280 ? 0.865 -29.906 2.537 1 93.88 280 GLY B CA 1
ATOM 5726 C C . GLY B 1 280 ? 0.454 -31.109 3.363 1 93.88 280 GLY B C 1
ATOM 5727 O O . GLY B 1 280 ? 0.777 -31.188 4.551 1 93.88 280 GLY B O 1
ATOM 5728 N N . LEU B 1 281 ? -0.147 -32.031 2.764 1 94.62 281 LEU B N 1
ATOM 5729 C CA . LEU B 1 281 ? -0.816 -33.156 3.445 1 94.62 281 LEU B CA 1
ATOM 5730 C C . LEU B 1 281 ? 0.164 -34.281 3.746 1 94.62 281 LEU B C 1
ATOM 5732 O O . LEU B 1 281 ? -0.176 -35.219 4.453 1 94.62 281 LEU B O 1
ATOM 5736 N N . GLY B 1 282 ? 1.409 -34.188 3.242 1 93.25 282 GLY B N 1
ATOM 5737 C CA . GLY B 1 282 ? 2.459 -35.125 3.602 1 93.25 282 GLY B CA 1
ATOM 5738 C C . GLY B 1 282 ? 3.281 -34.656 4.793 1 93.25 282 GLY B C 1
ATOM 5739 O O . GLY B 1 282 ? 4.301 -35.281 5.117 1 93.25 282 GLY B O 1
ATOM 5740 N N . GLY B 1 283 ? 2.812 -33.594 5.367 1 91.94 283 GLY B N 1
ATOM 5741 C CA . GLY B 1 283 ? 3.545 -33.031 6.5 1 91.94 283 GLY B CA 1
ATOM 5742 C C . GLY B 1 283 ? 4.602 -32.031 6.09 1 91.94 283 GLY B C 1
ATOM 5743 O O . GLY B 1 283 ? 5.516 -31.734 6.863 1 91.94 283 GLY B O 1
ATOM 5744 N N . GLU B 1 284 ? 4.52 -31.547 4.965 1 92.31 284 GLU B N 1
ATOM 5745 C CA . GLU B 1 284 ? 5.531 -30.625 4.461 1 92.31 284 GLU B CA 1
ATOM 5746 C C . GLU B 1 284 ? 5.469 -29.281 5.184 1 92.31 284 GLU B C 1
ATOM 5748 O O . GLU B 1 284 ? 6.477 -28.594 5.305 1 92.31 284 GLU B O 1
ATOM 5753 N N . GLY B 1 285 ? 4.227 -28.891 5.656 1 93.44 285 GLY B N 1
ATOM 5754 C CA . GLY B 1 285 ? 4.051 -27.609 6.309 1 93.44 285 GLY B CA 1
ATOM 5755 C C . GLY B 1 285 ? 3.516 -26.531 5.383 1 93.44 285 GLY B C 1
ATOM 5756 O O . GLY B 1 285 ? 3.092 -26.828 4.262 1 93.44 285 GLY B O 1
ATOM 5757 N N . VAL B 1 286 ? 3.492 -25.297 5.91 1 93.75 286 VAL B N 1
ATOM 5758 C CA . VAL B 1 286 ? 2.92 -24.188 5.16 1 93.75 286 VAL B CA 1
ATOM 5759 C C . VAL B 1 286 ? 4.008 -23.516 4.32 1 93.75 286 VAL B C 1
ATOM 5761 O O . VAL B 1 286 ? 5.184 -23.531 4.684 1 93.75 286 VAL B O 1
ATOM 5764 N N . LYS B 1 287 ? 3.461 -22.969 3.184 1 88.75 287 LYS B N 1
ATOM 5765 C CA . LYS B 1 287 ? 4.332 -22.25 2.27 1 88.75 287 LYS B CA 1
ATOM 5766 C C . LYS B 1 287 ? 3.816 -20.828 2.027 1 88.75 287 LYS B C 1
ATOM 5768 O O . LYS B 1 287 ? 2.605 -20.609 1.96 1 88.75 287 LYS B O 1
ATOM 5773 N N . ASP B 1 288 ? 4.781 -19.859 2.006 1 83.38 288 ASP B N 1
ATOM 5774 C CA . ASP B 1 288 ? 4.551 -18.5 1.532 1 83.38 288 ASP B CA 1
ATOM 5775 C C . ASP B 1 288 ? 5.812 -17.906 0.906 1 83.38 288 ASP B C 1
ATOM 5777 O O . ASP B 1 288 ? 6.762 -17.562 1.614 1 83.38 288 ASP B O 1
ATOM 5781 N N . TYR B 1 289 ? 5.734 -17.875 -0.365 1 74.25 289 TYR B N 1
ATOM 5782 C CA . TYR B 1 289 ? 6.934 -17.5 -1.106 1 74.25 289 TYR B CA 1
ATOM 5783 C C . TYR B 1 289 ? 7.371 -16.078 -0.743 1 74.25 289 TYR B C 1
ATOM 5785 O O . TYR B 1 289 ? 8.531 -15.711 -0.941 1 74.25 289 TYR B O 1
ATOM 5793 N N . ARG B 1 290 ? 6.527 -15.352 -0.28 1 74.44 290 ARG B N 1
ATOM 5794 C CA . ARG B 1 290 ? 6.883 -13.984 0.095 1 74.44 290 ARG B CA 1
ATOM 5795 C C . ARG B 1 290 ? 7.754 -13.977 1.345 1 74.44 290 ARG B C 1
ATOM 5797 O O . ARG B 1 290 ? 8.453 -12.992 1.612 1 74.44 290 ARG B O 1
ATOM 5804 N N . ILE B 1 291 ? 7.582 -14.938 2.195 1 71 291 ILE B N 1
ATOM 5805 C CA . ILE B 1 291 ? 8.352 -15.047 3.43 1 71 291 ILE B CA 1
ATOM 5806 C C . ILE B 1 291 ? 9.656 -15.789 3.156 1 71 291 ILE B C 1
ATOM 5808 O O . ILE B 1 291 ? 10.742 -15.305 3.49 1 71 291 ILE B O 1
ATOM 5812 N N . MET B 1 292 ? 9.445 -16.969 2.662 1 62.97 292 MET B N 1
ATOM 5813 C CA . MET B 1 292 ? 10.562 -17.859 2.32 1 62.97 292 MET B CA 1
ATOM 5814 C C . MET B 1 292 ? 10.297 -18.578 1 1 62.97 292 MET B C 1
ATOM 5816 O O . MET B 1 292 ? 9.234 -19.156 0.806 1 62.97 292 MET B O 1
ATOM 5820 N N . GLU B 1 293 ? 11.188 -18.422 0.13 1 58.62 293 GLU B N 1
ATOM 5821 C CA . GLU B 1 293 ? 11 -18.938 -1.226 1 58.62 293 GLU B CA 1
ATOM 5822 C C . GLU B 1 293 ? 10.914 -20.453 -1.238 1 58.62 293 GLU B C 1
ATOM 5824 O O . GLU B 1 293 ? 10.07 -21.031 -1.922 1 58.62 293 GLU B O 1
ATOM 5829 N N . VAL B 1 294 ? 11.742 -21.125 -0.528 1 58.41 294 VAL B N 1
ATOM 5830 C CA . VAL B 1 294 ? 11.852 -22.531 -0.898 1 58.41 294 VAL B CA 1
ATOM 5831 C C . VAL B 1 294 ? 11.484 -23.422 0.298 1 58.41 294 VAL B C 1
ATOM 5833 O O . VAL B 1 294 ? 11.203 -24.609 0.141 1 58.41 294 VAL B O 1
ATOM 5836 N N . PHE B 1 295 ? 11.25 -22.812 1.43 1 67.06 295 PHE B N 1
ATOM 5837 C CA . PHE B 1 295 ? 11.102 -23.719 2.572 1 67.06 295 PHE B CA 1
ATOM 5838 C C . PHE B 1 295 ? 9.719 -23.578 3.195 1 67.06 295 PHE B C 1
ATOM 5840 O O . PHE B 1 295 ? 9.125 -22.5 3.172 1 67.06 295 PHE B O 1
ATOM 5847 N N . ALA B 1 296 ? 9.234 -24.797 3.553 1 77.5 296 ALA B N 1
ATOM 5848 C CA . ALA B 1 296 ? 7.973 -24.859 4.285 1 77.5 296 ALA B CA 1
ATOM 5849 C C . ALA B 1 296 ? 8.203 -24.75 5.789 1 77.5 296 ALA B C 1
ATOM 5851 O O . ALA B 1 296 ? 9.281 -25.094 6.285 1 77.5 296 ALA B O 1
ATOM 5852 N N . TYR B 1 297 ? 7.199 -24.188 6.445 1 87.5 297 TYR B N 1
ATOM 5853 C CA . TYR B 1 297 ? 7.211 -24.062 7.898 1 87.5 297 TYR B CA 1
ATOM 5854 C C . TYR B 1 297 ? 6.266 -25.078 8.539 1 87.5 297 TYR B C 1
ATOM 5856 O O . TYR B 1 297 ? 5.094 -25.156 8.164 1 87.5 297 TYR B O 1
ATOM 5864 N N . LYS B 1 298 ? 6.855 -25.812 9.477 1 91.38 298 LYS B N 1
ATOM 5865 C CA . LYS B 1 298 ? 6.047 -26.812 10.172 1 91.38 298 LYS B CA 1
ATOM 5866 C C . LYS B 1 298 ? 5.527 -26.281 11.5 1 91.38 298 LYS B C 1
ATOM 5868 O O . LYS B 1 298 ? 5.973 -25.219 11.961 1 91.38 298 LYS B O 1
ATOM 5873 N N . GLY B 1 299 ? 4.492 -26.891 11.953 1 92 299 GLY B N 1
ATOM 5874 C CA . GLY B 1 299 ? 4.031 -26.594 13.305 1 92 299 GLY B CA 1
ATOM 5875 C C . GLY B 1 299 ? 2.982 -25.5 13.344 1 92 299 GLY B C 1
ATOM 5876 O O . GLY B 1 299 ? 2.617 -25.031 14.422 1 92 299 GLY B O 1
ATOM 5877 N N . ILE B 1 300 ? 2.469 -25.062 12.258 1 94.88 300 ILE B N 1
ATOM 5878 C CA . ILE B 1 300 ? 1.415 -24.047 12.203 1 94.88 300 ILE B CA 1
ATOM 5879 C C . ILE B 1 300 ? 0.049 -24.734 12.18 1 94.88 300 ILE B C 1
ATOM 5881 O O . ILE B 1 300 ? -0.248 -25.5 11.266 1 94.88 300 ILE B O 1
ATOM 5885 N N . THR B 1 301 ? -0.795 -24.406 13.156 1 95.38 301 THR B N 1
ATOM 5886 C CA . THR B 1 301 ? -2.006 -25.203 13.281 1 95.38 301 THR B CA 1
ATOM 5887 C C . THR B 1 301 ? -3.242 -24.312 13.352 1 95.38 301 THR B C 1
ATOM 5889 O O . THR B 1 301 ? -4.363 -24.797 13.492 1 95.38 301 THR B O 1
ATOM 5892 N N . THR B 1 302 ? -3.062 -22.969 13.297 1 93.5 302 THR B N 1
ATOM 5893 C CA . THR B 1 302 ? -4.191 -22.047 13.344 1 93.5 302 THR B CA 1
ATOM 5894 C C . THR B 1 302 ? -3.996 -20.906 12.352 1 93.5 302 THR B C 1
ATOM 5896 O O . THR B 1 302 ? -2.867 -20.609 11.953 1 93.5 302 THR B O 1
ATOM 5899 N N . ALA B 1 303 ? -5.113 -20.297 12.055 1 92.25 303 ALA B N 1
ATOM 5900 C CA . ALA B 1 303 ? -5.055 -19.125 11.18 1 92.25 303 ALA B CA 1
ATOM 5901 C C . ALA B 1 303 ? -4.23 -18.016 11.805 1 92.25 303 ALA B C 1
ATOM 5903 O O . ALA B 1 303 ? -3.449 -17.344 11.117 1 92.25 303 ALA B O 1
ATOM 5904 N N . LYS B 1 304 ? -4.41 -17.812 13.094 1 92.12 304 LYS B N 1
ATOM 5905 C CA . LYS B 1 304 ? -3.662 -16.781 13.805 1 92.12 304 LYS B CA 1
ATOM 5906 C C . LYS B 1 304 ? -2.16 -17.031 13.734 1 92.12 304 LYS B C 1
ATOM 5908 O O . LYS B 1 304 ? -1.377 -16.125 13.484 1 92.12 304 LYS B O 1
ATOM 5913 N N . ALA B 1 305 ? -1.786 -18.266 13.938 1 92.62 305 ALA B N 1
ATOM 5914 C CA . ALA B 1 305 ? -0.371 -18.609 13.875 1 92.62 305 ALA B CA 1
ATOM 5915 C C . ALA B 1 305 ? 0.18 -18.406 12.461 1 92.62 305 ALA B C 1
ATOM 5917 O O . ALA B 1 305 ? 1.335 -18.016 12.297 1 92.62 305 ALA B O 1
ATOM 5918 N N . PHE B 1 306 ? -0.612 -18.734 11.5 1 94.44 306 PHE B N 1
ATOM 5919 C CA . PHE B 1 306 ? -0.202 -18.531 10.117 1 94.44 306 PHE B CA 1
ATOM 5920 C C . PHE B 1 306 ? -0.009 -17.047 9.82 1 94.44 306 PHE B C 1
ATOM 5922 O O . PHE B 1 306 ? 0.972 -16.656 9.188 1 94.44 306 PHE B O 1
ATOM 5929 N N . ASN B 1 307 ? -0.893 -16.219 10.328 1 92.88 307 ASN B N 1
ATOM 5930 C CA . ASN B 1 307 ? -0.756 -14.781 10.203 1 92.88 307 ASN B CA 1
ATOM 5931 C C . ASN B 1 307 ? 0.516 -14.273 10.875 1 92.88 307 ASN B C 1
ATOM 5933 O O . ASN B 1 307 ? 1.229 -13.438 10.32 1 92.88 307 ASN B O 1
ATOM 5937 N N . ASP B 1 308 ? 0.746 -14.758 12.055 1 92.62 308 ASP B N 1
ATOM 5938 C CA . ASP B 1 308 ? 1.952 -14.383 12.781 1 92.62 308 ASP B CA 1
ATOM 5939 C C . ASP B 1 308 ? 3.207 -14.734 11.984 1 92.62 308 ASP B C 1
ATOM 5941 O O . ASP B 1 308 ? 4.164 -13.961 11.953 1 92.62 308 ASP B O 1
ATOM 5945 N N . LEU B 1 309 ? 3.184 -15.883 11.367 1 92.19 309 LEU B N 1
ATOM 5946 C CA . LEU B 1 309 ? 4.297 -16.297 10.523 1 92.19 309 LEU B CA 1
ATOM 5947 C C . LEU B 1 309 ? 4.484 -15.328 9.359 1 92.19 309 LEU B C 1
ATOM 5949 O O . LEU B 1 309 ? 5.609 -14.922 9.055 1 92.19 309 LEU B O 1
ATOM 5953 N N . GLN B 1 310 ? 3.447 -14.977 8.711 1 92.06 310 GLN B N 1
ATOM 5954 C CA . GLN B 1 310 ? 3.525 -14.055 7.582 1 92.06 310 GLN B CA 1
ATOM 5955 C C . GLN B 1 310 ? 4.129 -12.719 8.008 1 92.06 310 GLN B C 1
ATOM 5957 O O . GLN B 1 310 ? 4.922 -12.125 7.27 1 92.06 310 GLN B O 1
ATOM 5962 N N . PHE B 1 311 ? 3.809 -12.219 9.18 1 92.88 311 PHE B N 1
ATOM 5963 C CA . PHE B 1 311 ? 4.273 -10.922 9.656 1 92.88 311 PHE B CA 1
ATOM 5964 C C . PHE B 1 311 ? 5.695 -11.031 10.203 1 92.88 311 PHE B C 1
ATOM 5966 O O . PHE B 1 311 ? 6.309 -10.023 10.555 1 92.88 311 PHE B O 1
ATOM 5973 N N . SER B 1 312 ? 6.227 -12.25 10.266 1 89.19 312 SER B N 1
ATOM 5974 C CA . SER B 1 312 ? 7.602 -12.445 10.719 1 89.19 312 SER B CA 1
ATOM 5975 C C . SER B 1 312 ? 8.586 -12.281 9.562 1 89.19 312 SER B C 1
ATOM 5977 O O . SER B 1 312 ? 9.797 -12.25 9.781 1 89.19 312 SER B O 1
ATOM 5979 N N . ALA B 1 313 ? 8.086 -12.133 8.336 1 87 313 ALA B N 1
ATOM 5980 C CA . ALA B 1 313 ? 8.938 -11.961 7.164 1 87 313 ALA B CA 1
ATOM 5981 C C . ALA B 1 313 ? 9.812 -10.719 7.289 1 87 313 ALA B C 1
ATOM 5983 O O . ALA B 1 313 ? 9.414 -9.734 7.918 1 87 313 ALA B O 1
ATOM 5984 N N . LYS B 1 314 ? 10.992 -10.805 6.672 1 85.31 314 LYS B N 1
ATOM 5985 C CA . LYS B 1 314 ? 11.867 -9.633 6.648 1 85.31 314 LYS B CA 1
ATOM 5986 C C . LYS B 1 314 ? 11.227 -8.492 5.855 1 85.31 314 LYS B C 1
ATOM 5988 O O . LYS B 1 314 ? 10.688 -8.711 4.77 1 85.31 314 LYS B O 1
ATOM 5993 N N . HIS B 1 315 ? 11.266 -7.316 6.453 1 87.75 315 HIS B N 1
ATOM 5994 C CA . HIS B 1 315 ? 10.555 -6.191 5.863 1 87.75 315 HIS B CA 1
ATOM 5995 C C . HIS B 1 315 ? 11.227 -4.867 6.219 1 87.75 315 HIS B C 1
ATOM 5997 O O . HIS B 1 315 ? 12.109 -4.824 7.082 1 87.75 315 HIS B O 1
ATOM 6003 N N . ARG B 1 316 ? 10.781 -3.752 5.621 1 85.88 316 ARG B N 1
ATOM 6004 C CA . ARG B 1 316 ? 11.375 -2.43 5.812 1 85.88 316 ARG B CA 1
ATOM 6005 C C . ARG B 1 316 ? 10.539 -1.589 6.77 1 85.88 316 ARG B C 1
ATOM 6007 O O . ARG B 1 316 ? 10.93 -0.478 7.133 1 85.88 316 ARG B O 1
ATOM 6014 N N . ALA B 1 317 ? 9.398 -2.057 7.211 1 91.12 317 ALA B N 1
ATOM 6015 C CA . ALA B 1 317 ? 8.5 -1.294 8.07 1 91.12 317 ALA B CA 1
ATOM 6016 C C . ALA B 1 317 ? 9.094 -1.111 9.461 1 91.12 317 ALA B C 1
ATOM 6018 O O . ALA B 1 317 ? 9.773 -2 9.977 1 91.12 317 ALA B O 1
ATOM 6019 N N . SER B 1 318 ? 8.867 0.069 10.016 1 92.62 318 SER B N 1
ATOM 6020 C CA . SER B 1 318 ? 9.188 0.245 11.43 1 92.62 318 SER B CA 1
ATOM 6021 C C . SER B 1 318 ? 8.375 -0.704 12.305 1 92.62 318 SER B C 1
ATOM 6023 O O . SER B 1 318 ? 7.309 -1.173 11.898 1 92.62 318 SER B O 1
ATOM 6025 N N . PRO B 1 319 ? 8.805 -0.987 13.516 1 95 319 PRO B N 1
ATOM 6026 C CA . PRO B 1 319 ? 8.07 -1.878 14.422 1 95 319 PRO B CA 1
ATOM 6027 C C . PRO B 1 319 ? 6.648 -1.396 14.695 1 95 319 PRO B C 1
ATOM 6029 O O . PRO B 1 319 ? 5.707 -2.191 14.672 1 95 319 PRO B O 1
ATOM 6032 N N . CYS B 1 320 ? 6.473 -0.082 14.836 1 95.06 320 CYS B N 1
ATOM 6033 C CA . CYS B 1 320 ? 5.152 0.447 15.156 1 95.06 320 CYS B CA 1
ATOM 6034 C C . CYS B 1 320 ? 4.227 0.366 13.953 1 95.06 320 CYS B C 1
ATOM 6036 O O . CYS B 1 320 ? 3.027 0.126 14.102 1 95.06 320 CYS B O 1
ATOM 6038 N N . TYR B 1 321 ? 4.824 0.58 12.805 1 95.12 321 TYR B N 1
ATOM 6039 C CA . TYR B 1 321 ? 4 0.462 11.609 1 95.12 321 TYR B CA 1
ATOM 6040 C C . TYR B 1 321 ? 3.566 -0.981 11.383 1 95.12 321 TYR B C 1
ATOM 6042 O O . TYR B 1 321 ? 2.402 -1.244 11.07 1 95.12 321 TYR B O 1
ATOM 6050 N N . ALA B 1 322 ? 4.488 -1.919 11.555 1 95.88 322 ALA B N 1
ATOM 6051 C CA . ALA B 1 322 ? 4.176 -3.342 11.438 1 95.88 322 ALA B CA 1
ATOM 6052 C C . ALA B 1 322 ? 3.113 -3.754 12.453 1 95.88 322 ALA B C 1
ATOM 6054 O O . ALA B 1 322 ? 2.182 -4.492 12.125 1 95.88 322 ALA B O 1
ATOM 6055 N N . LYS B 1 323 ? 3.248 -3.258 13.641 1 96.81 323 LYS B N 1
ATOM 6056 C CA . LYS B 1 323 ? 2.281 -3.562 14.688 1 96.81 323 LYS B CA 1
ATOM 6057 C C . LYS B 1 323 ? 0.896 -3.027 14.336 1 96.81 323 LYS B C 1
ATOM 6059 O O . LYS B 1 323 ? -0.11 -3.705 14.555 1 96.81 323 LYS B O 1
ATOM 6064 N N . LEU B 1 324 ? 0.85 -1.849 13.82 1 96.56 324 LEU B N 1
ATOM 6065 C CA . LEU B 1 324 ? -0.424 -1.268 13.414 1 96.56 324 LEU B CA 1
ATOM 6066 C C . LEU B 1 324 ? -1.088 -2.119 12.336 1 96.56 324 LEU B C 1
ATOM 6068 O O . LEU B 1 324 ? -2.264 -2.473 12.453 1 96.56 324 LEU B O 1
ATOM 6072 N N . LEU B 1 325 ? -0.343 -2.49 11.328 1 96.75 325 LEU B N 1
ATOM 6073 C CA . LEU B 1 325 ? -0.896 -3.309 10.25 1 96.75 325 LEU B CA 1
ATOM 6074 C C . LEU B 1 325 ? -1.386 -4.648 10.789 1 96.75 325 LEU B C 1
ATOM 6076 O O . LEU B 1 325 ? -2.459 -5.121 10.406 1 96.75 325 LEU B O 1
ATOM 6080 N N . HIS B 1 326 ? -0.612 -5.227 11.68 1 97.19 326 HIS B N 1
ATOM 6081 C CA . HIS B 1 326 ? -0.976 -6.508 12.273 1 97.19 326 HIS B CA 1
ATOM 6082 C C . HIS B 1 326 ? -2.252 -6.387 13.102 1 97.19 326 HIS B C 1
ATOM 6084 O O . HIS B 1 326 ? -3.059 -7.316 13.148 1 97.19 326 HIS B O 1
ATOM 6090 N N . SER B 1 327 ? -2.494 -5.219 13.68 1 96.75 327 SER B N 1
ATOM 6091 C CA . SER B 1 327 ? -3.631 -5.012 14.57 1 96.75 327 SER B CA 1
ATOM 6092 C C . SER B 1 327 ? -4.949 -5.055 13.805 1 96.75 327 SER B C 1
ATOM 6094 O O . SER B 1 327 ? -5.992 -5.383 14.375 1 96.75 327 SER B O 1
ATOM 6096 N N . PHE B 1 328 ? -4.918 -4.781 12.547 1 97.38 328 PHE B N 1
ATOM 6097 C CA . PHE B 1 328 ? -6.133 -4.836 11.742 1 97.38 328 PHE B CA 1
ATOM 6098 C C . PHE B 1 328 ? -6.676 -6.258 11.68 1 97.38 328 PHE B C 1
ATOM 6100 O O . PHE B 1 328 ? -7.859 -6.465 11.398 1 97.38 328 PHE B O 1
ATOM 6107 N N . LEU B 1 329 ? -5.844 -7.254 11.922 1 96.69 329 LEU B N 1
ATOM 6108 C CA . LEU B 1 329 ? -6.238 -8.648 11.758 1 96.69 329 LEU B CA 1
ATOM 6109 C C . LEU B 1 329 ? -6.75 -9.227 13.07 1 96.69 329 LEU B C 1
ATOM 6111 O O . LEU B 1 329 ? -7.289 -10.336 13.102 1 96.69 329 LEU B O 1
ATOM 6115 N N . GLU B 1 330 ? -6.66 -8.5 14.141 1 93.69 330 GLU B N 1
ATOM 6116 C CA . GLU B 1 330 ? -7.02 -9.023 15.453 1 93.69 330 GLU B CA 1
ATOM 6117 C C . GLU B 1 330 ? -8.5 -9.391 15.523 1 93.69 330 GLU B C 1
ATOM 6119 O O . GLU B 1 330 ? -8.852 -10.484 15.953 1 93.69 330 GLU B O 1
ATOM 6124 N N . ILE B 1 331 ? -9.328 -8.562 15.047 1 89.81 331 ILE B N 1
ATOM 6125 C CA . ILE B 1 331 ? -10.766 -8.797 15.141 1 89.81 331 ILE B CA 1
ATOM 6126 C C . ILE B 1 331 ? -11.18 -9.836 14.102 1 89.81 331 ILE B C 1
ATOM 6128 O O . ILE B 1 331 ? -11.852 -10.82 14.43 1 89.81 331 ILE B O 1
ATOM 6132 N N . PRO B 1 332 ? -10.742 -9.664 12.883 1 88.5 332 PRO B N 1
ATOM 6133 C CA . PRO B 1 332 ? -11.078 -10.688 11.898 1 88.5 332 PRO B CA 1
ATOM 6134 C C . PRO B 1 332 ? -10.602 -12.078 12.305 1 88.5 332 PRO B C 1
ATOM 6136 O O . PRO B 1 332 ? -11.281 -13.07 12.031 1 88.5 332 PRO B O 1
ATOM 6139 N N . ASN B 1 333 ? -9.531 -12.188 12.945 1 85.69 333 ASN B N 1
ATOM 6140 C CA . ASN B 1 333 ? -8.969 -13.477 13.336 1 85.69 333 ASN B CA 1
ATOM 6141 C C . ASN B 1 333 ? -9.852 -14.195 14.352 1 85.69 333 ASN B C 1
ATOM 6143 O O . ASN B 1 333 ? -9.828 -15.422 14.445 1 85.69 333 ASN B O 1
ATOM 6147 N N . LYS B 1 334 ? -10.625 -13.438 15.047 1 85.38 334 LYS B N 1
ATOM 6148 C CA . LYS B 1 334 ? -11.484 -14.031 16.062 1 85.38 334 LYS B CA 1
ATOM 6149 C C . LYS B 1 334 ? -12.617 -14.836 15.43 1 85.38 334 LYS B C 1
ATOM 6151 O O . LYS B 1 334 ? -13.148 -15.758 16.047 1 85.38 334 LYS B O 1
ATOM 6156 N N . SER B 1 335 ? -12.852 -14.562 14.164 1 83.38 335 SER B N 1
ATOM 6157 C CA . SER B 1 335 ? -13.984 -15.203 13.508 1 83.38 335 SER B CA 1
ATOM 6158 C C . SER B 1 335 ? -13.531 -16.344 12.609 1 83.38 335 SER B C 1
ATOM 6160 O O . SER B 1 335 ? -14.352 -17.125 12.109 1 83.38 335 SER B O 1
ATOM 6162 N N . LEU B 1 336 ? -12.289 -16.438 12.484 1 86.56 336 LEU B N 1
ATOM 6163 C CA . LEU B 1 336 ? -11.781 -17.484 11.602 1 86.56 336 LEU B CA 1
ATOM 6164 C C . LEU B 1 336 ? -11.789 -18.828 12.297 1 86.56 336 LEU B C 1
ATOM 6166 O O . LEU B 1 336 ? -11.406 -18.938 13.469 1 86.56 336 LEU B O 1
ATOM 6170 N N . ARG B 1 337 ? -12.43 -19.781 11.578 1 83.94 337 ARG B N 1
ATOM 6171 C CA . ARG B 1 337 ? -12.445 -21.141 12.125 1 83.94 337 ARG B CA 1
ATOM 6172 C C . ARG B 1 337 ? -11.961 -22.156 11.094 1 83.94 337 ARG B C 1
ATOM 6174 O O . ARG B 1 337 ? -12.445 -22.172 9.969 1 83.94 337 ARG B O 1
ATOM 6181 N N . GLY B 1 338 ? -10.953 -22.906 11.547 1 91.19 338 GLY B N 1
ATOM 6182 C CA . GLY B 1 338 ? -10.477 -24.016 10.727 1 91.19 338 GLY B CA 1
ATOM 6183 C C . GLY B 1 338 ? -9.766 -23.562 9.469 1 91.19 338 GLY B C 1
ATOM 6184 O O . GLY B 1 338 ? -9.133 -22.5 9.453 1 91.19 338 GLY B O 1
ATOM 6185 N N . ALA B 1 339 ? -9.633 -24.5 8.539 1 96.69 339 ALA B N 1
ATOM 6186 C CA . ALA B 1 339 ? -8.938 -24.297 7.273 1 96.69 339 ALA B CA 1
ATOM 6187 C C . ALA B 1 339 ? -9.664 -25 6.129 1 96.69 339 ALA B C 1
ATOM 6189 O O . ALA B 1 339 ? -10.523 -25.844 6.363 1 96.69 339 ALA B O 1
ATOM 6190 N N . VAL B 1 340 ? -9.398 -24.516 5 1 97.75 340 VAL B N 1
ATOM 6191 C CA . VAL B 1 340 ? -9.992 -25.109 3.801 1 97.75 340 VAL B CA 1
ATOM 6192 C C . VAL B 1 340 ? -8.898 -25.453 2.799 1 97.75 340 VAL B C 1
ATOM 6194 O O . VAL B 1 340 ? -7.812 -24.859 2.82 1 97.75 340 VAL B O 1
ATOM 6197 N N . PHE B 1 341 ? -9.18 -26.406 1.994 1 98.44 341 PHE B N 1
ATOM 6198 C CA . PHE B 1 341 ? -8.211 -26.766 0.969 1 98.44 341 PHE B CA 1
ATOM 6199 C C . PHE B 1 341 ? -8.039 -25.625 -0.035 1 98.44 341 PHE B C 1
ATOM 6201 O O . PHE B 1 341 ? -9.023 -25.062 -0.509 1 98.44 341 PHE B O 1
ATOM 6208 N N . THR B 1 342 ? -6.816 -25.281 -0.309 1 98 342 THR B N 1
ATOM 6209 C CA . THR B 1 342 ? -6.438 -24.094 -1.076 1 98 342 THR B CA 1
ATOM 6210 C C . THR B 1 342 ? -5.414 -24.453 -2.15 1 98 342 THR B C 1
ATOM 6212 O O . THR B 1 342 ? -4.523 -25.281 -1.917 1 98 342 THR B O 1
ATOM 6215 N N . HIS B 1 343 ? -5.531 -23.891 -3.346 1 97.94 343 HIS B N 1
ATOM 6216 C CA . HIS B 1 343 ? -4.586 -24.125 -4.434 1 97.94 343 HIS B CA 1
ATOM 6217 C C . HIS B 1 343 ? -3.266 -23.406 -4.176 1 97.94 343 HIS B C 1
ATOM 6219 O O . HIS B 1 343 ? -2.193 -23.984 -4.379 1 97.94 343 HIS B O 1
ATOM 6225 N N . GLY B 1 344 ? -3.375 -22.125 -3.797 1 95.5 344 GLY B N 1
ATOM 6226 C CA . GLY B 1 344 ? -2.217 -21.375 -3.338 1 95.5 344 GLY B CA 1
ATOM 6227 C C . GLY B 1 344 ? -1.512 -20.625 -4.449 1 95.5 344 GLY B C 1
ATOM 6228 O O . GLY B 1 344 ? -0.676 -19.766 -4.188 1 95.5 344 GLY B O 1
ATOM 6229 N N . ASP B 1 345 ? -1.774 -20.938 -5.719 1 94.75 345 ASP B N 1
ATOM 6230 C CA . ASP B 1 345 ? -1.171 -20.234 -6.848 1 94.75 345 ASP B CA 1
ATOM 6231 C C . ASP B 1 345 ? -2.121 -20.203 -8.047 1 94.75 345 ASP B C 1
ATOM 6233 O O . ASP B 1 345 ? -1.723 -20.516 -9.172 1 94.75 345 ASP B O 1
ATOM 6237 N N . LEU B 1 346 ? -3.324 -19.875 -7.75 1 96.69 346 LEU B N 1
ATOM 6238 C CA . LEU B 1 346 ? -4.305 -19.797 -8.828 1 96.69 346 LEU B CA 1
ATOM 6239 C C . LEU B 1 346 ? -4.078 -18.562 -9.688 1 96.69 346 LEU B C 1
ATOM 6241 O O . LEU B 1 346 ? -4.109 -17.438 -9.188 1 96.69 346 LEU B O 1
ATOM 6245 N N . LYS B 1 347 ? -3.764 -18.797 -10.945 1 95.94 347 LYS B N 1
ATOM 6246 C CA . LYS B 1 347 ? -3.562 -17.766 -11.961 1 95.94 347 LYS B CA 1
ATOM 6247 C C . LYS B 1 347 ? -3.977 -18.266 -13.344 1 95.94 347 LYS B C 1
ATOM 6249 O O . LYS B 1 347 ? -4.293 -19.438 -13.508 1 95.94 347 LYS B O 1
ATOM 6254 N N . LYS B 1 348 ? -3.992 -17.406 -14.273 1 96.69 348 LYS B N 1
ATOM 6255 C CA . LYS B 1 348 ? -4.484 -17.734 -15.609 1 96.69 348 LYS B CA 1
ATOM 6256 C C . LYS B 1 348 ? -3.688 -18.875 -16.234 1 96.69 348 LYS B C 1
ATOM 6258 O O . LYS B 1 348 ? -4.258 -19.766 -16.859 1 96.69 348 LYS B O 1
ATOM 6263 N N . SER B 1 349 ? -2.377 -18.922 -15.922 1 96.5 349 SER B N 1
ATOM 6264 C CA . SER B 1 349 ? -1.501 -19.906 -16.547 1 96.5 349 SER B CA 1
ATOM 6265 C C . SER B 1 349 ? -1.654 -21.266 -15.898 1 96.5 349 SER B C 1
ATOM 6267 O O . SER B 1 349 ? -1.106 -22.266 -16.391 1 96.5 349 SER B O 1
ATOM 6269 N N . ASN B 1 350 ? -2.52 -21.359 -14.867 1 97.94 350 ASN B N 1
ATOM 6270 C CA . ASN B 1 350 ? -2.711 -22.641 -14.188 1 97.94 350 ASN B CA 1
ATOM 6271 C C . ASN B 1 350 ? -4.129 -23.172 -14.383 1 97.94 350 ASN B C 1
ATOM 6273 O O . ASN B 1 350 ? -4.551 -24.094 -13.688 1 97.94 350 ASN B O 1
ATOM 6277 N N . ILE B 1 351 ? -4.816 -22.562 -15.266 1 98.56 351 ILE B N 1
ATOM 6278 C CA . ILE B 1 351 ? -6.172 -22.984 -15.609 1 98.56 351 ILE B CA 1
ATOM 6279 C C . ILE B 1 351 ? -6.23 -23.391 -17.078 1 98.56 351 ILE B C 1
ATOM 6281 O O . ILE B 1 351 ? -5.949 -22.578 -17.969 1 98.56 351 ILE B O 1
ATOM 6285 N N . MET B 1 352 ? -6.641 -24.656 -17.297 1 98.5 352 MET B N 1
ATOM 6286 C CA . MET B 1 352 ? -6.734 -25.203 -18.641 1 98.5 352 MET B CA 1
ATOM 6287 C C . MET B 1 352 ? -8.164 -25.109 -19.172 1 98.5 352 MET B C 1
ATOM 6289 O O . MET B 1 352 ? -9.117 -25.391 -18.438 1 98.5 352 MET B O 1
ATOM 6293 N N . VAL B 1 353 ? -8.25 -24.688 -20.438 1 98.06 353 VAL B N 1
ATOM 6294 C CA . VAL B 1 353 ? -9.578 -24.562 -21.047 1 98.06 353 VAL B CA 1
ATOM 6295 C C . VAL B 1 353 ? -9.555 -25.156 -22.453 1 98.06 353 VAL B C 1
ATOM 6297 O O . VAL B 1 353 ? -8.492 -25.297 -23.062 1 98.06 353 VAL B O 1
ATOM 6300 N N . LYS B 1 354 ? -10.727 -25.516 -22.891 1 97.06 354 LYS B N 1
ATOM 6301 C CA . LYS B 1 354 ? -10.945 -25.969 -24.266 1 97.06 354 LYS B CA 1
ATOM 6302 C C . LYS B 1 354 ? -12.188 -25.297 -24.859 1 97.06 354 LYS B C 1
ATOM 6304 O O . LYS B 1 354 ? -13.188 -25.109 -24.172 1 97.06 354 LYS B O 1
ATOM 6309 N N . GLN B 1 355 ? -12.047 -25 -26.094 1 94.69 355 GLN B N 1
ATOM 6310 C CA . GLN B 1 355 ? -13.188 -24.422 -26.797 1 94.69 355 GLN B CA 1
ATOM 6311 C C . GLN B 1 355 ? -14.266 -25.469 -27.047 1 94.69 355 GLN B C 1
ATOM 6313 O O . GLN B 1 355 ? -13.969 -26.594 -27.453 1 94.69 355 GLN B O 1
ATOM 6318 N N . THR B 1 356 ? -15.453 -25.219 -26.75 1 86.56 356 THR B N 1
ATOM 6319 C CA . THR B 1 356 ? -16.516 -26.234 -26.812 1 86.56 356 THR B CA 1
ATOM 6320 C C . THR B 1 356 ? -17.406 -26.016 -28.031 1 86.56 356 THR B C 1
ATOM 6322 O O . THR B 1 356 ? -18.25 -26.844 -28.344 1 86.56 356 THR B O 1
ATOM 6325 N N . SER B 1 357 ? -17.406 -24.938 -28.531 1 83.88 357 SER B N 1
ATOM 6326 C CA . SER B 1 357 ? -18.266 -24.672 -29.688 1 83.88 357 SER B CA 1
ATOM 6327 C C . SER B 1 357 ? -17.562 -23.812 -30.734 1 83.88 357 SER B C 1
ATOM 6329 O O . SER B 1 357 ? -16.406 -23.422 -30.531 1 83.88 357 SER B O 1
ATOM 6331 N N . GLU B 1 358 ? -18.297 -23.625 -31.766 1 85.06 358 GLU B N 1
ATOM 6332 C CA . GLU B 1 358 ? -17.781 -22.75 -32.812 1 85.06 358 GLU B CA 1
ATOM 6333 C C . GLU B 1 358 ? -17.734 -21.297 -32.344 1 85.06 358 GLU B C 1
ATOM 6335 O O . GLU B 1 358 ? -17.047 -20.469 -32.938 1 85.06 358 GLU B O 1
ATOM 6340 N N . ASP B 1 359 ? -18.375 -21.141 -31.281 1 85.56 359 ASP B N 1
ATOM 6341 C CA . ASP B 1 359 ? -18.344 -19.812 -30.688 1 85.56 359 ASP B CA 1
ATOM 6342 C C . ASP B 1 359 ? -17 -19.531 -30.031 1 85.56 359 ASP B C 1
ATOM 6344 O O . ASP B 1 359 ? -16.594 -20.25 -29.109 1 85.56 359 ASP B O 1
ATOM 6348 N N . PRO B 1 360 ? -16.344 -18.547 -30.5 1 87.31 360 PRO B N 1
ATOM 6349 C CA . PRO B 1 360 ? -14.992 -18.266 -30 1 87.31 360 PRO B CA 1
ATOM 6350 C C . PRO B 1 360 ? -14.984 -17.828 -28.531 1 87.31 360 PRO B C 1
ATOM 6352 O O . PRO B 1 360 ? -13.922 -17.781 -27.906 1 87.31 360 PRO B O 1
ATOM 6355 N N . ASN B 1 361 ? -16.172 -17.625 -27.984 1 90.06 361 ASN B N 1
ATOM 6356 C CA . ASN B 1 361 ? -16.281 -17.141 -26.609 1 90.06 361 ASN B CA 1
ATOM 6357 C C . ASN B 1 361 ? -16.672 -18.266 -25.641 1 90.06 361 ASN B C 1
ATOM 6359 O O . ASN B 1 361 ? -16.766 -18.047 -24.438 1 90.06 361 ASN B O 1
ATOM 6363 N N . GLN B 1 362 ? -16.828 -19.359 -26.125 1 94.06 362 GLN B N 1
ATOM 6364 C CA . GLN B 1 362 ? -17.297 -20.453 -25.266 1 94.06 362 GLN B CA 1
ATOM 6365 C C . GLN B 1 362 ? -16.172 -21.438 -24.969 1 94.06 362 GLN B C 1
ATOM 6367 O O . GLN B 1 362 ? -15.711 -22.156 -25.875 1 94.06 362 GLN B O 1
ATOM 6372 N N . TYR B 1 363 ? -15.781 -21.391 -23.75 1 97 363 TYR B N 1
ATOM 6373 C CA . TYR B 1 363 ? -14.727 -22.281 -23.266 1 97 363 TYR B CA 1
ATOM 6374 C C . TYR B 1 363 ? -15.188 -23.047 -22.031 1 97 363 TYR B C 1
ATOM 6376 O O . TYR B 1 363 ? -16.031 -22.562 -21.281 1 97 363 TYR B O 1
ATOM 6384 N N . THR B 1 364 ? -14.688 -24.234 -21.891 1 97.56 364 THR B N 1
ATOM 6385 C CA . THR B 1 364 ? -14.898 -25.047 -20.703 1 97.56 364 THR B CA 1
ATOM 6386 C C . THR B 1 364 ? -13.57 -25.328 -20 1 97.56 364 THR B C 1
ATOM 6388 O O . THR B 1 364 ? -12.562 -25.609 -20.656 1 97.56 364 THR B O 1
ATOM 6391 N N . ILE B 1 365 ? -13.594 -25.203 -18.703 1 98.31 365 ILE B N 1
ATOM 6392 C CA . ILE B 1 365 ? -12.398 -25.516 -17.922 1 98.31 365 ILE B CA 1
ATOM 6393 C C . ILE B 1 365 ? -12.172 -27.031 -17.922 1 98.31 365 ILE B C 1
ATOM 6395 O O . ILE B 1 365 ? -13.055 -27.797 -17.516 1 98.31 365 ILE B O 1
ATOM 6399 N N . THR B 1 366 ? -10.977 -27.438 -18.375 1 98.19 366 THR B N 1
ATOM 6400 C CA . THR B 1 366 ? -10.672 -28.859 -18.469 1 98.19 366 THR B CA 1
ATOM 6401 C C . THR B 1 366 ? -9.867 -29.312 -17.25 1 98.19 366 THR B C 1
ATOM 6403 O O . THR B 1 366 ? -9.812 -30.516 -16.953 1 98.19 366 THR B O 1
ATOM 6406 N N . GLY B 1 367 ? -9.219 -28.359 -16.625 1 98.56 367 GLY B N 1
ATOM 6407 C CA . GLY B 1 367 ? -8.492 -28.734 -15.414 1 98.56 367 GLY B CA 1
ATOM 6408 C C . GLY B 1 367 ? -7.719 -27.578 -14.805 1 98.56 367 GLY B C 1
ATOM 6409 O O . GLY B 1 367 ? -7.453 -26.578 -15.469 1 98.56 367 GLY B O 1
ATOM 6410 N N . ILE B 1 368 ? -7.398 -27.688 -13.523 1 98.75 368 ILE B N 1
ATOM 6411 C CA . ILE B 1 368 ? -6.512 -26.797 -12.781 1 98.75 368 ILE B CA 1
ATOM 6412 C C . ILE B 1 368 ? -5.188 -27.5 -12.5 1 98.75 368 ILE B C 1
ATOM 6414 O O . ILE B 1 368 ? -5.176 -28.625 -11.977 1 98.75 368 ILE B O 1
ATOM 6418 N N . ILE B 1 369 ? -4.07 -26.797 -12.852 1 98.38 369 ILE B N 1
ATOM 6419 C CA . ILE B 1 369 ? -2.791 -27.5 -12.773 1 98.38 369 ILE B CA 1
ATOM 6420 C C . ILE B 1 369 ? -1.865 -26.766 -11.805 1 98.38 369 ILE B C 1
ATOM 6422 O O . ILE B 1 369 ? -2.209 -25.703 -11.289 1 98.38 369 ILE B O 1
ATOM 6426 N N . ASP B 1 370 ? -0.718 -27.375 -11.43 1 96.94 370 ASP B N 1
ATOM 6427 C CA . ASP B 1 370 ? 0.365 -26.844 -10.602 1 96.94 370 ASP B CA 1
ATOM 6428 C C . ASP B 1 370 ? -0.076 -26.688 -9.148 1 96.94 370 ASP B C 1
ATOM 6430 O O . ASP B 1 370 ? -0.224 -25.562 -8.656 1 96.94 370 ASP B O 1
ATOM 6434 N N . TRP B 1 371 ? -0.108 -27.781 -8.453 1 97.38 371 TRP B N 1
ATOM 6435 C CA . TRP B 1 371 ? -0.629 -27.844 -7.094 1 97.38 371 TRP B CA 1
ATOM 6436 C C . TRP B 1 371 ? 0.507 -27.891 -6.078 1 97.38 371 TRP B C 1
ATOM 6438 O O . TRP B 1 371 ? 0.343 -28.422 -4.977 1 97.38 371 TRP B O 1
ATOM 6448 N N . GLU B 1 372 ? 1.631 -27.312 -6.43 1 94.06 372 GLU B N 1
ATOM 6449 C CA . GLU B 1 372 ? 2.828 -27.438 -5.605 1 94.06 372 GLU B CA 1
ATOM 6450 C C . GLU B 1 372 ? 2.721 -26.578 -4.344 1 94.06 372 GLU B C 1
ATOM 6452 O O . GLU B 1 372 ? 3.443 -26.812 -3.373 1 94.06 372 GLU B O 1
ATOM 6457 N N . ASP B 1 373 ? 1.779 -25.625 -4.336 1 93.19 373 ASP B N 1
ATOM 6458 C CA . ASP B 1 373 ? 1.639 -24.75 -3.184 1 93.19 373 ASP B CA 1
ATOM 6459 C C . ASP B 1 373 ? 0.323 -25 -2.451 1 93.19 373 ASP B C 1
ATOM 6461 O O . ASP B 1 373 ? -0.047 -24.25 -1.546 1 93.19 373 ASP B O 1
ATOM 6465 N N . SER B 1 374 ? -0.324 -26.062 -2.781 1 96.5 374 SER B N 1
ATOM 6466 C CA . SER B 1 374 ? -1.652 -26.344 -2.244 1 96.5 374 SER B CA 1
ATOM 6467 C C . SER B 1 374 ? -1.569 -26.953 -0.847 1 96.5 374 SER B C 1
ATOM 6469 O O . SER B 1 374 ? -0.486 -27.312 -0.385 1 96.5 374 SER B O 1
ATOM 6471 N N . GLY B 1 375 ? -2.699 -26.969 -0.181 1 97.12 375 GLY B N 1
ATOM 6472 C CA . GLY B 1 375 ? -2.854 -27.516 1.154 1 97.12 375 GLY B CA 1
ATOM 6473 C C . GLY B 1 375 ? -3.984 -26.875 1.939 1 97.12 375 GLY B C 1
ATOM 6474 O O . GLY B 1 375 ? -4.812 -26.156 1.373 1 97.12 375 GLY B O 1
ATOM 6475 N N . PHE B 1 376 ? -4.07 -27.297 3.191 1 97.75 376 PHE B N 1
ATOM 6476 C CA . PHE B 1 376 ? -5.035 -26.641 4.062 1 97.75 376 PHE B CA 1
ATOM 6477 C C . PHE B 1 376 ? -4.477 -25.328 4.598 1 97.75 376 PHE B C 1
ATOM 6479 O O . PHE B 1 376 ? -3.387 -25.297 5.176 1 97.75 376 PHE B O 1
ATOM 6486 N N . TYR B 1 377 ? -5.219 -24.281 4.316 1 96.94 377 TYR B N 1
ATOM 6487 C CA . TYR B 1 377 ? -4.852 -22.922 4.73 1 96.94 377 TYR B CA 1
ATOM 6488 C C . TYR B 1 377 ? -6.07 -22.172 5.238 1 96.94 377 TYR B C 1
ATOM 6490 O O . TYR B 1 377 ? -7.207 -22.578 5.016 1 96.94 377 TYR B O 1
ATOM 6498 N N . PRO B 1 378 ? -5.828 -21.062 5.934 1 96.38 378 PRO B N 1
ATOM 6499 C CA . PRO B 1 378 ? -6.965 -20.234 6.352 1 96.38 378 PRO B CA 1
ATOM 6500 C C . PRO B 1 378 ? -7.855 -19.828 5.184 1 96.38 378 PRO B C 1
ATOM 6502 O O . PRO B 1 378 ? -7.367 -19.656 4.062 1 96.38 378 PRO B O 1
ATOM 6505 N N . GLU B 1 379 ? -9.102 -19.625 5.422 1 95.5 379 GLU B N 1
ATOM 6506 C CA . GLU B 1 379 ? -10.117 -19.406 4.391 1 95.5 379 GLU B CA 1
ATOM 6507 C C . GLU B 1 379 ? -9.758 -18.203 3.518 1 95.5 379 GLU B C 1
ATOM 6509 O O . GLU B 1 379 ? -10.086 -18.172 2.33 1 95.5 379 GLU B O 1
ATOM 6514 N N . TYR B 1 380 ? -9.047 -17.281 4.086 1 95.81 380 TYR B N 1
ATOM 6515 C CA . TYR B 1 380 ? -8.781 -16.031 3.369 1 95.81 380 TYR B CA 1
ATOM 6516 C C . TYR B 1 380 ? -7.617 -16.203 2.404 1 95.81 380 TYR B C 1
ATOM 6518 O O . TYR B 1 380 ? -7.43 -15.383 1.499 1 95.81 380 TYR B O 1
ATOM 6526 N N . TYR B 1 381 ? -6.832 -17.172 2.539 1 96.5 381 TYR B N 1
ATOM 6527 C CA . TYR B 1 381 ? -5.5 -17.266 1.951 1 96.5 381 TYR B CA 1
ATOM 6528 C C . TYR B 1 381 ? -5.57 -17.25 0.429 1 96.5 381 TYR B C 1
ATOM 6530 O O . TYR B 1 381 ? -4.812 -16.547 -0.232 1 96.5 381 TYR B O 1
ATOM 6538 N N . GLU B 1 382 ? -6.461 -18 -0.178 1 96.62 382 GLU B N 1
ATOM 6539 C CA . GLU B 1 382 ? -6.59 -18.047 -1.632 1 96.62 382 GLU B CA 1
ATOM 6540 C C . GLU B 1 382 ? -6.91 -16.672 -2.199 1 96.62 382 GLU B C 1
ATOM 6542 O O . GLU B 1 382 ? -6.367 -16.281 -3.234 1 96.62 382 GLU B O 1
ATOM 6547 N N . SER B 1 383 ? -7.75 -15.93 -1.482 1 95.5 383 SER B N 1
ATOM 6548 C CA . SER B 1 383 ? -8.141 -14.594 -1.925 1 95.5 383 SER B CA 1
ATOM 6549 C C . SER B 1 383 ? -6.945 -13.648 -1.947 1 95.5 383 SER B C 1
ATOM 6551 O O . SER B 1 383 ? -6.91 -12.703 -2.738 1 95.5 383 SER B O 1
ATOM 6553 N N . THR B 1 384 ? -6.008 -13.875 -1.097 1 95.06 384 THR B N 1
ATOM 6554 C CA . THR B 1 384 ? -4.828 -13.016 -1.054 1 95.06 384 THR B CA 1
ATOM 6555 C C . THR B 1 384 ? -3.807 -13.445 -2.104 1 95.06 384 THR B C 1
ATOM 6557 O O . THR B 1 384 ? -3.209 -12.609 -2.777 1 95.06 384 THR B O 1
ATOM 6560 N N . THR B 1 385 ? -3.668 -14.758 -2.357 1 93.75 385 THR B N 1
ATOM 6561 C CA . THR B 1 385 ? -2.615 -15.258 -3.23 1 93.75 385 THR B CA 1
ATOM 6562 C C . THR B 1 385 ? -2.992 -15.07 -4.699 1 93.75 385 THR B C 1
ATOM 6564 O O . THR B 1 385 ? -2.117 -15.008 -5.566 1 93.75 385 THR B 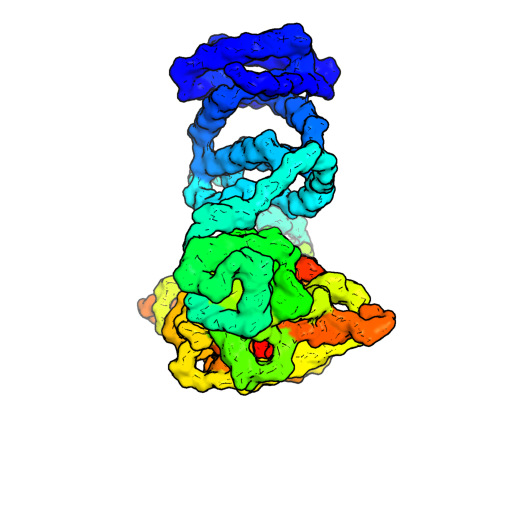O 1
ATOM 6567 N N . ILE B 1 386 ? -4.227 -14.93 -4.973 1 93.62 386 ILE B N 1
ATOM 6568 C CA . ILE B 1 386 ? -4.672 -14.742 -6.352 1 93.62 386 ILE B CA 1
ATOM 6569 C C . ILE B 1 386 ? -4.043 -13.484 -6.934 1 93.62 386 ILE B C 1
ATOM 6571 O O . ILE B 1 386 ? -3.793 -13.398 -8.141 1 93.62 386 ILE B O 1
ATOM 6575 N N . SER B 1 387 ? -3.693 -12.562 -6.039 1 91.5 387 SER B N 1
ATOM 6576 C CA . SER B 1 387 ? -3.193 -11.273 -6.484 1 91.5 387 SER B CA 1
ATOM 6577 C C . SER B 1 387 ? -1.671 -11.211 -6.426 1 91.5 387 SER B C 1
ATOM 6579 O O . SER B 1 387 ? -1.075 -10.148 -6.613 1 91.5 387 SER B O 1
ATOM 6581 N N . ASN B 1 388 ? -1.075 -12.289 -6.176 1 88.38 388 ASN B N 1
ATOM 6582 C CA . ASN B 1 388 ? 0.38 -12.289 -6.07 1 88.38 388 ASN B CA 1
ATOM 6583 C C . ASN B 1 388 ? 1.035 -11.828 -7.367 1 88.38 388 ASN B C 1
ATOM 6585 O O . ASN B 1 388 ? 2.072 -11.164 -7.34 1 88.38 388 ASN B O 1
ATOM 6589 N N . GLY B 1 389 ? 0.416 -12.148 -8.492 1 85 389 GLY B N 1
ATOM 6590 C CA . GLY B 1 389 ? 0.973 -11.75 -9.773 1 85 389 GLY B CA 1
ATOM 6591 C C . GLY B 1 389 ? 0.286 -10.531 -10.359 1 85 389 GLY B C 1
ATOM 6592 O O . GLY B 1 389 ? 0.451 -10.234 -11.547 1 85 389 GLY B O 1
ATOM 6593 N N . GLN B 1 390 ? -0.446 -9.844 -9.531 1 90.69 390 GLN B N 1
ATOM 6594 C CA . GLN B 1 390 ? -1.212 -8.711 -10.047 1 90.69 390 GLN B CA 1
ATOM 6595 C C . GLN B 1 390 ? -0.352 -7.449 -10.117 1 90.69 390 GLN B C 1
ATOM 6597 O O . GLN B 1 390 ? 0.148 -6.973 -9.102 1 90.69 390 GLN B O 1
ATOM 6602 N N . SER B 1 391 ? -0.312 -6.914 -11.328 1 86.88 391 SER B N 1
ATOM 6603 C CA . SER B 1 391 ? 0.389 -5.652 -11.547 1 86.88 391 SER B CA 1
ATOM 6604 C C . SER B 1 391 ? -0.516 -4.461 -11.258 1 86.88 391 SER B C 1
ATOM 6606 O O . SER B 1 391 ? -1.702 -4.477 -11.586 1 86.88 391 SER B O 1
ATOM 6608 N N . ILE B 1 392 ? 0.053 -3.502 -10.68 1 88.88 392 ILE B N 1
ATOM 6609 C CA . ILE B 1 392 ? -0.669 -2.262 -10.414 1 88.88 392 ILE B CA 1
ATOM 6610 C C . ILE B 1 392 ? -0.827 -1.471 -11.711 1 88.88 392 ILE B C 1
ATOM 6612 O O . ILE B 1 392 ? -1.827 -0.776 -11.906 1 88.88 392 ILE B O 1
ATOM 6616 N N . MET B 1 393 ? 0.077 -1.631 -12.625 1 85.25 393 MET B N 1
ATOM 6617 C CA . MET B 1 393 ? 0.164 -0.755 -13.789 1 85.25 393 MET B CA 1
ATOM 6618 C C . MET B 1 393 ? -0.423 -1.432 -15.023 1 85.25 393 MET B C 1
ATOM 6620 O O . MET B 1 393 ? -0.987 -0.765 -15.891 1 85.25 393 MET B O 1
ATOM 6624 N N . ASN B 1 394 ? -0.233 -2.73 -15.086 1 86.88 394 ASN B N 1
ATOM 6625 C CA . ASN B 1 394 ? -0.792 -3.449 -16.234 1 86.88 394 ASN B CA 1
ATOM 6626 C C . ASN B 1 394 ? -2.297 -3.66 -16.078 1 86.88 394 ASN B C 1
ATOM 6628 O O . ASN B 1 394 ? -2.75 -4.227 -15.078 1 86.88 394 ASN B O 1
ATOM 6632 N N . ASP B 1 395 ? -2.975 -3.217 -17.078 1 90.81 395 ASP B N 1
ATOM 6633 C CA . ASP B 1 395 ? -4.43 -3.309 -17 1 90.81 395 ASP B CA 1
ATOM 6634 C C . ASP B 1 395 ? -4.91 -4.723 -17.312 1 90.81 395 ASP B C 1
ATOM 6636 O O . ASP B 1 395 ? -4.738 -5.207 -18.438 1 90.81 395 ASP B O 1
ATOM 6640 N N . ASP B 1 396 ? -5.312 -5.402 -16.359 1 92.56 396 ASP B N 1
ATOM 66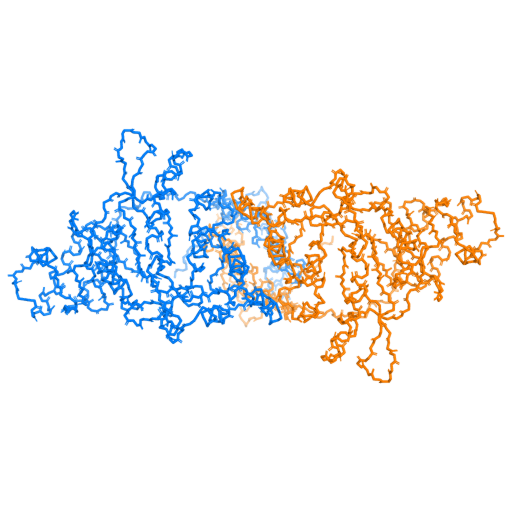41 C CA . ASP B 1 396 ? -5.793 -6.777 -16.422 1 92.56 396 ASP B CA 1
ATOM 6642 C C . ASP B 1 396 ? -7.109 -6.941 -15.664 1 92.56 396 ASP B C 1
ATOM 6644 O O . ASP B 1 396 ? -7.145 -6.805 -14.438 1 92.56 396 ASP B O 1
ATOM 6648 N N . ASP B 1 397 ? -8.219 -7.32 -16.359 1 95.75 397 ASP B N 1
ATOM 6649 C CA . ASP B 1 397 ? -9.531 -7.363 -15.742 1 95.75 397 ASP B CA 1
ATOM 6650 C C . ASP B 1 397 ? -9.797 -8.734 -15.117 1 95.75 397 ASP B C 1
ATOM 6652 O O . ASP B 1 397 ? -10.891 -8.977 -14.594 1 95.75 397 ASP B O 1
ATOM 6656 N N . TRP B 1 398 ? -8.75 -9.586 -15.188 1 95.69 398 TRP B N 1
ATOM 6657 C CA . TRP B 1 398 ? -8.82 -10.922 -14.609 1 95.69 398 TRP B CA 1
ATOM 6658 C C . TRP B 1 398 ? -9.32 -10.867 -13.172 1 95.69 398 TRP B C 1
ATOM 6660 O O . TRP B 1 398 ? -10.18 -11.656 -12.773 1 95.69 398 TRP B O 1
ATOM 6670 N N . TYR B 1 399 ? -8.938 -9.906 -12.477 1 94.12 399 TYR B N 1
ATOM 6671 C CA . TYR B 1 399 ? -9.156 -9.82 -11.039 1 94.12 399 TYR B CA 1
ATOM 6672 C C . TYR B 1 399 ? -10.562 -9.32 -10.727 1 94.12 399 TYR B C 1
ATOM 6674 O O . TYR B 1 399 ? -11.031 -9.438 -9.594 1 94.12 399 TYR B O 1
ATOM 6682 N N . LEU B 1 400 ? -11.242 -8.766 -11.727 1 95.81 400 LEU B N 1
ATOM 6683 C CA . LEU B 1 400 ? -12.609 -8.289 -11.57 1 95.81 400 LEU B CA 1
ATOM 6684 C C . LEU B 1 400 ? -13.609 -9.406 -11.82 1 95.81 400 LEU B C 1
ATOM 6686 O O . LEU B 1 400 ? -14.797 -9.266 -11.531 1 95.81 400 LEU B O 1
ATOM 6690 N N . TYR B 1 401 ? -13.125 -10.562 -12.312 1 97.19 401 TYR B N 1
ATOM 6691 C CA . TYR B 1 401 ? -14.008 -11.664 -12.656 1 97.19 401 TYR B CA 1
ATOM 6692 C C . TYR B 1 401 ? -13.789 -12.852 -11.727 1 97.19 401 TYR B C 1
ATOM 6694 O O . TYR B 1 401 ? -14.031 -14 -12.102 1 97.19 401 TYR B O 1
ATOM 6702 N N . MET B 1 402 ? -13.32 -12.594 -10.539 1 97.06 402 MET B N 1
ATOM 6703 C CA . MET B 1 402 ? -13.164 -13.664 -9.562 1 97.06 402 MET B CA 1
ATOM 6704 C C . MET B 1 402 ? -14.516 -14.031 -8.953 1 97.06 402 MET B C 1
ATOM 6706 O O . MET B 1 402 ? -15.289 -13.156 -8.562 1 97.06 402 MET B O 1
ATOM 6710 N N . PRO B 1 403 ? -14.828 -15.336 -8.898 1 97.62 403 PRO B N 1
ATOM 6711 C CA . PRO B 1 403 ? -16.047 -15.703 -8.18 1 97.62 403 PRO B CA 1
ATOM 6712 C C . PRO B 1 403 ? -16 -15.328 -6.703 1 97.62 403 PRO B C 1
ATOM 6714 O O . PRO B 1 403 ? -14.922 -15.062 -6.164 1 97.62 403 PRO B O 1
ATOM 6717 N N . ASP B 1 404 ? -17.094 -15.359 -5.984 1 94.88 404 ASP B N 1
ATOM 6718 C CA . ASP B 1 404 ? -17.219 -14.867 -4.617 1 94.88 404 ASP B CA 1
ATOM 6719 C C . ASP B 1 404 ? -16.281 -15.625 -3.674 1 94.88 404 ASP B C 1
ATOM 6721 O O . ASP B 1 404 ? -15.633 -15.023 -2.814 1 94.88 404 ASP B O 1
ATOM 6725 N N . CYS B 1 405 ? -16.188 -16.875 -3.857 1 95.38 405 CYS B N 1
ATOM 6726 C CA . CYS B 1 405 ? -15.414 -17.703 -2.934 1 95.38 405 CYS B CA 1
ATOM 6727 C C . CYS B 1 405 ? -13.922 -17.453 -3.086 1 95.38 405 CYS B C 1
ATOM 6729 O O . CYS B 1 405 ? -13.125 -17.875 -2.246 1 95.38 405 CYS B O 1
ATOM 6731 N N . LEU B 1 406 ? -13.516 -16.719 -4.145 1 96.5 406 LEU B N 1
ATOM 6732 C CA . LEU B 1 406 ? -12.109 -16.438 -4.402 1 96.5 406 LEU B CA 1
ATOM 6733 C C . LEU B 1 406 ? -11.836 -14.938 -4.375 1 96.5 406 LEU B C 1
ATOM 6735 O O . LEU B 1 406 ? -10.68 -14.516 -4.312 1 96.5 406 LEU B O 1
ATOM 6739 N N . SER B 1 407 ? -12.844 -14.156 -4.363 1 96.19 407 SER B N 1
ATOM 6740 C CA . SER B 1 407 ? -12.758 -12.711 -4.57 1 96.19 407 SER B CA 1
ATOM 6741 C C . SER B 1 407 ? -12.031 -12.031 -3.412 1 96.19 407 SER B C 1
ATOM 6743 O O . SER B 1 407 ? -12.273 -12.359 -2.248 1 96.19 407 SER B O 1
ATOM 6745 N N . PRO B 1 408 ? -11.164 -11.062 -3.764 1 95.56 408 PRO B N 1
ATOM 6746 C CA . PRO B 1 408 ? -10.578 -10.219 -2.721 1 95.56 408 PRO B CA 1
ATOM 6747 C C . PRO B 1 408 ? -11.633 -9.57 -1.829 1 95.56 408 PRO B C 1
ATOM 6749 O O . PRO B 1 408 ? -11.375 -9.305 -0.652 1 95.56 408 PRO B O 1
ATOM 6752 N N . LEU B 1 409 ? -12.836 -9.367 -2.309 1 96.19 409 LEU B N 1
ATOM 6753 C CA . LEU B 1 409 ? -13.906 -8.656 -1.61 1 96.19 409 LEU B CA 1
ATOM 6754 C C . LEU B 1 409 ? -14.523 -9.531 -0.527 1 96.19 409 LEU B C 1
ATOM 6756 O O . LEU B 1 409 ? -15.227 -9.039 0.352 1 96.19 409 LEU B O 1
ATOM 6760 N N . GLN B 1 410 ? -14.273 -10.828 -0.572 1 94.06 410 GLN B N 1
ATOM 6761 C CA . GLN B 1 410 ? -14.812 -11.742 0.429 1 94.06 410 GLN B CA 1
ATOM 6762 C C . GLN B 1 410 ? -14.102 -11.57 1.77 1 94.06 410 GLN B C 1
ATOM 6764 O O . GLN B 1 410 ? -14.719 -11.742 2.826 1 94.06 410 GLN B O 1
ATOM 6769 N N . PHE B 1 411 ? -12.852 -11.32 1.72 1 94.75 411 PHE B N 1
ATOM 6770 C CA . PHE B 1 411 ? -12.023 -11.078 2.898 1 94.75 411 PHE B CA 1
ATOM 6771 C C . PHE B 1 411 ? -11.258 -9.766 2.764 1 94.75 411 PHE B C 1
ATOM 6773 O O . PHE B 1 411 ? -10.031 -9.766 2.738 1 94.75 411 PHE B O 1
ATOM 6780 N N . PRO B 1 412 ? -11.992 -8.664 2.807 1 96.62 412 PRO B N 1
ATOM 6781 C CA . PRO B 1 412 ? -11.414 -7.383 2.406 1 96.62 412 PRO B CA 1
ATOM 6782 C C . PRO B 1 412 ? -10.25 -6.961 3.295 1 96.62 412 PRO B C 1
ATOM 6784 O O . PRO B 1 412 ? -9.227 -6.492 2.793 1 96.62 412 PRO B O 1
ATOM 6787 N N . ILE B 1 413 ? -10.352 -7.098 4.613 1 97.31 413 ILE B N 1
ATOM 6788 C CA . ILE B 1 413 ? -9.305 -6.637 5.516 1 97.31 413 ILE B CA 1
ATOM 6789 C C . ILE B 1 413 ? -8.039 -7.473 5.305 1 97.31 413 ILE B C 1
ATOM 6791 O O . ILE B 1 413 ? -6.934 -6.926 5.23 1 97.31 413 ILE B O 1
ATOM 6795 N N . TYR B 1 414 ? -8.219 -8.805 5.125 1 96.81 414 TYR B N 1
ATOM 6796 C CA . TYR B 1 414 ? -7.074 -9.672 4.91 1 96.81 414 TYR B CA 1
ATOM 6797 C C . TYR B 1 414 ? -6.359 -9.32 3.611 1 96.81 414 TYR B C 1
ATOM 6799 O O . TYR B 1 414 ? -5.129 -9.234 3.576 1 96.81 414 TYR B O 1
ATOM 6807 N N . TRP B 1 415 ? -7.117 -9.109 2.586 1 96.81 415 TRP B N 1
ATOM 6808 C CA . TRP B 1 415 ? -6.52 -8.797 1.29 1 96.81 415 TRP B CA 1
ATOM 6809 C C . TRP B 1 415 ? -5.789 -7.461 1.333 1 96.81 415 TRP B C 1
ATOM 6811 O O . TRP B 1 415 ? -4.648 -7.355 0.881 1 96.81 415 TRP B O 1
ATOM 6821 N N . LEU B 1 416 ? -6.441 -6.484 1.896 1 97.62 416 LEU B N 1
ATOM 6822 C CA . LEU B 1 416 ? -5.871 -5.141 1.937 1 97.62 416 LEU B CA 1
ATOM 6823 C C . LEU B 1 416 ? -4.598 -5.117 2.779 1 97.62 416 LEU B C 1
ATOM 6825 O O . LEU B 1 416 ? -3.598 -4.516 2.385 1 97.62 416 LEU B O 1
ATOM 6829 N N . VAL B 1 417 ? -4.629 -5.727 3.932 1 97.06 417 VAL B N 1
ATOM 6830 C CA . VAL B 1 417 ? -3.445 -5.809 4.785 1 97.06 417 VAL B CA 1
ATOM 6831 C C . VAL B 1 417 ? -2.33 -6.551 4.051 1 97.06 417 VAL B C 1
ATOM 6833 O O . VAL B 1 417 ? -1.171 -6.129 4.082 1 97.06 417 VAL B O 1
ATOM 6836 N N . ASP B 1 418 ? -2.703 -7.605 3.355 1 94.81 418 ASP B N 1
ATOM 6837 C CA . ASP B 1 418 ? -1.72 -8.398 2.621 1 94.81 418 ASP B CA 1
ATOM 6838 C C . ASP B 1 418 ? -1.047 -7.566 1.532 1 94.81 418 ASP B C 1
ATOM 6840 O O . ASP B 1 418 ? 0.165 -7.664 1.33 1 94.81 418 ASP B O 1
ATOM 6844 N N . ARG B 1 419 ? -1.833 -6.785 0.834 1 93.94 419 ARG B N 1
ATOM 6845 C CA . ARG B 1 419 ? -1.283 -5.945 -0.225 1 93.94 419 ARG B CA 1
ATOM 6846 C C . ARG B 1 419 ? -0.311 -4.914 0.341 1 93.94 419 ARG B C 1
ATOM 6848 O O . ARG B 1 419 ? 0.767 -4.699 -0.217 1 93.94 419 ARG B O 1
ATOM 6855 N N . LEU B 1 420 ? -0.678 -4.273 1.459 1 94 420 LEU B N 1
ATOM 6856 C CA . LEU B 1 420 ? 0.179 -3.271 2.084 1 94 420 LEU B CA 1
ATOM 6857 C C . LEU B 1 420 ? 1.446 -3.912 2.641 1 94 420 LEU B C 1
ATOM 6859 O O . LEU B 1 420 ? 2.551 -3.414 2.408 1 94 420 LEU B O 1
ATOM 6863 N N . TRP B 1 421 ? 1.296 -5.031 3.336 1 93 421 TRP B N 1
ATOM 6864 C CA . TRP B 1 421 ? 2.428 -5.742 3.926 1 93 421 TRP B CA 1
ATOM 6865 C C . TRP B 1 421 ? 3.375 -6.25 2.844 1 93 421 TRP B C 1
ATOM 6867 O O . TRP B 1 421 ? 4.594 -6.105 2.961 1 93 421 TRP B O 1
ATOM 6877 N N . GLY B 1 422 ? 2.736 -6.836 1.771 1 90.31 422 GLY B N 1
ATOM 6878 C CA . GLY B 1 422 ? 3.539 -7.336 0.668 1 90.31 422 GLY B CA 1
ATOM 6879 C C . GLY B 1 422 ? 4.449 -6.285 0.066 1 90.31 422 GLY B C 1
ATOM 6880 O O . GLY B 1 422 ? 5.566 -6.59 -0.363 1 90.31 422 GLY B O 1
ATOM 6881 N N . ASN B 1 423 ? 4.031 -5.031 0.07 1 86.56 423 ASN B N 1
ATOM 6882 C CA . ASN B 1 423 ? 4.816 -3.924 -0.471 1 86.56 423 ASN B CA 1
ATOM 6883 C C . ASN B 1 423 ? 6.043 -3.631 0.389 1 86.56 423 ASN B C 1
ATOM 6885 O O . ASN B 1 423 ? 6.957 -2.93 -0.046 1 86.56 423 ASN B O 1
ATOM 6889 N N . LEU B 1 424 ? 6.055 -4.145 1.539 1 88.75 424 LEU B N 1
ATOM 6890 C CA . LEU B 1 424 ? 7.09 -3.777 2.496 1 88.75 424 LEU B CA 1
ATOM 6891 C C . LEU B 1 424 ? 8.164 -4.859 2.58 1 88.75 424 LEU B C 1
ATOM 6893 O O . LEU B 1 424 ? 9.211 -4.652 3.191 1 88.75 424 LEU B O 1
ATOM 6897 N N . LEU B 1 425 ? 7.902 -6.008 1.895 1 84.88 425 LEU B N 1
ATOM 6898 C CA . LEU B 1 425 ? 8.797 -7.156 2.016 1 84.88 425 LEU B CA 1
ATOM 6899 C C . LEU B 1 425 ? 10.047 -6.961 1.168 1 84.88 425 LEU B C 1
ATOM 6901 O O . LEU B 1 425 ? 10.008 -6.281 0.139 1 84.88 425 LEU B O 1
ATOM 6905 N N . TRP B 1 426 ? 11.141 -7.508 1.571 1 71.25 426 TRP B N 1
ATOM 6906 C CA . TRP B 1 426 ? 12.406 -7.352 0.868 1 71.25 426 TRP B CA 1
ATOM 6907 C C . TRP B 1 426 ? 12.5 -8.32 -0.308 1 71.25 426 TRP B C 1
ATOM 6909 O O . TRP B 1 426 ? 13 -7.961 -1.376 1 71.25 426 TRP B O 1
ATOM 6919 N N . ASN B 1 427 ? 12.047 -9.469 -0.148 1 65.94 427 ASN B N 1
ATOM 6920 C CA . ASN B 1 427 ? 12.25 -10.539 -1.115 1 65.94 427 ASN B CA 1
ATOM 6921 C C . ASN B 1 427 ? 11.25 -10.461 -2.264 1 65.94 427 ASN B C 1
ATOM 6923 O O . ASN B 1 427 ? 11.617 -10.617 -3.428 1 65.94 427 ASN B O 1
ATOM 6927 N N . TRP B 1 428 ? 9.992 -10.164 -1.938 1 65.88 428 TRP B N 1
ATOM 6928 C CA . TRP B 1 428 ? 8.914 -10.164 -2.92 1 65.88 428 TRP B CA 1
ATOM 6929 C C . TRP B 1 428 ? 7.914 -9.047 -2.633 1 65.88 428 TRP B C 1
ATOM 6931 O O . TRP B 1 428 ? 7.148 -9.125 -1.671 1 65.88 428 TRP B O 1
ATOM 6941 N N . ARG B 1 429 ? 7.945 -8.023 -3.584 1 67.62 429 ARG B N 1
ATOM 6942 C CA . ARG B 1 429 ? 7.039 -6.91 -3.338 1 67.62 429 ARG B CA 1
ATOM 6943 C C . ARG B 1 429 ? 5.871 -6.926 -4.32 1 67.62 429 ARG B C 1
ATOM 6945 O O . ARG B 1 429 ? 6.062 -7.164 -5.516 1 67.62 429 ARG B O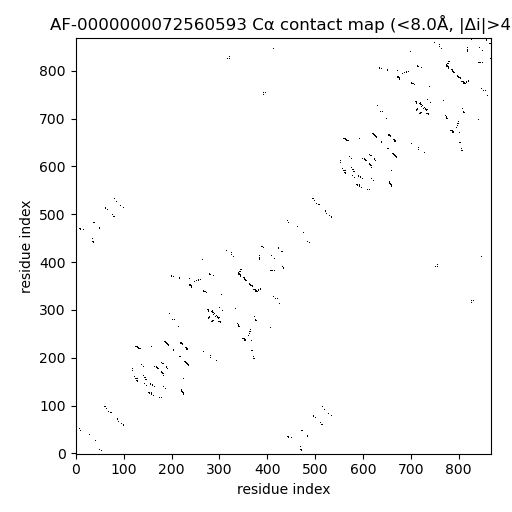 1
ATOM 6952 N N . THR B 1 430 ? 4.77 -6.77 -3.73 1 66 430 THR B N 1
ATOM 6953 C CA . THR B 1 430 ? 3.523 -6.824 -4.488 1 66 430 THR B CA 1
ATOM 6954 C C . THR B 1 430 ? 3.426 -5.645 -5.449 1 66 430 THR B C 1
ATOM 6956 O O . THR B 1 430 ? 2.705 -5.707 -6.449 1 66 430 THR B O 1
ATOM 6959 N N . ASP B 1 431 ? 4.086 -4.547 -5.031 1 61.84 431 ASP B N 1
ATOM 6960 C CA . ASP B 1 431 ? 3.943 -3.357 -5.867 1 61.84 431 ASP B CA 1
ATOM 6961 C C . ASP B 1 431 ? 4.926 -3.387 -7.035 1 61.84 431 ASP B C 1
ATOM 6963 O O . ASP B 1 431 ? 4.84 -2.561 -7.945 1 61.84 431 ASP B O 1
ATOM 6967 N N . ILE B 1 432 ? 5.949 -4.273 -6.938 1 50.16 432 ILE B N 1
ATOM 6968 C CA . ILE B 1 432 ? 6.938 -4.379 -8.008 1 50.16 432 ILE B CA 1
ATOM 6969 C C . ILE B 1 432 ? 6.688 -5.645 -8.82 1 50.16 432 ILE B C 1
ATOM 6971 O O . ILE B 1 432 ? 7.273 -5.832 -9.891 1 50.16 432 ILE B O 1
ATOM 6975 N N . VAL B 1 433 ? 5.812 -6.457 -8.352 1 46.84 433 VAL B N 1
ATOM 6976 C CA . VAL B 1 433 ? 5.684 -7.762 -9 1 46.84 433 VAL B CA 1
ATOM 6977 C C . VAL B 1 433 ? 5.512 -7.582 -10.5 1 46.84 433 VAL B C 1
ATOM 6979 O O . VAL B 1 433 ? 4.633 -6.84 -10.953 1 46.84 433 VAL B O 1
ATOM 6982 N N . ARG B 1 434 ? 6.578 -7.551 -11.273 1 41.03 434 ARG B N 1
ATOM 6983 C CA . ARG B 1 434 ? 6.73 -7.641 -12.719 1 41.03 434 ARG B CA 1
ATOM 6984 C C . ARG B 1 434 ? 6.047 -8.891 -13.273 1 41.03 434 ARG B C 1
ATOM 6986 O O . ARG B 1 434 ? 5.957 -9.906 -12.586 1 41.03 434 ARG B O 1
#

pLDDT: mean 89.18, std 13.25, range [23.56, 98.75]

Foldseek 3Di:
DPDPDDDFDQPDPCRVVLVVVLVVQQVVQCVVPVPGDSVVSRDPVVVVRVLVRVLVVDFQLRNLVSVQVVQLVVVCVVPVPDDSVVVRDPCSVVSNVVGPDDPPVPVPVVPPPPPPLQLVVLVVFQFKFFDWAFAPVRLVLLVVQAPDSDVVDGRRSSRSVSVQQVPFAWDDADNQAFTWGDSDQWKIKGKGFLLADCLVQQVLVVCCVPPVPALAWHWRGWMDTDRIIITMITDFDAAFQVVQVVPADPVLLLVVQVQVVVRVVVQQVAWDWFPDFWWGPVQQAADDCLQPNRHHDTDDRAQLSVLVSLLVGDFQDDPVVSVVLSVLCVVVRVPWTTWTKAQLADDRRQWGWDADDPPSSHIDTNHGYDSSNITTHTQCRLLQSHLLQPEPPDDDCNLVSHHLSNHCVVVVSVNVSSQVRQCGHDRGHSHPND/DPPPDDDFDFPDPCRVVLVVVLVVQQVVQCVVPVPGDSVVSRDPVVVVSVLVRVLVVDFQLRNLVSVQVVQLVVVCVVPVPDDSVVVRDPCSVVSNVVGPDDPPVPVPVVPPPPPPLQLVVLVPFQFKDFPWDFAPVRLVLLVVQAPDSDVPDGRRSSRSVSVQQVPFAWDDADNQAFTKGDSDQWKIKGKGFLLADCLVQQVLVVCCVPPVPALAWHWRGWMDTDRIIITMITDFDAAFQVVQVVPADPVLLLVVQVQVVVRVVVQQVAWDWFPDFWWGPVQQAADDCLQPNRGHDTDDRAQLSVLVSLLVGDFQDDPVVSVVLSVLCVVVRVPWTTWTKAQLADDRRQWGWDADDPDSSHIDTNHGYDSSRITTHTQCRLLQSHLLQPEPPDDDCNLVSHHLSNHCVVVVSVNVSSQVRQCGHDRGHSHPND